Protein 5T5Q (pdb70)

CATH classification: 3.40.50.720

Solvent-accessible surface area: 30742 Å² total; per-residue (Å²): 42,49,14,126,2,98,126,48,1,0,0,0,12,16,0,29,34,39,35,2,86,11,0,0,82,46,0,14,87,10,15,0,19,0,0,0,2,19,105,72,39,80,20,1,74,69,15,10,74,87,36,48,21,96,120,55,13,5,44,39,127,8,51,27,38,31,18,108,37,8,86,44,1,13,58,35,0,89,148,104,41,47,1,0,4,0,0,0,9,19,20,42,44,144,53,71,48,48,1,75,113,2,52,44,72,26,0,70,136,0,6,29,20,2,0,15,6,6,0,19,6,0,42,48,0,26,122,5,10,71,139,108,0,1,0,0,2,10,3,13,6,14,2,32,38,0,3,107,57,3,0,0,26,0,0,0,14,4,0,2,14,3,0,0,25,0,0,0,34,44,25,19,84,95,2,19,0,0,0,0,0,13,13,63,30,45,100,177,68,78,126,53,22,38,104,90,2,12,12,107,85,41,0,119,27,69,13,0,0,15,0,0,0,0,0,2,1,91,3,0,34,2,0,5,3,11,13,0,11,0,4,0,0,13,12,8,56,48,41,17,134,1,101,124,49,1,0,0,0,12,14,0,32,32,54,41,2,88,13,0,0,96,47,0,18,86,8,14,0,20,0,0,0,2,20,105,69,99,80,20,0,56,70,18,10,74,86,33,50,20,100,116,56,15,6,26,28,119,9,50,25,36,35,21,80,27,8,81,112,1,12,58,32,0,87,143,100,41,49,0,0,4,0,0,0,8,19,21,42,45,141,56,68,48,51,1,74,115,2,51,41,74,25,0,70,135,0,4,30,15,2,0,16,5,5,0,18,7,0,40,45,0,29,121,5,10,68,123,109,1,0,0,0,2,10,3,12,6,13,2,31,38,1,4,111,57,1,0,0,28,0,0,0,13,4,0,2,12,4,1,0,25,0,1,0,37,42,26,18,88,82,1,22,0,0,0,0,0,10,13,59,43,125,127,58,122,54,26,66,106,83,2,12,12,99,69,43,0,88,31,64,11,0,1,15,0,0,0,0,0,2,2,93,4,0,34,2,0,5,3,10,14,0,11,0,4,0,0,17,10,6,56,67,63,11,92,3,68,126,50,0,0,0,0,12,14,0,31,34,22,31,2,90,13,0,1,93,28,0,14,88,10,20,0,20,2,0,0,2,19,106,77,29,83,16,1,73,72,17,10,74,94,36,40,32,100,115,56,13,5,40,35,130,8,46,26,38,34,25,77,26,8,86,111,1,13,58,41,0,87,141,102,37,49,0,0,4,0,0,0,9,20,23,38,52,77,37,65,51,50,1,71,118,2,48,43,67,10,0,70,105,0,4,31,31,2,0,15,6,6,0,16,6,0,44,44,0,31,120,4,10,68,120,108,1,0,0,0,3,10,3,12,5,14,2,32,40,0,3,108,55,3,0,0,16,0,0,0,14,3,0,2,12,3,1,0,25,0,1,0,35,42,27,18,87,80,1,21,0,0,0,0,0,11,12,34,7,116,22,109,91,18,74,92,48,14,86,134,42,74,121,53,16,76,98,82,2,10,13,101,86,26,0,34,31,67,15,0,1,11,0,0,0,0,0,2,0,92,9,0,35,3,0,5,2,12,14,0,11,0,3,0,0,14,11,6,58,49,69,17,129,0,104,136,50,3,0,0,0,17,13,1,32,35,24,32,1,90,13,0,1,91,50,0,21,86,8,14,0,18,0,0,2,2,16,126,70,42,79,17,6,75,70,25,9,77,97,26,42,15,98,124,62,16,8,45,35,66,15,52,27,42,33,20,105,38,8,84,58,3,13,59,45,0,90,88,99,44,50,9,0,15,0,0,0,8,20,25,25,40,83,56,65,49,50,1,73,116,2,50,43,74,25,0,67,141,0,4,27,18,2,0,13,8,6,0,15,7,0,41,46,0,26,124,6,12,38,124,107,0,0,0,0,2,13,3,12,6,15,2,35,35,1,4,110,55,4,0,0,18,0,0,0,14,3,0,2,13,3,1,0,25,0,2,0,36,42,28,19,85,78,1,22,0,1,0,0,0,15,13,36,8,102,13,120,98,29,50,164,52,18,157,120,119,76,110,98,10,53,99,88,3,11,12,101,68,16,0,109,32,64,12,0,0,14,0,0,0,0,0,3,0,76,0,0,34,2,0,5,3,10,12,0,11,0,4,0,0,16,12,7,58

B-factor: mean 37.58, std 14.9, range [12.16, 102.48]

Sequence (962 aa):
MKFEFENRTLVLTGANGGIGRAIAELFHASGANLVLTDLDREGLDAFAASLGSPERIATIKADASSADDAEKTVALAMERFGGIDFLVPSAGIYQAKPFAEMSDADWHRTISSINLDGVFYLCKRALPALKEEDSSIVTLASLAAYRGAYVNAHYGATKGAMVSMTRALSRELAPKTRVNGVSPGIIETTRMDETMTQTPLKRLGKPSEIASVIAFLCSPAASFVTGETIQVNGGIYMAMKFEFENRTLVLTGANGGIGRAIAELFHASGANLVLTDLDREGLDAFAASLGSPERIATIKADASSADDAEKTVALAMERFGGIDFLVPSAGIYQAKPFAEMSDADWHRTISSINLDGVFYLCKRALPALKEDSSIVTLASLAAYRGAYVNAHYGATKGAMVSMTRALSSRELAPKTRVNGVSPGIIERMDETMTQTPLKRLGKPSEIASVIAFLCSPAASFVTGETIQVNGGIYMAMKFEFENRTLVLTGANGGIGRAIAELFHASGANLVLTDLDREGLDAFAASLGSPERIATIKADASSADDDAEKTVALAMERFGGIDFLVPSAGIYQAKPFAEMSDADWHRRTISINLDGVFYLCKRALPALKEDSSIVTLASLAAYRGAYVNAHYGATKGAMVSMTRALSSRELAPKTRVNGVSPGIIETPMTSELLKTRMDETMTQTPLKRLGKPSEIASVIAFLCSPAASFVTGETIQVNGGIYMAMKFEFENRTLVLTGANGGIGRAIAELFHASGANLVL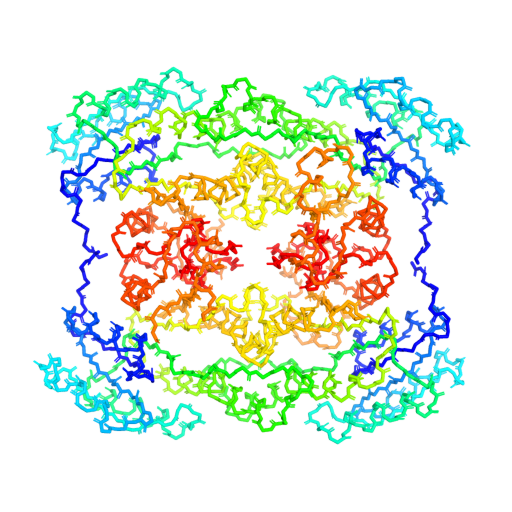TDLDREGLDAFAASLGSPERIATIKADASSADDAEKTVALAMERFGGIDFLVPSAGIYQAKPFAEMSDADWHRTISSINLDGVFYLCKRALPALKEDSSIVTLASLAAYRGAYVNAHYGATKGAMVSMTRALSRELAPKTRVNGVSPGIIETPMTSELLKTRMDETMTQTPLKRLGKPSEIASVIAFLCSPAASFVTGETIQVNGGIYMA

InterPro domains:
  IPR002347 Short-chain dehydrogenase/reductase SDR [PF13561] (14-242)
  IPR002347 Short-chain dehydrogenase/reductase SDR [PR00080] (82-93)
  IPR002347 Short-chain dehydrogenase/reductase SDR [PR00080] (133-141)
  IPR002347 Short-chain dehydrogenase/reductase SDR [PR00080] (153-172)
  IPR002347 Short-chain dehydrogenase/reductase SDR [PR00081] (9-26)
  IPR002347 Short-chain dehydrogenase/reductase SDR [PR00081] (82-93)
  IPR002347 Short-chain dehydrogenase/reductase SDR [PR00081] (127-143)
  IPR002347 Short-chain dehydrogenase/reductase SDR [PR00081] (153-172)
  IPR002347 Short-chain dehydrogenase/reductase SDR [PR00081] (173-190)
  IPR002347 Short-chain dehydrogenase/reductase SDR [PR00081] (206-226)
  IPR020904 Short-chain dehydrogenase/reductase, conserved site [PS00061] (140-168)
  IPR036291 NAD(P)-binding domain superfamily [SSF51735] (6-244)
  IPR057326 Ketoreductase domain [SM00822] (8-187)

Nearest PDB structures (foldseek):
  5t5q-assembly1_A  TM=1.004E+00  e=6.074E-49  Brucella abortus 2308
  5t5q-assembly1_D  TM=9.978E-01  e=2.364E-45  Brucella abortus 2308
  4bmn-assembly1_C  TM=9.576E-01  e=1.993E-24  Ralstonia sp. DSMZ 6428
  4fgs-assembly1_D  TM=9.620E-01  e=3.014E-22  Rhizobium etli CFN 42
  5tii-assembly1_C  TM=9.327E-01  e=8.726E-22  uncultured bacterium

Radius of gyration: 27.55 Å; Cα contacts (8 Å, |Δi|>4): 2450; chains: 4; bounding box: 73×69×78 Å

Foldseek 3Di:
DAAQAALAEEEEEQCLAQLNVLLVLRNVSNRAAYEYEYQDQVSVVVSVVVSPPVLRYHYDYAQLLDLVSLLVSLVVCCVSRNAHQEYELADADFDQAAPVRQDPVNLCVRCSRLPVSVVSNVVSRVVRHAFLGEYEYEAAPCLVVPDPRGNSNNVSRVVLLVVQLVCCVVVPDRYAGEYEYEAFEPSVCLVVLLVLAQQSDHHYSNQRSVVSSCCSGCVVNVDHSYYHYHYNNSDDD/DAAQAALAEEEEEQLLDQLNVLQCLRCVVNNAAYEYEYQPQPSVVVSVVVSPPVLRYHYDYAQLLDLVSLLVSLVVCCVSRNAHQEYELEDADFDQAAPVRQDPVNLCVRCSRLPVSVVSNVVSRVVRYAALGEYEYEAEPCLVVPDDRGNSNNVSRVVLLVVQLVCCVVVPDRYAGEYEYEAFEPVLQVVLVLAQQSHHHYSNQRSVVSSCCSGCVVNVDHSYYYYHYNPSDDD/DAAAAALAEEEEEQCLFFLNVLLVLRNVRNRAAYEYEYQCQVSVVVSQPVSDPVLSYHYDYAQLLDLVSLLVSLVVCCVSRNAHQEYELADFAFDQAAPVRQDPVNLCVRCSRLPVSVVSNVVSRVVRHFFLGEYEYEAEPCLVVPDPRGNSNNVSRVVLLVVQLVVCVVVPDRYAGEYEYEAAEPTPNCPVVCVPCVVVLLVLAQVSDHHYSNQRSVVSVCCSDCVVNVDHSYYYYHYNPSDDD/DAFQAALAEEEEEQCLFFLNVLQVLRNLNNRAAYEYEYQPQVSVVVSVVVSDDVLRYHYDYAQLLDLVRLLVSLVVCCVRRNAHQEYELPWFADDQAAPVRQDPVNLCVRCSNLPVSVVSNVVSRVVRHAFLGEYEYEAEPCLVVPDDRGNSNNVSRVVLLVVQLVVCVVVPPRYAGEYEYEYFEDTPNCCVVCVVCQQVLLVLAQQSHGHYSNQRSVVSSCCSGVVVNVDHSYYYYHYNPSDDD

Secondary structure (DSSP, 8-state):
-B---TT-EEEESSTTSHHHHHHHHHHHHTT-EEEEEES-HHHHHHHHHHH--GGGEEEEE--TT-HHHHHHHHHHHHHHHSSEEEEE----------GGG--HHHHHHHHIIIIIHHHHHHHHHGGGEEEEEEEEEE--HHHHH--SS-HHHHHHHHHHHHHHHHHHHHHTTTEEEEEEEE-SB----HHHHHHH-TT-SPBPHHHHHHHHHHHHSGGGTT--S-EEEESTTSS--/-B---TT-EEEETTTTSHHHHHHHHHHHHTT-EEEEEES-HHHHHHHHHHH--GGGEEEEE--TT-HHHHHHHHHHHHHHHSSEEEEE----------GGG--HHHHHHHHIIIIIHHHHHHHHHGGGEEEEEEEEEE--HHHHH--SS-HHHHHHHHHHHHHHHHHHHHHTTTEEEEEEEE-SB--HHHHHHH-TT-SPBPHHHHHHHHHHHHSGGGTT--S-EEEESTTSS--/-B---TT-EEEESSTTSHHHHHHHHHHHHTT-EEEEEES-HHHHHHHHHHH--GGGEEEEE--TT-HHHHHHHHHHHHHHHSSEEEEE----------GGG--HHHHHHHHIIIIIHHHHHHHHHGGGEEEEEEEEEE--HHHHH--SS-HHHHHHHHHHHHHHHHHHHHHTTTEEEEEEEE-SBSSHHHHHHHHHHHHHHHHH-TT-SPBPHHHHHHHHHHHHSGGGTT--S-EEEESTTSS--/-B---TT-EEEEESTTSHHHHHHHHHHHHTT-EEEEEES-HHHHHHHHHHH--GGGEEEEE--TT-HHHHHHHHHHHHHHHSSEEEEEE---------GGG--HHHHHHHHIIIIIHHHHHHHHHGGGEEEEEEEEEE--HHHHH--SS-HHHHHHHHHHHHHHHHHHHHHTTTEEEEEEEE-SB-SHHHHHHHTT-HHHHHHH-TT-SPBPHHHHHHHHHHHHSGGGTT--S-EEEESTTSS--

Structure (mmCIF, N/CA/C/O backbone):
data_5T5Q
#
_entry.id   5T5Q
#
_cell.length_a   64.850
_cell.length_b   108.150
_cell.length_c   65.660
_cell.angle_alpha   90.000
_cell.angle_beta   103.120
_cell.angle_gamma   90.000
#
_symmetry.space_group_name_H-M   'P 1 21 1'
#
loop_
_entity.id
_entity.type
_entity.pdbx_description
1 polymer 'Short-chain dehydrogenase/reductase SDR:Glucose/ribitol dehydrogenase'
2 non-polymer NICOTINAMIDE-ADENINE-DINUCLEOTIDE
3 non-polymer 'SULFATE ION'
4 non-polymer (4S)-2-METHYL-2,4-PENTANEDIOL
5 water water
#
loop_
_atom_site.group_PDB
_atom_site.id
_atom_site.type_symbol
_atom_site.label_atom_id
_atom_site.label_alt_id
_atom_site.label_comp_id
_atom_site.label_asym_id
_atom_site.label_entity_id
_atom_site.label_seq_id
_atom_site.pdbx_PDB_ins_code
_atom_site.Cartn_x
_atom_site.Cartn_y
_atom_site.Cartn_z
_atom_site.occupancy
_atom_site.B_iso_or_equiv
_atom_site.auth_seq_id
_atom_site.auth_comp_id
_atom_site.auth_asym_id
_atom_site.auth_atom_id
_atom_site.pdbx_PDB_model_num
ATOM 1 N N . MET A 1 3 ? -9.456 18.365 65.086 1.00 56.11 1 MET A N 1
ATOM 2 C CA . MET A 1 3 ? -9.266 17.316 64.089 1.00 51.53 1 MET A CA 1
ATOM 3 C C . MET A 1 3 ? -10.361 16.265 64.196 1.00 58.57 1 MET A C 1
ATOM 4 O O . MET A 1 3 ? -11.150 16.254 65.143 1.00 68.79 1 MET A O 1
ATOM 9 N N . LYS A 1 4 ? -10.401 15.375 63.212 1.00 55.30 2 LYS A N 1
ATOM 10 C CA . LYS A 1 4 ? -11.343 14.268 63.202 1.00 58.15 2 LYS A CA 1
ATOM 11 C C . LYS A 1 4 ? -10.496 13.029 62.981 1.00 61.75 2 LYS A C 1
ATOM 12 O O . LYS A 1 4 ? -9.788 12.927 61.972 1.00 69.59 2 LYS A O 1
ATOM 14 N N . PHE A 1 5 ? -10.588 12.081 63.900 1.00 47.43 3 PHE A N 1
ATOM 15 C CA . PHE A 1 5 ? -9.688 10.947 63.890 1.00 40.78 3 PHE A CA 1
ATOM 16 C C . PHE A 1 5 ? -10.395 9.749 63.288 1.00 39.40 3 PHE A C 1
ATOM 17 O O . PHE A 1 5 ? -11.573 9.511 63.553 1.00 41.63 3 PHE A O 1
ATOM 25 N N . GLU A 1 6 ? -9.654 8.993 62.491 1.00 41.24 4 GLU A N 1
ATOM 26 C CA . GLU A 1 6 ? -10.167 7.837 61.774 1.00 47.70 4 GLU A CA 1
ATOM 27 C C . GLU A 1 6 ? -9.507 6.647 62.443 1.00 47.43 4 GLU A C 1
ATOM 28 O O . GLU A 1 6 ? -8.456 6.175 62.003 1.00 50.94 4 GLU A O 1
ATOM 34 N N . PHE A 1 7 ? -10.138 6.153 63.504 1.00 35.54 5 PHE A N 1
ATOM 35 C CA . PHE A 1 7 ? -9.584 5.049 64.269 1.00 41.52 5 PHE A CA 1
ATOM 36 C C . PHE A 1 7 ? -10.363 3.768 64.036 1.00 36.01 5 PHE A C 1
ATOM 37 O O . PHE A 1 7 ? -10.305 2.850 64.861 1.00 37.68 5 PHE A O 1
ATOM 45 N N . GLU A 1 8 ? -11.083 3.690 62.919 1.00 38.48 6 GLU A N 1
ATOM 46 C CA . GLU A 1 8 ? -11.866 2.502 62.626 1.00 40.42 6 GLU A CA 1
ATOM 47 C C . GLU A 1 8 ? -10.959 1.284 62.629 1.00 40.27 6 GLU A C 1
ATOM 48 O O . GLU A 1 8 ? -9.845 1.320 62.097 1.00 42.24 6 GLU A O 1
ATOM 54 N N . ASN A 1 9 ? -11.438 0.215 63.269 1.00 40.51 7 ASN A N 1
ATOM 55 C CA . ASN A 1 9 ? -10.758 -1.074 63.333 1.00 43.83 7 ASN A CA 1
ATOM 56 C C . ASN A 1 9 ? -9.417 -0.997 64.058 1.00 40.98 7 ASN A C 1
ATOM 57 O O . ASN A 1 9 ? -8.570 -1.883 63.909 1.00 44.21 7 ASN A O 1
ATOM 62 N N . ARG A 1 10 ? -9.207 0.052 64.840 1.00 36.43 8 ARG A N 1
ATOM 63 C CA . ARG A 1 10 ? -8.051 0.170 65.711 1.00 38.03 8 ARG A CA 1
ATOM 64 C C . ARG A 1 10 ? -8.527 0.128 67.158 1.00 38.85 8 ARG A C 1
ATOM 65 O O . ARG A 1 10 ? -9.646 0.547 67.464 1.00 39.22 8 ARG A O 1
ATOM 73 N N . THR A 1 11 ? -7.698 -0.437 68.035 1.00 31.45 9 THR A N 1
ATOM 74 C CA . THR A 1 11 ? -8.120 -0.837 69.375 1.00 30.59 9 THR A CA 1
ATOM 75 C C . THR A 1 11 ? -7.363 -0.064 70.449 1.00 35.21 9 THR A C 1
ATOM 76 O O . THR A 1 11 ? -6.127 -0.102 70.502 1.00 32.38 9 THR A O 1
ATOM 80 N N . LEU A 1 12 ? -8.114 0.602 71.319 1.00 34.03 10 LEU A N 1
ATOM 81 C CA . LEU A 1 12 ? -7.579 1.316 72.466 1.00 27.09 10 LEU A CA 1
ATOM 82 C C . LEU A 1 12 ? -7.753 0.471 73.719 1.00 25.49 10 LEU A C 1
ATOM 83 O O . LEU A 1 12 ? -8.855 -0.008 74.000 1.00 30.92 10 LEU A O 1
ATOM 88 N N . VAL A 1 13 ? -6.668 0.280 74.459 1.00 26.29 11 VAL A N 1
ATOM 89 C CA . VAL A 1 13 ? -6.717 -0.265 75.811 1.00 25.20 11 VAL A CA 1
ATOM 90 C C . VAL A 1 13 ? -6.453 0.887 76.778 1.00 27.60 11 VAL A C 1
ATOM 91 O O . VAL A 1 13 ? -5.383 1.513 76.737 1.00 21.86 11 VAL A O 1
ATOM 95 N N . LEU A 1 14 ? -7.416 1.139 77.668 1.00 24.39 12 LEU A N 1
ATOM 96 C CA . LEU A 1 14 ? -7.424 2.303 78.553 1.00 23.55 12 LEU A CA 1
ATOM 97 C C . LEU A 1 14 ? -7.748 1.849 79.971 1.00 26.46 12 LEU A C 1
ATOM 98 O O . LEU A 1 14 ? -8.812 1.261 80.208 1.00 24.48 12 LEU A O 1
ATOM 103 N N . THR A 1 15 ? -6.829 2.087 80.902 1.00 22.20 13 THR A N 1
ATOM 104 C CA . THR A 1 15 ? -7.093 1.810 82.307 1.00 22.87 13 THR A CA 1
ATOM 105 C C . THR A 1 15 ? -7.634 3.059 82.994 1.00 26.92 13 THR A C 1
ATOM 106 O O . THR A 1 15 ? -7.473 4.183 82.512 1.00 29.04 13 THR A O 1
ATOM 110 N N . GLY A 1 16 ? -8.267 2.849 84.148 1.00 26.27 14 GLY A N 1
ATOM 111 C CA . GLY A 1 16 ? -8.950 3.935 84.821 1.00 26.79 14 GLY A CA 1
ATOM 112 C C . GLY A 1 16 ? -9.994 4.594 83.946 1.00 28.64 14 GLY A C 1
ATOM 113 O O . GLY A 1 16 ? -10.241 5.798 84.080 1.00 25.37 14 GLY A O 1
ATOM 114 N N . ALA A 1 17 ? -10.655 3.819 83.081 1.00 25.53 15 ALA A N 1
ATOM 115 C CA . ALA A 1 17 ? -11.511 4.382 82.041 1.00 23.52 15 ALA A CA 1
ATOM 116 C C . ALA A 1 17 ? -12.735 5.092 82.588 1.00 25.83 15 ALA A C 1
ATOM 117 O O . ALA A 1 17 ? -13.402 5.799 81.821 1.00 27.48 15 ALA A O 1
ATOM 119 N N . ASN A 1 18 ? -13.078 4.903 83.865 1.00 29.55 16 ASN A N 1
ATOM 120 C CA . ASN A 1 18 ? -14.246 5.561 84.425 1.00 26.55 16 ASN A CA 1
ATOM 121 C C . ASN A 1 18 ? -13.933 6.930 85.022 1.00 31.08 16 ASN A C 1
ATOM 122 O O . ASN A 1 18 ? -14.853 7.592 85.516 1.00 31.50 16 ASN A O 1
ATOM 127 N N . GLY A 1 19 ? -12.663 7.350 85.018 1.00 27.22 17 GLY A N 1
ATOM 128 C CA . GLY A 1 19 ? -12.272 8.633 85.568 1.00 28.86 17 GLY A CA 1
ATOM 129 C C . GLY A 1 19 ? -12.638 9.796 84.656 1.00 31.12 17 GLY A C 1
ATOM 130 O O . GLY A 1 19 ? -13.114 9.631 83.533 1.00 32.68 17 GLY A O 1
ATOM 131 N N . GLY A 1 20 ? -12.389 11.001 85.155 1.00 33.13 18 GLY A N 1
ATOM 132 C CA . GLY A 1 20 ? -12.707 12.194 84.399 1.00 36.21 18 GLY A CA 1
ATOM 133 C C . GLY A 1 20 ? -11.982 12.229 83.070 1.00 31.47 18 GLY A C 1
ATOM 134 O O . GLY A 1 20 ? -12.604 12.354 82.011 1.00 26.43 18 GLY A O 1
ATOM 135 N N . ILE A 1 21 ? -10.653 12.138 83.117 1.00 25.95 19 ILE A N 1
ATOM 136 C CA . ILE A 1 21 ? -9.884 12.121 81.879 1.00 24.54 19 ILE A CA 1
ATOM 137 C C . ILE A 1 21 ? -10.101 10.802 81.156 1.00 25.53 19 ILE A C 1
ATOM 138 O O . ILE A 1 21 ? -10.202 10.765 79.924 1.00 25.75 19 ILE A O 1
ATOM 143 N N . GLY A 1 22 ? -10.202 9.701 81.907 1.00 29.51 20 GLY A N 1
ATOM 144 C CA . GLY A 1 22 ? -10.424 8.408 81.273 1.00 26.69 20 GLY A CA 1
ATOM 145 C C . GLY A 1 22 ? -11.674 8.382 80.410 1.00 26.59 20 GLY A C 1
ATOM 146 O O . GLY A 1 22 ? -11.652 7.899 79.272 1.00 25.98 20 GLY A O 1
ATOM 147 N N . ARG A 1 23 ? -12.786 8.905 80.940 1.00 31.02 21 ARG A N 1
ATOM 148 C CA . ARG A 1 23 ? -14.029 8.938 80.171 1.00 28.00 21 ARG A CA 1
ATOM 149 C C . ARG A 1 23 ? -13.890 9.794 78.915 1.00 31.42 21 ARG A C 1
ATOM 150 O O . ARG A 1 23 ? -14.397 9.423 77.849 1.00 26.70 21 ARG A O 1
ATOM 158 N N . ALA A 1 24 ? -13.206 10.941 79.014 1.00 24.47 22 ALA A N 1
ATOM 159 C CA . ALA A 1 24 ? -13.028 11.794 77.835 1.00 25.71 22 ALA A CA 1
ATOM 160 C C . ALA A 1 24 ? -12.255 11.079 76.728 1.00 24.04 22 ALA A C 1
ATOM 161 O O . ALA A 1 24 ? -12.580 11.227 75.541 1.00 27.62 22 ALA A O 1
ATOM 163 N N . ILE A 1 25 ? -11.215 10.322 77.098 1.00 22.70 23 ILE A N 1
ATOM 164 C CA . ILE A 1 25 ? -10.436 9.550 76.128 1.00 22.35 23 ILE A CA 1
ATOM 165 C C . ILE A 1 25 ? -11.320 8.512 75.448 1.00 25.09 23 ILE A C 1
ATOM 166 O O . ILE A 1 25 ? -11.361 8.419 74.214 1.00 25.26 23 ILE A O 1
ATOM 171 N N . ALA A 1 26 ? -12.027 7.708 76.251 1.00 26.54 24 ALA A N 1
ATOM 172 C CA . ALA A 1 26 ? -12.919 6.679 75.712 1.00 29.85 24 ALA A CA 1
ATOM 173 C C . ALA A 1 26 ? -13.934 7.274 74.745 1.00 27.56 24 ALA A C 1
ATOM 174 O O . ALA A 1 26 ? -14.153 6.741 73.651 1.00 28.67 24 ALA A O 1
ATOM 176 N N . GLU A 1 27 ? -14.570 8.377 75.142 1.00 28.09 25 GLU A N 1
ATOM 177 C CA . GLU A 1 27 ? -15.586 9.013 74.301 1.00 31.44 25 GLU A CA 1
ATOM 178 C C . GLU A 1 27 ? -15.006 9.431 72.956 1.00 29.90 25 GLU A C 1
ATOM 179 O O . GLU A 1 27 ? -15.646 9.270 71.911 1.00 31.66 25 GLU A O 1
ATOM 185 N N . LEU A 1 28 ? -13.830 10.053 72.974 1.00 32.47 26 LEU A N 1
ATOM 186 C CA . LEU A 1 28 ? -13.240 10.550 71.737 1.00 28.43 26 LEU A CA 1
ATOM 187 C C . LEU A 1 28 ? -12.836 9.405 70.827 1.00 28.78 26 LEU A C 1
ATOM 188 O O . LEU A 1 28 ? -13.053 9.457 69.613 1.00 30.23 26 LEU A O 1
ATOM 193 N N . PHE A 1 29 ? -12.166 8.399 71.386 1.00 27.62 27 PHE A N 1
ATOM 194 C CA . PHE A 1 29 ? -11.717 7.288 70.560 1.00 28.10 27 PHE A CA 1
ATOM 195 C C . PHE A 1 29 ? -12.909 6.516 70.009 1.00 31.08 27 PHE A C 1
ATOM 196 O O . PHE A 1 29 ? -12.931 6.146 68.828 1.00 34.62 27 PHE A O 1
ATOM 204 N N . HIS A 1 30 ? -13.925 6.304 70.841 1.00 33.10 28 HIS A N 1
ATOM 205 C CA . HIS A 1 30 ? -15.129 5.625 70.377 1.00 35.82 28 HIS A CA 1
ATOM 206 C C . HIS A 1 30 ? -15.837 6.432 69.296 1.00 38.94 28 HIS A C 1
ATOM 207 O O . HIS A 1 30 ? -16.264 5.880 68.271 1.00 40.30 28 HIS A O 1
ATOM 214 N N . ALA A 1 31 ? -15.989 7.744 69.509 1.00 34.58 29 ALA A N 1
ATOM 215 C CA . ALA A 1 31 ? -16.577 8.585 68.470 1.00 41.32 29 ALA A CA 1
ATOM 216 C C . ALA A 1 31 ? -15.777 8.539 67.169 1.00 38.43 29 ALA A C 1
ATOM 217 O O . ALA A 1 31 ? -16.316 8.857 66.106 1.00 38.90 29 ALA A O 1
ATOM 219 N N . SER A 1 32 ? -14.497 8.190 67.243 1.00 37.71 30 SER A N 1
ATOM 220 C CA . SER A 1 32 ? -13.615 8.097 66.092 1.00 36.46 30 SER A CA 1
ATOM 221 C C . SER A 1 32 ? -13.620 6.712 65.459 1.00 39.64 30 SER A C 1
ATOM 222 O O . SER A 1 32 ? -12.799 6.448 64.576 1.00 36.71 30 SER A O 1
ATOM 225 N N . GLY A 1 33 ? -14.503 5.825 65.905 1.00 37.22 31 GLY A N 1
ATOM 226 C CA . GLY A 1 33 ? -14.634 4.510 65.319 1.00 39.73 31 GLY A CA 1
ATOM 227 C C . GLY A 1 33 ? -13.778 3.425 65.932 1.00 37.25 31 GLY A C 1
ATOM 228 O O . GLY A 1 33 ? -13.804 2.292 65.435 1.00 39.58 31 GLY A O 1
ATOM 229 N N . ALA A 1 34 ? -13.054 3.713 67.011 1.00 34.84 32 ALA A N 1
ATOM 230 C CA . ALA A 1 34 ? -12.125 2.741 67.564 1.00 33.63 32 ALA A CA 1
ATOM 231 C C . ALA A 1 34 ? -12.857 1.632 68.326 1.00 41.29 32 ALA A C 1
ATOM 232 O O . ALA A 1 34 ? -14.013 1.774 68.736 1.00 36.12 32 ALA A O 1
ATOM 234 N N . ASN A 1 35 ? -12.154 0.511 68.502 1.00 38.48 33 ASN A N 1
ATOM 235 C CA . ASN A 1 35 ? -12.535 -0.515 69.455 1.00 34.16 33 ASN A CA 1
ATOM 236 C C . ASN A 1 35 ? -11.971 -0.133 70.816 1.00 41.56 33 ASN A C 1
ATOM 237 O O . ASN A 1 35 ? -10.854 0.388 70.912 1.00 33.22 33 ASN A O 1
ATOM 242 N N . LEU A 1 36 ? -12.744 -0.380 71.871 1.00 32.00 34 LEU A N 1
ATOM 243 C CA . LEU A 1 36 ? -12.330 -0.019 73.219 1.00 32.19 34 LEU A CA 1
ATOM 244 C C . LEU A 1 36 ? -12.298 -1.239 74.127 1.00 30.52 34 LEU A C 1
ATOM 245 O O . LEU A 1 36 ? -13.281 -1.983 74.219 1.00 32.16 34 LEU A O 1
ATOM 250 N N . VAL A 1 37 ? -11.170 -1.407 74.812 1.00 29.10 35 VAL A N 1
ATOM 251 C CA . VAL A 1 37 ? -11.015 -2.296 75.960 1.00 34.55 35 VAL A CA 1
ATOM 252 C C . VAL A 1 37 ? -10.826 -1.392 77.170 1.00 35.48 35 VAL A C 1
ATOM 253 O O . VAL A 1 37 ? -9.768 -0.760 77.323 1.00 31.51 35 VAL A O 1
ATOM 257 N N . LEU A 1 38 ? -11.868 -1.277 77.996 1.00 32.04 36 LEU A N 1
ATOM 258 C CA . LEU A 1 38 ? -11.889 -0.351 79.127 1.00 27.13 36 LEU A CA 1
ATOM 259 C C . LEU A 1 38 ? -11.738 -1.099 80.440 1.00 35.33 36 LEU A C 1
ATOM 260 O O . LEU A 1 38 ? -12.436 -2.094 80.675 1.00 33.14 36 LEU A O 1
ATOM 265 N N . THR A 1 39 ? -10.853 -0.614 81.313 1.00 30.40 37 THR A N 1
ATOM 266 C CA . THR A 1 39 ? -10.720 -1.228 82.625 1.00 30.31 37 THR A CA 1
ATOM 267 C C . THR A 1 39 ? -10.867 -0.167 83.702 1.00 30.67 37 THR A C 1
ATOM 268 O O . THR A 1 39 ? -10.536 1.006 83.506 1.00 28.33 37 THR A O 1
ATOM 272 N N . ASP A 1 40 ? -11.326 -0.607 84.861 1.00 26.75 38 ASP A N 1
ATOM 273 C CA . ASP A 1 40 ? -11.419 0.274 86.008 1.00 31.29 38 ASP A CA 1
ATOM 274 C C . ASP A 1 40 ? -11.640 -0.595 87.228 1.00 35.92 38 ASP A C 1
ATOM 275 O O . ASP A 1 40 ? -12.042 -1.754 87.123 1.00 36.69 38 ASP A O 1
ATOM 280 N N . LEU A 1 41 ? -11.345 -0.020 88.388 1.00 37.42 39 LEU A N 1
ATOM 281 C CA . LEU A 1 41 ? -11.627 -0.691 89.640 1.00 36.74 39 LEU A CA 1
ATOM 282 C C . LEU A 1 41 ? -13.126 -0.710 89.927 1.00 40.65 39 LEU A C 1
ATOM 283 O O . LEU A 1 41 ? -13.619 -1.653 90.556 1.00 40.41 39 LEU A O 1
ATOM 288 N N . ASP A 1 42 ? -13.873 0.247 89.373 1.00 42.21 40 ASP A N 1
ATOM 289 C CA . ASP A 1 42 ? -15.313 0.406 89.596 1.00 40.86 40 ASP A CA 1
ATOM 290 C C . ASP A 1 42 ? -16.061 -0.216 88.420 1.00 47.32 40 ASP A C 1
ATOM 291 O O . ASP A 1 42 ? -16.297 0.441 87.403 1.00 45.00 40 ASP A O 1
ATOM 296 N N . ARG A 1 43 ? -16.468 -1.478 88.577 1.00 49.72 41 ARG A N 1
ATOM 297 C CA . ARG A 1 43 ? -17.017 -2.227 87.452 1.00 52.25 41 ARG A CA 1
ATOM 298 C C . ARG A 1 43 ? -18.403 -1.727 87.062 1.00 51.23 41 ARG A C 1
ATOM 299 O O . ARG A 1 43 ? -18.718 -1.632 85.870 1.00 50.31 41 ARG A O 1
ATOM 301 N N . GLU A 1 44 ? -19.247 -1.411 88.046 1.00 50.97 42 GLU A N 1
ATOM 302 C CA . GLU A 1 44 ? -20.615 -0.997 87.742 1.00 51.49 42 GLU A CA 1
ATOM 303 C C . GLU A 1 44 ? -20.641 0.387 87.097 1.00 48.08 42 GLU A C 1
ATOM 304 O O . GLU A 1 44 ? -21.324 0.597 86.086 1.00 44.74 42 GLU A O 1
ATOM 306 N N . GLY A 1 45 ? -19.896 1.342 87.663 1.00 44.95 43 GLY A N 1
ATOM 307 C CA . GLY A 1 45 ? -19.811 2.659 87.052 1.00 43.65 43 GLY A CA 1
ATOM 308 C C . GLY A 1 45 ? -19.307 2.594 85.624 1.00 44.60 43 GLY A C 1
ATOM 309 O O . GLY A 1 45 ? -19.853 3.250 84.730 1.00 42.88 43 GLY A O 1
ATOM 310 N N . LEU A 1 46 ? -18.262 1.798 85.388 1.00 40.25 44 LEU A N 1
ATOM 311 C CA . LEU A 1 46 ? -17.712 1.667 84.042 1.00 38.86 44 LEU A CA 1
ATOM 312 C C . LEU A 1 46 ? -18.743 1.096 83.072 1.00 39.98 44 LEU A C 1
ATOM 313 O O . LEU A 1 46 ? -18.919 1.609 81.960 1.00 43.45 44 LEU A O 1
ATOM 318 N N . ASP A 1 47 ? -19.419 0.015 83.465 1.00 37.89 45 ASP A N 1
ATOM 319 C CA . ASP A 1 47 ? -20.394 -0.596 82.565 1.00 50.95 45 ASP A CA 1
ATOM 320 C C . ASP A 1 47 ? -21.504 0.389 82.217 1.00 50.16 45 ASP A C 1
ATOM 321 O O . ASP A 1 47 ? -21.944 0.460 81.062 1.00 45.73 45 ASP A O 1
ATOM 326 N N . ALA A 1 48 ? -21.965 1.159 83.206 1.00 40.68 46 ALA A N 1
ATOM 327 C CA . ALA A 1 48 ? -22.968 2.188 82.944 1.00 51.29 46 ALA A CA 1
ATOM 328 C C . ALA A 1 48 ? -22.442 3.220 81.952 1.00 44.87 46 ALA A C 1
ATOM 329 O O . ALA A 1 48 ? -23.164 3.645 81.040 1.00 43.82 46 ALA A O 1
ATOM 331 N N . PHE A 1 49 ? -21.191 3.650 82.126 1.00 43.77 47 PHE A N 1
ATOM 332 C CA . PHE A 1 49 ? -20.593 4.566 81.166 1.00 37.50 47 PHE A CA 1
ATOM 333 C C . PHE A 1 49 ? -20.496 3.928 79.785 1.00 43.70 47 PHE A C 1
ATOM 334 O O . PHE A 1 49 ? -20.880 4.533 78.774 1.00 46.67 47 PHE A O 1
ATOM 342 N N . ALA A 1 50 ? -20.003 2.692 79.723 1.00 36.47 48 ALA A N 1
ATOM 343 C CA . ALA A 1 50 ? -19.833 2.040 78.430 1.00 39.58 48 ALA A CA 1
ATOM 344 C C . ALA A 1 50 ? -21.163 1.893 77.700 1.00 43.11 48 ALA A C 1
ATOM 345 O O . ALA A 1 50 ? -21.221 2.021 76.471 1.00 41.10 48 ALA A O 1
ATOM 347 N N . ALA A 1 51 ? -22.245 1.641 78.441 1.00 46.60 49 ALA A N 1
ATOM 348 C CA . ALA A 1 51 ? -23.560 1.499 77.820 1.00 48.20 49 ALA A CA 1
ATOM 349 C C . ALA A 1 51 ? -23.981 2.784 77.110 1.00 51.90 49 ALA A C 1
ATOM 350 O O . ALA A 1 51 ? -24.616 2.740 76.045 1.00 46.76 49 ALA A O 1
ATOM 352 N N . SER A 1 52 ? -23.665 3.938 77.705 1.00 49.25 50 SER A N 1
ATOM 353 C CA . SER A 1 52 ? -24.033 5.232 77.132 1.00 49.77 50 SER A CA 1
ATOM 354 C C . SER A 1 52 ? -23.387 5.468 75.768 1.00 55.14 50 SER A C 1
ATOM 355 O O . SER A 1 52 ? -23.940 6.205 74.947 1.00 60.49 50 SER A O 1
ATOM 358 N N . LEU A 1 53 ? -22.191 4.917 75.531 1.00 54.32 51 LEU A N 1
ATOM 359 C CA . LEU A 1 53 ? -21.532 5.091 74.238 1.00 52.70 51 LEU A CA 1
ATOM 360 C C . LEU A 1 53 ? -22.215 4.288 73.134 1.00 59.62 51 LEU A C 1
ATOM 361 O O . LEU A 1 53 ? -22.097 4.635 71.954 1.00 60.77 51 LEU A O 1
ATOM 366 N N . GLY A 1 54 ? -22.913 3.216 73.491 1.00 66.93 52 GLY A N 1
ATOM 367 C CA . GLY A 1 54 ? -23.709 2.438 72.562 1.00 80.16 52 GLY A CA 1
ATOM 368 C C . GLY A 1 54 ? -23.144 2.011 71.221 1.00 87.86 52 GLY A C 1
ATOM 369 O O . GLY A 1 54 ? -23.719 2.316 70.172 1.00 96.04 52 GLY A O 1
ATOM 370 N N . SER A 1 55 ? -22.021 1.314 71.237 1.00 83.87 53 SER A N 1
ATOM 371 C CA . SER A 1 55 ? -21.679 0.367 70.178 1.00 78.19 53 SER A CA 1
ATOM 372 C C . SER A 1 55 ? -21.051 -0.835 70.863 1.00 70.58 53 SER A C 1
ATOM 373 O O . SER A 1 55 ? -19.841 -1.067 70.769 1.00 70.26 53 SER A O 1
ATOM 376 N N . PRO A 1 56 ? -21.857 -1.612 71.598 1.00 61.56 54 PRO A N 1
ATOM 377 C CA . PRO A 1 56 ? -21.295 -2.686 72.430 1.00 59.41 54 PRO A CA 1
ATOM 378 C C . PRO A 1 56 ? -20.438 -3.675 71.662 1.00 57.65 54 PRO A C 1
ATOM 379 O O . PRO A 1 56 ? -19.559 -4.313 72.259 1.00 50.51 54 PRO A O 1
ATOM 383 N N . GLU A 1 57 ? -20.670 -3.831 70.352 1.00 58.99 55 GLU A N 1
ATOM 384 C CA . GLU A 1 57 ? -19.768 -4.649 69.549 1.00 59.24 55 GLU A CA 1
ATOM 385 C C . GLU A 1 57 ? -18.351 -4.070 69.543 1.00 56.41 55 GLU A C 1
ATOM 386 O O . GLU A 1 57 ? -17.380 -4.818 69.378 1.00 57.37 55 GLU A O 1
ATOM 392 N N . ARG A 1 58 ? -18.206 -2.754 69.744 1.00 51.21 56 ARG A N 1
ATOM 393 C CA . ARG A 1 58 ? -16.903 -2.097 69.755 1.00 46.24 56 ARG A CA 1
ATOM 394 C C . ARG A 1 58 ? -16.379 -1.790 71.159 1.00 43.99 56 ARG A C 1
ATOM 395 O O . ARG A 1 58 ? -15.351 -1.109 71.284 1.00 38.06 56 ARG A O 1
ATOM 403 N N . ILE A 1 59 ? -17.058 -2.246 72.216 1.00 41.95 57 ILE A N 1
ATOM 404 C CA . ILE A 1 59 ? -16.638 -1.958 73.585 1.00 41.29 57 ILE A CA 1
ATOM 405 C C . ILE A 1 59 ? -16.567 -3.260 74.374 1.00 44.47 57 ILE A C 1
ATOM 406 O O . ILE A 1 59 ? -17.519 -4.047 74.370 1.00 46.74 57 ILE A O 1
ATOM 411 N N . ALA A 1 60 ? -15.459 -3.455 75.089 1.00 41.12 58 ALA A N 1
ATOM 412 C CA . ALA A 1 60 ? -15.294 -4.545 76.041 1.00 40.36 58 ALA A CA 1
ATOM 413 C C . ALA A 1 60 ? -14.777 -3.950 77.339 1.00 39.25 58 ALA A C 1
ATOM 414 O O . ALA A 1 60 ? -13.843 -3.140 77.326 1.00 33.57 58 ALA A O 1
ATOM 416 N N . THR A 1 61 ? -15.371 -4.353 78.455 1.00 34.97 59 THR A N 1
ATOM 417 C CA . THR A 1 61 ? -14.992 -3.819 79.751 1.00 36.49 59 THR A CA 1
ATOM 418 C C . THR A 1 61 ? -14.553 -4.952 80.661 1.00 37.82 59 THR A C 1
ATOM 419 O O . THR A 1 61 ? -14.909 -6.117 80.458 1.00 37.62 59 THR A O 1
ATOM 423 N N . ILE A 1 62 ? -13.776 -4.593 81.676 1.00 35.46 60 ILE A N 1
ATOM 424 C CA . ILE A 1 62 ? -13.255 -5.561 82.630 1.00 40.67 60 ILE A CA 1
ATOM 425 C C . ILE A 1 62 ? -12.943 -4.822 83.919 1.00 37.54 60 ILE A C 1
ATOM 426 O O . ILE A 1 62 ? -12.484 -3.675 83.896 1.00 36.04 60 ILE A O 1
ATOM 431 N N . LYS A 1 63 ? -13.203 -5.481 85.049 1.00 39.33 61 LYS A N 1
ATOM 432 C CA . LYS A 1 63 ? -12.733 -4.967 86.332 1.00 44.00 61 LYS A CA 1
ATOM 433 C C . LYS A 1 63 ? -11.252 -5.297 86.467 1.00 40.69 61 LYS A C 1
ATOM 434 O O . LYS A 1 63 ? -10.862 -6.463 86.374 1.00 38.41 61 LYS A O 1
ATOM 440 N N . ALA A 1 64 ? -10.418 -4.283 86.663 1.00 40.32 62 ALA A N 1
ATOM 441 C CA . ALA A 1 64 ? -8.989 -4.551 86.749 1.00 46.46 62 ALA A CA 1
ATOM 442 C C . ALA A 1 64 ? -8.346 -3.568 87.715 1.00 38.05 62 ALA A C 1
ATOM 443 O O . ALA A 1 64 ? -8.615 -2.365 87.653 1.00 31.52 62 ALA A O 1
ATOM 445 N N . ASP A 1 65 ? -7.524 -4.090 88.617 1.00 32.55 63 ASP A N 1
ATOM 446 C CA . ASP A 1 65 ? -6.737 -3.261 89.521 1.00 32.59 63 ASP A CA 1
ATOM 447 C C . ASP A 1 65 ? -5.415 -2.952 88.827 1.00 26.28 63 ASP A C 1
ATOM 448 O O . ASP A 1 65 ? -4.652 -3.865 88.498 1.00 31.97 63 ASP A O 1
ATOM 453 N N . ALA A 1 66 ? -5.152 -1.667 88.610 1.00 31.05 64 ALA A N 1
ATOM 454 C CA . ALA A 1 66 ? -3.936 -1.256 87.916 1.00 34.45 64 ALA A CA 1
ATOM 455 C C . ALA A 1 66 ? -2.686 -1.776 88.603 1.00 33.60 64 ALA A C 1
ATOM 456 O O . ALA A 1 66 ? -1.680 -2.041 87.942 1.00 37.57 64 ALA A O 1
ATOM 458 N N . SER A 1 67 ? -2.715 -1.916 89.920 1.00 31.96 65 SER A N 1
ATOM 459 C CA . SER A 1 67 ? -1.541 -2.398 90.622 1.00 32.94 65 SER A CA 1
ATOM 460 C C . SER A 1 67 ? -1.361 -3.909 90.508 1.00 36.94 65 SER A C 1
ATOM 461 O O . SER A 1 67 ? -0.369 -4.441 91.024 1.00 39.78 65 SER A O 1
ATOM 464 N N . SER A 1 68 ? -2.285 -4.617 89.857 1.00 31.90 66 SER A N 1
ATOM 465 C CA . SER A 1 68 ? -2.233 -6.074 89.777 1.00 31.04 66 SER A CA 1
ATOM 466 C C . SER A 1 68 ? -1.674 -6.518 88.430 1.00 32.93 66 SER A C 1
ATOM 467 O O . SER A 1 68 ? -2.299 -6.288 87.389 1.00 33.23 66 SER A O 1
ATOM 470 N N . ALA A 1 69 ? -0.532 -7.211 88.461 1.00 30.23 67 ALA A N 1
ATOM 471 C CA . ALA A 1 69 ? 0.045 -7.744 87.232 1.00 31.03 67 ALA A CA 1
ATOM 472 C C . ALA A 1 69 ? -0.883 -8.768 86.585 1.00 37.95 67 ALA A C 1
ATOM 473 O O . ALA A 1 69 ? -0.976 -8.837 85.353 1.00 37.67 67 ALA A O 1
ATOM 475 N N . ASP A 1 70 ? -1.580 -9.569 87.406 1.00 39.86 68 ASP A N 1
ATOM 476 C CA . ASP A 1 70 ? -2.563 -10.521 86.885 1.00 43.86 68 ASP A CA 1
ATOM 477 C C . ASP A 1 70 ? -3.656 -9.817 86.087 1.00 40.08 68 ASP A C 1
ATOM 478 O O . ASP A 1 70 ? -4.065 -10.297 85.022 1.00 34.69 68 ASP A O 1
ATOM 483 N N . ASP A 1 71 ? -4.152 -8.685 86.596 1.00 36.63 69 ASP A N 1
ATOM 484 C CA . ASP A 1 71 ? -5.191 -7.944 85.892 1.00 34.49 69 ASP A CA 1
ATOM 485 C C . ASP A 1 71 ? -4.667 -7.349 84.600 1.00 35.45 69 ASP A C 1
ATOM 486 O O . ASP A 1 71 ? -5.422 -7.219 83.629 1.00 36.31 69 ASP A O 1
ATOM 491 N N . ALA A 1 72 ? -3.390 -6.971 84.577 1.00 30.60 70 ALA A N 1
ATOM 492 C CA . ALA A 1 72 ? -2.778 -6.516 83.336 1.00 30.62 70 ALA A CA 1
ATOM 493 C C . ALA A 1 72 ? -2.790 -7.626 82.292 1.00 31.45 70 ALA A C 1
ATOM 494 O O . ALA A 1 72 ? -3.162 -7.402 81.134 1.00 30.99 70 ALA A O 1
ATOM 496 N N . GLU A 1 73 ? -2.416 -8.839 82.705 1.00 32.77 71 GLU A N 1
ATOM 497 C CA . GLU A 1 73 ? -2.441 -9.995 81.817 1.00 36.23 71 GLU A CA 1
ATOM 498 C C . GLU A 1 73 ? -3.852 -10.261 81.315 1.00 33.35 71 GLU A C 1
ATOM 499 O O . GLU A 1 73 ? -4.065 -10.520 80.124 1.00 38.55 71 GLU A O 1
ATOM 505 N N . LYS A 1 74 ? -4.831 -10.211 82.222 1.00 34.51 72 LYS A N 1
ATOM 506 C CA . LYS A 1 74 ? -6.225 -10.405 81.837 1.00 36.61 72 LYS A CA 1
ATOM 507 C C . LYS A 1 74 ? -6.688 -9.315 80.882 1.00 38.69 72 LYS A C 1
ATOM 508 O O . LYS A 1 74 ? -7.489 -9.570 79.973 1.00 37.04 72 LYS A O 1
ATOM 510 N N . THR A 1 75 ? -6.208 -8.084 81.081 1.00 32.83 73 THR A N 1
ATOM 511 C CA . THR A 1 75 ? -6.624 -6.986 80.217 1.00 30.67 73 THR A CA 1
ATOM 512 C C . THR A 1 75 ? -6.170 -7.217 78.783 1.00 30.18 73 THR A C 1
ATOM 513 O O . THR A 1 75 ? -6.951 -7.060 77.834 1.00 31.66 73 THR A O 1
ATOM 517 N N . VAL A 1 76 ? -4.903 -7.591 78.612 1.00 30.24 74 VAL A N 1
ATOM 518 C CA . VAL A 1 76 ? -4.347 -7.836 77.289 1.00 30.87 74 VAL A CA 1
ATOM 519 C C . VAL A 1 76 ? -5.016 -9.046 76.644 1.00 36.68 74 VAL A C 1
ATOM 520 O O . VAL A 1 76 ? -5.317 -9.037 75.446 1.00 33.76 74 VAL A O 1
ATOM 524 N N . ALA A 1 77 ? -5.245 -10.108 77.419 1.00 40.53 75 ALA A N 1
ATOM 525 C CA . ALA A 1 77 ? -5.920 -11.283 76.870 1.00 43.24 75 ALA A CA 1
ATOM 526 C C . ALA A 1 77 ? -7.311 -10.923 76.369 1.00 42.29 75 ALA A C 1
ATOM 527 O O . ALA A 1 77 ? -7.755 -11.425 75.329 1.00 43.02 75 ALA A O 1
ATOM 529 N N . LEU A 1 78 ? -8.009 -10.041 77.091 1.00 35.65 76 LEU A N 1
ATOM 530 C CA . LEU A 1 78 ? -9.314 -9.578 76.632 1.00 42.43 76 LEU A CA 1
ATOM 531 C C . LEU A 1 78 ? -9.197 -8.818 75.316 1.00 42.41 76 LEU A C 1
ATOM 532 O O . LEU A 1 78 ? -10.004 -9.020 74.395 1.00 37.33 76 LEU A O 1
ATOM 537 N N . ALA A 1 79 ? -8.201 -7.936 75.212 1.00 36.63 77 ALA A N 1
ATOM 538 C CA . ALA A 1 79 ? -7.981 -7.231 73.956 1.00 37.88 77 ALA A CA 1
ATOM 539 C C . ALA A 1 79 ? -7.689 -8.209 72.831 1.00 40.04 77 ALA A C 1
ATOM 540 O O . ALA A 1 79 ? -8.238 -8.083 71.732 1.00 42.27 77 ALA A O 1
ATOM 542 N N . MET A 1 80 ? -6.845 -9.206 73.099 1.00 41.33 78 MET A N 1
ATOM 543 C CA . MET A 1 80 ? -6.533 -10.214 72.088 1.00 46.27 78 MET A CA 1
ATOM 544 C C . MET A 1 80 ? -7.781 -10.980 71.665 1.00 40.48 78 MET A C 1
ATOM 545 O O . MET A 1 80 ? -8.043 -11.159 70.469 1.00 42.01 78 MET A O 1
ATOM 550 N N . GLU A 1 81 ? -8.576 -11.424 72.637 1.00 40.81 79 GLU A N 1
ATOM 551 C CA . GLU A 1 81 ? -9.731 -12.261 72.332 1.00 51.57 79 GLU A CA 1
ATOM 552 C C . GLU A 1 81 ? -10.793 -11.489 71.552 1.00 49.88 79 GLU A C 1
ATOM 553 O O . GLU A 1 81 ? -11.361 -12.010 70.589 1.00 49.20 79 GLU A O 1
ATOM 559 N N . ARG A 1 82 ? -11.099 -10.256 71.968 1.00 46.36 80 ARG A N 1
ATOM 560 C CA . ARG A 1 82 ? -12.204 -9.543 71.329 1.00 47.91 80 ARG A CA 1
ATOM 561 C C . ARG A 1 82 ? -11.786 -8.877 70.020 1.00 48.96 80 ARG A C 1
ATOM 562 O O . ARG A 1 82 ? -12.556 -8.880 69.056 1.00 47.89 80 ARG A O 1
ATOM 570 N N . PHE A 1 83 ? -10.586 -8.292 69.959 1.00 44.90 81 PHE A N 1
ATOM 571 C CA . PHE A 1 83 ? -10.225 -7.463 68.815 1.00 40.29 81 PHE A CA 1
ATOM 572 C C . PHE A 1 83 ? -8.916 -7.856 68.152 1.00 40.68 81 PHE A C 1
ATOM 573 O O . PHE A 1 83 ? -8.568 -7.267 67.120 1.00 41.33 81 PHE A O 1
ATOM 581 N N . GLY A 1 84 ? -8.204 -8.851 68.681 1.00 37.51 82 GLY A N 1
ATOM 582 C CA . GLY A 1 84 ? -7.026 -9.372 68.023 1.00 45.39 82 GLY A CA 1
ATOM 583 C C . GLY A 1 84 ? -5.748 -8.582 68.217 1.00 44.24 82 GLY A C 1
ATOM 584 O O . GLY A 1 84 ? -4.723 -8.953 67.630 1.00 43.38 82 GLY A O 1
ATOM 585 N N . GLY A 1 85 ? -5.760 -7.509 68.997 1.00 40.31 83 GLY A N 1
ATOM 586 C CA . GLY A 1 85 ? -4.524 -6.792 69.232 1.00 32.78 83 GLY A CA 1
ATOM 587 C C . GLY A 1 85 ? -4.780 -5.430 69.842 1.00 34.58 83 GLY A C 1
ATOM 588 O O . GLY A 1 85 ? -5.920 -5.061 70.160 1.00 30.97 83 GLY A O 1
ATOM 589 N N . ILE A 1 86 ? -3.690 -4.680 69.987 1.00 29.70 84 ILE A N 1
ATOM 590 C CA . ILE A 1 86 ? -3.718 -3.359 70.618 1.00 30.60 84 ILE A CA 1
ATOM 591 C C . ILE A 1 86 ? -3.030 -2.358 69.700 1.00 31.85 84 ILE A C 1
ATOM 592 O O . ILE A 1 86 ? -1.853 -2.524 69.366 1.00 31.60 84 ILE A O 1
ATOM 597 N N . ASP A 1 87 ? -3.740 -1.296 69.341 1.00 32.57 85 ASP A N 1
ATOM 598 C CA . ASP A 1 87 ? -3.178 -0.193 68.579 1.00 32.68 85 ASP A CA 1
ATOM 599 C C . ASP A 1 87 ? -2.763 0.965 69.470 1.00 31.19 85 ASP A C 1
ATOM 600 O O . ASP A 1 87 ? -1.755 1.622 69.199 1.00 25.96 85 ASP A O 1
ATOM 605 N N . PHE A 1 88 ? -3.534 1.232 70.524 1.00 27.57 86 PHE A N 1
ATOM 606 C CA . PHE A 1 88 ? -3.288 2.341 71.428 1.00 27.27 86 PHE A CA 1
ATOM 607 C C . PHE A 1 88 ? -3.371 1.826 72.854 1.00 30.03 86 PHE A C 1
ATOM 608 O O . PHE A 1 88 ? -4.376 1.219 73.232 1.00 31.08 86 PHE A O 1
ATOM 616 N N . LEU A 1 89 ? -2.316 2.056 73.633 1.00 21.35 87 LEU A N 1
ATOM 617 C CA . LEU A 1 89 ? -2.253 1.654 75.033 1.00 20.58 87 LEU A CA 1
ATOM 618 C C . LEU A 1 89 ? -2.109 2.911 75.871 1.00 26.38 87 LEU A C 1
ATOM 619 O O . LEU A 1 89 ? -1.095 3.608 75.770 1.00 18.99 87 LEU A O 1
ATOM 624 N N . VAL A 1 90 ? -3.099 3.189 76.710 1.00 21.82 88 VAL A N 1
ATOM 625 C CA . VAL A 1 90 ? -3.096 4.422 77.496 1.00 20.30 88 VAL A CA 1
ATOM 626 C C . VAL A 1 90 ? -3.268 4.049 78.960 1.00 19.02 88 VAL A C 1
ATOM 627 O O . VAL A 1 90 ? -4.403 3.852 79.414 1.00 22.58 88 VAL A O 1
ATOM 631 N N . PRO A 1 91 ? -2.132 3.935 79.761 1.00 22.10 89 PRO A N 1
ATOM 632 C CA . PRO A 1 91 ? -2.219 3.585 81.202 1.00 20.75 89 PRO A CA 1
ATOM 633 C C . PRO A 1 91 ? -2.558 4.812 82.035 1.00 23.03 89 PRO A C 1
ATOM 634 O O . PRO A 1 91 ? -1.729 5.443 82.694 1.00 22.71 89 PRO A O 1
ATOM 638 N N . SER A 1 92 ? -3.845 5.126 82.017 1.00 27.65 90 SER A N 1
ATOM 639 C CA . SER A 1 92 ? -4.386 6.345 82.587 1.00 28.66 90 SER A CA 1
ATOM 640 C C . SER A 1 92 ? -4.703 6.228 84.071 1.00 30.59 90 SER A C 1
ATOM 641 O O . SER A 1 92 ? -4.767 7.250 84.749 1.00 28.89 90 SER A O 1
ATOM 644 N N . ALA A 1 93 ? -4.928 5.024 84.588 1.00 27.73 91 ALA A N 1
ATOM 645 C CA . ALA A 1 93 ? -5.274 4.867 86.000 1.00 21.78 91 ALA A CA 1
ATOM 646 C C . ALA A 1 93 ? -4.200 5.470 86.899 1.00 21.32 91 ALA A C 1
ATOM 647 O O . ALA A 1 93 ? -3.004 5.213 86.715 1.00 21.74 91 ALA A O 1
ATOM 649 N N . GLY A 1 94 ? -4.624 6.252 87.882 1.00 23.07 92 GLY A N 1
ATOM 650 C CA . GLY A 1 94 ? -3.691 6.802 88.844 1.00 23.24 92 GLY A CA 1
ATOM 651 C C . GLY A 1 94 ? -4.427 7.370 90.038 1.00 25.91 92 GLY A C 1
ATOM 652 O O . GLY A 1 94 ? -5.633 7.644 89.979 1.00 27.32 92 GLY A O 1
ATOM 653 N N . ILE A 1 95 ? -3.690 7.538 91.134 1.00 21.47 93 ILE A N 1
ATOM 654 C CA . ILE A 1 95 ? -4.244 8.211 92.308 1.00 22.05 93 ILE A CA 1
ATOM 655 C C . ILE A 1 95 ? -3.420 9.449 92.637 1.00 26.28 93 ILE A C 1
ATOM 656 O O . ILE A 1 95 ? -2.205 9.521 92.416 1.00 19.86 93 ILE A O 1
ATOM 661 N N . TYR A 1 96 ? -4.112 10.439 93.171 1.00 24.34 94 TYR A N 1
ATOM 662 C CA . TYR A 1 96 ? -3.523 11.727 93.505 1.00 28.96 94 TYR A CA 1
ATOM 663 C C . TYR A 1 96 ? -3.903 11.978 94.955 1.00 30.45 94 TYR A C 1
ATOM 664 O O . TYR A 1 96 ? -5.048 12.312 95.250 1.00 33.13 94 TYR A O 1
ATOM 673 N N . GLN A 1 97 ? -2.970 11.760 95.866 1.00 23.81 95 GLN A N 1
ATOM 674 C CA . GLN A 1 97 ? -3.239 11.901 97.286 1.00 24.05 95 GLN A CA 1
ATOM 675 C C . GLN A 1 97 ? -2.527 13.143 97.804 1.00 21.90 95 GLN A C 1
ATOM 676 O O . GLN A 1 97 ? -1.328 13.321 97.563 1.00 18.23 95 GLN A O 1
ATOM 682 N N . ALA A 1 98 ? -3.261 14.003 98.491 1.00 24.16 96 ALA A N 1
ATOM 683 C CA . ALA A 1 98 ? -2.641 15.118 99.204 1.00 27.61 96 ALA A CA 1
ATOM 684 C C . ALA A 1 98 ? -2.051 14.584 100.504 1.00 27.73 96 ALA A C 1
ATOM 685 O O . ALA A 1 98 ? -2.778 14.076 101.356 1.00 24.82 96 ALA A O 1
ATOM 687 N N . LYS A 1 99 ? -0.729 14.643 100.650 1.00 27.50 97 LYS A N 1
ATOM 688 C CA . LYS A 1 99 ? -0.080 14.063 101.825 1.00 29.15 97 LYS A CA 1
ATOM 689 C C . LYS A 1 99 ? 1.219 14.793 102.076 1.00 26.31 97 LYS A C 1
ATOM 690 O O . LYS A 1 99 ? 2.248 14.483 101.452 1.00 24.11 97 LYS A O 1
ATOM 696 N N . PRO A 1 100 ? 1.218 15.780 102.969 1.00 24.91 98 PRO A N 1
ATOM 697 C CA . PRO A 1 100 ? 2.475 16.434 103.341 1.00 23.76 98 PRO A CA 1
ATOM 698 C C . PRO A 1 100 ? 3.531 15.402 103.704 1.00 23.83 98 PRO A C 1
ATOM 699 O O . PRO A 1 100 ? 3.253 14.416 104.392 1.00 24.20 98 PRO A O 1
ATOM 703 N N . PHE A 1 101 ? 4.757 15.657 103.253 1.00 22.89 99 PHE A N 1
ATOM 704 C CA . PHE A 1 101 ? 5.810 14.659 103.375 1.00 21.70 99 PHE A CA 1
ATOM 705 C C . PHE A 1 101 ? 6.067 14.271 104.832 1.00 22.30 99 PHE A C 1
ATOM 706 O O . PHE A 1 101 ? 6.297 13.092 105.130 1.00 21.44 99 PHE A O 1
ATOM 714 N N . ALA A 1 102 ? 6.010 15.237 105.762 1.00 22.28 100 ALA A N 1
ATOM 715 C CA . ALA A 1 102 ? 6.228 14.890 107.163 1.00 23.84 100 ALA A CA 1
ATOM 716 C C . ALA A 1 102 ? 5.155 13.945 107.692 1.00 27.69 100 ALA A C 1
ATOM 717 O O . ALA A 1 102 ? 5.384 13.275 108.700 1.00 32.86 100 ALA A O 1
ATOM 719 N N . GLU A 1 103 ? 4.003 13.854 107.032 1.00 29.67 101 GLU A N 1
ATOM 720 C CA . GLU A 1 103 ? 2.930 12.973 107.476 1.00 34.29 101 GLU A CA 1
ATOM 721 C C . GLU A 1 103 ? 2.831 11.697 106.650 1.00 31.80 101 GLU A C 1
ATOM 722 O O . GLU A 1 103 ? 1.933 10.883 106.901 1.00 27.11 101 GLU A O 1
ATOM 728 N N . MET A 1 104 ? 3.717 11.502 105.676 1.00 26.25 102 MET A N 1
ATOM 729 C CA . MET A 1 104 ? 3.547 10.433 104.700 1.00 22.90 102 MET A CA 1
ATOM 730 C C . MET A 1 104 ? 3.936 9.078 105.293 1.00 23.20 102 MET A C 1
ATOM 731 O O . MET A 1 104 ? 5.103 8.860 105.629 1.00 26.40 102 MET A O 1
ATOM 736 N N . SER A 1 105 ? 2.979 8.151 105.356 1.00 23.41 103 SER A N 1
ATOM 737 C CA . SER A 1 105 ? 3.246 6.811 105.857 1.00 24.27 103 SER A CA 1
ATOM 738 C C . SER A 1 105 ? 3.924 5.968 104.777 1.00 28.14 103 SER A C 1
ATOM 739 O O . SER A 1 105 ? 3.876 6.287 103.587 1.00 21.77 103 SER A O 1
ATOM 742 N N . ASP A 1 106 ? 4.565 4.870 105.202 1.00 25.18 104 ASP A N 1
ATOM 743 C CA . ASP A 1 106 ? 5.108 3.937 104.215 1.00 28.12 104 ASP A CA 1
ATOM 744 C C . ASP A 1 106 ? 3.998 3.385 103.326 1.00 25.83 104 ASP A C 1
ATOM 745 O O . ASP A 1 106 ? 4.195 3.186 102.119 1.00 22.49 104 ASP A O 1
ATOM 750 N N . ALA A 1 107 ? 2.821 3.132 103.907 1.00 25.43 105 ALA A N 1
ATOM 751 C CA . ALA A 1 107 ? 1.690 2.672 103.111 1.00 24.49 105 ALA A CA 1
ATOM 752 C C . ALA A 1 107 ? 1.263 3.726 102.092 1.00 22.35 105 ALA A C 1
ATOM 753 O O . ALA A 1 107 ? 0.941 3.387 100.946 1.00 27.58 105 ALA A O 1
ATOM 755 N N . ASP A 1 108 ? 1.229 5.005 102.487 1.00 24.31 106 ASP A N 1
ATOM 756 C CA . ASP A 1 108 ? 0.901 6.050 101.516 1.00 20.93 106 ASP A CA 1
ATOM 757 C C . ASP A 1 108 ? 1.843 5.987 100.316 1.00 25.13 106 ASP A C 1
ATOM 758 O O . ASP A 1 108 ? 1.406 6.041 99.158 1.00 20.57 106 ASP A O 1
ATOM 763 N N . TRP A 1 109 ? 3.151 5.911 100.578 1.00 19.30 107 TRP A N 1
ATOM 764 C CA . TRP A 1 109 ? 4.135 5.912 99.496 1.00 18.16 107 TRP A CA 1
ATOM 765 C C . TRP A 1 109 ? 3.922 4.721 98.577 1.00 20.78 107 TRP A C 1
ATOM 766 O O . TRP A 1 109 ? 3.852 4.861 97.347 1.00 20.25 107 TRP A O 1
ATOM 777 N N . HIS A 1 110 ? 3.827 3.534 99.164 1.00 20.59 108 HIS A N 1
ATOM 778 C CA . HIS A 1 110 ? 3.731 2.319 98.365 1.00 19.21 108 HIS A CA 1
ATOM 779 C C . HIS A 1 110 ? 2.477 2.314 97.517 1.00 18.94 108 HIS A C 1
ATOM 780 O O . HIS A 1 110 ? 2.506 1.887 96.355 1.00 23.60 108 HIS A O 1
ATOM 787 N N . ARG A 1 111 ? 1.366 2.784 98.072 1.00 22.56 109 ARG A N 1
ATOM 788 C CA . ARG A 1 111 ? 0.112 2.738 97.329 1.00 23.46 109 ARG A CA 1
ATOM 789 C C . ARG A 1 111 ? 0.201 3.578 96.058 1.00 21.03 109 ARG A C 1
ATOM 790 O O . ARG A 1 111 ? -0.218 3.140 94.976 1.00 18.91 109 ARG A O 1
ATOM 798 N N . THR A 1 112 ? 0.809 4.762 96.155 1.00 20.94 110 THR A N 1
ATOM 799 C CA . THR A 1 112 ? 0.937 5.624 94.988 1.00 20.82 110 THR A CA 1
ATOM 800 C C . THR A 1 112 ? 1.948 5.068 93.993 1.00 21.21 110 THR A C 1
ATOM 801 O O . THR A 1 112 ? 1.690 5.065 92.781 1.00 17.02 110 THR A O 1
ATOM 805 N N . ILE A 1 113 ? 3.087 4.561 94.472 1.00 20.07 111 ILE A N 1
ATOM 806 C CA . ILE A 1 113 ? 4.044 3.966 93.539 1.00 18.87 111 ILE A CA 1
ATOM 807 C C . ILE A 1 113 ? 3.441 2.730 92.868 1.00 20.97 111 ILE A C 1
ATOM 808 O O . ILE A 1 113 ? 3.629 2.510 91.664 1.00 20.59 111 ILE A O 1
ATOM 813 N N . SER A 1 114 ? 2.663 1.942 93.614 1.00 18.04 112 SER A N 1
ATOM 814 C CA A SER A 1 114 ? 2.109 0.706 93.058 0.48 21.44 112 SER A CA 1
ATOM 815 C CA B SER A 1 114 ? 2.099 0.707 93.069 0.52 21.48 112 SER A CA 1
ATOM 816 C C . SER A 1 114 ? 1.129 0.993 91.925 1.00 19.00 112 SER A C 1
ATOM 817 O O . SER A 1 114 ? 1.194 0.364 90.864 1.00 17.71 112 SER A O 1
ATOM 822 N N . ILE A 1 115 ? 0.221 1.941 92.122 1.00 21.92 113 ILE A N 1
ATOM 823 C CA . ILE A 1 115 ? -0.779 2.252 91.100 1.00 24.94 113 ILE A CA 1
ATOM 824 C C . ILE A 1 115 ? -0.164 3.063 89.966 1.00 26.26 113 ILE A C 1
ATOM 825 O O . ILE A 1 115 ? -0.314 2.708 88.795 1.00 25.90 113 ILE A O 1
ATOM 830 N N . ASN A 1 116 ? 0.538 4.166 90.298 1.00 16.27 114 ASN A N 1
ATOM 831 C CA . ASN A 1 116 ? 1.001 5.119 89.287 1.00 16.06 114 ASN A CA 1
ATOM 832 C C . ASN A 1 116 ? 2.258 4.678 88.553 1.00 23.84 114 ASN A C 1
ATOM 833 O O . ASN A 1 116 ? 2.572 5.248 87.504 1.00 20.75 114 ASN A O 1
ATOM 838 N N . LEU A 1 117 ? 3.019 3.745 89.104 1.00 21.34 115 LEU A N 1
ATOM 839 C CA . LEU A 1 117 ? 4.290 3.413 88.474 1.00 22.70 115 LEU A CA 1
ATOM 840 C C . LEU A 1 117 ? 4.385 1.913 88.211 1.00 16.93 115 LEU A C 1
ATOM 841 O O . LEU A 1 117 ? 4.512 1.512 87.052 1.00 17.46 115 LEU A O 1
ATOM 846 N N . ASP A 1 118 ? 4.309 1.068 89.245 1.00 19.27 116 ASP A N 1
ATOM 847 C CA . ASP A 1 118 ? 4.309 -0.377 88.986 1.00 19.66 116 ASP A CA 1
ATOM 848 C C . ASP A 1 118 ? 3.237 -0.758 87.964 1.00 19.12 116 ASP A C 1
ATOM 849 O O . ASP A 1 118 ? 3.494 -1.515 87.023 1.00 26.03 116 ASP A O 1
ATOM 854 N N . GLY A 1 119 ? 2.028 -0.214 88.115 1.00 22.67 117 GLY A N 1
ATOM 855 C CA . GLY A 1 119 ? 0.951 -0.585 87.208 1.00 17.42 117 GLY A CA 1
ATOM 856 C C . GLY A 1 119 ? 1.253 -0.250 85.756 1.00 29.37 117 GLY A C 1
ATOM 857 O O . GLY A 1 119 ? 0.868 -0.990 84.844 1.00 22.65 117 GLY A O 1
ATOM 858 N N . VAL A 1 120 ? 1.934 0.875 85.515 1.00 24.88 118 VAL A N 1
ATOM 859 C CA . VAL A 1 120 ? 2.286 1.213 84.137 1.00 20.24 118 VAL A CA 1
ATOM 860 C C . VAL A 1 120 ? 3.280 0.199 83.579 1.00 21.84 118 VAL A C 1
ATOM 861 O O . VAL A 1 120 ? 3.166 -0.234 82.427 1.00 21.23 118 VAL A O 1
ATOM 865 N N . PHE A 1 121 ? 4.262 -0.210 84.388 1.00 20.14 119 PHE A N 1
ATOM 866 C CA . PHE A 1 121 ? 5.168 -1.272 83.956 1.00 22.02 119 PHE A CA 1
ATOM 867 C C . PHE A 1 121 ? 4.409 -2.542 83.571 1.00 21.88 119 PHE A C 1
ATOM 868 O O . PHE A 1 121 ? 4.617 -3.092 82.487 1.00 23.22 119 PHE A O 1
ATOM 876 N N . TYR A 1 122 ? 3.536 -3.035 84.454 1.00 23.71 120 TYR A N 1
ATOM 877 C CA . TYR A 1 122 ? 2.843 -4.301 84.165 1.00 20.23 120 TYR A CA 1
ATOM 878 C C . TYR A 1 122 ? 2.064 -4.212 82.858 1.00 20.45 120 TYR A C 1
ATOM 879 O O . TYR A 1 122 ? 2.064 -5.157 82.059 1.00 26.36 120 TYR A O 1
ATOM 888 N N . LEU A 1 123 ? 1.357 -3.097 82.639 1.00 25.53 121 LEU A N 1
ATOM 889 C CA . LEU A 1 123 ? 0.525 -2.976 81.444 1.00 21.15 121 LEU A CA 1
ATOM 890 C C . LEU A 1 123 ? 1.382 -2.892 80.187 1.00 26.99 121 LEU A C 1
ATOM 891 O O . LEU A 1 123 ? 1.090 -3.551 79.181 1.00 31.29 121 LEU A O 1
ATOM 896 N N . CYS A 1 124 ? 2.443 -2.076 80.222 1.00 25.32 122 CYS A N 1
ATOM 897 C CA . CYS A 1 124 ? 3.329 -1.977 79.068 1.00 23.84 122 CYS A CA 1
ATOM 898 C C . CYS A 1 124 ? 4.005 -3.319 78.783 1.00 28.97 122 CYS A C 1
ATOM 899 O O . CYS A 1 124 ? 4.039 -3.781 77.635 1.00 27.45 122 CYS A O 1
ATOM 902 N N . LYS A 1 125 ? 4.515 -3.979 79.828 1.00 25.50 123 LYS A N 1
ATOM 903 C CA . LYS A 1 125 ? 5.218 -5.243 79.633 1.00 24.85 123 LYS A CA 1
ATOM 904 C C . LYS A 1 125 ? 4.299 -6.319 79.065 1.00 23.61 123 LYS A C 1
ATOM 905 O O . LYS A 1 125 ? 4.656 -6.999 78.093 1.00 24.82 123 LYS A O 1
ATOM 911 N N . ARG A 1 126 ? 3.115 -6.504 79.669 1.00 23.86 124 ARG A N 1
ATOM 912 C CA . ARG A 1 126 ? 2.197 -7.540 79.203 1.00 29.72 124 ARG A CA 1
ATOM 913 C C . ARG A 1 126 ? 1.604 -7.222 77.833 1.00 31.02 124 ARG A C 1
ATOM 914 O O . ARG A 1 126 ? 1.190 -8.143 77.116 1.00 27.56 124 ARG A O 1
ATOM 922 N N . ALA A 1 127 ? 1.563 -5.953 77.448 1.00 24.99 125 ALA A N 1
ATOM 923 C CA . ALA A 1 127 ? 0.940 -5.583 76.184 1.00 26.73 125 ALA A CA 1
ATOM 924 C C . ALA A 1 127 ? 1.832 -5.867 74.984 1.00 27.40 125 ALA A C 1
ATOM 925 O O . ALA A 1 127 ? 1.306 -5.983 73.871 1.00 30.58 125 ALA A O 1
ATOM 927 N N . LEU A 1 128 ? 3.152 -6.002 75.195 1.00 27.11 126 LEU A N 1
ATOM 928 C CA . LEU A 1 128 ? 4.119 -6.091 74.095 1.00 33.81 126 LEU A CA 1
ATOM 929 C C . LEU A 1 128 ? 3.737 -7.082 73.001 1.00 34.85 126 LEU A C 1
ATOM 930 O O . LEU A 1 128 ? 3.758 -6.692 71.821 1.00 32.68 126 LEU A O 1
ATOM 935 N N . PRO A 1 129 ? 3.392 -8.344 73.292 1.00 36.36 127 PRO A N 1
ATOM 936 C CA . PRO A 1 129 ? 3.043 -9.265 72.194 1.00 39.03 127 PRO A CA 1
ATOM 937 C C . PRO A 1 129 ? 1.791 -8.863 71.444 1.00 39.91 127 PRO A C 1
ATOM 938 O O . PRO A 1 129 ? 1.580 -9.352 70.327 1.00 40.08 127 PRO A O 1
ATOM 942 N N . ALA A 1 130 ? 0.922 -8.044 72.040 1.00 30.76 128 ALA A N 1
ATOM 943 C CA . ALA A 1 130 ? -0.341 -7.691 71.401 1.00 33.45 128 ALA A CA 1
ATOM 944 C C . ALA A 1 130 ? -0.273 -6.392 70.605 1.00 38.55 128 ALA A C 1
ATOM 945 O O . ALA A 1 130 ? -1.231 -6.071 69.887 1.00 36.83 128 ALA A O 1
ATOM 947 N N . LEU A 1 131 ? 0.814 -5.631 70.718 1.00 32.35 129 LEU A N 1
ATOM 948 C CA . LEU A 1 131 ? 0.884 -4.353 70.020 1.00 37.33 129 LEU A CA 1
ATOM 949 C C . LEU A 1 131 ? 1.002 -4.562 68.513 1.00 35.96 129 LEU A C 1
ATOM 950 O O . LEU A 1 131 ? 1.790 -5.395 68.049 1.00 35.48 129 LEU A O 1
ATOM 955 N N . LYS A 1 132 ? 0.220 -3.796 67.749 1.00 34.31 130 LYS A N 1
ATOM 956 C CA . LYS A 1 132 ? 0.237 -3.884 66.294 1.00 38.11 130 LYS A CA 1
ATOM 957 C C . LYS A 1 132 ? 1.241 -2.889 65.715 1.00 37.28 130 LYS A C 1
ATOM 958 O O . LYS A 1 132 ? 1.846 -2.086 66.429 1.00 37.43 130 LYS A O 1
ATOM 964 N N . GLU A 1 133 ? 1.443 -2.964 64.405 1.00 39.29 131 GLU A N 1
ATOM 965 C CA A GLU A 1 133 ? 2.302 -1.995 63.740 0.63 38.76 131 GLU A CA 1
ATOM 966 C CA B GLU A 1 133 ? 2.301 -1.998 63.733 0.37 38.49 131 GLU A CA 1
ATOM 967 C C . GLU A 1 133 ? 1.690 -0.602 63.804 1.00 37.98 131 GLU A C 1
ATOM 968 O O . GLU A 1 133 ? 0.466 -0.435 63.793 1.00 38.37 131 GLU A O 1
ATOM 979 N N . ASP A 1 134 ? 2.564 0.408 63.861 1.00 37.55 132 ASP A N 1
ATOM 980 C CA . ASP A 1 134 ? 2.156 1.812 63.967 1.00 40.03 132 ASP A CA 1
ATOM 981 C C . ASP A 1 134 ? 1.346 2.069 65.227 1.00 31.54 132 ASP A C 1
ATOM 982 O O . ASP A 1 134 ? 0.507 2.964 65.255 1.00 30.72 132 ASP A O 1
ATOM 987 N N . SER A 1 135 ? 1.596 1.293 66.274 1.00 33.40 133 SER A N 1
ATOM 988 C CA . SER A 1 135 ? 0.883 1.471 67.528 1.00 27.03 133 SER A CA 1
ATOM 989 C C . SER A 1 135 ? 1.498 2.612 68.333 1.00 28.98 133 SER A C 1
ATOM 990 O O . SER A 1 135 ? 2.566 3.139 68.006 1.00 24.82 133 SER A O 1
ATOM 993 N N . SER A 1 136 ? 0.790 2.995 69.396 1.00 25.98 134 SER A N 1
ATOM 994 C CA . SER A 1 136 ? 1.189 4.059 70.302 1.00 25.15 134 SER A CA 1
ATOM 995 C C . SER A 1 136 ? 0.947 3.636 71.741 1.00 25.18 134 SER A C 1
ATOM 996 O O . SER A 1 136 ? -0.056 2.978 72.044 1.00 23.24 134 SER A O 1
ATOM 999 N N . ILE A 1 137 ? 1.886 3.995 72.614 1.00 25.88 135 ILE A N 1
ATOM 1000 C CA . ILE A 1 137 ? 1.651 4.087 74.049 1.00 23.31 135 ILE A CA 1
ATOM 1001 C C . ILE A 1 137 ? 1.670 5.572 74.394 1.00 24.01 135 ILE A C 1
ATOM 1002 O O . ILE A 1 137 ? 2.548 6.308 73.934 1.00 21.71 135 ILE A O 1
ATOM 1007 N N . VAL A 1 138 ? 0.691 6.025 75.163 1.00 17.59 136 VAL A N 1
ATOM 1008 C CA . VAL A 1 138 ? 0.683 7.403 75.640 1.00 18.00 136 VAL A CA 1
ATOM 1009 C C . VAL A 1 138 ? 0.520 7.349 77.148 1.00 21.79 136 VAL A C 1
ATOM 1010 O O . VAL A 1 138 ? -0.511 6.879 77.648 1.00 19.85 136 VAL A O 1
ATOM 1014 N N . THR A 1 139 ? 1.534 7.805 77.864 1.00 15.28 137 THR A N 1
ATOM 1015 C CA . THR A 1 139 ? 1.506 7.879 79.316 1.00 19.92 137 THR A CA 1
ATOM 1016 C C . THR A 1 139 ? 0.888 9.192 79.789 1.00 20.03 137 THR A C 1
ATOM 1017 O O . THR A 1 139 ? 0.809 10.171 79.046 1.00 19.23 137 THR A O 1
ATOM 1021 N N . LEU A 1 140 ? 0.460 9.206 81.056 1.00 16.16 138 LEU A N 1
ATOM 1022 C CA . LEU A 1 140 ? -0.064 10.412 81.692 1.00 18.55 138 LEU A CA 1
ATOM 1023 C C . LEU A 1 140 ? 0.942 10.876 82.739 1.00 19.75 138 LEU A C 1
ATOM 1024 O O . LEU A 1 140 ? 1.134 10.220 83.771 1.00 16.49 138 LEU A O 1
ATOM 1029 N N . ALA A 1 141 ? 1.591 12.003 82.467 1.00 16.19 139 ALA A N 1
ATOM 1030 C CA . ALA A 1 141 ? 2.484 12.630 83.435 1.00 17.00 139 ALA A CA 1
ATOM 1031 C C . ALA A 1 141 ? 1.656 13.644 84.213 1.00 16.24 139 ALA A C 1
ATOM 1032 O O . ALA A 1 141 ? 0.471 13.391 84.482 1.00 16.62 139 ALA A O 1
ATOM 1034 N N . SER A 1 142 ? 2.246 14.773 84.601 1.00 18.40 140 SER A N 1
ATOM 1035 C CA . SER A 1 142 ? 1.487 15.805 85.312 1.00 16.77 140 SER A CA 1
ATOM 1036 C C . SER A 1 142 ? 2.324 17.070 85.448 1.00 18.76 140 SER A C 1
ATOM 1037 O O . SER A 1 142 ? 3.560 17.011 85.531 1.00 16.54 140 SER A O 1
ATOM 1040 N N . LEU A 1 143 ? 1.633 18.205 85.526 1.00 18.86 141 LEU A N 1
ATOM 1041 C CA . LEU A 1 143 ? 2.257 19.449 85.944 1.00 17.94 141 LEU A CA 1
ATOM 1042 C C . LEU A 1 143 ? 3.155 19.236 87.157 1.00 22.37 141 LEU A C 1
ATOM 1043 O O . LEU A 1 143 ? 4.241 19.815 87.232 1.00 15.15 141 LEU A O 1
ATOM 1048 N N . ALA A 1 144 ? 2.723 18.399 88.113 1.00 20.43 142 ALA A N 1
ATOM 1049 C CA . ALA A 1 144 ? 3.511 18.221 89.330 1.00 18.84 142 ALA A CA 1
ATOM 1050 C C . ALA A 1 144 ? 4.899 17.680 89.035 1.00 19.44 142 ALA A C 1
ATOM 1051 O O . ALA A 1 144 ? 5.836 17.923 89.806 1.00 15.83 142 ALA A O 1
ATOM 1053 N N . ALA A 1 145 ? 5.056 16.911 87.955 1.00 12.87 143 ALA A N 1
ATOM 1054 C CA . ALA A 1 145 ? 6.385 16.375 87.658 1.00 16.82 143 ALA A CA 1
ATOM 1055 C C . ALA A 1 145 ? 7.363 17.489 87.322 1.00 17.62 143 ALA A C 1
ATOM 1056 O O . ALA A 1 145 ? 8.568 17.375 87.579 1.00 15.22 143 ALA A O 1
ATOM 1058 N N . TYR A 1 146 ? 6.864 18.568 86.742 1.00 17.26 144 TYR A N 1
ATOM 1059 C CA . TYR A 1 146 ? 7.697 19.646 86.248 1.00 14.19 144 TYR A CA 1
ATOM 1060 C C . TYR A 1 146 ? 7.804 20.802 87.226 1.00 14.62 144 TYR A C 1
ATOM 1061 O O . TYR A 1 146 ? 8.891 21.365 87.405 1.00 14.48 144 TYR A O 1
ATOM 1070 N N . ARG A 1 147 ? 6.681 21.203 87.808 1.00 15.69 145 ARG A N 1
ATOM 1071 C CA . ARG A 1 147 ? 6.644 22.321 88.737 1.00 16.86 145 ARG A CA 1
ATOM 1072 C C . ARG A 1 147 ? 7.117 21.918 90.126 1.00 17.81 145 ARG A C 1
ATOM 1073 O O . ARG A 1 147 ? 7.564 22.783 90.899 1.00 16.10 145 ARG A O 1
ATOM 1081 N N . GLY A 1 148 ? 7.053 20.626 90.448 1.00 15.46 146 GLY A N 1
ATOM 1082 C CA . GLY A 1 148 ? 7.322 20.152 91.794 1.00 18.12 146 GLY A CA 1
ATOM 1083 C C . GLY A 1 148 ? 6.037 20.122 92.598 1.00 17.51 146 GLY A C 1
ATOM 1084 O O . GLY A 1 148 ? 5.383 21.152 92.757 1.00 16.44 146 GLY A O 1
ATOM 1085 N N . ALA A 1 149 ? 5.639 18.939 93.054 1.00 17.12 147 ALA A N 1
ATOM 1086 C CA . ALA A 1 149 ? 4.417 18.819 93.840 1.00 16.33 147 ALA A CA 1
ATOM 1087 C C . ALA A 1 149 ? 4.524 19.624 95.128 1.00 19.00 147 ALA A C 1
ATOM 1088 O O . ALA A 1 149 ? 5.605 19.756 95.715 1.00 19.65 147 ALA A O 1
ATOM 1090 N N . TYR A 1 150 ? 3.384 20.186 95.564 1.00 17.03 148 TYR A N 1
ATOM 1091 C CA . TYR A 1 150 ? 3.389 20.978 96.790 1.00 20.70 148 TYR A CA 1
ATOM 1092 C C . TYR A 1 150 ? 3.241 20.110 98.027 1.00 24.06 148 TYR A C 1
ATOM 1093 O O . TYR A 1 150 ? 3.841 20.413 99.065 1.00 21.22 148 TYR A O 1
ATOM 1102 N N . VAL A 1 151 ? 2.400 19.075 97.957 1.00 18.50 149 VAL A N 1
ATOM 1103 C CA . VAL A 1 151 ? 2.165 18.179 99.087 1.00 22.52 149 VAL A CA 1
ATOM 1104 C C . VAL A 1 151 ? 1.925 16.770 98.578 1.00 23.23 149 VAL A C 1
ATOM 1105 O O . VAL A 1 151 ? 0.974 16.102 99.008 1.00 23.39 149 VAL A O 1
ATOM 1109 N N . ASN A 1 152 ? 2.740 16.327 97.627 1.00 18.05 150 ASN A N 1
ATOM 1110 C CA . ASN A 1 152 ? 2.526 15.027 96.992 1.00 18.28 150 ASN A CA 1
ATOM 1111 C C . ASN A 1 152 ? 3.844 14.518 96.425 1.00 16.58 150 ASN A C 1
ATOM 1112 O O . ASN A 1 152 ? 3.957 14.305 95.220 1.00 18.67 150 ASN A O 1
ATOM 1117 N N . ALA A 1 153 ? 4.845 14.300 97.275 1.00 15.05 151 ALA A N 1
ATOM 1118 C CA . ALA A 1 153 ? 6.156 13.915 96.766 1.00 17.26 151 ALA A CA 1
ATOM 1119 C C . ALA A 1 153 ? 6.124 12.549 96.097 1.00 23.06 151 ALA A C 1
ATOM 1120 O O . ALA A 1 153 ? 6.866 12.320 95.130 1.00 19.39 151 ALA A O 1
ATOM 1122 N N . HIS A 1 154 ? 5.276 11.647 96.589 1.00 17.01 152 HIS A N 1
ATOM 1123 C CA . HIS A 1 154 ? 5.136 10.341 95.953 1.00 14.37 152 HIS A CA 1
ATOM 1124 C C . HIS A 1 154 ? 4.507 10.478 94.573 1.00 15.15 152 HIS A C 1
ATOM 1125 O O . HIS A 1 154 ? 5.011 9.922 93.586 1.00 15.10 152 HIS A O 1
ATOM 1132 N N . TYR A 1 155 ? 3.437 11.262 94.482 1.00 15.34 153 TYR A N 1
ATOM 1133 C CA . TYR A 1 155 ? 2.796 11.528 93.200 1.00 17.14 153 TYR A CA 1
ATOM 1134 C C . TYR A 1 155 ? 3.781 12.148 92.231 1.00 16.48 153 TYR A C 1
ATOM 1135 O O . TYR A 1 155 ? 3.908 11.704 91.087 1.00 12.50 153 TYR A O 1
ATOM 1144 N N . GLY A 1 156 ? 4.485 13.193 92.672 1.00 16.84 154 GLY A N 1
ATOM 1145 C CA . GLY A 1 156 ? 5.443 13.835 91.793 1.00 13.40 154 GLY A CA 1
ATOM 1146 C C . GLY A 1 156 ? 6.514 12.882 91.302 1.00 20.14 154 GLY A C 1
ATOM 1147 O O . GLY A 1 156 ? 6.908 12.925 90.133 1.00 17.41 154 GLY A O 1
ATOM 1148 N N . ALA A 1 157 ? 7.018 12.020 92.198 1.00 13.81 155 ALA A N 1
ATOM 1149 C CA . ALA A 1 157 ? 8.002 11.023 91.796 1.00 18.41 155 ALA A CA 1
ATOM 1150 C C . ALA A 1 157 ? 7.452 10.125 90.690 1.00 17.93 155 ALA A C 1
ATOM 1151 O O . ALA A 1 157 ? 8.135 9.879 89.691 1.00 16.34 155 ALA A O 1
ATOM 1153 N N . THR A 1 158 ? 6.218 9.621 90.847 1.00 15.67 156 THR A N 1
ATOM 1154 C CA . THR A 1 158 ? 5.698 8.715 89.825 1.00 16.63 156 THR A CA 1
ATOM 1155 C C . THR A 1 158 ? 5.528 9.413 88.477 1.00 14.87 156 THR A C 1
ATOM 1156 O O . THR A 1 158 ? 5.699 8.776 87.434 1.00 14.86 156 THR A O 1
ATOM 1160 N N . LYS A 1 159 ? 5.188 10.704 88.466 1.00 15.60 157 LYS A N 1
ATOM 1161 C CA . LYS A 1 159 ? 5.000 11.389 87.189 1.00 18.37 157 LYS A CA 1
ATOM 1162 C C . LYS A 1 159 ? 6.324 11.818 86.555 1.00 14.92 157 LYS A C 1
ATOM 1163 O O . LYS A 1 159 ? 6.404 11.928 85.330 1.00 15.19 157 LYS A O 1
ATOM 1169 N N . GLY A 1 160 ? 7.367 12.081 87.342 1.00 13.69 158 GLY A N 1
ATOM 1170 C CA . GLY A 1 160 ? 8.688 12.207 86.737 1.00 13.97 158 GLY A CA 1
ATOM 1171 C C . GLY A 1 160 ? 9.152 10.883 86.161 1.00 18.78 158 GLY A C 1
ATOM 1172 O O . GLY A 1 160 ? 9.778 10.831 85.095 1.00 13.92 158 GLY A O 1
ATOM 1173 N N . ALA A 1 161 ? 8.838 9.788 86.856 1.00 13.00 159 ALA A N 1
ATOM 1174 C CA . ALA A 1 161 ? 9.152 8.467 86.328 1.00 16.63 159 ALA A CA 1
ATOM 1175 C C . ALA A 1 161 ? 8.471 8.239 84.979 1.00 17.06 159 ALA A C 1
ATOM 1176 O O . ALA A 1 161 ? 9.079 7.676 84.066 1.00 16.10 159 ALA A O 1
ATOM 1178 N N . MET A 1 162 ? 7.209 8.681 84.837 1.00 14.76 160 MET A N 1
ATOM 1179 C CA . MET A 1 162 ? 6.520 8.550 83.556 1.00 17.97 160 MET A CA 1
ATOM 1180 C C . MET A 1 162 ? 7.300 9.215 82.435 1.00 15.25 160 MET A C 1
ATOM 1181 O O . MET A 1 162 ? 7.401 8.665 81.330 1.00 13.53 160 MET A O 1
ATOM 1186 N N . VAL A 1 163 ? 7.822 10.421 82.682 1.00 14.56 161 VAL A N 1
ATOM 1187 C CA . VAL A 1 163 ? 8.499 11.155 81.614 1.00 14.94 161 VAL A CA 1
ATOM 1188 C C . VAL A 1 163 ? 9.730 10.388 81.149 1.00 14.52 161 VAL A C 1
ATOM 1189 O O . VAL A 1 163 ? 9.965 10.220 79.946 1.00 17.65 161 VAL A O 1
ATOM 1193 N N . SER A 1 164 ? 10.533 9.894 82.101 1.00 19.61 162 SER A N 1
ATOM 1194 C CA . SER A 1 164 ? 11.759 9.188 81.738 1.00 17.44 162 SER A CA 1
ATOM 1195 C C . SER A 1 164 ? 11.467 7.791 81.203 1.00 16.77 162 SER A C 1
ATOM 1196 O O . SER A 1 164 ? 12.171 7.300 80.312 1.00 18.52 162 SER A O 1
ATOM 1199 N N . MET A 1 165 ? 10.453 7.123 81.746 1.00 18.08 163 MET A N 1
ATOM 1200 C CA . MET A 1 165 ? 10.105 5.799 81.231 1.00 19.67 163 MET A CA 1
ATOM 1201 C C . MET A 1 165 ? 9.585 5.899 79.797 1.00 18.23 163 MET A C 1
ATOM 1202 O O . MET A 1 165 ? 9.850 5.024 78.960 1.00 19.01 163 MET A O 1
ATOM 1207 N N . THR A 1 166 ? 8.864 6.978 79.496 1.00 15.30 164 THR A N 1
ATOM 1208 C CA . THR A 1 166 ? 8.412 7.248 78.135 1.00 15.16 164 THR A CA 1
ATOM 1209 C C . THR A 1 166 ? 9.585 7.363 77.166 1.00 19.53 164 THR A C 1
ATOM 1210 O O . THR A 1 166 ? 9.545 6.808 76.057 1.00 18.19 164 THR A O 1
ATOM 1214 N N . ARG A 1 167 ? 10.637 8.089 77.559 1.00 17.42 165 ARG A N 1
ATOM 1215 C CA . ARG A 1 167 ? 11.827 8.184 76.718 1.00 19.24 165 ARG A CA 1
ATOM 1216 C C . ARG A 1 167 ? 12.481 6.824 76.521 1.00 18.26 165 ARG A C 1
ATOM 1217 O O . ARG A 1 167 ? 12.935 6.498 75.417 1.00 20.44 165 ARG A O 1
ATOM 1225 N N . ALA A 1 168 ? 12.582 6.035 77.593 1.00 19.56 166 ALA A N 1
ATOM 1226 C CA . ALA A 1 168 ? 13.218 4.721 77.505 1.00 25.63 166 ALA A CA 1
ATOM 1227 C C . ALA A 1 168 ? 12.455 3.788 76.567 1.00 22.07 166 ALA A C 1
ATOM 1228 O O . ALA A 1 168 ? 13.043 3.172 75.669 1.00 24.07 166 ALA A O 1
ATOM 1230 N N . LEU A 1 169 ? 11.136 3.667 76.757 1.00 22.23 167 LEU A N 1
ATOM 1231 C CA . LEU A 1 169 ? 10.355 2.746 75.932 1.00 23.58 167 LEU A CA 1
ATOM 1232 C C . LEU A 1 169 ? 10.284 3.232 74.494 1.00 24.64 167 LEU A C 1
ATOM 1233 O O . LEU A 1 169 ? 10.178 2.424 73.569 1.00 24.49 167 LEU A O 1
ATOM 1238 N N . SER A 1 170 ? 10.342 4.547 74.295 1.00 26.87 168 SER A N 1
ATOM 1239 C CA . SER A 1 170 ? 10.418 5.103 72.950 1.00 23.72 168 SER A CA 1
ATOM 1240 C C . SER A 1 170 ? 11.600 4.518 72.189 1.00 25.98 168 SER A C 1
ATOM 1241 O O . SER A 1 170 ? 11.469 4.099 71.028 1.00 23.01 168 SER A O 1
ATOM 1244 N N . ARG A 1 171 ? 12.771 4.490 72.833 1.00 21.76 169 ARG A N 1
ATOM 1245 C CA . ARG A 1 171 ? 13.951 3.881 72.222 1.00 23.33 169 ARG A CA 1
ATOM 1246 C C . ARG A 1 171 ? 13.754 2.392 71.994 1.00 28.08 169 ARG A C 1
ATOM 1247 O O . ARG A 1 171 ? 14.078 1.866 70.926 1.00 25.89 169 ARG A O 1
ATOM 1255 N N . GLU A 1 172 ? 13.228 1.686 72.990 1.00 26.26 170 GLU A N 1
ATOM 1256 C CA . GLU A 1 172 ? 13.229 0.226 72.886 1.00 30.74 170 GLU A CA 1
ATOM 1257 C C . GLU A 1 172 ? 12.122 -0.306 71.988 1.00 28.97 170 GLU A C 1
ATOM 1258 O O . GLU A 1 172 ? 12.291 -1.363 71.369 1.00 27.93 170 GLU A O 1
ATOM 1264 N N . LEU A 1 173 ? 10.976 0.364 71.926 1.00 24.20 171 LEU A N 1
ATOM 1265 C CA . LEU A 1 173 ? 9.847 -0.183 71.192 1.00 24.81 171 LEU A CA 1
ATOM 1266 C C . LEU A 1 173 ? 9.726 0.358 69.771 1.00 31.03 171 LEU A C 1
ATOM 1267 O O . LEU A 1 173 ? 8.893 -0.145 69.007 1.00 29.92 171 LEU A O 1
ATOM 1272 N N . ALA A 1 174 ? 10.529 1.355 69.406 1.00 24.65 172 ALA A N 1
ATOM 1273 C CA . ALA A 1 174 ? 10.612 1.824 68.031 1.00 30.75 172 ALA A CA 1
ATOM 1274 C C . ALA A 1 174 ? 11.237 0.752 67.138 1.00 32.97 172 ALA A C 1
ATOM 1275 O O . ALA A 1 174 ? 11.990 -0.099 67.611 1.00 32.93 172 ALA A O 1
ATOM 1277 N N . PRO A 1 175 ? 10.951 0.775 65.829 1.00 31.99 173 PRO A N 1
ATOM 1278 C CA . PRO A 1 175 ? 10.051 1.687 65.119 1.00 30.15 173 PRO A CA 1
ATOM 1279 C C . PRO A 1 175 ? 8.601 1.208 65.069 1.00 28.97 173 PRO A C 1
ATOM 1280 O O . PRO A 1 175 ? 7.728 1.956 64.610 1.00 28.05 173 PRO A O 1
ATOM 1284 N N . LYS A 1 176 ? 8.324 0.014 65.596 1.00 30.02 174 LYS A N 1
ATOM 1285 C CA . LYS A 1 176 ? 6.961 -0.509 65.526 1.00 32.26 174 LYS A CA 1
ATOM 1286 C C . LYS A 1 176 ? 5.991 0.356 66.324 1.00 32.06 174 LYS A C 1
ATOM 1287 O O . LYS A 1 176 ? 4.861 0.596 65.886 1.00 25.01 174 LYS A O 1
ATOM 1293 N N . THR A 1 177 ? 6.397 0.798 67.517 1.00 31.17 175 THR A N 1
ATOM 1294 C CA . THR A 1 177 ? 5.528 1.507 68.448 1.00 22.96 175 THR A CA 1
ATOM 1295 C C . THR A 1 177 ? 6.153 2.845 68.810 1.00 26.91 175 THR A C 1
ATOM 1296 O O . THR A 1 177 ? 7.351 2.906 69.110 1.00 27.69 175 THR A O 1
ATOM 1300 N N . ARG A 1 178 ? 5.345 3.906 68.795 1.00 23.16 176 ARG A N 1
ATOM 1301 C CA . ARG A 1 178 ? 5.757 5.197 69.340 1.00 28.44 176 ARG A CA 1
ATOM 1302 C C . ARG A 1 178 ? 5.256 5.331 70.780 1.00 21.37 176 ARG A C 1
ATOM 1303 O O . ARG A 1 178 ? 4.158 4.872 71.111 1.00 25.65 176 ARG A O 1
ATOM 1311 N N . VAL A 1 179 ? 6.082 5.923 71.643 1.00 21.54 177 VAL A N 1
ATOM 1312 C CA . VAL A 1 179 ? 5.766 6.081 73.065 1.00 16.86 177 VAL A CA 1
ATOM 1313 C C . VAL A 1 179 ? 5.912 7.552 73.403 1.00 20.10 177 VAL A C 1
ATOM 1314 O O . VAL A 1 179 ? 7.003 8.119 73.249 1.00 16.90 177 VAL A O 1
ATOM 1318 N N . ASN A 1 180 ? 4.817 8.174 73.848 1.00 16.66 178 ASN A N 1
ATOM 1319 C CA . ASN A 1 180 ? 4.779 9.594 74.156 1.00 15.96 178 ASN A CA 1
ATOM 1320 C C . ASN A 1 180 ? 3.989 9.780 75.444 1.00 17.64 178 ASN A C 1
ATOM 1321 O O . ASN A 1 180 ? 3.457 8.827 76.014 1.00 17.07 178 ASN A O 1
ATOM 1326 N N . GLY A 1 181 ? 3.877 11.026 75.899 1.00 15.52 179 GLY A N 1
ATOM 1327 C CA . GLY A 1 181 ? 3.113 11.301 77.096 1.00 14.39 179 GLY A CA 1
ATOM 1328 C C . GLY A 1 181 ? 2.369 12.611 76.961 1.00 16.86 179 GLY A C 1
ATOM 1329 O O . GLY A 1 181 ? 2.669 13.436 76.090 1.00 15.25 179 GLY A O 1
ATOM 1330 N N . VAL A 1 182 ? 1.375 12.786 77.835 1.00 16.44 180 VAL A N 1
ATOM 1331 C CA . VAL A 1 182 ? 0.679 14.061 77.980 1.00 17.63 180 VAL A CA 1
ATOM 1332 C C . VAL A 1 182 ? 0.765 14.462 79.451 1.00 16.48 180 VAL A C 1
ATOM 1333 O O . VAL A 1 182 ? 0.564 13.625 80.348 1.00 15.58 180 VAL A O 1
ATOM 1337 N N . SER A 1 183 ? 1.088 15.734 79.701 1.00 17.43 181 SER A N 1
ATOM 1338 C CA . SER A 1 183 ? 1.235 16.241 81.060 1.00 18.78 181 SER A CA 1
ATOM 1339 C C . SER A 1 183 ? 0.131 17.265 81.320 1.00 17.16 181 SER A C 1
ATOM 1340 O O . SER A 1 183 ? 0.270 18.444 80.959 1.00 17.83 181 SER A O 1
ATOM 1343 N N . PRO A 1 184 ? -0.998 16.865 81.901 1.00 16.78 182 PRO A N 1
ATOM 1344 C CA . PRO A 1 184 ? -2.099 17.819 82.101 1.00 17.37 182 PRO A CA 1
ATOM 1345 C C . PRO A 1 184 ? -1.773 18.832 83.192 1.00 21.02 182 PRO A C 1
ATOM 1346 O O . PRO A 1 184 ? -1.040 18.554 84.150 1.00 16.61 182 PRO A O 1
ATOM 1350 N N . GLY A 1 185 ? -2.323 20.037 83.023 1.00 20.16 183 GLY A N 1
ATOM 1351 C CA . GLY A 1 185 ? -2.276 21.061 84.043 1.00 19.03 183 GLY A CA 1
ATOM 1352 C C . GLY A 1 185 ? -3.456 20.922 84.984 1.00 24.97 183 GLY A C 1
ATOM 1353 O O . GLY A 1 185 ? -3.713 19.815 85.456 1.00 28.05 183 GLY A O 1
ATOM 1354 N N . ILE A 1 186 ? -4.189 22.005 85.248 1.00 18.93 184 ILE A N 1
ATOM 1355 C CA . ILE A 1 186 ? -5.322 21.975 86.180 1.00 19.20 184 ILE A CA 1
ATOM 1356 C C . ILE A 1 186 ? -6.594 21.715 85.382 1.00 25.34 184 ILE A C 1
ATOM 1357 O O . ILE A 1 186 ? -7.088 22.597 84.667 1.00 24.81 184 ILE A O 1
ATOM 1362 N N . ILE A 1 187 ? -7.165 20.530 85.562 1.00 23.57 185 ILE A N 1
ATOM 1363 C CA . ILE A 1 187 ? -8.286 20.054 84.765 1.00 26.30 185 ILE A CA 1
ATOM 1364 C C . ILE A 1 187 ? -9.524 19.988 85.638 1.00 29.32 185 ILE A C 1
ATOM 1365 O O . ILE A 1 187 ? -9.476 19.475 86.762 1.00 35.59 185 ILE A O 1
ATOM 1370 N N . GLU A 1 188 ? -10.628 20.526 85.137 1.00 30.72 186 GLU A N 1
ATOM 1371 C CA . GLU A 1 188 ? -11.900 20.429 85.854 1.00 35.44 186 GLU A CA 1
ATOM 1372 C C . GLU A 1 188 ? -12.412 19.000 85.710 1.00 43.19 186 GLU A C 1
ATOM 1373 O O . GLU A 1 188 ? -13.005 18.647 84.690 1.00 48.91 186 GLU A O 1
ATOM 1375 N N . THR A 1 189 ? -12.162 18.157 86.710 1.00 51.85 187 THR A N 1
ATOM 1376 C CA . THR A 1 189 ? -12.488 16.726 86.606 1.00 63.22 187 THR A CA 1
ATOM 1377 C C . THR A 1 189 ? -12.478 16.024 87.965 1.00 70.12 187 THR A C 1
ATOM 1378 O O . THR A 1 189 ? -12.866 16.604 88.982 1.00 76.64 187 THR A O 1
ATOM 1380 N N . THR A 1 198 ? -12.009 26.955 97.563 1.00 75.90 196 THR A N 1
ATOM 1381 C CA . THR A 1 198 ? -11.281 26.858 96.309 1.00 72.21 196 THR A CA 1
ATOM 1382 C C . THR A 1 198 ? -9.956 27.607 96.343 1.00 73.69 196 THR A C 1
ATOM 1383 O O . THR A 1 198 ? -9.561 28.210 97.341 1.00 74.61 196 THR A O 1
ATOM 1387 N N . ARG A 1 199 ? -9.288 27.536 95.201 1.00 70.28 197 ARG A N 1
ATOM 1388 C CA . ARG A 1 199 ? -8.106 28.299 94.830 1.00 69.89 197 ARG A CA 1
ATOM 1389 C C . ARG A 1 199 ? -8.285 28.792 93.399 1.00 62.61 197 ARG A C 1
ATOM 1390 O O . ARG A 1 199 ? -7.308 29.028 92.679 1.00 61.05 197 ARG A O 1
ATOM 1392 N N . MET A 1 200 ? -9.550 28.924 92.984 1.00 55.19 198 MET A N 1
ATOM 1393 C CA . MET A 1 200 ? -9.878 29.241 91.599 1.00 51.05 198 MET A CA 1
ATOM 1394 C C . MET A 1 200 ? -9.299 30.583 91.174 1.00 55.63 198 MET A C 1
ATOM 1395 O O . MET A 1 200 ? -8.716 30.702 90.087 1.00 47.94 198 MET A O 1
ATOM 1400 N N . ASP A 1 201 ? -9.449 31.605 92.023 1.00 59.02 199 ASP A N 1
ATOM 1401 C CA . ASP A 1 201 ? -8.891 32.915 91.710 1.00 59.19 199 ASP A CA 1
ATOM 1402 C C . ASP A 1 201 ? -7.386 32.820 91.500 1.00 53.57 199 ASP A C 1
ATOM 1403 O O . ASP A 1 201 ? -6.846 33.406 90.555 1.00 46.34 199 ASP A O 1
ATOM 1408 N N . GLU A 1 202 ? -6.690 32.088 92.375 1.00 51.76 200 GLU A N 1
ATOM 1409 C CA . GLU A 1 202 ? -5.256 31.898 92.197 1.00 48.49 200 GLU A CA 1
ATOM 1410 C C . GLU A 1 202 ? -4.956 31.183 90.887 1.00 45.57 200 GLU A C 1
ATOM 1411 O O . GLU A 1 202 ? -4.062 31.597 90.139 1.00 46.42 200 GLU A O 1
ATOM 1413 N N . THR A 1 203 ? -5.722 30.134 90.570 1.00 43.49 201 THR A N 1
ATOM 1414 C CA . THR A 1 203 ? -5.449 29.355 89.363 1.00 40.68 201 THR A CA 1
ATOM 1415 C C . THR A 1 203 ? -5.681 30.182 88.103 1.00 41.81 201 THR A C 1
ATOM 1416 O O . THR A 1 203 ? -4.899 30.100 87.147 1.00 37.83 201 THR A O 1
ATOM 1420 N N . MET A 1 204 ? -6.759 30.971 88.079 1.00 42.48 202 MET A N 1
ATOM 1421 C CA . MET A 1 204 ? -7.040 31.812 86.920 1.00 49.14 202 MET A CA 1
ATOM 1422 C C . MET A 1 204 ? -5.963 32.862 86.722 1.00 47.29 202 MET A C 1
ATOM 1423 O O . MET A 1 204 ? -5.569 33.159 85.586 1.00 42.32 202 MET A O 1
ATOM 1428 N N . THR A 1 205 ? -5.476 33.430 87.822 1.00 42.90 203 THR A N 1
ATOM 1429 C CA . THR A 1 205 ? -4.414 34.421 87.749 1.00 44.76 203 THR A CA 1
ATOM 1430 C C . THR A 1 205 ? -3.145 33.844 87.133 1.00 40.48 203 THR A C 1
ATOM 1431 O O . THR A 1 205 ? -2.471 34.509 86.333 1.00 37.54 203 THR A O 1
ATOM 1435 N N . GLN A 1 206 ? -2.796 32.615 87.495 1.00 32.74 204 GLN A N 1
ATOM 1436 C CA . GLN A 1 206 ? -1.590 32.022 86.948 1.00 34.81 204 GLN A CA 1
ATOM 1437 C C . GLN A 1 206 ? -1.776 31.444 85.552 1.00 29.16 204 GLN A C 1
ATOM 1438 O O . GLN A 1 206 ? -0.770 31.129 84.910 1.00 29.46 204 GLN A O 1
ATOM 1444 N N . THR A 1 207 ? -3.015 31.282 85.062 1.00 26.53 205 THR A N 1
ATOM 1445 C CA . THR A 1 207 ? -3.218 30.589 83.786 1.00 29.08 205 THR A CA 1
ATOM 1446 C C . THR A 1 207 ? -3.431 31.593 82.666 1.00 25.73 205 THR A C 1
ATOM 1447 O O . THR A 1 207 ? -4.454 32.304 82.671 1.00 26.15 205 THR A O 1
ATOM 1451 N N . PRO A 1 208 ? -2.519 31.661 81.683 1.00 24.16 206 PRO A N 1
ATOM 1452 C CA . PRO A 1 208 ? -2.715 32.584 80.552 1.00 31.77 206 PRO A CA 1
ATOM 1453 C C . PRO A 1 208 ? -4.071 32.448 79.890 1.00 22.78 206 PRO A C 1
ATOM 1454 O O . PRO A 1 208 ? -4.710 33.464 79.632 1.00 24.13 206 PRO A O 1
ATOM 1458 N N . LEU A 1 209 ? -4.544 31.218 79.632 1.00 21.90 207 LEU A N 1
ATOM 1459 C CA . LEU A 1 209 ? -5.864 31.036 79.025 1.00 24.75 207 LEU A CA 1
ATOM 1460 C C . LEU A 1 209 ? -7.013 31.334 79.988 1.00 25.85 207 LEU A C 1
ATOM 1461 O O . LEU A 1 209 ? -8.169 31.336 79.549 1.00 29.02 207 LEU A O 1
ATOM 1466 N N . LYS A 1 210 ? -6.730 31.623 81.262 1.00 24.45 208 LYS A N 1
ATOM 1467 C CA . LYS A 1 210 ? -7.736 32.154 82.186 1.00 27.91 208 LYS A CA 1
ATOM 1468 C C . LYS A 1 210 ? -8.916 31.202 82.375 1.00 27.34 208 LYS A C 1
ATOM 1469 O O . LYS A 1 210 ? -10.059 31.627 82.531 1.00 28.05 208 LYS A O 1
ATOM 1475 N N . ARG A 1 211 ? -8.645 29.900 82.365 1.00 31.13 209 ARG A N 1
ATOM 1476 C CA . ARG A 1 211 ? -9.691 28.933 82.667 1.00 29.01 209 ARG A CA 1
ATOM 1477 C C . ARG A 1 211 ? -9.044 27.616 83.061 1.00 26.32 209 ARG A C 1
ATOM 1478 O O . ARG A 1 211 ? -7.848 27.393 82.851 1.00 28.18 209 ARG A O 1
ATOM 1486 N N . LEU A 1 212 ? -9.863 26.744 83.632 1.00 24.46 210 LEU A N 1
ATOM 1487 C CA . LEU A 1 212 ? -9.465 25.372 83.905 1.00 29.47 210 LEU A CA 1
ATOM 1488 C C . LEU A 1 212 ? -9.463 24.596 82.601 1.00 29.83 210 LEU A C 1
ATOM 1489 O O . LEU A 1 212 ? -10.193 24.931 81.662 1.00 30.59 210 LEU A O 1
ATOM 1494 N N . GLY A 1 213 ? -8.658 23.538 82.547 1.00 24.19 211 GLY A N 1
ATOM 1495 C CA . GLY A 1 213 ? -8.707 22.648 81.408 1.00 21.60 211 GLY A CA 1
ATOM 1496 C C . GLY A 1 213 ? -9.902 21.711 81.470 1.00 28.85 211 GLY A C 1
ATOM 1497 O O . GLY A 1 213 ? -10.413 21.376 82.543 1.00 28.89 211 GLY A O 1
ATOM 1498 N N . LYS A 1 214 ? -10.388 21.292 80.243 1.00 21.32 212 LYS A N 1
ATOM 1499 C CA . LYS A 1 214 ? -11.447 20.294 80.133 1.00 26.81 212 LYS A CA 1
ATOM 1500 C C . LYS A 1 214 ? -10.837 18.927 79.872 1.00 24.27 212 LYS A C 1
ATOM 1501 O O . LYS A 1 214 ? -9.827 18.830 79.173 1.00 19.69 212 LYS A O 1
ATOM 1507 N N . PRO A 1 215 ? -11.406 17.852 80.433 1.00 24.00 213 PRO A N 1
ATOM 1508 C CA . PRO A 1 215 ? -10.879 16.508 80.132 1.00 25.47 213 PRO A CA 1
ATOM 1509 C C . PRO A 1 215 ? -10.805 16.223 78.638 1.00 26.24 213 PRO A C 1
ATOM 1510 O O . PRO A 1 215 ? -9.905 15.510 78.177 1.00 23.71 213 PRO A O 1
ATOM 1514 N N . SER A 1 216 ? -11.745 16.762 77.863 1.00 21.23 214 SER A N 1
ATOM 1515 C CA . SER A 1 216 ? -11.725 16.536 76.426 1.00 25.91 214 SER A CA 1
ATOM 1516 C C . SER A 1 216 ? -10.476 17.137 75.794 1.00 23.03 214 SER A C 1
ATOM 1517 O O . SER A 1 216 ? -10.011 16.658 74.749 1.00 20.27 214 SER A O 1
ATOM 1520 N N . GLU A 1 217 ? -9.896 18.163 76.429 1.00 22.57 215 GLU A N 1
ATOM 1521 C CA . GLU A 1 217 ? -8.676 18.775 75.906 1.00 20.45 215 GLU A CA 1
ATOM 1522 C C . GLU A 1 217 ? -7.433 17.964 76.226 1.00 17.68 215 GLU A C 1
ATOM 1523 O O . GLU A 1 217 ? -6.391 18.184 75.604 1.00 21.14 215 GLU A O 1
ATOM 1529 N N . ILE A 1 218 ? -7.517 17.028 77.170 1.00 19.29 216 ILE A N 1
ATOM 1530 C CA . ILE A 1 218 ? -6.441 16.055 77.330 1.00 18.98 216 ILE A CA 1
ATOM 1531 C C . ILE A 1 218 ? -6.598 14.927 76.312 1.00 20.33 216 ILE A C 1
ATOM 1532 O O . ILE A 1 218 ? -5.624 14.498 75.678 1.00 20.39 216 ILE A O 1
ATOM 1537 N N . ALA A 1 219 ? -7.834 14.452 76.131 1.00 22.64 217 ALA A N 1
ATOM 1538 C CA . ALA A 1 219 ? -8.108 13.361 75.206 1.00 24.82 217 ALA A CA 1
ATOM 1539 C C . ALA A 1 219 ? -7.711 13.725 73.780 1.00 25.22 217 ALA A C 1
ATOM 1540 O O . ALA A 1 219 ? -7.200 12.875 73.039 1.00 23.68 217 ALA A O 1
ATOM 1542 N N . SER A 1 220 ? -7.946 14.983 73.366 1.00 21.10 218 SER A N 1
ATOM 1543 C CA . SER A 1 220 ? -7.639 15.344 71.980 1.00 21.38 218 SER A CA 1
ATOM 1544 C C . SER A 1 220 ? -6.135 15.352 71.721 1.00 20.55 218 SER A C 1
ATOM 1545 O O . SER A 1 220 ? -5.696 15.027 70.608 1.00 22.07 218 SER A O 1
ATOM 1548 N N . VAL A 1 221 ? -5.324 15.662 72.732 1.00 19.43 219 VAL A N 1
ATOM 1549 C CA . VAL A 1 221 ? -3.876 15.618 72.533 1.00 15.80 219 VAL A CA 1
ATOM 1550 C C . VAL A 1 221 ? -3.389 14.168 72.505 1.00 17.56 219 VAL A C 1
ATOM 1551 O O . VAL A 1 221 ? -2.504 13.801 71.720 1.00 19.06 219 VAL A O 1
ATOM 1555 N N . ILE A 1 222 ? -3.967 13.319 73.346 1.00 17.43 220 ILE A N 1
ATOM 1556 C CA . ILE A 1 222 ? -3.651 11.892 73.296 1.00 20.88 220 ILE A CA 1
ATOM 1557 C C . ILE A 1 222 ? -4.009 11.320 71.925 1.00 20.63 220 ILE A C 1
ATOM 1558 O O . ILE A 1 222 ? -3.215 10.601 71.305 1.00 21.89 220 ILE A O 1
ATOM 1563 N N . ALA A 1 223 ? -5.198 11.670 71.417 1.00 20.81 221 ALA A N 1
ATOM 1564 C CA . ALA A 1 223 ? -5.612 11.205 70.100 1.00 24.18 221 ALA A CA 1
ATOM 1565 C C . ALA A 1 223 ? -4.641 11.680 69.030 1.00 24.98 221 ALA A C 1
ATOM 1566 O O . ALA A 1 223 ? -4.232 10.897 68.165 1.00 22.18 221 ALA A O 1
ATOM 1568 N N . PHE A 1 224 ? -4.229 12.951 69.097 1.00 23.63 222 PHE A N 1
ATOM 1569 C CA . PHE A 1 224 ? -3.217 13.466 68.180 1.00 22.16 222 PHE A CA 1
ATOM 1570 C C . PHE A 1 224 ? -1.974 12.594 68.194 1.00 22.57 222 PHE A C 1
ATOM 1571 O O . PHE A 1 224 ? -1.484 12.172 67.141 1.00 23.72 222 PHE A O 1
ATOM 1579 N N . LEU A 1 225 ? -1.466 12.295 69.389 1.00 21.20 223 LEU A N 1
ATOM 1580 C CA . LEU A 1 225 ? -0.255 11.484 69.508 1.00 21.50 223 LEU A CA 1
ATOM 1581 C C . LEU A 1 225 ? -0.445 10.064 68.946 1.00 24.89 223 LEU A C 1
ATOM 1582 O O . LEU A 1 225 ? 0.514 9.454 68.453 1.00 24.27 223 LEU A O 1
ATOM 1587 N N . CYS A 1 226 ? -1.658 9.516 69.028 1.00 20.88 224 CYS A N 1
ATOM 1588 C CA . CYS A 1 226 ? -1.947 8.199 68.458 1.00 21.66 224 CYS A CA 1
ATOM 1589 C C . CYS A 1 226 ? -2.117 8.236 66.935 1.00 22.89 224 CYS A C 1
ATOM 1590 O O . CYS A 1 226 ? -1.995 7.193 66.276 1.00 23.33 224 CYS A O 1
ATOM 1593 N N . SER A 1 227 ? -2.352 9.412 66.367 1.00 20.57 225 SER A N 1
ATOM 1594 C CA . SER A 1 227 ? -2.715 9.585 64.966 1.00 22.90 225 SER A CA 1
ATOM 1595 C C . SER A 1 227 ? -1.484 9.697 64.070 1.00 26.48 225 SER A C 1
ATOM 1596 O O . SER A 1 227 ? -0.361 9.974 64.524 1.00 23.42 225 SER A O 1
ATOM 1599 N N . PRO A 1 228 ? -1.676 9.541 62.753 1.00 28.97 226 PRO A N 1
ATOM 1600 C CA . PRO A 1 228 ? -0.574 9.795 61.807 1.00 28.37 226 PRO A CA 1
ATOM 1601 C C . PRO A 1 228 ? -0.045 11.211 61.845 1.00 23.62 226 PRO A C 1
ATOM 1602 O O . PRO A 1 228 ? 1.078 11.438 61.388 1.00 31.47 226 PRO A O 1
ATOM 1606 N N . ALA A 1 229 ? -0.809 12.177 62.364 1.00 26.17 227 ALA A N 1
ATOM 1607 C CA . ALA A 1 229 ? -0.285 13.532 62.477 1.00 24.07 227 ALA A CA 1
ATOM 1608 C C . ALA A 1 229 ? 0.956 13.574 63.360 1.00 27.40 227 ALA A C 1
ATOM 1609 O O . ALA A 1 229 ? 1.812 14.455 63.178 1.00 24.12 227 ALA A O 1
ATOM 1611 N N . ALA A 1 230 ? 1.111 12.598 64.261 1.00 23.09 228 ALA A N 1
ATOM 1612 C CA . ALA A 1 230 ? 2.271 12.520 65.142 1.00 22.85 228 ALA A CA 1
ATOM 1613 C C . ALA A 1 230 ? 3.267 11.441 64.705 1.00 26.35 228 ALA A C 1
ATOM 1614 O O . ALA A 1 230 ? 4.063 10.962 65.524 1.00 23.09 228 ALA A O 1
ATOM 1616 N N . SER A 1 231 ? 3.259 11.064 63.422 1.00 24.53 229 SER A N 1
ATOM 1617 C CA . SER A 1 231 ? 4.040 9.903 62.998 1.00 19.88 229 SER A CA 1
ATOM 1618 C C . SER A 1 231 ? 5.542 10.098 63.176 1.00 23.57 229 SER A C 1
ATOM 1619 O O . SER A 1 231 ? 6.281 9.109 63.213 1.00 22.30 229 SER A O 1
ATOM 1622 N N . PHE A 1 232 ? 6.038 11.335 63.294 1.00 19.34 230 PHE A N 1
ATOM 1623 C CA . PHE A 1 232 ? 7.469 11.499 63.559 1.00 21.32 230 PHE A CA 1
ATOM 1624 C C . PHE A 1 232 ? 7.760 11.984 64.989 1.00 21.42 230 PHE A C 1
ATOM 1625 O O . PHE A 1 232 ? 8.881 12.433 65.275 1.00 19.02 230 PHE A O 1
ATOM 1633 N N . VAL A 1 233 ? 6.801 11.828 65.902 1.00 18.76 231 VAL A N 1
ATOM 1634 C CA . VAL A 1 233 ? 6.939 12.208 67.314 1.00 17.99 231 VAL A CA 1
ATOM 1635 C C . VAL A 1 233 ? 7.061 10.935 68.154 1.00 17.38 231 VAL A C 1
ATOM 1636 O O . VAL A 1 233 ? 6.124 10.127 68.203 1.00 23.39 231 VAL A O 1
ATOM 1640 N N . THR A 1 234 ? 8.193 10.758 68.837 1.00 18.45 232 THR A N 1
ATOM 1641 C CA . THR A 1 234 ? 8.273 9.687 69.823 1.00 18.94 232 THR A CA 1
ATOM 1642 C C . THR A 1 234 ? 9.218 10.095 70.939 1.00 21.33 232 THR A C 1
ATOM 1643 O O . THR A 1 234 ? 10.151 10.871 70.725 1.00 22.81 232 THR A O 1
ATOM 1647 N N . GLY A 1 235 ? 8.949 9.578 72.141 1.00 21.46 233 GLY A N 1
ATOM 1648 C CA . GLY A 1 235 ? 9.705 9.918 73.334 1.00 18.24 233 GLY A CA 1
ATOM 1649 C C . GLY A 1 235 ? 9.253 11.180 74.028 1.00 22.93 233 GLY A C 1
ATOM 1650 O O . GLY A 1 235 ? 9.781 11.502 75.106 1.00 24.15 233 GLY A O 1
ATOM 1651 N N . GLU A 1 236 ? 8.240 11.856 73.493 1.00 17.57 234 GLU A N 1
ATOM 1652 C CA . GLU A 1 236 ? 7.918 13.240 73.828 1.00 16.03 234 GLU A CA 1
ATOM 1653 C C . GLU A 1 236 ? 6.726 13.313 74.780 1.00 21.72 234 GLU A C 1
ATOM 1654 O O . GLU A 1 236 ? 5.720 12.631 74.570 1.00 20.22 234 GLU A O 1
ATOM 1660 N N . THR A 1 237 ? 6.823 14.163 75.808 1.00 18.22 235 THR A N 1
ATOM 1661 C CA . THR A 1 237 ? 5.696 14.457 76.698 1.00 19.48 235 THR A CA 1
ATOM 1662 C C . THR A 1 237 ? 5.241 15.895 76.456 1.00 21.31 235 THR A C 1
ATOM 1663 O O . THR A 1 237 ? 6.040 16.825 76.582 1.00 19.67 235 THR A O 1
ATOM 1667 N N . ILE A 1 238 ? 3.961 16.084 76.136 1.00 17.16 236 ILE A N 1
ATOM 1668 C CA . ILE A 1 238 ? 3.439 17.393 75.737 1.00 20.27 236 ILE A CA 1
ATOM 1669 C C . ILE A 1 238 ? 2.727 18.035 76.923 1.00 17.81 236 ILE A C 1
ATOM 1670 O O . ILE A 1 238 ? 1.884 17.396 77.563 1.00 17.96 236 ILE A O 1
ATOM 1675 N N . GLN A 1 239 ? 3.054 19.296 77.215 1.00 14.73 237 GLN A N 1
ATOM 1676 C CA . GLN A 1 239 ? 2.368 20.008 78.287 1.00 17.07 237 GLN A CA 1
ATOM 1677 C C . GLN A 1 239 ? 1.011 20.485 77.777 1.00 19.95 237 GLN A C 1
ATOM 1678 O O . GLN A 1 239 ? 0.928 21.105 76.710 1.00 16.23 237 GLN A O 1
ATOM 1684 N N . VAL A 1 240 ? -0.050 20.188 78.533 1.00 15.18 238 VAL A N 1
ATOM 1685 C CA . VAL A 1 240 ? -1.408 20.614 78.183 1.00 14.80 238 VAL A CA 1
ATOM 1686 C C . VAL A 1 240 ? -1.968 21.314 79.416 1.00 22.29 238 VAL A C 1
ATOM 1687 O O . VAL A 1 240 ? -2.737 20.730 80.192 1.00 20.90 238 VAL A O 1
ATOM 1691 N N . ASN A 1 241 ? -1.579 22.582 79.613 1.00 19.31 239 ASN A N 1
ATOM 1692 C CA . ASN A 1 241 ? -1.865 23.215 80.895 1.00 17.54 239 ASN A CA 1
ATOM 1693 C C . ASN A 1 241 ? -2.305 24.663 80.755 1.00 17.98 239 ASN A C 1
ATOM 1694 O O . ASN A 1 241 ? -2.326 25.380 81.758 1.00 17.00 239 ASN A O 1
ATOM 1699 N N . GLY A 1 242 ? -2.715 25.101 79.557 1.00 16.50 240 GLY A N 1
ATOM 1700 C CA . GLY A 1 242 ? -3.190 26.470 79.414 1.00 19.29 240 GLY A CA 1
ATOM 1701 C C . GLY A 1 242 ? -2.114 27.509 79.638 1.00 21.93 240 GLY A C 1
ATOM 1702 O O . GLY A 1 242 ? -2.419 28.702 79.799 1.00 18.62 240 GLY A O 1
ATOM 1703 N N . GLY A 1 243 ? -0.856 27.093 79.644 1.00 20.57 241 GLY A N 1
ATOM 1704 C CA . GLY A 1 243 ? 0.225 28.017 79.882 1.00 22.98 241 GLY A CA 1
ATOM 1705 C C . GLY A 1 243 ? 0.527 28.256 81.339 1.00 25.40 241 GLY A C 1
ATOM 1706 O O . GLY A 1 243 ? 1.334 29.141 81.639 1.00 21.14 241 GLY A O 1
ATOM 1707 N N . ILE A 1 244 ? -0.107 27.516 82.257 1.00 17.38 242 ILE A N 1
ATOM 1708 C CA . ILE A 1 244 ? 0.133 27.762 83.679 1.00 17.99 242 ILE A CA 1
ATOM 1709 C C . ILE A 1 244 ? 1.581 27.482 84.042 1.00 22.35 242 ILE A C 1
ATOM 1710 O O . ILE A 1 244 ? 2.091 28.033 85.025 1.00 23.64 242 ILE A O 1
ATOM 1715 N N . TYR A 1 245 ? 2.266 26.648 83.262 1.00 23.92 243 TYR A N 1
ATOM 1716 C CA . TYR A 1 245 ? 3.659 26.321 83.514 1.00 19.23 243 TYR A CA 1
ATOM 1717 C C . TYR A 1 245 ? 4.314 25.989 82.186 1.00 19.45 243 TYR A C 1
ATOM 1718 O O . TYR A 1 245 ? 3.762 25.219 81.401 1.00 19.48 243 TYR A O 1
ATOM 1727 N N . MET A 1 246 ? 5.514 26.522 81.971 1.00 19.99 244 MET A N 1
ATOM 1728 C CA . MET A 1 246 ? 6.257 26.341 80.726 1.00 16.84 244 MET A CA 1
ATOM 1729 C C . MET A 1 246 ? 7.411 25.395 80.995 1.00 22.67 244 MET A C 1
ATOM 1730 O O . MET A 1 246 ? 8.265 25.684 81.842 1.00 22.21 244 MET A O 1
ATOM 1735 N N . ALA A 1 247 ? 7.452 24.287 80.277 1.00 23.56 245 ALA A N 1
ATOM 1736 C CA . ALA A 1 247 ? 8.516 23.322 80.502 1.00 31.67 245 ALA A CA 1
ATOM 1737 C C . ALA A 1 247 ? 9.231 23.030 79.198 1.00 34.62 245 ALA A C 1
ATOM 1738 O O . ALA A 1 247 ? 8.756 23.428 78.131 1.00 36.04 245 ALA A O 1
ATOM 1741 N N . MET B 1 3 ? -4.310 13.711 60.927 1.00 60.39 1 MET B N 1
ATOM 1742 C CA . MET B 1 3 ? -5.707 13.332 60.763 1.00 59.89 1 MET B CA 1
ATOM 1743 C C . MET B 1 3 ? -6.370 14.198 59.692 1.00 73.97 1 MET B C 1
ATOM 1744 O O . MET B 1 3 ? -5.863 14.310 58.568 1.00 71.76 1 MET B O 1
ATOM 1746 N N . LYS B 1 4 ? -7.500 14.818 60.038 1.00 83.72 2 LYS B N 1
ATOM 1747 C CA . LYS B 1 4 ? -8.246 15.641 59.095 1.00 85.89 2 LYS B CA 1
ATOM 1748 C C . LYS B 1 4 ? -8.553 16.983 59.737 1.00 77.57 2 LYS B C 1
ATOM 1749 O O . LYS B 1 4 ? -9.197 17.037 60.791 1.00 85.27 2 LYS B O 1
ATOM 1751 N N . PHE B 1 5 ? -8.110 18.060 59.095 1.00 60.11 3 PHE B N 1
ATOM 1752 C CA . PHE B 1 5 ? -8.292 19.399 59.626 1.00 48.25 3 PHE B CA 1
ATOM 1753 C C . PHE B 1 5 ? -9.353 20.140 58.826 1.00 44.89 3 PHE B C 1
ATOM 1754 O O . PHE B 1 5 ? -9.432 20.014 57.600 1.00 44.63 3 PHE B O 1
ATOM 1762 N N . GLU B 1 6 ? -10.162 20.907 59.539 1.00 46.55 4 GLU B N 1
ATOM 1763 C CA . GLU B 1 6 ? -11.255 21.677 58.971 1.00 51.74 4 GLU B CA 1
ATOM 1764 C C . GLU B 1 6 ? -10.881 23.140 59.175 1.00 47.46 4 GLU B C 1
ATOM 1765 O O . GLU B 1 6 ? -11.191 23.734 60.206 1.00 51.66 4 GLU B O 1
ATOM 1771 N N . PHE B 1 7 ? -10.162 23.706 58.205 1.00 46.25 5 PHE B N 1
ATOM 1772 C CA . PHE B 1 7 ? -9.702 25.088 58.284 1.00 44.75 5 PHE B CA 1
ATOM 1773 C C . PHE B 1 7 ? -10.437 25.997 57.286 1.00 45.91 5 PHE B C 1
ATOM 1774 O O . PHE B 1 7 ? -9.900 27.034 56.878 1.00 44.35 5 PHE B O 1
ATOM 1782 N N . GLU B 1 8 ? -11.645 25.618 56.869 1.00 40.65 6 GLU B N 1
ATOM 1783 C CA . GLU B 1 8 ? -12.406 26.431 55.919 1.00 42.86 6 GLU B CA 1
ATOM 1784 C C . GLU B 1 8 ? -12.623 27.841 56.463 1.00 44.49 6 GLU B C 1
ATOM 1785 O O . GLU B 1 8 ? -12.916 28.023 57.649 1.00 41.87 6 GLU B O 1
ATOM 1791 N N . ASN B 1 9 ? -12.447 28.845 55.592 1.00 43.10 7 ASN B N 1
ATOM 1792 C CA . ASN B 1 9 ? -12.641 30.261 55.931 1.00 49.96 7 ASN B CA 1
ATOM 1793 C C . ASN B 1 9 ? -11.697 30.755 57.028 1.00 48.64 7 ASN B C 1
ATOM 1794 O O . ASN B 1 9 ? -11.934 31.813 57.625 1.00 40.83 7 ASN B O 1
ATOM 1799 N N . ARG B 1 10 ? -10.616 30.027 57.300 1.00 38.11 8 ARG B N 1
ATOM 1800 C CA . ARG B 1 10 ? -9.588 30.482 58.223 1.00 35.62 8 ARG B CA 1
ATOM 1801 C C . ARG B 1 10 ? -8.298 30.709 57.447 1.00 35.07 8 ARG B C 1
ATOM 1802 O O . ARG B 1 10 ? -8.021 30.013 56.466 1.00 34.81 8 ARG B O 1
ATOM 1810 N N . THR B 1 11 ? -7.516 31.701 57.875 1.00 33.21 9 THR B N 1
ATOM 1811 C CA . THR B 1 11 ? -6.453 32.250 57.040 1.00 32.87 9 THR B CA 1
ATOM 1812 C C . THR B 1 11 ? -5.080 32.016 57.658 1.00 36.99 9 THR B C 1
ATOM 1813 O O . THR B 1 11 ? -4.839 32.394 58.809 1.00 34.24 9 THR B O 1
ATOM 1817 N N . LEU B 1 12 ? -4.190 31.402 56.875 1.00 29.96 10 LEU B N 1
ATOM 1818 C CA . LEU B 1 12 ? -2.804 31.150 57.239 1.00 28.11 10 LEU B CA 1
ATOM 1819 C C . LEU B 1 12 ? -1.903 32.176 56.563 1.00 30.63 10 LEU B C 1
ATOM 1820 O O . LEU B 1 12 ? -2.006 32.403 55.351 1.00 32.22 10 LEU B O 1
ATOM 1825 N N . VAL B 1 13 ? -1.048 32.810 57.352 1.00 27.33 11 VAL B N 1
ATOM 1826 C CA . VAL B 1 13 ? 0.048 33.638 56.864 1.00 27.64 11 VAL B CA 1
ATOM 1827 C C . VAL B 1 13 ? 1.331 32.872 57.126 1.00 28.48 11 VAL B C 1
ATOM 1828 O O . VAL B 1 13 ? 1.624 32.517 58.275 1.00 28.48 11 VAL B O 1
ATOM 1832 N N . LEU B 1 14 ? 2.090 32.607 56.065 1.00 28.42 12 LEU B N 1
ATOM 1833 C CA . LEU B 1 14 ? 3.263 31.739 56.128 1.00 28.17 12 LEU B CA 1
ATOM 1834 C C . LEU B 1 14 ? 4.425 32.409 55.407 1.00 31.95 12 LEU B C 1
ATOM 1835 O O . LEU B 1 14 ? 4.336 32.674 54.202 1.00 37.00 12 LEU B O 1
ATOM 1840 N N . THR B 1 15 ? 5.507 32.687 56.130 1.00 26.16 13 THR B N 1
ATOM 1841 C CA . THR B 1 15 ? 6.709 33.198 55.484 1.00 30.48 13 THR B CA 1
ATOM 1842 C C . THR B 1 15 ? 7.623 32.043 55.079 1.00 28.85 13 THR B C 1
ATOM 1843 O O . THR B 1 15 ? 7.493 30.919 55.563 1.00 29.53 13 THR B O 1
ATOM 1847 N N . GLY B 1 16 ? 8.541 32.330 54.155 1.00 31.50 14 GLY B N 1
ATOM 1848 C CA . GLY B 1 16 ? 9.391 31.280 53.606 1.00 33.83 14 GLY B CA 1
ATOM 1849 C C . GLY B 1 16 ? 8.610 30.142 52.990 1.00 35.66 14 GLY B C 1
ATOM 1850 O O . GLY B 1 16 ? 9.054 28.991 53.033 1.00 29.94 14 GLY B O 1
ATOM 1851 N N . ALA B 1 17 ? 7.461 30.443 52.383 1.00 40.83 15 ALA B N 1
ATOM 1852 C CA . ALA B 1 17 ? 6.510 29.423 51.959 1.00 31.00 15 ALA B CA 1
ATOM 1853 C C . ALA B 1 17 ? 7.033 28.524 50.845 1.00 36.21 15 ALA B C 1
ATOM 1854 O O . ALA B 1 17 ? 6.445 27.463 50.615 1.00 33.28 15 ALA B O 1
ATOM 1856 N N . ASN B 1 18 ? 8.107 28.901 50.156 1.00 37.73 16 ASN B N 1
ATOM 1857 C CA . ASN B 1 18 ? 8.626 28.068 49.072 1.00 36.53 16 ASN B CA 1
ATOM 1858 C C . ASN B 1 18 ? 9.654 27.043 49.537 1.00 36.27 16 ASN B C 1
ATOM 1859 O O . ASN B 1 18 ? 10.177 26.298 48.703 1.00 38.32 16 ASN B O 1
ATOM 1864 N N . GLY B 1 19 ? 9.986 27.015 50.830 1.00 42.83 17 GLY B N 1
ATOM 1865 C CA . GLY B 1 19 ? 10.939 26.059 51.353 1.00 41.26 17 GLY B CA 1
ATOM 1866 C C . GLY B 1 19 ? 10.355 24.665 51.493 1.00 39.76 17 GLY B C 1
ATOM 1867 O O . GLY B 1 19 ? 9.179 24.414 51.229 1.00 39.48 17 GLY B O 1
ATOM 1868 N N . GLY B 1 20 ? 11.213 23.733 51.902 1.00 40.04 18 GLY B N 1
ATOM 1869 C CA . GLY B 1 20 ? 10.797 22.354 52.080 1.00 37.23 18 GLY B CA 1
ATOM 1870 C C . GLY B 1 20 ? 9.684 22.217 53.103 1.00 36.22 18 GLY B C 1
ATOM 1871 O O . GLY B 1 20 ? 8.610 21.696 52.799 1.00 37.53 18 GLY B O 1
ATOM 1872 N N . ILE B 1 21 ? 9.922 22.684 54.328 1.00 33.48 19 ILE B N 1
ATOM 1873 C CA . ILE B 1 21 ? 8.867 22.629 55.332 1.00 29.03 19 ILE B CA 1
ATOM 1874 C C . ILE B 1 21 ? 7.764 23.616 54.978 1.00 33.20 19 ILE B C 1
ATOM 1875 O O . ILE B 1 21 ? 6.574 23.318 55.128 1.00 28.23 19 ILE B O 1
ATOM 1880 N N . GLY B 1 22 ? 8.136 24.789 54.463 1.00 31.95 20 GLY B N 1
ATOM 1881 C CA . GLY B 1 22 ? 7.134 25.777 54.104 1.00 31.41 20 GLY B CA 1
ATOM 1882 C C . GLY B 1 22 ? 6.106 25.245 53.122 1.00 33.11 20 GLY B C 1
ATOM 1883 O O . GLY B 1 22 ? 4.901 25.436 53.306 1.00 36.87 20 GLY B O 1
ATOM 1884 N N . ARG B 1 23 ? 6.564 24.559 52.063 1.00 36.30 21 ARG B N 1
ATOM 1885 C CA . ARG B 1 23 ? 5.625 24.023 51.076 1.00 35.54 21 ARG B CA 1
ATOM 1886 C C . ARG B 1 23 ? 4.712 22.980 51.699 1.00 37.45 21 ARG B C 1
ATOM 1887 O O . ARG B 1 23 ? 3.514 22.927 51.394 1.00 36.42 21 ARG B O 1
ATOM 1895 N N . ALA B 1 24 ? 5.266 22.133 52.568 1.00 35.89 22 ALA B N 1
ATOM 1896 C CA . ALA B 1 24 ? 4.451 21.126 53.238 1.00 37.89 22 ALA B CA 1
ATOM 1897 C C . ALA B 1 24 ? 3.341 21.774 54.054 1.00 31.08 22 ALA B C 1
ATOM 1898 O O . ALA B 1 24 ? 2.206 21.281 54.064 1.00 31.84 22 ALA B O 1
ATOM 1900 N N . ILE B 1 25 ? 3.650 22.882 54.738 1.00 30.79 23 ILE B N 1
ATOM 1901 C CA . ILE B 1 25 ? 2.640 23.586 55.531 1.00 30.86 23 ILE B CA 1
ATOM 1902 C C . ILE B 1 25 ? 1.551 24.151 54.633 1.00 32.31 23 ILE B C 1
ATOM 1903 O O . ILE B 1 25 ? 0.357 23.918 54.857 1.00 31.38 23 ILE B O 1
ATOM 1908 N N . ALA B 1 26 ? 1.948 24.927 53.616 1.00 29.92 24 ALA B N 1
ATOM 1909 C CA . ALA B 1 26 ? 0.977 25.493 52.681 1.00 33.92 24 ALA B CA 1
ATOM 1910 C C . ALA B 1 26 ? 0.108 24.398 52.078 1.00 34.03 24 ALA B C 1
ATOM 1911 O O . ALA B 1 26 ? -1.117 24.542 51.975 1.00 37.23 24 ALA B O 1
ATOM 1913 N N . GLU B 1 27 ? 0.730 23.291 51.682 1.00 34.96 25 GLU B N 1
ATOM 1914 C CA . GLU B 1 27 ? -0.002 22.185 51.073 1.00 36.55 25 GLU B CA 1
ATOM 1915 C C . GLU B 1 27 ? -1.083 21.652 52.008 1.00 36.18 25 GLU B C 1
ATOM 1916 O O . GLU B 1 27 ? -2.226 21.439 51.594 1.00 37.86 25 GLU B O 1
ATOM 1922 N N . LEU B 1 28 ? -0.733 21.409 53.277 1.00 34.27 26 LEU B N 1
ATOM 1923 C CA . LEU B 1 28 ? -1.691 20.813 54.205 1.00 34.22 26 LEU B CA 1
ATOM 1924 C C . LEU B 1 28 ? -2.828 21.774 54.521 1.00 33.80 26 LEU B C 1
ATOM 1925 O O . LEU B 1 28 ? -4.005 21.396 54.511 1.00 35.27 26 LEU B O 1
ATOM 1930 N N . PHE B 1 29 ? -2.486 23.021 54.840 1.00 32.09 27 PHE B N 1
ATOM 1931 C CA . PHE B 1 29 ? -3.508 23.995 55.184 1.00 31.94 27 PHE B CA 1
ATOM 1932 C C . PHE B 1 29 ? -4.420 24.260 53.992 1.00 34.24 27 PHE B C 1
ATOM 1933 O O . PHE B 1 29 ? -5.644 24.346 54.146 1.00 41.99 27 PHE B O 1
ATOM 1941 N N . HIS B 1 30 ? -3.844 24.358 52.791 1.00 36.86 28 HIS B N 1
ATOM 1942 C CA . HIS B 1 30 ? -4.651 24.523 51.582 1.00 37.85 28 HIS B CA 1
ATOM 1943 C C . HIS B 1 30 ? -5.578 23.329 51.356 1.00 39.95 28 HIS B C 1
ATOM 1944 O O . HIS B 1 30 ? -6.753 23.498 51.017 1.00 41.80 28 HIS B O 1
ATOM 1951 N N . ALA B 1 31 ? -5.053 22.107 51.490 1.00 44.61 29 ALA B N 1
ATOM 1952 C CA . ALA B 1 31 ? -5.919 20.931 51.395 1.00 48.18 29 ALA B CA 1
ATOM 1953 C C . ALA B 1 31 ? -6.999 20.936 52.469 1.00 46.93 29 ALA B C 1
ATOM 1954 O O . ALA B 1 31 ? -8.034 20.285 52.306 1.00 49.93 29 ALA B O 1
ATOM 1956 N N . SER B 1 32 ? -6.775 21.649 53.564 1.00 44.37 30 SER B N 1
ATOM 1957 C CA . SER B 1 32 ? -7.710 21.714 54.673 1.00 41.82 30 SER B CA 1
ATOM 1958 C C . SER B 1 32 ? -8.738 22.828 54.504 1.00 43.42 30 SER B C 1
ATOM 1959 O O . SER B 1 32 ? -9.496 23.106 55.440 1.00 42.65 30 SER B O 1
ATOM 1962 N N . GLY B 1 33 ? -8.764 23.485 53.347 1.00 45.24 31 GLY B N 1
ATOM 1963 C CA . GLY B 1 33 ? -9.750 24.515 53.084 1.00 47.83 31 GLY B CA 1
ATOM 1964 C C . GLY B 1 33 ? -9.352 25.915 53.508 1.00 46.31 31 GLY B C 1
ATOM 1965 O O . GLY B 1 33 ? -10.169 26.839 53.384 1.00 44.57 31 GLY B O 1
ATOM 1966 N N . ALA B 1 34 ? -8.128 26.109 53.986 1.00 38.08 32 ALA B N 1
ATOM 1967 C CA . ALA B 1 34 ? -7.724 27.406 54.504 1.00 44.79 32 ALA B CA 1
ATOM 1968 C C . ALA B 1 34 ? -7.459 28.393 53.367 1.00 43.57 32 ALA B C 1
ATOM 1969 O O . ALA B 1 34 ? -7.257 28.011 52.213 1.00 39.00 32 ALA B O 1
ATOM 1971 N N . ASN B 1 35 ? -7.492 29.681 53.712 1.00 44.66 33 ASN B N 1
ATOM 1972 C CA . ASN B 1 35 ? -6.948 30.745 52.872 1.00 37.98 33 ASN B CA 1
ATOM 1973 C C . ASN B 1 35 ? -5.465 30.880 53.189 1.00 38.46 33 ASN B C 1
ATOM 1974 O O . ASN B 1 35 ? -5.062 30.746 54.347 1.00 33.67 33 ASN B O 1
ATOM 1979 N N . LEU B 1 36 ? -4.658 31.149 52.166 1.00 39.68 34 LEU B N 1
ATOM 1980 C CA . LEU B 1 36 ? -3.213 31.239 52.322 1.00 40.64 34 LEU B CA 1
ATOM 1981 C C . LEU B 1 36 ? -2.714 32.601 51.868 1.00 42.53 34 LEU B C 1
ATOM 1982 O O . LEU B 1 36 ? -3.067 33.068 50.777 1.00 45.84 34 LEU B O 1
ATOM 1987 N N . VAL B 1 37 ? -1.910 33.231 52.713 1.00 36.63 35 VAL B N 1
ATOM 1988 C CA . VAL B 1 37 ? -1.078 34.370 52.358 1.00 34.73 35 VAL B CA 1
ATOM 1989 C C . VAL B 1 37 ? 0.356 33.867 52.459 1.00 39.64 35 VAL B C 1
ATOM 1990 O O . VAL B 1 37 ? 0.876 33.633 53.563 1.00 36.44 35 VAL B O 1
ATOM 1994 N N . LEU B 1 38 ? 0.987 33.639 51.311 1.00 35.72 36 LEU B N 1
ATOM 1995 C CA . LEU B 1 38 ? 2.318 33.050 51.245 1.00 35.08 36 LEU B CA 1
ATOM 1996 C C . LEU B 1 38 ? 3.338 34.117 50.877 1.00 38.83 36 LEU B C 1
ATOM 1997 O O . LEU B 1 38 ? 3.115 34.893 49.935 1.00 40.47 36 LEU B O 1
ATOM 2002 N N . THR B 1 39 ? 4.458 34.147 51.602 1.00 33.49 37 THR B N 1
ATOM 2003 C CA . THR B 1 39 ? 5.564 35.021 51.243 1.00 35.66 37 THR B CA 1
ATOM 2004 C C . THR B 1 39 ? 6.832 34.198 51.104 1.00 34.40 37 THR B C 1
ATOM 2005 O O . THR B 1 39 ? 6.986 33.149 51.732 1.00 35.42 37 THR B O 1
ATOM 2009 N N . ASP B 1 40 ? 7.750 34.710 50.296 1.00 36.35 38 ASP B N 1
ATOM 2010 C CA . ASP B 1 40 ? 9.067 34.124 50.135 1.00 38.13 38 ASP B CA 1
ATOM 2011 C C . ASP B 1 40 ? 9.934 35.150 49.433 1.00 42.66 38 ASP B C 1
ATOM 2012 O O . ASP B 1 40 ? 9.436 36.057 48.753 1.00 47.48 38 ASP B O 1
ATOM 2017 N N . LEU B 1 41 ? 11.241 34.987 49.596 1.00 42.90 39 LEU B N 1
ATOM 2018 C CA . LEU B 1 41 ? 12.181 35.847 48.898 1.00 46.97 39 LEU B CA 1
ATOM 2019 C C . LEU B 1 41 ? 12.193 35.531 47.408 1.00 46.42 39 LEU B C 1
ATOM 2020 O O . LEU B 1 41 ? 12.486 36.412 46.594 1.00 51.00 39 LEU B O 1
ATOM 2025 N N . ASP B 1 42 ? 11.819 34.308 47.041 1.00 45.09 40 ASP B N 1
ATOM 2026 C CA . ASP B 1 42 ? 11.761 33.861 45.651 1.00 51.70 40 ASP B CA 1
ATOM 2027 C C . ASP B 1 42 ? 10.300 33.932 45.209 1.00 51.89 40 ASP B C 1
ATOM 2028 O O . ASP B 1 42 ? 9.544 32.972 45.351 1.00 52.66 40 ASP B O 1
ATOM 2033 N N . ARG B 1 43 ? 9.904 35.082 44.658 1.00 54.88 41 ARG B N 1
ATOM 2034 C CA . ARG B 1 43 ? 8.536 35.238 44.169 1.00 58.75 41 ARG B CA 1
ATOM 2035 C C . ARG B 1 43 ? 8.237 34.258 43.039 1.00 58.44 41 ARG B C 1
ATOM 2036 O O . ARG B 1 43 ? 7.184 33.609 43.032 1.00 50.48 41 ARG B O 1
ATOM 2044 N N . GLU B 1 44 ? 9.157 34.132 42.079 1.00 59.15 42 GLU B N 1
ATOM 2045 C CA . GLU B 1 44 ? 8.907 33.288 40.914 1.00 61.77 42 GLU B CA 1
ATOM 2046 C C . GLU B 1 44 ? 8.735 31.827 41.316 1.00 57.54 42 GLU B C 1
ATOM 2047 O O . GLU B 1 44 ? 7.780 31.164 40.895 1.00 54.88 42 GLU B O 1
ATOM 2049 N N . GLY B 1 45 ? 9.649 31.309 42.137 1.00 53.16 43 GLY B N 1
ATOM 2050 C CA . GLY B 1 45 ? 9.497 29.944 42.612 1.00 51.78 43 GLY B CA 1
ATOM 2051 C C . GLY B 1 45 ? 8.197 29.758 43.367 1.00 52.50 43 GLY B C 1
ATOM 2052 O O . GLY B 1 45 ? 7.446 28.812 43.117 1.00 52.51 43 GLY B O 1
ATOM 2053 N N . LEU B 1 46 ? 7.892 30.701 44.265 1.00 49.41 44 LEU B N 1
ATOM 2054 C CA . LEU B 1 46 ? 6.673 30.630 45.062 1.00 48.10 44 LEU B CA 1
ATOM 2055 C C . LEU B 1 46 ? 5.424 30.635 44.181 1.00 49.82 44 LEU B C 1
ATOM 2056 O O . LEU B 1 46 ? 4.516 29.816 44.371 1.00 51.39 44 LEU B O 1
ATOM 2061 N N . ASP B 1 47 ? 5.354 31.559 43.212 1.00 51.72 45 ASP B N 1
ATOM 2062 C CA . ASP B 1 47 ? 4.163 31.654 42.369 1.00 58.42 45 ASP B CA 1
ATOM 2063 C C . ASP B 1 47 ? 3.923 30.369 41.584 1.00 61.03 45 ASP B C 1
ATOM 2064 O O . ASP B 1 47 ? 2.775 29.938 41.419 1.00 59.74 45 ASP B O 1
ATOM 2069 N N . ALA B 1 48 ? 4.987 29.752 41.071 1.00 53.62 46 ALA B N 1
ATOM 2070 C CA . ALA B 1 48 ? 4.822 28.467 40.401 1.00 55.32 46 ALA B CA 1
ATOM 2071 C C . ALA B 1 48 ? 4.240 27.432 41.357 1.00 52.97 46 ALA B C 1
ATOM 2072 O O . ALA B 1 48 ? 3.287 26.719 41.018 1.00 54.09 46 ALA B O 1
ATOM 2074 N N . PHE B 1 49 ? 4.777 27.365 42.577 1.00 49.93 47 PHE B N 1
ATOM 2075 C CA . PHE B 1 49 ? 4.250 26.427 43.565 1.00 47.82 47 PHE B CA 1
ATOM 2076 C C . PHE B 1 49 ? 2.799 26.735 43.903 1.00 47.12 47 PHE B C 1
ATOM 2077 O O . PHE B 1 49 ? 1.955 25.834 43.936 1.00 51.51 47 PHE B O 1
ATOM 2085 N N . ALA B 1 50 ? 2.487 28.007 44.148 1.00 46.40 48 ALA B N 1
ATOM 2086 C CA . ALA B 1 50 ? 1.118 28.365 44.501 1.00 53.23 48 ALA B CA 1
ATOM 2087 C C . ALA B 1 50 ? 0.153 27.997 43.383 1.00 53.74 48 ALA B C 1
ATOM 2088 O O . ALA B 1 50 ? -0.984 27.586 43.644 1.00 54.17 48 ALA B O 1
ATOM 2090 N N . ALA B 1 51 ? 0.595 28.132 42.127 1.00 51.81 49 ALA B N 1
ATOM 2091 C CA . ALA B 1 51 ? -0.242 27.748 40.996 1.00 55.08 49 ALA B CA 1
ATOM 2092 C C . ALA B 1 51 ? -0.573 26.262 41.038 1.00 61.05 49 ALA B C 1
ATOM 2093 O O . ALA B 1 51 ? -1.702 25.857 40.736 1.00 65.08 49 ALA B O 1
ATOM 2095 N N . SER B 1 52 ? 0.405 25.437 41.414 1.00 60.05 50 SER B N 1
ATOM 2096 C CA . SER B 1 52 ? 0.215 23.990 41.456 1.00 61.55 50 SER B CA 1
ATOM 2097 C C . SER B 1 52 ? -0.883 23.578 42.439 1.00 62.26 50 SER B C 1
ATOM 2098 O O . SER B 1 52 ? -1.520 22.534 42.251 1.00 64.24 50 SER B O 1
ATOM 2101 N N . LEU B 1 53 ? -1.095 24.353 43.510 1.00 52.68 51 LEU B N 1
ATOM 2102 C CA . LEU B 1 53 ? -2.156 24.021 44.465 1.00 51.55 51 LEU B CA 1
ATOM 2103 C C . LEU B 1 53 ? -3.543 24.273 43.888 1.00 61.30 51 LEU B C 1
ATOM 2104 O O . LEU B 1 53 ? -4.519 23.656 44.328 1.00 67.65 51 LEU B O 1
ATOM 2109 N N . GLY B 1 54 ? -3.644 25.174 42.918 1.00 58.40 52 GLY B N 1
ATOM 2110 C CA . GLY B 1 54 ? -4.868 25.484 42.205 1.00 69.19 52 GLY B CA 1
ATOM 2111 C C . GLY B 1 54 ? -6.166 25.734 42.946 1.00 77.52 52 GLY B C 1
ATOM 2112 O O . GLY B 1 54 ? -7.162 25.051 42.704 1.00 86.56 52 GLY B O 1
ATOM 2113 N N . SER B 1 55 ? -6.186 26.716 43.839 1.00 74.98 53 SER B N 1
ATOM 2114 C CA . SER B 1 55 ? -7.431 27.358 44.268 1.00 72.06 53 SER B CA 1
ATOM 2115 C C . SER B 1 55 ? -7.127 28.836 44.456 1.00 65.46 53 SER B C 1
ATOM 2116 O O . SER B 1 55 ? -7.122 29.357 45.578 1.00 55.99 53 SER B O 1
ATOM 2119 N N . PRO B 1 56 ? -6.884 29.552 43.352 1.00 63.09 54 PRO B N 1
ATOM 2120 C CA . PRO B 1 56 ? -6.255 30.880 43.448 1.00 62.26 54 PRO B CA 1
ATOM 2121 C C . PRO B 1 56 ? -7.052 31.870 44.269 1.00 65.41 54 PRO B C 1
ATOM 2122 O O . PRO B 1 56 ? -6.467 32.779 44.868 1.00 65.35 54 PRO B O 1
ATOM 2126 N N . GLU B 1 57 ? -8.377 31.716 44.313 1.00 65.65 55 GLU B N 1
ATOM 2127 C CA . GLU B 1 57 ? -9.205 32.554 45.168 1.00 61.85 55 GLU B CA 1
ATOM 2128 C C . GLU B 1 57 ? -8.852 32.391 46.643 1.00 56.27 55 GLU B C 1
ATOM 2129 O O . GLU B 1 57 ? -9.084 33.311 47.434 1.00 56.66 55 GLU B O 1
ATOM 2135 N N . ARG B 1 58 ? -8.293 31.241 47.035 1.00 47.43 56 ARG B N 1
ATOM 2136 C CA . ARG B 1 58 ? -7.912 31.008 48.425 1.00 47.35 56 ARG B CA 1
ATOM 2137 C C . ARG B 1 58 ? -6.425 31.220 48.665 1.00 43.75 56 ARG B C 1
ATOM 2138 O O . ARG B 1 58 ? -5.946 30.964 49.774 1.00 41.80 56 ARG B O 1
ATOM 2146 N N . ILE B 1 59 ? -5.683 31.680 47.662 1.00 44.88 57 ILE B N 1
ATOM 2147 C CA . ILE B 1 59 ? -4.239 31.829 47.777 1.00 46.39 57 ILE B CA 1
ATOM 2148 C C . ILE B 1 59 ? -3.847 33.239 47.364 1.00 47.66 57 ILE B C 1
ATOM 2149 O O . ILE B 1 59 ? -4.281 33.731 46.315 1.00 56.01 57 ILE B O 1
ATOM 2154 N N . ALA B 1 60 ? -3.011 33.875 48.170 1.00 45.40 58 ALA B N 1
ATOM 2155 C CA . ALA B 1 60 ? -2.399 35.146 47.828 1.00 44.10 58 ALA B CA 1
ATOM 2156 C C . ALA B 1 60 ? -0.913 35.042 48.108 1.00 46.92 58 ALA B C 1
ATOM 2157 O O . ALA B 1 60 ? -0.511 34.459 49.121 1.00 43.33 58 ALA B O 1
ATOM 2159 N N . THR B 1 61 ? -0.100 35.545 47.183 1.00 44.22 59 THR B N 1
ATOM 2160 C CA . THR B 1 61 ? 1.348 35.508 47.332 1.00 48.80 59 THR B CA 1
ATOM 2161 C C . THR B 1 61 ? 1.919 36.915 47.243 1.00 47.13 59 THR B C 1
ATOM 2162 O O . THR B 1 61 ? 1.323 37.818 46.649 1.00 45.51 59 THR B O 1
ATOM 2166 N N . ILE B 1 62 ? 3.100 37.085 47.828 1.00 44.69 60 ILE B N 1
ATOM 2167 C CA . ILE B 1 62 ? 3.779 38.373 47.823 1.00 43.96 60 ILE B CA 1
ATOM 2168 C C . ILE B 1 62 ? 5.263 38.118 48.050 1.00 42.77 60 ILE B C 1
ATOM 2169 O O . ILE B 1 62 ? 5.645 37.211 48.795 1.00 41.28 60 ILE B O 1
ATOM 2174 N N . LYS B 1 63 ? 6.101 38.905 47.380 1.00 43.99 61 LYS B N 1
ATOM 2175 C CA . LYS B 1 63 ? 7.531 38.877 47.655 1.00 48.39 61 LYS B CA 1
ATOM 2176 C C . LYS B 1 63 ? 7.813 39.651 48.938 1.00 50.75 61 LYS B C 1
ATOM 2177 O O . LYS B 1 63 ? 7.461 40.830 49.047 1.00 56.68 61 LYS B O 1
ATOM 2183 N N . ALA B 1 64 ? 8.441 38.991 49.910 1.00 44.47 62 ALA B N 1
ATOM 2184 C CA . ALA B 1 64 ? 8.700 39.616 51.201 1.00 47.30 62 ALA B CA 1
ATOM 2185 C C . ALA B 1 64 ? 10.028 39.121 51.749 1.00 45.55 62 ALA B C 1
ATOM 2186 O O . ALA B 1 64 ? 10.302 37.919 51.731 1.00 46.71 62 ALA B O 1
ATOM 2188 N N . ASP B 1 65 ? 10.855 40.049 52.214 1.00 48.24 63 ASP B N 1
ATOM 2189 C CA . ASP B 1 65 ? 12.084 39.697 52.911 1.00 48.84 63 ASP B CA 1
ATOM 2190 C C . ASP B 1 65 ? 11.731 39.588 54.387 1.00 35.74 63 ASP B C 1
ATOM 2191 O O . ASP B 1 65 ? 11.281 40.562 54.993 1.00 36.10 63 ASP B O 1
ATOM 2196 N N . ALA B 1 66 ? 11.935 38.404 54.964 1.00 37.44 64 ALA B N 1
ATOM 2197 C CA . ALA B 1 66 ? 11.568 38.192 56.360 1.00 39.39 64 ALA B CA 1
ATOM 2198 C C . ALA B 1 66 ? 12.246 39.194 57.288 1.00 39.65 64 ALA B C 1
ATOM 2199 O O . ALA B 1 66 ? 11.721 39.490 58.365 1.00 38.15 64 ALA B O 1
ATOM 2201 N N . SER B 1 67 ? 13.431 39.677 56.924 1.00 40.94 65 SER B N 1
ATOM 2202 C CA . SER B 1 67 ? 14.160 40.638 57.741 1.00 44.54 65 SER B CA 1
ATOM 2203 C C . SER B 1 67 ? 13.682 42.084 57.585 1.00 48.02 65 SER B C 1
ATOM 2204 O O . SER B 1 67 ? 14.241 42.967 58.248 1.00 48.62 65 SER B O 1
ATOM 2207 N N . SER B 1 68 ? 12.705 42.359 56.716 1.00 35.05 66 SER B N 1
ATOM 2208 C CA . SER B 1 68 ? 12.222 43.718 56.463 1.00 39.53 66 SER B CA 1
ATOM 2209 C C . SER B 1 68 ? 10.908 43.977 57.201 1.00 39.51 66 SER B C 1
ATOM 2210 O O . SER B 1 68 ? 9.893 43.328 56.918 1.00 35.02 66 SER B O 1
ATOM 2213 N N . ALA B 1 69 ? 10.917 44.955 58.114 1.00 39.57 67 ALA B N 1
ATOM 2214 C CA . ALA B 1 69 ? 9.685 45.324 58.809 1.00 36.93 67 ALA B CA 1
ATOM 2215 C C . ALA B 1 69 ? 8.635 45.869 57.846 1.00 37.27 67 ALA B C 1
ATOM 2216 O O . ALA B 1 69 ? 7.433 45.714 58.083 1.00 35.47 67 ALA B O 1
ATOM 2218 N N . ASP B 1 70 ? 9.058 46.524 56.765 1.00 37.40 68 ASP B N 1
ATOM 2219 C CA . ASP B 1 70 ? 8.083 47.029 55.810 1.00 41.78 68 ASP B CA 1
ATOM 2220 C C . ASP B 1 70 ? 7.350 45.881 55.123 1.00 41.94 68 ASP B C 1
ATOM 2221 O O . ASP B 1 70 ? 6.126 45.926 54.956 1.00 42.21 68 ASP B O 1
ATOM 2226 N N . ASP B 1 71 ? 8.080 44.833 54.737 1.00 41.05 69 ASP B N 1
ATOM 2227 C CA . ASP B 1 71 ? 7.431 43.684 54.117 1.00 41.69 69 ASP B CA 1
ATOM 2228 C C . ASP B 1 71 ? 6.491 42.974 55.083 1.00 40.07 69 ASP B C 1
ATOM 2229 O O . ASP B 1 71 ? 5.440 42.477 54.660 1.00 38.91 69 ASP B O 1
ATOM 2234 N N . ALA B 1 72 ? 6.822 42.947 56.380 1.00 35.26 70 ALA B N 1
ATOM 2235 C CA . ALA B 1 72 ? 5.885 42.405 57.361 1.00 33.96 70 ALA B CA 1
ATOM 2236 C C . ALA B 1 72 ? 4.580 43.187 57.359 1.00 40.03 70 ALA B C 1
ATOM 2237 O O . ALA B 1 72 ? 3.493 42.597 57.402 1.00 37.82 70 ALA B O 1
ATOM 2239 N N . GLU B 1 73 ? 4.663 44.519 57.314 1.00 35.59 71 GLU B N 1
ATOM 2240 C CA . GLU B 1 73 ? 3.448 45.325 57.242 1.00 42.20 71 GLU B CA 1
ATOM 2241 C C . GLU B 1 73 ? 2.657 45.017 55.972 1.00 43.51 71 GLU B C 1
ATOM 2242 O O . GLU B 1 73 ? 1.427 44.866 56.016 1.00 37.92 71 GLU B O 1
ATOM 2248 N N . LYS B 1 74 ? 3.349 44.920 54.830 1.00 38.75 72 LYS B N 1
ATOM 2249 C CA . LYS B 1 74 ? 2.674 44.590 53.574 1.00 40.10 72 LYS B CA 1
ATOM 2250 C C . LYS B 1 74 ? 2.040 43.205 53.638 1.00 43.61 72 LYS B C 1
ATOM 2251 O O . LYS B 1 74 ? 0.969 42.973 53.062 1.00 41.98 72 LYS B O 1
ATOM 2257 N N . THR B 1 75 ? 2.706 42.262 54.306 1.00 37.67 73 THR B N 1
ATOM 2258 C CA . THR B 1 75 ? 2.167 40.911 54.413 1.00 43.50 73 THR B CA 1
ATOM 2259 C C . THR B 1 75 ? 0.859 40.911 55.193 1.00 44.40 73 THR B C 1
ATOM 2260 O O . THR B 1 75 ? -0.124 40.289 54.780 1.00 40.91 73 THR B O 1
ATOM 2264 N N . VAL B 1 76 ? 0.830 41.615 56.326 1.00 35.55 74 VAL B N 1
ATOM 2265 C CA . VAL B 1 76 ? -0.387 41.702 57.130 1.00 35.17 74 VAL B CA 1
ATOM 2266 C C . VAL B 1 76 ? -1.489 42.453 56.381 1.00 36.89 74 VAL B C 1
ATOM 2267 O O . VAL B 1 76 ? -2.661 42.052 56.407 1.00 37.13 74 VAL B O 1
ATOM 2271 N N . ALA B 1 77 ? -1.146 43.564 55.722 1.00 41.54 75 ALA B N 1
ATOM 2272 C CA . ALA B 1 77 ? -2.162 44.296 54.967 1.00 43.69 75 ALA B CA 1
ATOM 2273 C C . ALA B 1 77 ? -2.762 43.420 53.877 1.00 48.07 75 ALA B C 1
ATOM 2274 O O . ALA B 1 77 ? -3.967 43.490 53.610 1.00 41.95 75 ALA B O 1
ATOM 2276 N N . LEU B 1 78 ? -1.934 42.584 53.238 1.00 40.75 76 LEU B N 1
ATOM 2277 C CA . LEU B 1 78 ? -2.449 41.690 52.206 1.00 43.07 76 LEU B CA 1
ATOM 2278 C C . LEU B 1 78 ? -3.449 40.700 52.786 1.00 43.53 76 LEU B C 1
ATOM 2279 O O . LEU B 1 78 ? -4.516 40.469 52.196 1.00 42.03 76 LEU B O 1
ATOM 2284 N N . ALA B 1 79 ? -3.124 40.110 53.948 1.00 38.93 77 ALA B N 1
ATOM 2285 C CA . ALA B 1 79 ? -4.061 39.221 54.630 1.00 38.10 77 ALA B CA 1
ATOM 2286 C C . ALA B 1 79 ? -5.349 39.956 54.990 1.00 45.41 77 ALA B C 1
ATOM 2287 O O . ALA B 1 79 ? -6.449 39.411 54.837 1.00 39.38 77 ALA B O 1
ATOM 2289 N N . MET B 1 80 ? -5.232 41.190 55.485 1.00 38.97 78 MET B N 1
ATOM 2290 C CA . MET B 1 80 ? -6.423 41.983 55.774 1.00 39.90 78 MET B CA 1
ATOM 2291 C C . MET B 1 80 ? -7.215 42.238 54.496 1.00 46.76 78 MET B C 1
ATOM 2292 O O . MET B 1 80 ? -8.428 42.005 54.445 1.00 42.84 78 MET B O 1
ATOM 2297 N N . GLU B 1 81 ? -6.529 42.661 53.431 1.00 47.63 79 GLU B N 1
ATOM 2298 C CA . GLU B 1 81 ? -7.229 43.062 52.210 1.00 52.09 79 GLU B CA 1
ATOM 2299 C C . GLU B 1 81 ? -7.946 41.880 51.562 1.00 53.69 79 GLU B C 1
ATOM 2300 O O . GLU B 1 81 ? -9.127 41.979 51.216 1.00 47.37 79 GLU B O 1
ATOM 2306 N N . ARG B 1 82 ? -7.269 40.738 51.430 1.00 52.95 80 ARG B N 1
ATOM 2307 C CA . ARG B 1 82 ? -7.859 39.604 50.718 1.00 52.24 80 ARG B CA 1
ATOM 2308 C C . ARG B 1 82 ? -8.826 38.815 51.599 1.00 52.59 80 ARG B C 1
ATOM 2309 O O . ARG B 1 82 ? -9.858 38.340 51.115 1.00 49.99 80 ARG B O 1
ATOM 2317 N N . PHE B 1 83 ? -8.504 38.634 52.883 1.00 42.73 81 PHE B N 1
ATOM 2318 C CA . PHE B 1 83 ? -9.278 37.733 53.724 1.00 41.78 81 PHE B CA 1
ATOM 2319 C C . PHE B 1 83 ? -9.747 38.338 55.044 1.00 46.09 81 PHE B C 1
ATOM 2320 O O . PHE B 1 83 ? -10.432 37.649 55.802 1.00 41.97 81 PHE B O 1
ATOM 2328 N N . GLY B 1 84 ? -9.397 39.585 55.349 1.00 45.68 82 GLY B N 1
ATOM 2329 C CA . GLY B 1 84 ? -9.942 40.264 56.507 1.00 44.76 82 GLY B CA 1
ATOM 2330 C C . GLY B 1 84 ? -9.307 39.933 57.844 1.00 43.25 82 GLY B C 1
ATOM 2331 O O . GLY B 1 84 ? -9.758 40.460 58.870 1.00 37.98 82 GLY B O 1
ATOM 2332 N N . GLY B 1 85 ? -8.290 39.088 57.888 1.00 37.05 83 GLY B N 1
ATOM 2333 C CA . GLY B 1 85 ? -7.662 38.815 59.164 1.00 35.13 83 GLY B CA 1
ATOM 2334 C C . GLY B 1 85 ? -6.784 37.587 59.087 1.00 39.05 83 GLY B C 1
ATOM 2335 O O . GLY B 1 85 ? -6.645 36.954 58.033 1.00 37.86 83 GLY B O 1
ATOM 2336 N N . ILE B 1 86 ? -6.235 37.228 60.249 1.00 36.13 84 ILE B N 1
ATOM 2337 C CA . ILE B 1 86 ? -5.260 36.149 60.350 1.00 32.62 84 ILE B CA 1
ATOM 2338 C C . ILE B 1 86 ? -5.698 35.164 61.429 1.00 35.40 84 ILE B C 1
ATOM 2339 O O . ILE B 1 86 ? -5.868 35.549 62.590 1.00 31.29 84 ILE B O 1
ATOM 2344 N N . ASP B 1 87 ? -5.831 33.887 61.057 1.00 29.61 85 ASP B N 1
ATOM 2345 C CA . ASP B 1 87 ? -6.117 32.811 62.001 1.00 30.18 85 ASP B CA 1
ATOM 2346 C C . ASP B 1 87 ? -4.869 32.073 62.442 1.00 27.88 85 ASP B C 1
ATOM 2347 O O . ASP B 1 87 ? -4.768 31.661 63.607 1.00 27.73 85 ASP B O 1
ATOM 2352 N N . PHE B 1 88 ? -3.934 31.863 61.523 1.00 28.70 86 PHE B N 1
ATOM 2353 C CA . PHE B 1 88 ? -2.705 31.132 61.805 1.00 26.28 86 PHE B CA 1
ATOM 2354 C C . PHE B 1 88 ? -1.536 31.941 61.264 1.00 26.59 86 PHE B C 1
ATOM 2355 O O . PHE B 1 88 ? -1.528 32.313 60.084 1.00 27.85 86 PHE B O 1
ATOM 2363 N N . LEU B 1 89 ? -0.564 32.217 62.129 1.00 30.02 87 LEU B N 1
ATOM 2364 C CA . LEU B 1 89 ? 0.643 32.953 61.777 1.00 26.67 87 LEU B CA 1
ATOM 2365 C C . LEU B 1 89 ? 1.830 32.020 61.972 1.00 28.86 87 LEU B C 1
ATOM 2366 O O . LEU B 1 89 ? 2.111 31.612 63.102 1.00 24.96 87 LEU B O 1
ATOM 2371 N N . VAL B 1 90 ? 2.535 31.696 60.896 1.00 27.69 88 VAL B N 1
ATOM 2372 C CA . VAL B 1 90 ? 3.657 30.763 60.947 1.00 28.09 88 VAL B CA 1
ATOM 2373 C C . VAL B 1 90 ? 4.891 31.443 60.361 1.00 25.80 88 VAL B C 1
ATOM 2374 O O . VAL B 1 90 ? 5.072 31.489 59.141 1.00 26.98 88 VAL B O 1
ATOM 2378 N N . PRO B 1 91 ? 5.793 32.029 61.242 1.00 25.12 89 PRO B N 1
ATOM 2379 C CA . PRO B 1 91 ? 7.036 32.661 60.765 1.00 28.36 89 PRO B CA 1
ATOM 2380 C C . PRO B 1 91 ? 8.097 31.591 60.534 1.00 30.87 89 PRO B C 1
ATOM 2381 O O . PRO B 1 91 ? 9.013 31.354 61.309 1.00 27.91 89 PRO B O 1
ATOM 2385 N N . SER B 1 92 ? 7.961 30.924 59.399 1.00 26.52 90 SER B N 1
ATOM 2386 C CA . SER B 1 92 ? 8.793 29.787 59.047 1.00 30.18 90 SER B CA 1
ATOM 2387 C C . SER B 1 92 ? 10.103 30.177 58.366 1.00 35.25 90 SER B C 1
ATOM 2388 O O . SER B 1 92 ? 11.073 29.417 58.461 1.00 38.65 90 SER B O 1
ATOM 2391 N N . ALA B 1 93 ? 10.172 31.337 57.706 1.00 32.62 91 ALA B N 1
ATOM 2392 C CA . ALA B 1 93 ? 11.378 31.701 56.968 1.00 32.71 91 ALA B CA 1
ATOM 2393 C C . ALA B 1 93 ? 12.599 31.687 57.879 1.00 35.93 91 ALA B C 1
ATOM 2394 O O . ALA B 1 93 ? 12.583 32.272 58.965 1.00 29.14 91 ALA B O 1
ATOM 2396 N N . GLY B 1 94 ? 13.663 31.034 57.419 1.00 34.64 92 GLY B N 1
ATOM 2397 C CA . GLY B 1 94 ? 14.902 30.987 58.170 1.00 33.39 92 GLY B CA 1
ATOM 2398 C C . GLY B 1 94 ? 16.028 30.494 57.290 1.00 37.82 92 GLY B C 1
ATOM 2399 O O . GLY B 1 94 ? 15.796 29.852 56.262 1.00 38.25 92 GLY B O 1
ATOM 2400 N N . ILE B 1 95 ? 17.260 30.797 57.714 1.00 30.59 93 ILE B N 1
ATOM 2401 C CA . ILE B 1 95 ? 18.458 30.308 57.037 1.00 31.75 93 ILE B CA 1
ATOM 2402 C C . ILE B 1 95 ? 19.282 29.471 58.004 1.00 44.58 93 ILE B C 1
ATOM 2403 O O . ILE B 1 95 ? 19.366 29.764 59.203 1.00 33.06 93 ILE B O 1
ATOM 2408 N N . TYR B 1 96 ? 19.938 28.448 57.455 1.00 31.79 94 TYR B N 1
ATOM 2409 C CA . TYR B 1 96 ? 20.749 27.516 58.232 1.00 33.33 94 TYR B CA 1
ATOM 2410 C C . TYR B 1 96 ? 22.111 27.498 57.551 1.00 39.48 94 TYR B C 1
ATOM 2411 O O . TYR B 1 96 ? 22.281 26.869 56.504 1.00 47.03 94 TYR B O 1
ATOM 2420 N N . GLN B 1 97 ? 23.073 28.203 58.132 1.00 35.89 95 GLN B N 1
ATOM 2421 C CA . GLN B 1 97 ? 24.401 28.343 57.556 1.00 39.79 95 GLN B CA 1
ATOM 2422 C C . GLN B 1 97 ? 25.369 27.525 58.389 1.00 40.94 95 GLN B C 1
ATOM 2423 O O . GLN B 1 97 ? 25.404 27.663 59.618 1.00 39.02 95 GLN B O 1
ATOM 2429 N N . ALA B 1 98 ? 26.135 26.661 57.729 1.00 39.38 96 ALA B N 1
ATOM 2430 C CA . ALA B 1 98 ? 27.222 25.971 58.405 1.00 40.19 96 ALA B CA 1
ATOM 2431 C C . ALA B 1 98 ? 28.411 26.918 58.499 1.00 41.77 96 ALA B C 1
ATOM 2432 O O . ALA B 1 98 ? 28.972 27.319 57.475 1.00 38.92 96 ALA B O 1
ATOM 2434 N N . LYS B 1 99 ? 28.807 27.271 59.720 1.00 40.71 97 LYS B N 1
ATOM 2435 C CA . LYS B 1 99 ? 29.861 28.262 59.923 1.00 37.68 97 LYS B CA 1
ATOM 2436 C C . LYS B 1 99 ? 30.564 28.002 61.246 1.00 43.45 97 LYS B C 1
ATOM 2437 O O . LYS B 1 99 ? 30.099 28.457 62.307 1.00 36.72 97 LYS B O 1
ATOM 2443 N N . PRO B 1 100 ? 31.705 27.306 61.226 1.00 39.97 98 PRO B N 1
ATOM 2444 C CA . PRO B 1 100 ? 32.502 27.150 62.452 1.00 46.49 98 PRO B CA 1
ATOM 2445 C C . PRO B 1 100 ? 32.721 28.495 63.136 1.00 51.03 98 PRO B C 1
ATOM 2446 O O . PRO B 1 100 ? 32.975 29.512 62.480 1.00 42.04 98 PRO B O 1
ATOM 2450 N N . PHE B 1 101 ? 32.603 28.486 64.473 1.00 37.24 99 PHE B N 1
ATOM 2451 C CA . PHE B 1 101 ? 32.567 29.730 65.241 1.00 36.90 99 PHE B CA 1
ATOM 2452 C C . PHE B 1 101 ? 33.834 30.556 65.070 1.00 46.50 99 PHE B C 1
ATOM 2453 O O . PHE B 1 101 ? 33.782 31.792 65.090 1.00 38.96 99 PHE B O 1
ATOM 2461 N N . ALA B 1 102 ? 34.992 29.900 64.966 1.00 40.16 100 ALA B N 1
ATOM 2462 C CA . ALA B 1 102 ? 36.224 30.653 64.778 1.00 48.99 100 ALA B CA 1
ATOM 2463 C C . ALA B 1 102 ? 36.263 31.389 63.437 1.00 50.73 100 ALA B C 1
ATOM 2464 O O . ALA B 1 102 ? 37.021 32.355 63.302 1.00 53.30 100 ALA B O 1
ATOM 2466 N N . GLU B 1 103 ? 35.452 30.976 62.456 1.00 45.54 101 GLU B N 1
ATOM 2467 C CA . GLU B 1 103 ? 35.415 31.600 61.136 1.00 43.87 101 GLU B CA 1
ATOM 2468 C C . GLU B 1 103 ? 34.222 32.529 60.946 1.00 46.27 101 GLU B C 1
ATOM 2469 O O . GLU B 1 103 ? 34.054 33.082 59.853 1.00 43.57 101 GLU B O 1
ATOM 2475 N N . MET B 1 104 ? 33.382 32.696 61.968 1.00 40.93 102 MET B N 1
ATOM 2476 C CA . MET B 1 104 ? 32.113 33.396 61.812 1.00 42.06 102 MET B CA 1
ATOM 2477 C C . MET B 1 104 ? 32.344 34.902 61.767 1.00 40.53 102 MET B C 1
ATOM 2478 O O . MET B 1 104 ? 32.849 35.483 62.731 1.00 40.81 102 MET B O 1
ATOM 2483 N N . SER B 1 105 ? 31.960 35.534 60.659 1.00 41.20 103 SER B N 1
ATOM 2484 C CA . SER B 1 105 ? 32.103 36.977 60.530 1.00 43.47 103 SER B CA 1
ATOM 2485 C C . SER B 1 105 ? 30.962 37.697 61.243 1.00 43.03 103 SER B C 1
ATOM 2486 O O . SER B 1 105 ? 29.897 37.126 61.499 1.00 38.90 103 SER B O 1
ATOM 2489 N N . ASP B 1 106 ? 31.181 38.981 61.539 1.00 41.08 104 ASP B N 1
ATOM 2490 C CA . ASP B 1 106 ? 30.087 39.786 62.075 1.00 39.89 104 ASP B CA 1
ATOM 2491 C C . ASP B 1 106 ? 28.900 39.786 61.117 1.00 42.25 104 ASP B C 1
ATOM 2492 O O . ASP B 1 106 ? 27.741 39.762 61.549 1.00 37.96 104 ASP B O 1
ATOM 2497 N N . ALA B 1 107 ? 29.173 39.811 59.810 1.00 40.95 105 ALA B N 1
ATOM 2498 C CA . ALA B 1 107 ? 28.101 39.740 58.825 1.00 40.55 105 ALA B CA 1
ATOM 2499 C C . ALA B 1 107 ? 27.373 38.404 58.896 1.00 40.24 105 ALA B C 1
ATOM 2500 O O . ALA B 1 107 ? 26.138 38.360 58.819 1.00 38.13 105 ALA B O 1
ATOM 2502 N N . ASP B 1 108 ? 28.118 37.301 59.043 1.00 40.10 106 ASP B N 1
ATOM 2503 C CA . ASP B 1 108 ? 27.476 36.004 59.225 1.00 40.20 106 ASP B CA 1
ATOM 2504 C C . ASP B 1 108 ? 26.487 36.061 60.378 1.00 37.11 106 ASP B C 1
ATOM 2505 O O . ASP B 1 108 ? 25.337 35.622 60.253 1.00 36.64 106 ASP B O 1
ATOM 2510 N N . TRP B 1 109 ? 26.925 36.611 61.513 1.00 35.78 107 TRP B N 1
ATOM 2511 C CA . TRP B 1 109 ? 26.082 36.613 62.701 1.00 37.44 107 TRP B CA 1
ATOM 2512 C C . TRP B 1 109 ? 24.812 37.416 62.464 1.00 39.17 107 TRP B C 1
ATOM 2513 O O . TRP B 1 109 ? 23.698 36.912 62.667 1.00 32.31 107 TRP B O 1
ATOM 2524 N N . HIS B 1 110 ? 24.964 38.664 62.007 1.00 36.16 108 HIS B N 1
ATOM 2525 C CA . HIS B 1 110 ? 23.816 39.554 61.859 1.00 35.31 108 HIS B CA 1
ATOM 2526 C C . HIS B 1 110 ? 22.807 39.018 60.855 1.00 34.67 108 HIS B C 1
ATOM 2527 O O . HIS B 1 110 ? 21.594 39.146 61.060 1.00 37.22 108 HIS B O 1
ATOM 2534 N N . ARG B 1 111 ? 23.278 38.429 59.755 1.00 35.07 109 ARG B N 1
ATOM 2535 C CA . ARG B 1 111 ? 22.334 37.934 58.758 1.00 38.52 109 ARG B CA 1
ATOM 2536 C C . ARG B 1 111 ? 21.432 36.848 59.337 1.00 37.10 109 ARG B C 1
ATOM 2537 O O . ARG B 1 111 ? 20.224 36.824 59.065 1.00 35.71 109 ARG B O 1
ATOM 2545 N N . THR B 1 112 ? 21.989 35.951 60.159 1.00 32.72 110 THR B N 1
ATOM 2546 C CA . THR B 1 112 ? 21.156 34.895 60.732 1.00 31.26 110 THR B CA 1
ATOM 2547 C C . THR B 1 112 ? 20.218 35.452 61.800 1.00 35.50 110 THR B C 1
ATOM 2548 O O . THR B 1 112 ? 19.048 35.049 61.882 1.00 29.08 110 THR B O 1
ATOM 2552 N N . ILE B 1 113 ? 20.704 36.369 62.634 1.00 30.01 111 ILE B N 1
ATOM 2553 C CA . ILE B 1 113 ? 19.821 36.955 63.636 1.00 31.52 111 ILE B CA 1
ATOM 2554 C C . ILE B 1 113 ? 18.716 37.758 62.952 1.00 29.24 111 ILE B C 1
ATOM 2555 O O . ILE B 1 113 ? 17.545 37.695 63.347 1.00 28.31 111 ILE B O 1
ATOM 2560 N N . SER B 1 114 ? 19.061 38.496 61.895 1.00 30.62 112 SER B N 1
ATOM 2561 C CA A SER B 1 114 ? 18.085 39.376 61.261 0.48 31.45 112 SER B CA 1
ATOM 2562 C CA B SER B 1 114 ? 18.085 39.375 61.260 0.52 31.39 112 SER B CA 1
ATOM 2563 C C . SER B 1 114 ? 16.922 38.583 60.673 1.00 32.32 112 SER B C 1
ATOM 2564 O O . SER B 1 114 ? 15.752 38.942 60.865 1.00 30.56 112 SER B O 1
ATOM 2569 N N . ILE B 1 115 ? 17.222 37.498 59.952 1.00 32.31 113 ILE B N 1
ATOM 2570 C CA . ILE B 1 115 ? 16.167 36.705 59.326 1.00 32.49 113 ILE B CA 1
ATOM 2571 C C . ILE B 1 115 ? 15.447 35.833 60.351 1.00 36.60 113 ILE B C 1
ATOM 2572 O O . ILE B 1 115 ? 14.215 35.836 60.427 1.00 34.04 113 ILE B O 1
ATOM 2577 N N . ASN B 1 116 ? 16.200 35.068 61.151 1.00 30.35 114 ASN B N 1
ATOM 2578 C CA . ASN B 1 116 ? 15.592 34.060 62.019 1.00 27.37 114 ASN B CA 1
ATOM 2579 C C . ASN B 1 116 ? 14.978 34.637 63.292 1.00 29.17 114 ASN B C 1
ATOM 2580 O O . ASN B 1 116 ? 14.182 33.944 63.942 1.00 24.83 114 ASN B O 1
ATOM 2585 N N . LEU B 1 117 ? 15.358 35.854 63.692 1.00 26.24 115 LEU B N 1
ATOM 2586 C CA . LEU B 1 117 ? 14.873 36.374 64.968 1.00 27.39 115 LEU B CA 1
ATOM 2587 C C . LEU B 1 117 ? 14.188 37.727 64.813 1.00 26.06 115 LEU B C 1
ATOM 2588 O O . LEU B 1 117 ? 13.004 37.848 65.140 1.00 25.33 115 LEU B O 1
ATOM 2593 N N . ASP B 1 118 ? 14.903 38.750 64.331 1.00 29.29 116 ASP B N 1
ATOM 2594 C CA . ASP B 1 118 ? 14.252 40.040 64.112 1.00 28.86 116 ASP B CA 1
ATOM 2595 C C . ASP B 1 118 ? 13.008 39.875 63.240 1.00 30.82 116 ASP B C 1
ATOM 2596 O O . ASP B 1 118 ? 11.946 40.451 63.524 1.00 27.69 116 ASP B O 1
ATOM 2601 N N . GLY B 1 119 ? 13.121 39.079 62.175 1.00 28.27 117 GLY B N 1
ATOM 2602 C CA . GLY B 1 119 ? 11.991 38.906 61.278 1.00 28.65 117 GLY B CA 1
ATOM 2603 C C . GLY B 1 119 ? 10.775 38.327 61.975 1.00 29.95 117 GLY B C 1
ATOM 2604 O O . GLY B 1 119 ? 9.633 38.700 61.675 1.00 27.80 117 GLY B O 1
ATOM 2605 N N . VAL B 1 120 ? 11.000 37.407 62.914 1.00 26.32 118 VAL B N 1
ATOM 2606 C CA . VAL B 1 120 ? 9.880 36.856 63.661 1.00 25.28 118 VAL B CA 1
ATOM 2607 C C . VAL B 1 120 ? 9.232 37.942 64.509 1.00 28.65 118 VAL B C 1
ATOM 2608 O O . VAL B 1 120 ? 7.999 38.037 64.586 1.00 29.59 118 VAL B O 1
ATOM 2612 N N . PHE B 1 121 ? 10.045 38.790 65.148 1.00 25.53 119 PHE B N 1
ATOM 2613 C CA . PHE B 1 121 ? 9.486 39.943 65.851 1.00 27.69 119 PHE B CA 1
ATOM 2614 C C . PHE B 1 121 ? 8.643 40.810 64.914 1.00 29.48 119 PHE B C 1
ATOM 2615 O O . PHE B 1 121 ? 7.523 41.201 65.258 1.00 29.08 119 PHE B O 1
ATOM 2623 N N . TYR B 1 122 ? 9.175 41.152 63.732 1.00 28.02 120 TYR B N 1
ATOM 2624 C CA . TYR B 1 122 ? 8.436 42.040 62.835 1.00 28.73 120 TYR B CA 1
ATOM 2625 C C . TYR B 1 122 ? 7.077 41.464 62.474 1.00 31.05 120 TYR B C 1
ATOM 2626 O O . TYR B 1 122 ? 6.056 42.160 62.542 1.00 29.05 120 TYR B O 1
ATOM 2635 N N . LEU B 1 123 ? 7.037 40.189 62.087 1.00 29.39 121 LEU B N 1
ATOM 2636 C CA . LEU B 1 123 ? 5.766 39.635 61.638 1.00 35.19 121 LEU B CA 1
ATOM 2637 C C . LEU B 1 123 ? 4.775 39.532 62.794 1.00 29.66 121 LEU B C 1
ATOM 2638 O O . LEU B 1 123 ? 3.606 39.914 62.656 1.00 31.47 121 LEU B O 1
ATOM 2643 N N . CYS B 1 124 ? 5.227 39.050 63.946 1.00 26.50 122 CYS B N 1
ATOM 2644 C CA . CYS B 1 124 ? 4.320 38.896 65.079 1.00 25.21 122 CYS B CA 1
ATOM 2645 C C . CYS B 1 124 ? 3.751 40.238 65.509 1.00 26.49 122 CYS B C 1
ATOM 2646 O O . CYS B 1 124 ? 2.543 40.361 65.739 1.00 27.76 122 CYS B O 1
ATOM 2649 N N . LYS B 1 125 ? 4.609 41.262 65.595 1.00 26.25 123 LYS B N 1
ATOM 2650 C CA . LYS B 1 125 ? 4.176 42.579 66.054 1.00 26.86 123 LYS B CA 1
ATOM 2651 C C . LYS B 1 125 ? 3.190 43.207 65.085 1.00 34.54 123 LYS B C 1
ATOM 2652 O O . LYS B 1 125 ? 2.151 43.735 65.504 1.00 33.10 123 LYS B O 1
ATOM 2658 N N . ARG B 1 126 ? 3.513 43.198 63.786 1.00 30.18 124 ARG B N 1
ATOM 2659 C CA . ARG B 1 126 ? 2.608 43.790 62.805 1.00 30.43 124 ARG B CA 1
ATOM 2660 C C . ARG B 1 126 ? 1.317 42.994 62.676 1.00 30.29 124 ARG B C 1
ATOM 2661 O O . ARG B 1 126 ? 0.295 43.552 62.258 1.00 31.34 124 ARG B O 1
ATOM 2669 N N . ALA B 1 127 ? 1.338 41.713 63.034 1.00 29.12 125 ALA B N 1
ATOM 2670 C CA . ALA B 1 127 ? 0.160 40.875 62.873 1.00 35.70 125 ALA B CA 1
ATOM 2671 C C . ALA B 1 127 ? -0.878 41.099 63.964 1.00 34.70 125 ALA B C 1
ATOM 2672 O O . ALA B 1 127 ? -2.053 40.782 63.741 1.00 35.81 125 ALA B O 1
ATOM 2674 N N . LEU B 1 128 ? -0.475 41.646 65.120 1.00 35.15 126 LEU B N 1
ATOM 2675 C CA . LEU B 1 128 ? -1.369 41.767 66.275 1.00 34.23 126 LEU B CA 1
ATOM 2676 C C . LEU B 1 128 ? -2.744 42.324 65.931 1.00 34.57 126 LEU B C 1
ATOM 2677 O O . LEU B 1 128 ? -3.749 41.697 66.305 1.00 32.59 126 LEU B O 1
ATOM 2682 N N . PRO B 1 129 ? -2.872 43.449 65.222 1.00 33.22 127 PRO B N 1
ATOM 2683 C CA . PRO B 1 129 ? -4.217 43.975 64.950 1.00 35.12 127 PRO B CA 1
ATOM 2684 C C . PRO B 1 129 ? -5.046 43.051 64.084 1.00 38.22 127 PRO B C 1
ATOM 2685 O O . PRO B 1 129 ? -6.276 43.164 64.086 1.00 38.88 127 PRO B O 1
ATOM 2689 N N . ALA B 1 130 ? -4.415 42.161 63.321 1.00 36.03 128 ALA B N 1
ATOM 2690 C CA . ALA B 1 130 ? -5.128 41.308 62.379 1.00 38.49 128 ALA B CA 1
ATOM 2691 C C . ALA B 1 130 ? -5.496 39.941 62.957 1.00 37.11 128 ALA B C 1
ATOM 2692 O O . ALA B 1 130 ? -6.257 39.201 62.316 1.00 31.47 128 ALA B O 1
ATOM 2694 N N . LEU B 1 131 ? -4.993 39.586 64.142 1.00 31.17 129 LEU B N 1
ATOM 2695 C CA . LEU B 1 131 ? -5.260 38.258 64.691 1.00 32.54 129 LEU B CA 1
ATOM 2696 C C . LEU B 1 131 ? -6.727 38.136 65.091 1.00 28.81 129 LEU B C 1
ATOM 2697 O O . LEU B 1 131 ? -7.305 39.056 65.680 1.00 29.27 129 LEU B O 1
ATOM 2702 N N . LYS B 1 132 ? -7.338 37.014 64.730 1.00 28.84 130 LYS B N 1
ATOM 2703 C CA . LYS B 1 132 ? -8.739 36.766 65.015 1.00 34.00 130 LYS B CA 1
ATOM 2704 C C . LYS B 1 132 ? -8.888 36.023 66.338 1.00 35.43 130 LYS B C 1
ATOM 2705 O O . LYS B 1 132 ? -7.908 35.621 66.971 1.00 31.80 130 LYS B O 1
ATOM 2711 N N . GLU B 1 133 ? -10.140 35.854 66.762 1.00 36.87 131 GLU B N 1
ATOM 2712 C CA . GLU B 1 133 ? -10.432 34.963 67.881 1.00 35.25 131 GLU B CA 1
ATOM 2713 C C . GLU B 1 133 ? -9.989 33.533 67.564 1.00 29.94 131 GLU B C 1
ATOM 2714 O O . GLU B 1 133 ? -10.097 33.070 66.425 1.00 33.91 131 GLU B O 1
ATOM 2720 N N . ASP B 1 134 ? -9.475 32.836 68.582 1.00 34.03 132 ASP B N 1
ATOM 2721 C CA . ASP B 1 134 ? -9.020 31.440 68.478 1.00 29.12 132 ASP B CA 1
ATOM 2722 C C . ASP B 1 134 ? -7.831 31.287 67.536 1.00 27.08 132 ASP B C 1
ATOM 2723 O O . ASP B 1 134 ? -7.613 30.209 66.965 1.00 25.64 132 ASP B O 1
ATOM 2728 N N . SER B 1 135 ? -7.028 32.336 67.381 1.00 26.27 133 SER B N 1
ATOM 2729 C CA . SER B 1 135 ? -5.923 32.239 66.440 1.00 26.02 133 SER B CA 1
ATOM 2730 C C . SER B 1 135 ? -4.714 31.563 67.085 1.00 25.35 133 SER B C 1
ATOM 2731 O O . SER B 1 135 ? -4.652 31.343 68.302 1.00 23.23 133 SER B O 1
ATOM 2734 N N . SER B 1 136 ? -3.728 31.250 66.246 1.00 26.24 134 SER B N 1
ATOM 2735 C CA . SER B 1 136 ? -2.502 30.592 66.684 1.00 27.96 134 SER B CA 1
ATOM 2736 C C . SER B 1 136 ? -1.300 31.251 66.037 1.00 24.81 134 SER B C 1
ATOM 2737 O O . SER B 1 136 ? -1.356 31.639 64.867 1.00 29.19 134 SER B O 1
ATOM 2740 N N . ILE B 1 137 ? -0.224 31.390 66.801 1.00 21.38 135 ILE B N 1
ATOM 2741 C CA . ILE B 1 137 ? 1.111 31.592 66.250 1.00 21.50 135 ILE B CA 1
ATOM 2742 C C . ILE B 1 137 ? 1.883 30.302 66.483 1.00 22.37 135 ILE B C 1
ATOM 2743 O O . ILE B 1 137 ? 1.829 29.731 67.580 1.00 22.26 135 ILE B O 1
ATOM 2748 N N . VAL B 1 138 ? 2.560 29.809 65.452 1.00 21.23 136 VAL B N 1
ATOM 2749 C CA . VAL B 1 138 ? 3.399 28.632 65.617 1.00 20.76 136 VAL B CA 1
ATOM 2750 C C . VAL B 1 138 ? 4.791 28.976 65.089 1.00 21.49 136 VAL B C 1
ATOM 2751 O O . VAL B 1 138 ? 4.961 29.257 63.891 1.00 22.04 136 VAL B O 1
ATOM 2755 N N . THR B 1 139 ? 5.772 28.981 65.983 1.00 20.31 137 THR B N 1
ATOM 2756 C CA . THR B 1 139 ? 7.160 29.236 65.647 1.00 20.65 137 THR B CA 1
ATOM 2757 C C . THR B 1 139 ? 7.855 27.940 65.252 1.00 25.03 137 THR B C 1
ATOM 2758 O O . THR B 1 139 ? 7.409 26.835 65.575 1.00 20.17 137 THR B O 1
ATOM 2762 N N . LEU B 1 140 ? 8.965 28.091 64.562 1.00 21.36 138 LEU B N 1
ATOM 2763 C CA . LEU B 1 140 ? 9.794 26.966 64.148 1.00 21.58 138 LEU B CA 1
ATOM 2764 C C . LEU B 1 140 ? 11.092 27.053 64.927 1.00 25.56 138 LEU B C 1
ATOM 2765 O O . LEU B 1 140 ? 11.904 27.944 64.674 1.00 23.67 138 LEU B O 1
ATOM 2770 N N . ALA B 1 141 ? 11.288 26.133 65.869 1.00 22.24 139 ALA B N 1
ATOM 2771 C CA . ALA B 1 141 ? 12.549 26.040 66.589 1.00 22.11 139 ALA B CA 1
ATOM 2772 C C . ALA B 1 141 ? 13.428 25.054 65.826 1.00 24.96 139 ALA B C 1
ATOM 2773 O O . ALA B 1 141 ? 13.397 25.035 64.591 1.00 26.19 139 ALA B O 1
ATOM 2775 N N . SER B 1 142 ? 14.235 24.265 66.523 1.00 20.66 140 SER B N 1
ATOM 2776 C CA . SER B 1 142 ? 15.090 23.272 65.873 1.00 21.41 140 SER B CA 1
ATOM 2777 C C . SER B 1 142 ? 15.728 22.390 66.923 1.00 25.44 140 SER B C 1
ATOM 2778 O O . SER B 1 142 ? 16.011 22.838 68.040 1.00 21.12 140 SER B O 1
ATOM 2781 N N . LEU B 1 143 ? 15.991 21.144 66.523 1.00 26.90 141 LEU B N 1
ATOM 2782 C CA . LEU B 1 143 ? 16.824 20.248 67.306 1.00 24.34 141 LEU B CA 1
ATOM 2783 C C . LEU B 1 143 ? 18.083 20.954 67.800 1.00 28.55 141 LEU B C 1
ATOM 2784 O O . LEU B 1 143 ? 18.512 20.757 68.943 1.00 26.49 141 LEU B O 1
ATOM 2789 N N . ALA B 1 144 ? 18.675 21.808 66.961 1.00 23.38 142 ALA B N 1
ATOM 2790 C CA . ALA B 1 144 ? 19.906 22.490 67.357 1.00 27.70 142 ALA B CA 1
ATOM 2791 C C . ALA B 1 144 ? 19.723 23.323 68.629 1.00 25.24 142 ALA B C 1
ATOM 2792 O O . ALA B 1 144 ? 20.695 23.559 69.360 1.00 27.26 142 ALA B O 1
ATOM 2794 N N . ALA B 1 145 ? 18.515 23.830 68.882 1.00 23.68 143 ALA B N 1
ATOM 2795 C CA . ALA B 1 145 ? 18.304 24.639 70.086 1.00 20.45 143 ALA B CA 1
ATOM 2796 C C . ALA B 1 145 ? 18.504 23.815 71.336 1.00 21.71 143 ALA B C 1
ATOM 2797 O O . ALA B 1 145 ? 18.921 24.341 72.381 1.00 19.63 143 ALA B O 1
ATOM 2799 N N . TYR B 1 146 ? 18.183 22.531 71.257 1.00 21.89 144 TYR B N 1
ATOM 2800 C CA . TYR B 1 146 ? 18.196 21.656 72.408 1.00 19.73 144 TYR B CA 1
ATOM 2801 C C . TYR B 1 146 ? 19.478 20.854 72.497 1.00 26.45 144 TYR B C 1
ATOM 2802 O O . TYR B 1 146 ? 20.078 20.767 73.571 1.00 24.53 144 TYR B O 1
ATOM 2811 N N . ARG B 1 147 ? 19.917 20.286 71.374 1.00 20.63 145 ARG B N 1
ATOM 2812 C CA . ARG B 1 147 ? 21.107 19.447 71.355 1.00 23.07 145 ARG B CA 1
ATOM 2813 C C . ARG B 1 147 ? 22.392 20.270 71.366 1.00 25.30 145 ARG B C 1
ATOM 2814 O O . ARG B 1 147 ? 23.437 19.760 71.789 1.00 23.12 145 ARG B O 1
ATOM 2822 N N . GLY B 1 148 ? 22.323 21.538 70.949 1.00 25.50 146 GLY B N 1
ATOM 2823 C CA . GLY B 1 148 ? 23.498 22.371 70.764 1.00 23.63 146 GLY B CA 1
ATOM 2824 C C . GLY B 1 148 ? 24.043 22.232 69.355 1.00 28.31 146 GLY B C 1
ATOM 2825 O O . GLY B 1 148 ? 24.453 21.137 68.963 1.00 31.16 146 GLY B O 1
ATOM 2826 N N . ALA B 1 149 ? 24.056 23.314 68.576 1.00 29.23 147 ALA B N 1
ATOM 2827 C CA . ALA B 1 149 ? 24.526 23.217 67.196 1.00 26.59 147 ALA B CA 1
ATOM 2828 C C . ALA B 1 149 ? 25.992 22.821 67.145 1.00 27.93 147 ALA B C 1
ATOM 2829 O O . ALA B 1 149 ? 26.783 23.171 68.024 1.00 28.32 147 ALA B O 1
ATOM 2831 N N . TYR B 1 150 ? 26.360 22.073 66.098 1.00 32.96 148 TYR B N 1
ATOM 2832 C CA . TYR B 1 150 ? 27.747 21.640 65.976 1.00 33.50 148 TYR B CA 1
ATOM 2833 C C . TYR B 1 150 ? 28.619 22.709 65.319 1.00 37.03 148 TYR B C 1
ATOM 2834 O O . TYR B 1 150 ? 29.770 22.902 65.729 1.00 32.92 148 TYR B O 1
ATOM 2843 N N . VAL B 1 151 ? 28.107 23.404 64.294 1.00 38.53 149 VAL B N 1
ATOM 2844 C CA . VAL B 1 151 ? 28.875 24.436 63.590 1.00 37.94 149 VAL B CA 1
ATOM 2845 C C . VAL B 1 151 ? 27.946 25.556 63.140 1.00 33.95 149 VAL B C 1
ATOM 2846 O O . VAL B 1 151 ? 27.980 25.978 61.976 1.00 33.75 149 VAL B O 1
ATOM 2850 N N . ASN B 1 152 ? 27.059 25.993 64.033 1.00 31.26 150 ASN B N 1
ATOM 2851 C CA . ASN B 1 152 ? 26.049 26.988 63.690 1.00 33.84 150 ASN B CA 1
ATOM 2852 C C . ASN B 1 152 ? 25.588 27.676 64.969 1.00 32.33 150 ASN B C 1
ATOM 2853 O O . ASN B 1 152 ? 24.413 27.559 65.346 1.00 31.81 150 ASN B O 1
ATOM 2858 N N . ALA B 1 153 ? 26.509 28.346 65.673 1.00 31.87 151 ALA B N 1
ATOM 2859 C CA . ALA B 1 153 ? 26.147 28.959 66.954 1.00 33.34 151 ALA B CA 1
ATOM 2860 C C . ALA B 1 153 ? 25.109 30.059 66.783 1.00 29.63 151 ALA B C 1
ATOM 2861 O O . ALA B 1 153 ? 24.283 30.269 67.677 1.00 28.87 151 ALA B O 1
ATOM 2863 N N . HIS B 1 154 ? 25.155 30.791 65.665 1.00 29.21 152 HIS B N 1
ATOM 2864 C CA . HIS B 1 154 ? 24.142 31.817 65.436 1.00 28.80 152 HIS B CA 1
ATOM 2865 C C . HIS B 1 154 ? 22.779 31.180 65.213 1.00 27.71 152 HIS B C 1
ATOM 2866 O O . HIS B 1 154 ? 21.784 31.612 65.805 1.00 28.81 152 HIS B O 1
ATOM 2873 N N . TYR B 1 155 ? 22.728 30.108 64.416 1.00 31.11 153 TYR B N 1
ATOM 2874 C CA . TYR B 1 155 ? 21.478 29.386 64.208 1.00 29.33 153 TYR B CA 1
ATOM 2875 C C . TYR B 1 155 ? 20.912 28.873 65.537 1.00 25.60 153 TYR B C 1
ATOM 2876 O O . TYR B 1 155 ? 19.743 29.111 65.860 1.00 24.67 153 TYR B O 1
ATOM 2885 N N . GLY B 1 156 ? 21.737 28.205 66.339 1.00 25.68 154 GLY B N 1
ATOM 2886 C CA . GLY B 1 156 ? 21.250 27.700 67.614 1.00 25.04 154 GLY B CA 1
ATOM 2887 C C . GLY B 1 156 ? 20.701 28.806 68.499 1.00 24.79 154 GLY B C 1
ATOM 2888 O O . GLY B 1 156 ? 19.607 28.681 69.057 1.00 22.97 154 GLY B O 1
ATOM 2889 N N . ALA B 1 157 ? 21.419 29.930 68.575 1.00 24.26 155 ALA B N 1
ATOM 2890 C CA . ALA B 1 157 ? 20.948 31.074 69.342 1.00 25.09 155 ALA B CA 1
ATOM 2891 C C . ALA B 1 157 ? 19.550 31.499 68.900 1.00 24.45 155 ALA B C 1
ATOM 2892 O O . ALA B 1 157 ? 18.659 31.685 69.739 1.00 22.34 155 ALA B O 1
ATOM 2894 N N . THR B 1 158 ? 19.328 31.644 67.580 1.00 23.96 156 THR B N 1
ATOM 2895 C CA . THR B 1 158 ? 18.011 32.106 67.139 1.00 23.64 156 THR B CA 1
ATOM 2896 C C . THR B 1 158 ? 16.925 31.083 67.465 1.00 22.55 156 THR B C 1
ATOM 2897 O O . THR B 1 158 ? 15.794 31.466 67.782 1.00 24.18 156 THR B O 1
ATOM 2901 N N . LYS B 1 159 ? 17.246 29.789 67.424 1.00 22.38 157 LYS B N 1
ATOM 2902 C CA . LYS B 1 159 ? 16.241 28.770 67.718 1.00 21.45 157 LYS B CA 1
ATOM 2903 C C . LYS B 1 159 ? 16.007 28.602 69.233 1.00 24.94 157 LYS B C 1
ATOM 2904 O O . LYS B 1 159 ? 14.888 28.288 69.652 1.00 21.97 157 LYS B O 1
ATOM 2910 N N . GLY B 1 160 ? 17.009 28.839 70.083 1.00 22.28 158 GLY B N 1
ATOM 2911 C CA . GLY B 1 160 ? 16.711 28.980 71.506 1.00 19.61 158 GLY B CA 1
ATOM 2912 C C . GLY B 1 160 ? 15.854 30.205 71.793 1.00 22.95 158 GLY B C 1
ATOM 2913 O O . GLY B 1 160 ? 14.958 30.178 72.647 1.00 18.70 158 GLY B O 1
ATOM 2914 N N . ALA B 1 161 ? 16.120 31.301 71.083 1.00 23.71 159 ALA B N 1
ATOM 2915 C CA . ALA B 1 161 ? 15.276 32.484 71.209 1.00 24.89 159 ALA B CA 1
ATOM 2916 C C . ALA B 1 161 ? 13.823 32.185 70.835 1.00 27.08 159 ALA B C 1
ATOM 2917 O O . ALA B 1 161 ? 12.900 32.668 71.499 1.00 20.28 159 ALA B O 1
ATOM 2919 N N . MET B 1 162 ? 13.593 31.397 69.776 1.00 23.76 160 MET B N 1
ATOM 2920 C CA . MET B 1 162 ? 12.210 31.044 69.440 1.00 20.81 160 MET B CA 1
ATOM 2921 C C . MET B 1 162 ? 11.499 30.382 70.626 1.00 18.46 160 MET B C 1
ATOM 2922 O O . MET B 1 162 ? 10.349 30.714 70.938 1.00 18.29 160 MET B O 1
ATOM 2927 N N . VAL B 1 163 ? 12.166 29.460 71.306 1.00 18.02 161 VAL B N 1
ATOM 2928 C CA . VAL B 1 163 ? 11.493 28.722 72.376 1.00 17.60 161 VAL B CA 1
ATOM 2929 C C . VAL B 1 163 ? 11.075 29.668 73.498 1.00 18.85 161 VAL B C 1
ATOM 2930 O O . VAL B 1 163 ? 9.940 29.618 73.987 1.00 16.32 161 VAL B O 1
ATOM 2934 N N . SER B 1 164 ? 11.979 30.563 73.912 1.00 17.74 162 SER B N 1
ATOM 2935 C CA . SER B 1 164 ? 11.638 31.494 74.995 1.00 16.90 162 SER B CA 1
ATOM 2936 C C . SER B 1 164 ? 10.676 32.578 74.506 1.00 17.24 162 SER B C 1
ATOM 2937 O O . SER B 1 164 ? 9.807 33.039 75.259 1.00 19.39 162 SER B O 1
ATOM 2940 N N . MET B 1 165 ? 10.828 33.025 73.255 1.00 19.78 163 MET B N 1
ATOM 2941 C CA . MET B 1 165 ? 9.901 34.035 72.741 1.00 18.42 163 MET B CA 1
ATOM 2942 C C . MET B 1 165 ? 8.495 33.474 72.619 1.00 18.02 163 MET B C 1
ATOM 2943 O O . MET B 1 165 ? 7.511 34.187 72.861 1.00 18.39 163 MET B O 1
ATOM 2948 N N . THR B 1 166 ? 8.390 32.190 72.287 1.00 20.10 164 THR B N 1
ATOM 2949 C CA . THR B 1 166 ? 7.100 31.518 72.261 1.00 18.10 164 THR B CA 1
ATOM 2950 C C . THR B 1 166 ? 6.427 31.549 73.636 1.00 19.88 164 THR B C 1
ATOM 2951 O O . THR B 1 166 ? 5.239 31.884 73.753 1.00 18.94 164 THR B O 1
ATOM 2955 N N . ARG B 1 167 ? 7.186 31.245 74.695 1.00 17.45 165 ARG B N 1
ATOM 2956 C CA . ARG B 1 167 ? 6.654 31.318 76.055 1.00 19.39 165 ARG B CA 1
ATOM 2957 C C . ARG B 1 167 ? 6.214 32.737 76.420 1.00 20.37 165 ARG B C 1
ATOM 2958 O O . ARG B 1 167 ? 5.162 32.924 77.047 1.00 18.88 165 ARG B O 1
ATOM 2966 N N . ALA B 1 168 ? 7.013 33.744 76.061 1.00 18.13 166 ALA B N 1
ATOM 2967 C CA . ALA B 1 168 ? 6.663 35.132 76.378 1.00 18.32 166 ALA B CA 1
ATOM 2968 C C . ALA B 1 168 ? 5.360 35.553 75.693 1.00 22.46 166 ALA B C 1
ATOM 2969 O O . ALA B 1 168 ? 4.438 36.071 76.340 1.00 21.43 166 ALA B O 1
ATOM 2971 N N . LEU B 1 169 ? 5.261 35.335 74.375 1.00 21.66 167 LEU B N 1
ATOM 2972 C CA . LEU B 1 169 ? 4.063 35.761 73.648 1.00 24.59 167 LEU B CA 1
ATOM 2973 C C . LEU B 1 169 ? 2.836 34.948 74.054 1.00 19.22 167 LEU B C 1
ATOM 2974 O O . LEU B 1 169 ? 1.718 35.472 74.065 1.00 23.05 167 LEU B O 1
ATOM 2979 N N . SER B 1 170 ? 3.005 33.669 74.378 1.00 19.92 168 SER B N 1
ATOM 2980 C CA A SER B 1 170 ? 1.874 32.897 74.876 0.57 16.97 168 SER B CA 1
ATOM 2981 C CA B SER B 1 170 ? 1.864 32.903 74.871 0.43 18.66 168 SER B CA 1
ATOM 2982 C C . SER B 1 170 ? 1.224 33.589 76.075 1.00 23.23 168 SER B C 1
ATOM 2983 O O . SER B 1 170 ? -0.010 33.679 76.166 1.00 20.17 168 SER B O 1
ATOM 2988 N N . ARG B 1 171 ? 2.043 34.098 77.002 1.00 21.50 169 ARG B N 1
ATOM 2989 C CA . ARG B 1 171 ? 1.515 34.838 78.154 1.00 21.73 169 ARG B CA 1
ATOM 2990 C C . ARG B 1 171 ? 0.827 36.123 77.728 1.00 23.83 169 ARG B C 1
ATOM 2991 O O . ARG B 1 171 ? -0.245 36.463 78.245 1.00 24.63 169 ARG B O 1
ATOM 2999 N N . GLU B 1 172 ? 1.452 36.887 76.827 1.00 19.93 170 GLU B N 1
ATOM 3000 C CA . GLU B 1 172 ? 0.931 38.226 76.543 1.00 19.32 170 GLU B CA 1
ATOM 3001 C C . GLU B 1 172 ? -0.275 38.205 75.621 1.00 23.68 170 GLU B C 1
ATOM 3002 O O . GLU B 1 172 ? -1.139 39.082 75.724 1.00 26.49 170 GLU B O 1
ATOM 3008 N N . LEU B 1 173 ? -0.342 37.248 74.703 1.00 23.75 171 LEU B N 1
ATOM 3009 C CA . LEU B 1 173 ? -1.399 37.234 73.707 1.00 26.07 171 LEU B CA 1
ATOM 3010 C C . LEU B 1 173 ? -2.565 36.351 74.105 1.00 28.45 171 LEU B C 1
ATOM 3011 O O . LEU B 1 173 ? -3.579 36.335 73.398 1.00 24.66 171 LEU B O 1
ATOM 3016 N N . ALA B 1 174 ? -2.438 35.610 75.197 1.00 27.73 172 ALA B N 1
ATOM 3017 C CA . ALA B 1 174 ? -3.563 34.870 75.733 1.00 24.81 172 ALA B CA 1
ATOM 3018 C C . ALA B 1 174 ? -4.618 35.844 76.256 1.00 27.25 172 ALA B C 1
ATOM 3019 O O . ALA B 1 174 ? -4.296 36.966 76.635 1.00 26.27 172 ALA B O 1
ATOM 3021 N N . PRO B 1 175 ? -5.885 35.433 76.309 1.00 24.12 173 PRO B N 1
ATOM 3022 C CA . PRO B 1 175 ? -6.435 34.149 75.875 1.00 22.41 173 PRO B CA 1
ATOM 3023 C C . PRO B 1 175 ? -6.879 34.125 74.405 1.00 25.43 173 PRO B C 1
ATOM 3024 O O . PRO B 1 175 ? -7.305 33.075 73.923 1.00 27.67 173 PRO B O 1
ATOM 3028 N N . LYS B 1 176 ? -6.779 35.259 73.707 1.00 25.15 174 LYS B N 1
ATOM 3029 C CA . LYS B 1 176 ? -7.271 35.310 72.334 1.00 27.78 174 LYS B CA 1
ATOM 3030 C C . LYS B 1 176 ? -6.451 34.413 71.421 1.00 28.03 174 LYS B C 1
ATOM 3031 O O . LYS B 1 176 ? -7.004 33.706 70.569 1.00 28.91 174 LYS B O 1
ATOM 3037 N N . THR B 1 177 ? -5.135 34.444 71.569 1.00 21.64 175 THR B N 1
ATOM 3038 C CA . THR B 1 177 ? -4.238 33.747 70.661 1.00 23.83 175 THR B CA 1
ATOM 3039 C C . THR B 1 177 ? -3.377 32.785 71.460 1.00 24.65 175 THR B C 1
ATOM 3040 O O . THR B 1 177 ? -2.846 33.162 72.510 1.00 21.00 175 THR B O 1
ATOM 3044 N N . ARG B 1 178 ? -3.241 31.550 70.967 1.00 22.51 176 ARG B N 1
ATOM 3045 C CA . ARG B 1 178 ? -2.261 30.621 71.521 1.00 21.40 176 ARG B CA 1
ATOM 3046 C C . ARG B 1 178 ? -0.977 30.700 70.702 1.00 19.98 176 ARG B C 1
ATOM 3047 O O . ARG B 1 178 ? -1.014 30.868 69.479 1.00 22.33 176 ARG B O 1
ATOM 3055 N N . VAL B 1 179 ? 0.157 30.609 71.386 1.00 20.02 177 VAL B N 1
ATOM 3056 C CA . VAL B 1 179 ? 1.471 30.711 70.766 1.00 19.49 177 VAL B CA 1
ATOM 3057 C C . VAL B 1 179 ? 2.257 29.467 71.152 1.00 16.07 177 VAL B C 1
ATOM 3058 O O . VAL B 1 179 ? 2.519 29.239 72.341 1.00 18.24 177 VAL B O 1
ATOM 3062 N N . ASN B 1 180 ? 2.647 28.677 70.154 1.00 16.28 178 ASN B N 1
ATOM 3063 C CA . ASN B 1 180 ? 3.338 27.413 70.373 1.00 18.68 178 ASN B CA 1
ATOM 3064 C C . ASN B 1 180 ? 4.460 27.303 69.354 1.00 19.53 178 ASN B C 1
ATOM 3065 O O . ASN B 1 180 ? 4.636 28.179 68.503 1.00 21.98 178 ASN B O 1
ATOM 3070 N N . GLY B 1 181 ? 5.207 26.202 69.418 1.00 16.44 179 GLY B N 1
ATOM 3071 C CA . GLY B 1 181 ? 6.295 26.004 68.478 1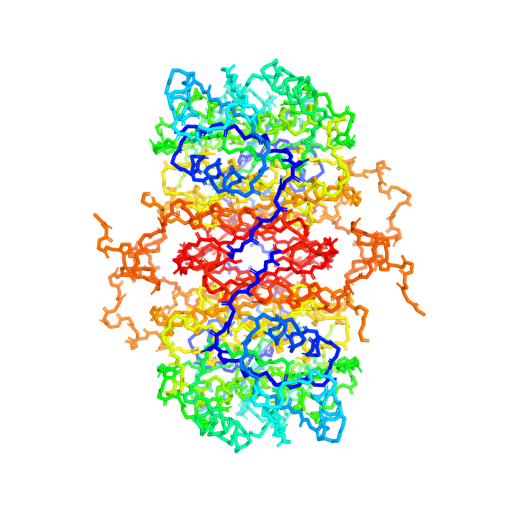.00 17.01 179 GLY B CA 1
ATOM 3072 C C . GLY B 1 181 ? 6.450 24.540 68.128 1.00 19.27 179 GLY B C 1
ATOM 3073 O O . GLY B 1 181 ? 5.933 23.652 68.819 1.00 16.97 179 GLY B O 1
ATOM 3074 N N . VAL B 1 182 ? 7.178 24.295 67.044 1.00 21.48 180 VAL B N 1
ATOM 3075 C CA . VAL B 1 182 ? 7.583 22.948 66.649 1.00 18.62 180 VAL B CA 1
ATOM 3076 C C . VAL B 1 182 ? 9.098 22.941 66.479 1.00 22.75 180 VAL B C 1
ATOM 3077 O O . VAL B 1 182 ? 9.675 23.889 65.928 1.00 22.52 180 VAL B O 1
ATOM 3081 N N . SER B 1 183 ? 9.752 21.889 66.983 1.00 19.53 181 SER B N 1
ATOM 3082 C CA . SER B 1 183 ? 11.204 21.748 66.892 1.00 21.40 181 SER B CA 1
ATOM 3083 C C . SER B 1 183 ? 11.538 20.544 66.013 1.00 27.96 181 SER B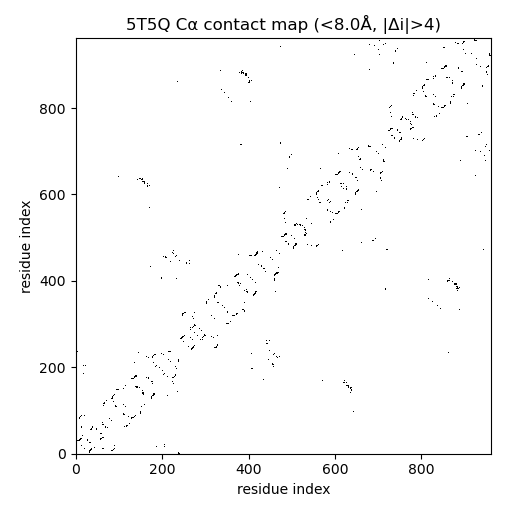 C 1
ATOM 3084 O O . SER B 1 183 ? 11.557 19.409 66.497 1.00 21.20 181 SER B O 1
ATOM 3087 N N . PRO B 1 184 ? 11.768 20.723 64.710 1.00 28.80 182 PRO B N 1
ATOM 3088 C CA . PRO B 1 184 ? 12.031 19.564 63.850 1.00 23.86 182 PRO B CA 1
ATOM 3089 C C . PRO B 1 184 ? 13.411 18.986 64.110 1.00 29.28 182 PRO B C 1
ATOM 3090 O O . PRO B 1 184 ? 14.349 19.702 64.469 1.00 25.02 182 PRO B O 1
ATOM 3094 N N . GLY B 1 185 ? 13.522 17.667 63.909 1.00 25.49 183 GLY B N 1
ATOM 3095 C CA . GLY B 1 185 ? 14.801 16.965 63.927 1.00 26.85 183 GLY B CA 1
ATOM 3096 C C . GLY B 1 185 ? 15.482 16.954 62.572 1.00 37.13 183 GLY B C 1
ATOM 3097 O O . GLY B 1 185 ? 15.652 18.012 61.964 1.00 39.64 183 GLY B O 1
ATOM 3098 N N . ILE B 1 186 ? 15.895 15.780 62.096 1.00 30.79 184 ILE B N 1
ATOM 3099 C CA . ILE B 1 186 ? 16.561 15.649 60.800 1.00 32.67 184 ILE B CA 1
ATOM 3100 C C . ILE B 1 186 ? 15.495 15.362 59.744 1.00 37.45 184 ILE B C 1
ATOM 3101 O O . ILE B 1 186 ? 14.875 14.292 59.746 1.00 34.47 184 ILE B O 1
ATOM 3106 N N . ILE B 1 187 ? 15.275 16.325 58.843 1.00 37.46 185 ILE B N 1
ATOM 3107 C CA . ILE B 1 187 ? 14.206 16.276 57.850 1.00 41.76 185 ILE B CA 1
ATOM 3108 C C . ILE B 1 187 ? 14.830 16.132 56.469 1.00 49.08 185 ILE B C 1
ATOM 3109 O O . ILE B 1 187 ? 15.724 16.905 56.105 1.00 52.84 185 ILE B O 1
ATOM 3114 N N . GLU B 1 188 ? 14.349 15.166 55.692 1.00 49.95 186 GLU B N 1
ATOM 3115 C CA . GLU B 1 188 ? 14.852 14.978 54.330 1.00 49.96 186 GLU B CA 1
ATOM 3116 C C . GLU B 1 188 ? 14.309 16.042 53.383 1.00 50.54 186 GLU B C 1
ATOM 3117 O O . GLU B 1 188 ? 13.142 16.422 53.474 1.00 44.58 186 GLU B O 1
ATOM 3123 N N . ARG B 1 199 ? 26.728 10.197 55.635 1.00 79.95 197 ARG B N 1
ATOM 3124 C CA . ARG B 1 199 ? 26.541 10.043 57.077 1.00 73.25 197 ARG B CA 1
ATOM 3125 C C . ARG B 1 199 ? 25.073 9.758 57.443 1.00 71.36 197 ARG B C 1
ATOM 3126 O O . ARG B 1 199 ? 24.656 9.906 58.600 1.00 64.98 197 ARG B O 1
ATOM 3128 N N . MET B 1 200 ? 24.299 9.335 56.440 1.00 70.58 198 MET B N 1
ATOM 3129 C CA . MET B 1 200 ? 22.899 8.989 56.663 1.00 63.44 198 MET B CA 1
ATOM 3130 C C . MET B 1 200 ? 22.787 7.772 57.569 1.00 60.21 198 MET B C 1
ATOM 3131 O O . MET B 1 200 ? 21.884 7.695 58.412 1.00 53.34 198 MET B O 1
ATOM 3133 N N . ASP B 1 201 ? 23.680 6.797 57.375 1.00 60.08 199 ASP B N 1
ATOM 3134 C CA . ASP B 1 201 ? 23.663 5.569 58.166 1.00 67.19 199 ASP B CA 1
ATOM 3135 C C . ASP B 1 201 ? 23.786 5.864 59.661 1.00 65.17 199 ASP B C 1
ATOM 3136 O O . ASP B 1 201 ? 23.082 5.256 60.479 1.00 61.65 199 ASP B O 1
ATOM 3141 N N . GLU B 1 202 ? 24.690 6.776 60.040 1.00 61.54 200 GLU B N 1
ATOM 3142 C CA . GLU B 1 202 ? 24.812 7.155 61.445 1.00 60.18 200 GLU B CA 1
ATOM 3143 C C . GLU B 1 202 ? 23.505 7.743 61.967 1.00 61.37 200 GLU B C 1
ATOM 3144 O O . GLU B 1 202 ? 23.093 7.460 63.100 1.00 60.62 200 GLU B O 1
ATOM 3146 N N . THR B 1 203 ? 22.835 8.562 61.150 1.00 58.34 201 THR B N 1
ATOM 3147 C CA . THR B 1 203 ? 21.576 9.175 61.570 1.00 50.65 201 THR B CA 1
ATOM 3148 C C . THR B 1 203 ? 20.501 8.119 61.798 1.00 49.11 201 THR B C 1
ATOM 3149 O O . THR B 1 203 ? 19.731 8.208 62.762 1.00 51.06 201 THR B O 1
ATOM 3153 N N . MET B 1 204 ? 20.431 7.116 60.917 1.00 50.73 202 MET B N 1
ATOM 3154 C CA . MET B 1 204 ? 19.435 6.058 61.062 1.00 57.02 202 MET B CA 1
ATOM 3155 C C . MET B 1 204 ? 19.663 5.276 62.345 1.00 55.79 202 MET B C 1
ATOM 3156 O O . MET B 1 204 ? 18.715 4.971 63.077 1.00 54.96 202 MET B O 1
ATOM 3161 N N . THR B 1 205 ? 20.927 4.964 62.637 1.00 52.00 203 THR B N 1
ATOM 3162 C CA . THR B 1 205 ? 21.276 4.255 63.861 1.00 51.03 203 THR B CA 1
ATOM 3163 C C . THR B 1 205 ? 20.904 5.067 65.093 1.00 47.94 203 THR B C 1
ATOM 3164 O O . THR B 1 205 ? 20.460 4.511 66.103 1.00 52.87 203 THR B O 1
ATOM 3168 N N . GLN B 1 206 ? 21.091 6.384 65.033 1.00 46.56 204 GLN B N 1
ATOM 3169 C CA . GLN B 1 206 ? 20.795 7.255 66.163 1.00 48.46 204 GLN B CA 1
ATOM 3170 C C . GLN B 1 206 ? 19.307 7.562 66.310 1.00 41.54 204 GLN B C 1
ATOM 3171 O O . GLN B 1 206 ? 18.892 8.053 67.366 1.00 37.15 204 GLN B O 1
ATOM 3177 N N . THR B 1 207 ? 18.497 7.287 65.285 1.00 33.39 205 THR B N 1
ATOM 3178 C CA . THR B 1 207 ? 17.091 7.665 65.289 1.00 30.30 205 THR B CA 1
ATOM 3179 C C . THR B 1 207 ? 16.249 6.449 65.627 1.00 31.11 205 THR B C 1
ATOM 3180 O O . THR B 1 207 ? 16.226 5.493 64.836 1.00 28.00 205 THR B O 1
ATOM 3184 N N . PRO B 1 208 ? 15.543 6.435 66.759 1.00 28.12 206 PRO B N 1
ATOM 3185 C CA . PRO B 1 208 ? 14.694 5.277 67.080 1.00 29.30 206 PRO B CA 1
ATOM 3186 C C . PRO B 1 208 ? 13.756 4.877 65.953 1.00 26.60 206 PRO B C 1
ATOM 3187 O O . PRO B 1 208 ? 13.657 3.685 65.659 1.00 28.22 206 PRO B O 1
ATOM 3191 N N . LEU B 1 209 ? 13.077 5.828 65.301 1.00 25.81 207 LEU B N 1
ATOM 3192 C CA . LEU B 1 209 ? 12.205 5.475 64.180 1.00 30.70 207 LEU B CA 1
ATOM 3193 C C . LEU B 1 209 ? 12.976 5.105 62.916 1.00 32.35 207 LEU B C 1
ATOM 3194 O O . LEU B 1 209 ? 12.335 4.771 61.920 1.00 31.47 207 LEU B O 1
ATOM 3199 N N . LYS B 1 210 ? 14.308 5.189 62.921 1.00 29.80 208 LYS B N 1
ATOM 3200 C CA . LYS B 1 210 ? 15.156 4.627 61.863 1.00 33.76 208 LYS B CA 1
ATOM 3201 C C . LYS B 1 210 ? 14.878 5.242 60.498 1.00 38.60 208 LYS B C 1
ATOM 3202 O O . LYS B 1 210 ? 14.946 4.561 59.471 1.00 44.17 208 LYS B O 1
ATOM 3208 N N . ARG B 1 211 ? 14.555 6.525 60.458 1.00 37.46 209 ARG B N 1
ATOM 3209 C CA . ARG B 1 211 ? 14.390 7.186 59.174 1.00 35.52 209 ARG B CA 1
ATOM 3210 C C . ARG B 1 211 ? 14.449 8.686 59.393 1.00 37.25 209 ARG B C 1
ATOM 3211 O O . ARG B 1 211 ? 14.353 9.181 60.522 1.00 27.64 209 ARG B O 1
ATOM 3219 N N . LEU B 1 212 ? 14.608 9.399 58.288 1.00 34.36 210 LEU B N 1
ATOM 3220 C CA . LEU B 1 212 ? 14.538 10.849 58.290 1.00 30.99 210 LEU B CA 1
ATOM 3221 C C . LEU B 1 212 ? 13.079 11.280 58.386 1.00 30.09 210 LEU B C 1
ATOM 3222 O O . LEU B 1 212 ? 12.168 10.561 57.963 1.00 32.11 210 LEU B O 1
ATOM 3227 N N . GLY B 1 213 ? 12.849 12.467 58.943 1.00 27.39 211 GLY B N 1
ATOM 3228 C CA . GLY B 1 213 ? 11.502 13.015 58.941 1.00 26.16 211 GLY B CA 1
ATOM 3229 C C . GLY B 1 213 ? 11.109 13.583 57.583 1.00 32.03 211 GLY B C 1
ATOM 3230 O O . GLY B 1 213 ? 11.942 14.054 56.810 1.00 35.25 211 GLY B O 1
ATOM 3231 N N . LYS B 1 214 ? 9.789 13.540 57.291 1.00 28.09 212 LYS B N 1
ATOM 3232 C CA . LYS B 1 214 ? 9.308 14.175 56.073 1.00 33.91 212 LYS B CA 1
ATOM 3233 C C . LYS B 1 214 ? 8.742 15.556 56.391 1.00 30.87 212 LYS B C 1
ATOM 3234 O O . LYS B 1 214 ? 8.134 15.750 57.443 1.00 27.02 212 LYS B O 1
ATOM 3240 N N . PRO B 1 215 ? 8.902 16.529 55.490 1.00 31.58 213 PRO B N 1
ATOM 3241 C CA . PRO B 1 215 ? 8.299 17.849 55.730 1.00 33.48 213 PRO B CA 1
ATOM 3242 C C . PRO B 1 215 ? 6.827 17.760 56.087 1.00 31.56 213 PRO B C 1
ATOM 3243 O O . PRO B 1 215 ? 6.338 18.555 56.898 1.00 27.27 213 PRO B O 1
ATOM 3247 N N . SER B 1 216 ? 6.110 16.789 55.526 1.00 29.92 214 SER B N 1
ATOM 3248 C CA . SER B 1 216 ? 4.701 16.649 55.859 1.00 32.34 214 SER B CA 1
ATOM 3249 C C . SER B 1 216 ? 4.508 16.317 57.334 1.00 27.19 214 SER B C 1
ATOM 3250 O O . SER B 1 216 ? 3.471 16.664 57.914 1.00 27.65 214 SER B O 1
ATOM 3253 N N . GLU B 1 217 ? 5.510 15.692 57.971 1.00 26.80 215 GLU B N 1
ATOM 3254 C CA . GLU B 1 217 ? 5.400 15.337 59.385 1.00 24.26 215 GLU B CA 1
ATOM 3255 C C . GLU B 1 217 ? 5.669 16.511 60.310 1.00 29.27 215 GLU B C 1
ATOM 3256 O O . GLU B 1 217 ? 5.311 16.445 61.491 1.00 23.86 215 GLU B O 1
ATOM 3262 N N . ILE B 1 218 ? 6.285 17.577 59.802 1.00 25.33 216 ILE B N 1
ATOM 3263 C CA . ILE B 1 218 ? 6.327 18.824 60.550 1.00 23.44 216 ILE B CA 1
ATOM 3264 C C . ILE B 1 218 ? 5.021 19.588 60.375 1.00 26.20 216 ILE B C 1
ATOM 3265 O O . ILE B 1 218 ? 4.479 20.133 61.340 1.00 23.27 216 ILE B O 1
ATOM 3270 N N . ALA B 1 219 ? 4.499 19.639 59.140 1.00 28.00 217 ALA B N 1
ATOM 3271 C CA . ALA B 1 219 ? 3.276 20.396 58.869 1.00 25.83 217 ALA B CA 1
ATOM 3272 C C . ALA B 1 219 ? 2.089 19.868 59.669 1.00 24.56 217 ALA B C 1
ATOM 3273 O O . ALA B 1 219 ? 1.234 20.645 60.116 1.00 28.15 217 ALA B O 1
ATOM 3275 N N . SER B 1 220 ? 1.992 18.552 59.827 1.00 26.36 218 SER B N 1
ATOM 3276 C CA . SER B 1 220 ? 0.845 17.985 60.529 1.00 25.44 218 SER B CA 1
ATOM 3277 C C . SER B 1 220 ? 0.866 18.324 62.013 1.00 23.07 218 SER B C 1
ATOM 3278 O O . SER B 1 220 ? -0.195 18.398 62.643 1.00 24.48 218 SER B O 1
ATOM 3281 N N . VAL B 1 221 ? 2.051 18.525 62.596 1.00 19.98 219 VAL B N 1
ATOM 3282 C CA . VAL B 1 221 ? 2.104 18.941 63.995 1.00 18.30 219 VAL B CA 1
ATOM 3283 C C . VAL B 1 221 ? 1.732 20.413 64.115 1.00 21.25 219 VAL B C 1
ATOM 3284 O O . VAL B 1 221 ? 1.014 20.814 65.041 1.00 21.00 219 VAL B O 1
ATOM 3288 N N . ILE B 1 222 ? 2.186 21.239 63.165 1.00 23.66 220 ILE B N 1
ATOM 3289 C CA . ILE B 1 222 ? 1.759 22.637 63.121 1.00 21.18 220 ILE B CA 1
ATOM 3290 C C . ILE B 1 222 ? 0.241 22.727 62.990 1.00 24.27 220 ILE B C 1
ATOM 3291 O O . ILE B 1 222 ? -0.416 23.532 63.668 1.00 22.74 220 ILE B O 1
ATOM 3296 N N . ALA B 1 223 ? -0.348 21.912 62.116 1.00 26.21 221 ALA B N 1
ATOM 3297 C CA . ALA B 1 223 ? -1.800 21.957 61.977 1.00 22.52 221 ALA B CA 1
ATOM 3298 C C . ALA B 1 223 ? -2.483 21.534 63.279 1.00 21.30 221 ALA B C 1
ATOM 3299 O O . ALA B 1 223 ? -3.465 22.151 63.705 1.00 27.08 221 ALA B O 1
ATOM 3301 N N . PHE B 1 224 ? -1.982 20.480 63.921 1.00 22.27 222 PHE B N 1
ATOM 3302 C CA . PHE B 1 224 ? -2.517 20.095 65.226 1.00 23.70 222 PHE B CA 1
ATOM 3303 C C . PHE B 1 224 ? -2.523 21.273 66.201 1.00 24.77 222 PHE B C 1
ATOM 3304 O O . PHE B 1 224 ? -3.544 21.558 66.843 1.00 24.60 222 PHE B O 1
ATOM 3312 N N . LEU B 1 225 ? -1.392 21.981 66.314 1.00 17.40 223 LEU B N 1
ATOM 3313 C CA . LEU B 1 225 ? -1.319 23.103 67.254 1.00 22.52 223 LEU B CA 1
ATOM 3314 C C . LEU B 1 225 ? -2.292 24.217 66.884 1.00 27.07 223 LEU B C 1
ATOM 3315 O O . LEU B 1 225 ? -2.761 24.958 67.762 1.00 20.72 223 LEU B O 1
ATOM 3320 N N . CYS B 1 226 ? -2.583 24.373 65.593 1.00 23.83 224 CYS B N 1
ATOM 3321 C CA . CYS B 1 226 ? -3.538 25.382 65.161 1.00 26.39 224 CYS B CA 1
ATOM 3322 C C . CYS B 1 226 ? -4.984 24.957 65.382 1.00 26.02 224 CYS B C 1
ATOM 3323 O O . CYS B 1 226 ? -5.872 25.820 65.400 1.00 24.82 224 CYS B O 1
ATOM 3326 N N . SER B 1 227 ? -5.228 23.664 65.551 1.00 26.63 225 SER B N 1
ATOM 3327 C CA . SER B 1 227 ? -6.565 23.085 65.566 1.00 29.83 225 SER B CA 1
ATOM 3328 C C . SER B 1 227 ? -7.171 23.155 66.963 1.00 27.14 225 SER B C 1
ATOM 3329 O O . SER B 1 227 ? -6.481 23.386 67.958 1.00 24.62 225 SER B O 1
ATOM 3332 N N . PRO B 1 228 ? -8.486 22.946 67.077 1.00 30.50 226 PRO B N 1
ATOM 3333 C CA . PRO B 1 228 ? -9.103 22.858 68.417 1.00 26.80 226 PRO B CA 1
ATOM 3334 C C . PRO B 1 228 ? -8.568 21.716 69.258 1.00 26.03 226 PRO B C 1
ATOM 3335 O O . PRO B 1 228 ? -8.802 21.701 70.473 1.00 25.27 226 PRO B O 1
ATOM 3339 N N . ALA B 1 229 ? -7.930 20.710 68.647 1.00 24.76 227 ALA B N 1
ATOM 3340 C CA . ALA B 1 229 ? -7.353 19.629 69.432 1.00 20.96 227 ALA B CA 1
ATOM 3341 C C . ALA B 1 229 ? -6.288 20.139 70.398 1.00 25.26 227 ALA B C 1
ATOM 3342 O O . ALA B 1 229 ? -6.015 19.486 71.408 1.00 23.46 227 ALA B O 1
ATOM 3344 N N . ALA B 1 230 ? -5.705 21.310 70.130 1.00 20.09 228 ALA B N 1
ATOM 3345 C CA . ALA B 1 230 ? -4.689 21.876 70.992 1.00 21.29 228 ALA B CA 1
ATOM 3346 C C . ALA B 1 230 ? -5.227 23.040 71.808 1.00 21.08 228 ALA B C 1
ATOM 3347 O O . ALA B 1 230 ? -4.449 23.888 72.253 1.00 15.56 228 ALA B O 1
ATOM 3349 N N . SER B 1 231 ? -6.543 23.079 72.039 1.00 22.67 229 SER B N 1
ATOM 3350 C CA . SER B 1 231 ? -7.167 24.273 72.600 1.00 22.06 229 SER B CA 1
ATOM 3351 C C . SER B 1 231 ? -6.680 24.596 74.005 1.00 19.89 229 SER B C 1
ATOM 3352 O O . SER B 1 231 ? -6.805 25.747 74.425 1.00 21.02 229 SER B O 1
ATOM 3355 N N . PHE B 1 232 ? -6.090 23.643 74.740 1.00 18.62 230 PHE B N 1
ATOM 3356 C CA . PHE B 1 232 ? -5.526 23.974 76.048 1.00 15.78 230 PHE B CA 1
ATOM 3357 C C . PHE B 1 232 ? -3.998 23.953 76.043 1.00 21.11 230 PHE B C 1
ATOM 3358 O O . PHE B 1 232 ? -3.379 23.892 77.112 1.00 20.88 230 PHE B O 1
ATOM 3366 N N . VAL B 1 233 ? -3.377 24.045 74.867 1.00 20.17 231 VAL B N 1
ATOM 3367 C CA . VAL B 1 233 ? -1.918 24.035 74.713 1.00 19.14 231 VAL B CA 1
ATOM 3368 C C . VAL B 1 233 ? -1.452 25.438 74.337 1.00 16.96 231 VAL B C 1
ATOM 3369 O O . VAL B 1 233 ? -1.798 25.947 73.263 1.00 21.70 231 VAL B O 1
ATOM 3373 N N . THR B 1 234 ? -0.644 26.057 75.195 1.00 15.81 232 THR B N 1
ATOM 3374 C CA . THR B 1 234 ? -0.001 27.295 74.799 1.00 14.65 232 THR B CA 1
ATOM 3375 C C . THR B 1 234 ? 1.354 27.427 75.472 1.00 18.23 232 THR B C 1
ATOM 3376 O O . THR B 1 234 ? 1.560 26.960 76.598 1.00 18.82 232 THR B O 1
ATOM 3380 N N . GLY B 1 235 ? 2.275 28.084 74.771 1.00 17.19 233 GLY B N 1
ATOM 3381 C CA . GLY B 1 235 ? 3.638 28.266 75.268 1.00 12.91 233 GLY B CA 1
ATOM 3382 C C . GLY B 1 235 ? 4.560 27.107 74.971 1.00 20.23 233 GLY B C 1
ATOM 3383 O O . GLY B 1 235 ? 5.761 27.184 75.279 1.00 21.91 233 GLY B O 1
ATOM 3384 N N . GLU B 1 236 ? 4.054 26.077 74.313 1.00 17.59 234 GLU B N 1
ATOM 3385 C CA . GLU B 1 236 ? 4.689 24.773 74.257 1.00 16.39 234 GLU B CA 1
ATOM 3386 C C . GLU B 1 236 ? 5.360 24.596 72.905 1.00 20.83 234 GLU B C 1
ATOM 3387 O O . GLU B 1 236 ? 4.767 24.924 71.875 1.00 20.07 234 GLU B O 1
ATOM 3393 N N . THR B 1 237 ? 6.595 24.095 72.908 1.00 19.77 235 THR B N 1
ATOM 3394 C CA . THR B 1 237 ? 7.313 23.730 71.685 1.00 17.73 235 THR B CA 1
ATOM 3395 C C . THR B 1 237 ? 7.489 22.212 71.661 1.00 22.68 235 THR B C 1
ATOM 3396 O O . THR B 1 237 ? 8.039 21.638 72.602 1.00 20.21 235 THR B O 1
ATOM 3400 N N . ILE B 1 238 ? 7.030 21.567 70.588 1.00 19.54 236 ILE B N 1
ATOM 3401 C CA . ILE B 1 238 ? 6.965 20.107 70.511 1.00 22.54 236 ILE B CA 1
ATOM 3402 C C . ILE B 1 238 ? 8.137 19.576 69.691 1.00 19.54 236 ILE B C 1
ATOM 3403 O O . ILE B 1 238 ? 8.408 20.072 68.592 1.00 23.14 236 ILE B O 1
ATOM 3408 N N . GLN B 1 239 ? 8.817 18.559 70.212 1.00 19.78 237 GLN B N 1
ATOM 3409 C CA . GLN B 1 239 ? 9.905 17.925 69.474 1.00 20.62 237 GLN B CA 1
ATOM 3410 C C . GLN B 1 239 ? 9.334 16.987 68.427 1.00 21.85 237 GLN B C 1
ATOM 3411 O O . GLN B 1 239 ? 8.525 16.108 68.747 1.00 19.47 237 GLN B O 1
ATOM 3417 N N . VAL B 1 240 ? 9.779 17.153 67.184 1.00 20.60 238 VAL B N 1
ATOM 3418 C CA . 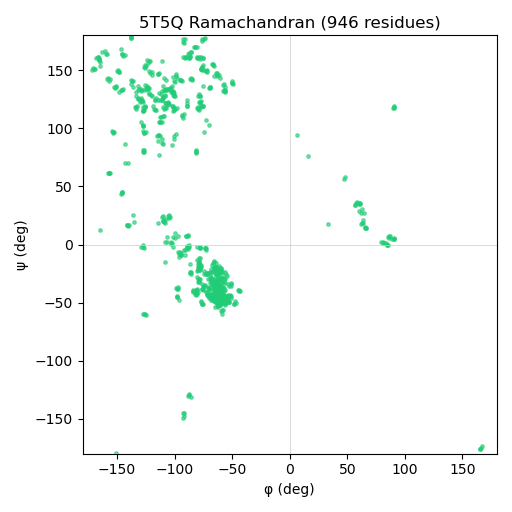VAL B 1 240 ? 9.335 16.285 66.104 1.00 17.66 238 VAL B CA 1
ATOM 3419 C C . VAL B 1 240 ? 10.574 15.728 65.434 1.00 24.13 238 VAL B C 1
ATOM 3420 O O . VAL B 1 240 ? 11.036 16.236 64.400 1.00 23.95 238 VAL B O 1
ATOM 3424 N N . ASN B 1 241 ? 11.149 14.688 66.040 1.00 22.30 239 ASN B N 1
ATOM 3425 C CA . ASN B 1 241 ? 12.472 14.294 65.582 1.00 24.11 239 ASN B CA 1
ATOM 3426 C C . ASN B 1 241 ? 12.679 12.781 65.542 1.00 21.74 239 ASN B C 1
ATOM 3427 O O . ASN B 1 241 ? 13.823 12.336 65.452 1.00 23.13 239 ASN B O 1
ATOM 3432 N N . GLY B 1 242 ? 11.615 11.982 65.584 1.00 22.25 240 GLY B N 1
ATOM 3433 C CA . GLY B 1 242 ? 11.763 10.534 65.503 1.00 20.66 240 GLY B CA 1
ATOM 3434 C C . GLY B 1 242 ? 12.474 9.914 66.687 1.00 24.95 240 GLY B C 1
ATOM 3435 O O . GLY B 1 242 ? 12.906 8.753 66.613 1.00 21.78 240 GLY B O 1
ATOM 3436 N N . GLY B 1 243 ? 12.616 10.660 67.777 1.00 25.49 241 GLY B N 1
ATOM 3437 C CA . GLY B 1 243 ? 13.317 10.170 68.939 1.00 25.37 241 GLY B CA 1
ATOM 3438 C C . GLY B 1 243 ? 14.817 10.367 68.926 1.00 28.05 241 GLY B C 1
ATOM 3439 O O . GLY B 1 243 ? 15.494 9.832 69.815 1.00 24.31 241 GLY B O 1
ATOM 3440 N N . ILE B 1 244 ? 15.366 11.100 67.946 1.00 23.24 242 ILE B N 1
ATOM 3441 C CA . ILE B 1 244 ? 16.819 11.282 67.874 1.00 26.08 242 ILE B CA 1
ATOM 3442 C C . ILE B 1 244 ? 17.350 12.029 69.088 1.00 25.96 242 ILE B C 1
ATOM 3443 O O . ILE B 1 244 ? 18.532 11.903 69.433 1.00 24.09 242 ILE B O 1
ATOM 3448 N N . TYR B 1 245 ? 16.501 12.806 69.749 1.00 27.49 243 TYR B N 1
ATOM 3449 C CA . TYR B 1 245 ? 16.893 13.585 70.915 1.00 24.33 243 TYR B CA 1
ATOM 3450 C C . TYR B 1 245 ? 15.670 13.750 71.803 1.00 26.14 243 TYR B C 1
ATOM 3451 O O . TYR B 1 245 ? 14.575 14.041 71.310 1.00 23.66 243 TYR B O 1
ATOM 3460 N N . MET B 1 246 ? 15.859 13.569 73.106 1.00 24.12 244 MET B N 1
ATOM 3461 C CA . MET B 1 246 ? 14.778 13.682 74.069 1.00 21.50 244 MET B CA 1
ATOM 3462 C C . MET B 1 246 ? 14.962 14.986 74.830 1.00 22.83 244 MET B C 1
ATOM 3463 O O . MET B 1 246 ? 15.997 15.190 75.466 1.00 24.64 244 MET B O 1
ATOM 3468 N N . ALA B 1 247 ? 13.975 15.864 74.755 1.00 23.40 245 ALA B N 1
ATOM 3469 C CA . ALA B 1 247 ? 14.078 17.153 75.438 1.00 31.84 245 ALA B CA 1
ATOM 3470 C C . ALA B 1 247 ? 12.879 17.336 76.353 1.00 38.50 245 ALA B C 1
ATOM 3471 O O . ALA B 1 247 ? 12.805 18.259 77.162 1.00 41.12 245 ALA B O 1
ATOM 3474 N N . MET C 1 3 ? 39.883 21.260 94.196 1.00 76.28 1 MET C N 1
ATOM 3475 C CA . MET C 1 3 ? 38.903 22.099 94.887 1.00 73.79 1 MET C CA 1
ATOM 3476 C C . MET C 1 3 ? 38.691 21.605 96.323 1.00 70.79 1 MET C C 1
ATOM 3477 O O . MET C 1 3 ? 38.597 20.399 96.566 1.00 70.65 1 MET C O 1
ATOM 3482 N N . LYS C 1 4 ? 38.636 22.549 97.268 1.00 69.69 2 LYS C N 1
ATOM 3483 C CA . LYS C 1 4 ? 38.547 22.252 98.696 1.00 72.24 2 LYS C CA 1
ATOM 3484 C C . LYS C 1 4 ? 37.481 23.092 99.399 1.00 70.28 2 LYS C C 1
ATOM 3485 O O . LYS C 1 4 ? 37.387 24.304 99.178 1.00 76.22 2 LYS C O 1
ATOM 3487 N N . PHE C 1 5 ? 36.638 22.417 100.181 1.00 61.02 3 PHE C N 1
ATOM 3488 C CA . PHE C 1 5 ? 35.508 22.965 100.925 1.00 51.74 3 PHE C CA 1
ATOM 3489 C C . PHE C 1 5 ? 35.774 22.919 102.432 1.00 52.25 3 PHE C C 1
ATOM 3490 O O . PHE C 1 5 ? 36.603 22.143 102.915 1.00 46.99 3 PHE C O 1
ATOM 3498 N N . GLU C 1 6 ? 35.074 23.774 103.179 1.00 52.16 4 GLU C N 1
ATOM 3499 C CA . GLU C 1 6 ? 35.231 23.884 104.635 1.00 58.13 4 GLU C CA 1
ATOM 3500 C C . GLU C 1 6 ? 33.963 23.353 105.319 1.00 53.72 4 GLU C C 1
ATOM 3501 O O . GLU C 1 6 ? 33.004 24.095 105.544 1.00 51.32 4 GLU C O 1
ATOM 3503 N N . PHE C 1 7 ? 33.959 22.051 105.627 1.00 41.95 5 PHE C N 1
ATOM 3504 C CA . PHE C 1 7 ? 32.798 21.369 106.202 1.00 47.14 5 PHE C CA 1
ATOM 3505 C C . PHE C 1 7 ? 32.993 20.922 107.657 1.00 49.95 5 PHE C C 1
ATOM 3506 O O . PHE C 1 7 ? 32.323 19.977 108.096 1.00 47.21 5 PHE C O 1
ATOM 3514 N N . GLU C 1 8 ? 33.892 21.559 108.411 1.00 48.91 6 GLU C N 1
ATOM 3515 C CA . GLU C 1 8 ? 34.140 21.140 109.790 1.00 46.29 6 GLU C CA 1
ATOM 3516 C C . GLU C 1 8 ? 32.858 21.160 110.620 1.00 47.03 6 GLU C C 1
ATOM 3517 O O . GLU C 1 8 ? 32.031 22.066 110.492 1.00 48.53 6 GLU C O 1
ATOM 3519 N N . ASN C 1 9 ? 32.685 20.118 111.448 1.00 46.87 7 ASN C N 1
ATOM 3520 C CA . ASN C 1 9 ? 31.555 19.953 112.369 1.00 50.76 7 ASN C CA 1
ATOM 3521 C C . ASN C 1 9 ? 30.207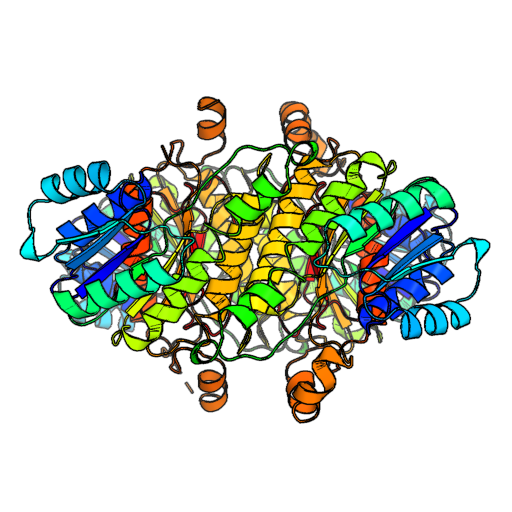 19.816 111.662 1.00 51.94 7 ASN C C 1
ATOM 3522 O O . ASN C 1 9 ? 29.157 20.027 112.279 1.00 53.97 7 ASN C O 1
ATOM 3527 N N . ARG C 1 10 ? 30.194 19.480 110.377 1.00 50.52 8 ARG C N 1
ATOM 3528 C CA . ARG C 1 10 ? 28.957 19.197 109.661 1.00 42.41 8 ARG C CA 1
ATOM 3529 C C . ARG C 1 10 ? 28.945 17.735 109.243 1.00 38.28 8 ARG C C 1
ATOM 3530 O O . ARG C 1 10 ? 29.996 17.139 108.993 1.00 46.22 8 ARG C O 1
ATOM 3538 N N . THR C 1 11 ? 27.757 17.140 109.216 1.00 36.80 9 THR C N 1
ATOM 3539 C CA . THR C 1 11 ? 27.644 15.690 109.147 1.00 43.16 9 THR C CA 1
ATOM 3540 C C . THR C 1 11 ? 27.005 15.263 107.831 1.00 35.30 9 THR C C 1
ATOM 3541 O O . THR C 1 11 ? 25.884 15.674 107.515 1.00 34.28 9 THR C O 1
ATOM 3545 N N . LEU C 1 12 ? 27.718 14.406 107.101 1.00 38.98 10 LEU C N 1
ATOM 3546 C CA . LEU C 1 12 ? 27.252 13.796 105.866 1.00 35.04 10 LEU C CA 1
ATOM 3547 C C . LEU C 1 12 ? 26.764 12.388 106.170 1.00 34.20 10 LEU C C 1
ATOM 3548 O O . LEU C 1 12 ? 27.469 11.603 106.809 1.00 35.01 10 LEU C O 1
ATOM 3553 N N . VAL C 1 13 ? 25.548 12.090 105.743 1.00 37.50 11 VAL C N 1
ATOM 3554 C CA . VAL C 1 13 ? 25.019 10.738 105.694 1.00 37.38 11 VAL C CA 1
ATOM 3555 C C . VAL C 1 13 ? 25.000 10.335 104.228 1.00 33.17 11 VAL C C 1
ATOM 3556 O O . VAL C 1 13 ? 24.355 10.997 103.409 1.00 31.17 11 VAL C O 1
ATOM 3560 N N . LEU C 1 14 ? 25.692 9.247 103.908 1.00 33.67 12 LEU C N 1
ATOM 3561 C CA . LEU C 1 14 ? 25.909 8.797 102.537 1.00 37.53 12 LEU C CA 1
ATOM 3562 C C . LEU C 1 14 ? 25.652 7.300 102.460 1.00 38.01 12 LEU C C 1
ATOM 3563 O O . LEU C 1 14 ? 26.351 6.522 103.119 1.00 38.92 12 LEU C O 1
ATOM 3568 N N . THR C 1 15 ? 24.664 6.900 101.662 1.00 31.02 13 THR C N 1
ATOM 3569 C CA . THR C 1 15 ? 24.401 5.492 101.398 1.00 32.67 13 THR C CA 1
ATOM 3570 C C . THR C 1 15 ? 25.196 5.045 100.174 1.00 33.16 13 THR C C 1
ATOM 3571 O O . THR C 1 15 ? 25.656 5.862 99.379 1.00 31.41 13 THR C O 1
ATOM 3575 N N . GLY C 1 16 ? 25.370 3.732 100.044 1.00 31.57 14 GLY C N 1
ATOM 3576 C CA . GLY C 1 16 ? 26.186 3.213 98.960 1.00 35.49 14 GLY C CA 1
ATOM 3577 C C . GLY C 1 16 ? 27.593 3.764 98.986 1.00 39.82 14 GLY C C 1
ATOM 3578 O O . GLY C 1 16 ? 28.191 4.005 97.926 1.00 39.12 14 GLY C O 1
ATOM 3579 N N . ALA C 1 17 ? 28.136 3.969 100.190 1.00 37.57 15 ALA C N 1
ATOM 3580 C CA . ALA C 1 17 ? 29.384 4.700 100.359 1.00 40.35 15 ALA C CA 1
ATOM 3581 C C . ALA C 1 17 ? 30.596 3.974 99.783 1.00 42.52 15 ALA C C 1
ATOM 3582 O O . ALA C 1 17 ? 31.627 4.617 99.559 1.00 45.37 15 ALA C O 1
ATOM 3584 N N . ASN C 1 18 ? 30.502 2.671 99.523 1.00 36.37 16 ASN C N 1
ATOM 3585 C CA . ASN C 1 18 ? 31.630 1.916 98.981 1.00 41.24 16 ASN C CA 1
ATOM 3586 C C . ASN C 1 18 ? 31.646 1.868 97.456 1.00 42.55 16 ASN C C 1
ATOM 3587 O O . ASN C 1 18 ? 32.603 1.346 96.875 1.00 41.03 16 ASN C O 1
ATOM 3592 N N . GLY C 1 19 ? 30.633 2.413 96.791 1.00 41.32 17 GLY C N 1
ATOM 3593 C CA . GLY C 1 19 ? 30.590 2.411 95.346 1.00 39.78 17 GLY C CA 1
ATOM 3594 C C . GLY C 1 19 ? 31.569 3.406 94.752 1.00 43.99 17 GLY C C 1
ATOM 3595 O O . GLY C 1 19 ? 32.279 4.134 95.447 1.00 37.13 17 GLY C O 1
ATOM 3596 N N . GLY C 1 20 ? 31.611 3.429 93.419 1.00 46.35 18 GLY C N 1
ATOM 3597 C CA . GLY C 1 20 ? 32.555 4.300 92.744 1.00 48.89 18 GLY C CA 1
ATOM 3598 C C . GLY C 1 20 ? 32.380 5.763 93.092 1.00 46.29 18 GLY C C 1
ATOM 3599 O O . GLY C 1 20 ? 33.283 6.391 93.658 1.00 41.51 18 GLY C O 1
ATOM 3600 N N . ILE C 1 21 ? 31.192 6.302 92.812 1.00 47.08 19 ILE C N 1
ATOM 3601 C CA . ILE C 1 21 ? 30.915 7.695 93.143 1.00 34.94 19 ILE C CA 1
ATOM 3602 C C . ILE C 1 21 ? 30.809 7.868 94.659 1.00 35.03 19 ILE C C 1
ATOM 3603 O O . ILE C 1 21 ? 31.277 8.867 95.217 1.00 35.48 19 ILE C O 1
ATOM 3608 N N . GLY C 1 22 ? 30.243 6.876 95.353 1.00 41.53 20 GLY C N 1
ATOM 3609 C CA . GLY C 1 22 ? 30.119 6.970 96.803 1.00 38.55 20 GLY C CA 1
ATOM 3610 C C . GLY C 1 22 ? 31.446 7.214 97.500 1.00 39.79 20 GLY C C 1
ATOM 3611 O O . GLY C 1 22 ? 31.550 8.069 98.384 1.00 42.28 20 GLY C O 1
ATOM 3612 N N . ARG C 1 23 ? 32.489 6.478 97.099 1.00 43.34 21 ARG C N 1
ATOM 3613 C CA . ARG C 1 23 ? 33.799 6.656 97.723 1.00 42.76 21 ARG C CA 1
ATOM 3614 C C . ARG C 1 23 ? 34.333 8.062 97.495 1.00 44.24 21 ARG C C 1
ATOM 3615 O O . ARG C 1 23 ? 34.921 8.666 98.400 1.00 46.22 21 ARG C O 1
ATOM 3623 N N . ALA C 1 24 ? 34.155 8.585 96.278 1.00 41.15 22 ALA C N 1
ATOM 3624 C CA . ALA C 1 24 ? 34.621 9.926 95.944 1.00 40.55 22 ALA C CA 1
ATOM 3625 C C . ALA C 1 24 ? 33.929 10.983 96.795 1.00 42.72 22 ALA C C 1
ATOM 3626 O O . ALA C 1 24 ? 34.557 11.967 97.205 1.00 38.94 22 ALA C O 1
ATOM 3628 N N . ILE C 1 25 ? 32.623 10.818 97.035 1.00 41.19 23 ILE C N 1
ATOM 3629 C CA . ILE C 1 25 ? 31.900 11.746 97.903 1.00 36.46 23 ILE C CA 1
ATOM 3630 C C . ILE C 1 25 ? 32.492 11.719 99.313 1.00 37.80 23 ILE C C 1
ATOM 3631 O O . ILE C 1 25 ? 32.847 12.759 99.885 1.00 40.40 23 ILE C O 1
ATOM 3636 N N . ALA C 1 26 ? 32.624 10.523 99.883 1.00 37.67 24 ALA C N 1
ATOM 3637 C CA . ALA C 1 26 ? 33.165 10.392 101.236 1.00 42.67 24 ALA C CA 1
ATOM 3638 C C . ALA C 1 26 ? 34.551 11.029 101.359 1.00 46.12 24 ALA C C 1
ATOM 3639 O O . ALA C 1 26 ? 34.832 11.746 102.330 1.00 40.54 24 ALA C O 1
ATOM 3641 N N . GLU C 1 27 ? 35.437 10.770 100.389 1.00 40.64 25 GLU C N 1
ATOM 3642 C CA . GLU C 1 27 ? 36.788 11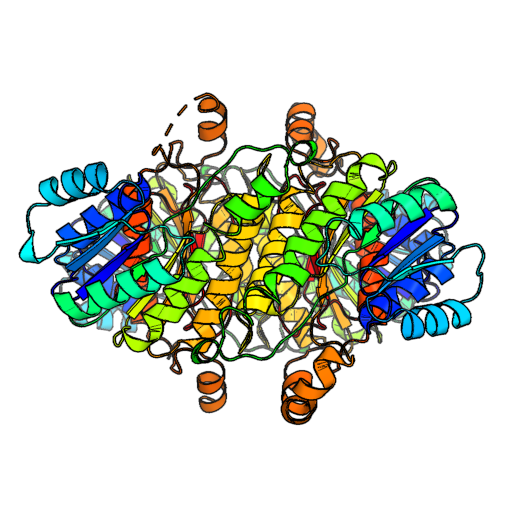.331 100.453 1.00 45.45 25 GLU C CA 1
ATOM 3643 C C . GLU C 1 27 ? 36.757 12.852 100.494 1.00 46.27 25 GLU C C 1
ATOM 3644 O O . GLU C 1 27 ? 37.449 13.477 101.301 1.00 48.59 25 GLU C O 1
ATOM 3650 N N . LEU C 1 28 ? 35.962 13.471 99.620 1.00 43.95 26 LEU C N 1
ATOM 3651 C CA . LEU C 1 28 ? 35.968 14.926 99.534 1.00 42.41 26 LEU C CA 1
ATOM 3652 C C . LEU C 1 28 ? 35.446 15.557 100.817 1.00 41.42 26 LEU C C 1
ATOM 3653 O O . LEU C 1 28 ? 36.084 16.455 101.384 1.00 41.78 26 LEU C O 1
ATOM 3658 N N . PHE C 1 29 ? 34.298 15.083 101.300 1.00 39.78 27 PHE C N 1
ATOM 3659 C CA . PHE C 1 29 ? 33.707 15.679 102.489 1.00 39.61 27 PHE C CA 1
ATOM 3660 C C . PHE C 1 29 ? 34.597 15.470 103.703 1.00 43.87 27 PHE C C 1
ATOM 3661 O O . PHE C 1 29 ? 34.789 16.389 104.509 1.00 46.06 27 PHE C O 1
ATOM 3669 N N . HIS C 1 30 ? 35.167 14.274 103.841 1.00 41.42 28 HIS C N 1
ATOM 3670 C CA . HIS C 1 30 ? 36.082 14.033 104.952 1.00 50.54 28 HIS C CA 1
ATOM 3671 C C . HIS C 1 30 ? 37.289 14.958 104.875 1.00 52.17 28 HIS C C 1
ATOM 3672 O O . HIS C 1 30 ? 37.650 15.614 105.863 1.00 48.05 28 HIS C O 1
ATOM 3679 N N . ALA C 1 31 ? 37.908 15.052 103.692 1.00 44.27 29 ALA C N 1
ATOM 3680 C CA . ALA C 1 31 ? 39.034 15.958 103.521 1.00 51.03 29 ALA C CA 1
ATOM 3681 C C . ALA C 1 31 ? 38.640 17.390 103.836 1.00 53.31 29 ALA C C 1
ATOM 3682 O O . ALA C 1 31 ? 39.492 18.191 104.239 1.00 52.44 29 ALA C O 1
ATOM 3684 N N . SER C 1 32 ? 37.358 17.704 103.710 1.00 47.75 30 SER C N 1
ATOM 3685 C CA . SER C 1 32 ? 36.823 19.026 103.967 1.00 46.39 30 SER C CA 1
ATOM 3686 C C . SER C 1 32 ? 36.429 19.211 105.429 1.00 41.54 30 SER C C 1
ATOM 3687 O O . SER C 1 32 ? 35.811 20.222 105.773 1.00 50.08 30 SER C O 1
ATOM 3690 N N . GLY C 1 33 ? 36.756 18.253 106.289 1.00 50.56 31 GLY C N 1
ATOM 3691 C CA . GLY C 1 33 ? 36.520 18.386 107.711 1.00 50.32 31 GLY C CA 1
ATOM 3692 C C . GLY C 1 33 ? 35.188 17.882 108.221 1.00 52.35 31 GLY C C 1
ATOM 3693 O O . GLY C 1 33 ? 34.891 18.073 109.409 1.00 41.64 31 GLY C O 1
ATOM 3694 N N . ALA C 1 34 ? 34.376 17.249 107.374 1.00 39.47 32 ALA C N 1
ATOM 3695 C CA . ALA C 1 34 ? 33.048 16.824 107.786 1.00 39.96 32 ALA C CA 1
ATOM 3696 C C . ALA C 1 34 ? 33.097 15.562 108.651 1.00 42.41 32 ALA C C 1
ATOM 3697 O O . ALA C 1 34 ? 34.069 14.805 108.662 1.00 39.27 32 ALA C O 1
ATOM 3699 N N . ASN C 1 35 ? 32.008 15.342 109.374 1.00 41.87 33 ASN C N 1
ATOM 3700 C CA . ASN C 1 35 ? 31.720 14.048 109.960 1.00 42.01 33 ASN C CA 1
ATOM 3701 C C . ASN C 1 35 ? 31.014 13.190 108.919 1.00 42.77 33 ASN C C 1
ATOM 3702 O O . ASN C 1 35 ? 30.206 13.696 108.138 1.00 37.39 33 ASN C O 1
ATOM 3707 N N . LEU C 1 36 ? 31.334 11.897 108.904 1.00 43.95 34 LEU C N 1
ATOM 3708 C CA . LEU C 1 36 ? 30.789 10.947 107.941 1.00 46.00 34 LEU C CA 1
ATOM 3709 C C . LEU C 1 36 ? 30.028 9.831 108.636 1.00 43.93 34 LEU C C 1
ATOM 3710 O O . LEU C 1 36 ? 30.556 9.177 109.540 1.00 49.87 34 LEU C O 1
ATOM 3715 N N . VAL C 1 37 ? 28.801 9.609 108.196 1.00 39.50 35 VAL C N 1
ATOM 3716 C CA . VAL C 1 37 ? 28.045 8.404 108.502 1.00 39.94 35 VAL C CA 1
ATOM 3717 C C . VAL C 1 37 ? 27.886 7.670 107.177 1.00 36.73 35 VAL C C 1
ATOM 3718 O O . VAL C 1 37 ? 27.113 8.088 106.305 1.00 34.82 35 VAL C O 1
ATOM 3722 N N . LEU C 1 38 ? 28.643 6.595 107.008 1.00 38.67 36 LEU C N 1
ATOM 3723 C CA . LEU C 1 38 ? 28.693 5.849 105.762 1.00 41.46 36 LEU C CA 1
ATOM 3724 C C . LEU C 1 38 ? 27.913 4.554 105.903 1.00 41.69 36 LEU C C 1
ATOM 3725 O O . LEU C 1 38 ? 28.083 3.832 106.891 1.00 40.31 36 LEU C O 1
ATOM 3730 N N . THR C 1 39 ? 27.074 4.244 104.910 1.00 34.87 37 THR C N 1
ATOM 3731 C CA . THR C 1 39 ? 26.389 2.964 104.911 1.00 36.77 37 THR C CA 1
ATOM 3732 C C . THR C 1 39 ? 26.692 2.268 103.599 1.00 40.03 37 THR C C 1
ATOM 3733 O O . THR C 1 39 ? 27.007 2.905 102.594 1.00 39.12 37 THR C O 1
ATOM 3737 N N . ASP C 1 40 ? 26.623 0.948 103.629 1.00 40.29 38 ASP C N 1
ATOM 3738 C CA . ASP C 1 40 ? 26.740 0.164 102.414 1.00 41.04 38 ASP C CA 1
ATOM 3739 C C . ASP C 1 40 ? 26.272 -1.236 102.752 1.00 39.44 38 ASP C C 1
ATOM 3740 O O . ASP C 1 40 ? 26.199 -1.616 103.922 1.00 41.10 38 ASP C O 1
ATOM 3745 N N . LEU C 1 41 ? 25.892 -1.970 101.714 1.00 42.58 39 LEU C N 1
ATOM 3746 C CA . LEU C 1 41 ? 25.538 -3.368 101.886 1.00 50.13 39 LEU C CA 1
ATOM 3747 C C . LEU C 1 41 ? 26.782 -4.225 102.097 1.00 60.03 39 LEU C C 1
ATOM 3748 O O . LEU C 1 41 ? 26.708 -5.292 102.719 1.00 65.63 39 LEU C O 1
ATOM 3753 N N . ASP C 1 42 ? 27.930 -3.768 101.595 1.00 60.24 40 ASP C N 1
ATOM 3754 C CA . ASP C 1 42 ? 29.199 -4.484 101.710 1.00 59.30 40 ASP C CA 1
ATOM 3755 C C . ASP C 1 42 ? 30.031 -3.815 102.809 1.00 60.50 40 ASP C C 1
ATOM 3756 O O . ASP C 1 42 ? 30.868 -2.945 102.562 1.00 60.15 40 ASP C O 1
ATOM 3761 N N . ARG C 1 43 ? 29.786 -4.235 104.056 1.00 65.29 41 ARG C N 1
ATOM 3762 C CA . ARG C 1 43 ? 30.380 -3.551 105.206 1.00 71.29 41 ARG C CA 1
ATOM 3763 C C . ARG C 1 43 ? 31.888 -3.760 105.274 1.00 74.75 41 ARG C C 1
ATOM 3764 O O . ARG C 1 43 ? 32.632 -2.834 105.626 1.00 72.35 41 ARG C O 1
ATOM 3766 N N . GLU C 1 44 ? 32.354 -4.972 104.960 1.00 71.75 42 GLU C N 1
ATOM 3767 C CA . GLU C 1 44 ? 33.790 -5.225 104.919 1.00 68.70 42 GLU C CA 1
ATOM 3768 C C . GLU C 1 44 ? 34.484 -4.255 103.969 1.00 61.36 42 GLU C C 1
ATOM 3769 O O . GLU C 1 44 ? 35.518 -3.663 104.311 1.00 59.93 42 GLU C O 1
ATOM 3771 N N . GLY C 1 45 ? 33.928 -4.080 102.767 1.00 58.82 43 GLY C N 1
ATOM 3772 C CA . GLY C 1 45 ? 34.502 -3.112 101.846 1.00 52.48 43 GLY C CA 1
ATOM 3773 C C . GLY C 1 45 ? 34.501 -1.710 102.421 1.00 54.02 43 GLY C C 1
ATOM 3774 O O . GLY C 1 45 ? 35.526 -1.021 102.414 1.00 48.08 43 GLY C O 1
ATOM 3775 N N . LEU C 1 46 ? 33.359 -1.300 102.990 1.00 56.28 44 LEU C N 1
ATOM 3776 C CA . LEU C 1 46 ? 33.211 0.048 103.536 1.00 52.68 44 LEU C CA 1
ATOM 3777 C C . LEU C 1 46 ? 34.208 0.319 104.659 1.00 52.90 44 LEU C C 1
ATOM 3778 O O . LEU C 1 46 ? 34.901 1.344 104.652 1.00 56.79 44 LEU C O 1
ATOM 3783 N N . ASP C 1 47 ? 34.284 -0.580 105.645 1.00 48.27 45 ASP C N 1
ATOM 3784 C CA . ASP C 1 47 ? 35.210 -0.365 106.756 1.00 54.77 45 ASP C CA 1
ATOM 3785 C C . ASP C 1 47 ? 36.656 -0.313 106.278 1.00 55.92 45 ASP C C 1
ATOM 3786 O O . ASP C 1 47 ? 37.435 0.539 106.729 1.00 56.15 45 ASP C O 1
ATOM 3791 N N . ALA C 1 48 ? 37.031 -1.197 105.350 1.00 53.96 46 ALA C N 1
ATOM 3792 C CA . ALA C 1 48 ? 38.375 -1.134 104.786 1.00 54.76 46 ALA C CA 1
ATOM 3793 C C . ALA C 1 48 ? 38.612 0.223 104.138 1.00 56.70 46 ALA C C 1
ATOM 3794 O O . ALA C 1 48 ? 39.648 0.863 104.352 1.00 54.82 46 ALA C O 1
ATOM 3796 N N . PHE C 1 49 ? 37.638 0.690 103.359 1.00 54.33 47 PHE C N 1
ATOM 3797 C CA . PHE C 1 49 ? 37.731 2.018 102.772 1.00 54.26 47 PHE C CA 1
ATOM 3798 C C . PHE C 1 49 ? 37.758 3.108 103.844 1.00 51.82 47 PHE C C 1
ATOM 3799 O O . PHE C 1 49 ? 38.574 4.036 103.783 1.00 51.70 47 PHE C O 1
ATOM 3807 N N . ALA C 1 50 ? 36.871 3.007 104.840 1.00 50.43 48 ALA C N 1
ATOM 3808 C CA . ALA C 1 50 ? 36.779 4.051 105.860 1.00 49.48 48 ALA C CA 1
ATOM 3809 C C . ALA C 1 50 ? 38.086 4.222 106.626 1.00 52.86 48 ALA C C 1
ATOM 3810 O O . ALA C 1 50 ? 38.437 5.344 107.011 1.00 55.70 48 ALA C O 1
ATOM 3812 N N . ALA C 1 51 ? 38.814 3.128 106.847 1.00 50.10 49 ALA C N 1
ATOM 3813 C CA . ALA C 1 51 ? 40.088 3.199 107.558 1.00 54.38 49 ALA C CA 1
ATOM 3814 C C . ALA C 1 51 ? 41.108 4.062 106.821 1.00 61.08 49 ALA C C 1
ATOM 3815 O O . ALA C 1 51 ? 41.831 4.850 107.445 1.00 63.18 49 ALA C O 1
ATOM 3817 N N . SER C 1 52 ? 41.171 3.937 105.491 1.00 58.39 50 SER C N 1
ATOM 3818 C CA . SER C 1 52 ? 42.198 4.632 104.719 1.00 58.08 50 SER C CA 1
ATOM 3819 C C . SER C 1 52 ? 42.082 6.149 104.832 1.00 65.72 50 SER C C 1
ATOM 3820 O O . SER C 1 52 ? 43.099 6.850 104.880 1.00 71.23 50 SER C O 1
ATOM 3823 N N . LEU C 1 53 ? 40.859 6.683 104.886 1.00 68.54 51 LEU C N 1
ATOM 3824 C CA . LEU C 1 53 ? 40.710 8.129 105.034 1.00 70.86 51 LEU C CA 1
ATOM 3825 C C . LEU C 1 53 ? 41.066 8.575 106.446 1.00 73.53 51 LEU C C 1
ATOM 3826 O O . LEU C 1 53 ? 41.463 9.729 106.644 1.00 69.78 51 LEU C O 1
ATOM 3828 N N . GLY C 1 54 ? 40.953 7.661 107.406 1.00 83.53 52 GLY C N 1
ATOM 3829 C CA . GLY C 1 54 ? 41.315 7.790 108.802 1.00 84.65 52 GLY C CA 1
ATOM 3830 C C . GLY C 1 54 ? 41.574 9.112 109.498 1.00 85.91 52 GLY C C 1
ATOM 3831 O O . GLY C 1 54 ? 42.729 9.467 109.744 1.00 89.19 52 GLY C O 1
ATOM 3832 N N . SER C 1 55 ? 40.510 9.843 109.809 1.00 82.65 53 SER C N 1
ATOM 3833 C CA . SER C 1 55 ? 40.362 10.529 111.092 1.00 76.18 53 SER C CA 1
ATOM 3834 C C . SER C 1 55 ? 39.193 9.811 111.749 1.00 74.08 53 SER C C 1
ATOM 3835 O O . SER C 1 55 ? 38.060 10.308 111.749 1.00 76.83 53 SER C O 1
ATOM 3838 N N . PRO C 1 56 ? 39.434 8.614 112.294 1.00 68.92 54 PRO C N 1
ATOM 3839 C CA . PRO C 1 56 ? 38.326 7.666 112.526 1.00 64.36 54 PRO C CA 1
ATOM 3840 C C . PRO C 1 56 ? 37.258 8.170 113.483 1.00 61.71 54 PRO C C 1
ATOM 3841 O O . PRO C 1 56 ? 36.133 7.654 113.452 1.00 55.61 54 PRO C O 1
ATOM 3845 N N . GLU C 1 57 ? 37.588 9.110 114.372 1.00 59.25 55 GLU C N 1
ATOM 3846 C CA . GLU C 1 57 ? 36.583 9.726 115.231 1.00 55.92 55 GLU C CA 1
ATOM 3847 C C . GLU C 1 57 ? 35.514 10.473 114.443 1.00 54.89 55 GLU C C 1
ATOM 3848 O O . GLU C 1 57 ? 34.419 10.687 114.972 1.00 54.79 55 GLU C O 1
ATOM 3854 N N . ARG C 1 58 ? 35.805 10.886 113.206 1.00 55.60 56 ARG C N 1
ATOM 3855 C CA . ARG C 1 58 ? 34.856 11.615 112.371 1.00 53.82 56 ARG C CA 1
ATOM 3856 C C . ARG C 1 58 ? 34.119 10.708 111.397 1.00 52.98 56 ARG C C 1
ATOM 3857 O O . ARG C 1 58 ? 33.386 11.206 110.534 1.00 51.51 56 ARG C O 1
ATOM 3865 N N . ILE C 1 59 ? 34.289 9.394 111.516 1.00 45.98 57 ILE C N 1
ATOM 3866 C CA . ILE C 1 59 ? 33.678 8.439 110.604 1.00 47.76 57 ILE C CA 1
ATOM 3867 C C . ILE C 1 59 ? 32.898 7.425 111.421 1.00 49.93 57 ILE C C 1
ATOM 3868 O O . ILE C 1 59 ? 33.404 6.897 112.417 1.00 57.52 57 ILE C O 1
ATOM 3873 N N . ALA C 1 60 ? 31.670 7.157 110.997 1.00 46.90 58 ALA C N 1
ATOM 3874 C CA . ALA C 1 60 ? 30.854 6.083 111.537 1.00 43.26 58 ALA C CA 1
ATOM 3875 C C . ALA C 1 60 ? 30.296 5.300 110.365 1.00 41.79 58 ALA C C 1
ATOM 3876 O O . ALA C 1 60 ? 29.761 5.889 109.418 1.00 40.13 58 ALA C O 1
ATOM 3878 N N . THR C 1 61 ? 30.391 3.983 110.435 1.00 40.94 59 THR C N 1
ATOM 3879 C CA . THR C 1 61 ? 29.913 3.138 109.359 1.00 48.03 59 THR C CA 1
ATOM 3880 C C . THR C 1 61 ? 28.853 2.200 109.905 1.00 44.25 59 THR C C 1
ATOM 3881 O O . THR C 1 61 ? 28.793 1.921 111.099 1.00 40.75 59 THR C O 1
ATOM 3885 N N . ILE C 1 62 ? 28.018 1.703 109.006 1.00 43.71 60 ILE C N 1
ATOM 3886 C CA . ILE C 1 62 ? 26.965 0.784 109.393 1.00 50.01 60 ILE C CA 1
ATOM 3887 C C . ILE C 1 62 ? 26.595 -0.010 108.159 1.00 47.97 60 ILE C C 1
ATOM 3888 O O . ILE C 1 62 ? 26.563 0.526 107.049 1.00 44.30 60 ILE C O 1
ATOM 3893 N N . LYS C 1 63 ? 26.342 -1.295 108.348 1.00 47.63 61 LYS C N 1
ATOM 3894 C CA . LYS C 1 63 ? 25.765 -2.076 107.270 1.00 51.43 61 LYS C CA 1
ATOM 3895 C C . LYS C 1 63 ? 24.277 -1.760 107.216 1.00 46.88 61 LYS C C 1
ATOM 3896 O O . LYS C 1 63 ? 23.579 -1.884 108.227 1.00 47.80 61 LYS C O 1
ATOM 3902 N N . ALA C 1 64 ? 23.810 -1.284 106.066 1.00 44.50 62 ALA C N 1
ATOM 3903 C CA . ALA C 1 64 ? 22.416 -0.893 105.892 1.00 45.63 62 ALA C CA 1
ATOM 3904 C C . ALA C 1 64 ? 22.013 -1.150 104.452 1.00 45.44 62 ALA C C 1
ATOM 3905 O O . ALA C 1 64 ? 22.714 -0.723 103.528 1.00 41.92 62 ALA C O 1
ATOM 3907 N N . ASP C 1 65 ? 20.870 -1.803 104.276 1.00 41.42 63 ASP C N 1
ATOM 3908 C CA . ASP C 1 65 ? 20.293 -2.050 102.962 1.00 36.71 63 ASP C CA 1
ATOM 3909 C C . ASP C 1 65 ? 19.397 -0.874 102.599 1.00 32.87 63 ASP C C 1
ATOM 3910 O O . ASP C 1 65 ? 18.464 -0.551 103.336 1.00 33.85 63 ASP C O 1
ATOM 3915 N N . ALA C 1 66 ? 19.692 -0.222 101.476 1.00 31.33 64 ALA C N 1
ATOM 3916 C CA . ALA C 1 66 ? 18.886 0.929 101.070 1.00 30.94 64 ALA C CA 1
ATOM 3917 C C . ALA C 1 66 ? 17.409 0.575 100.928 1.00 32.22 64 ALA C C 1
ATOM 3918 O O . ALA C 1 66 ? 16.540 1.439 101.096 1.00 32.72 64 ALA C O 1
ATOM 3920 N N . SER C 1 67 ? 17.097 -0.666 100.581 1.00 30.28 65 SER C N 1
ATOM 3921 C CA . SER C 1 67 ? 15.706 -1.052 100.389 1.00 29.37 65 SER C CA 1
ATOM 3922 C C . SER C 1 67 ? 14.942 -1.283 101.692 1.00 36.12 65 SER C C 1
ATOM 3923 O O . SER C 1 67 ? 13.735 -1.549 101.634 1.00 36.07 65 SER C O 1
ATOM 3926 N N . SER C 1 68 ? 15.603 -1.178 102.847 1.00 31.87 66 SER C N 1
ATOM 3927 C CA . SER C 1 68 ? 15.018 -1.459 104.159 1.00 27.36 66 SER C CA 1
ATOM 3928 C C . SER C 1 68 ? 14.656 -0.170 104.900 1.00 32.20 66 SER C C 1
ATOM 3929 O O . SER C 1 68 ? 15.540 0.637 105.215 1.00 32.19 66 SER C O 1
ATOM 3932 N N . ALA C 1 69 ? 13.370 0.006 105.223 1.00 30.22 67 ALA C N 1
ATOM 3933 C CA . ALA C 1 69 ? 12.985 1.165 106.030 1.00 32.89 67 ALA C CA 1
ATOM 3934 C C . ALA C 1 69 ? 13.633 1.136 107.414 1.00 28.56 67 ALA C C 1
ATOM 3935 O O . ALA C 1 69 ? 13.956 2.193 107.964 1.00 28.70 67 ALA C O 1
ATOM 3937 N N . ASP C 1 70 ? 13.838 -0.055 107.991 1.00 29.40 68 ASP C N 1
ATOM 3938 C CA A ASP C 1 70 ? 14.445 -0.139 109.320 0.50 32.61 68 ASP C CA 1
ATOM 3939 C CA B ASP C 1 70 ? 14.439 -0.128 109.320 0.50 32.60 68 ASP C CA 1
ATOM 3940 C C . ASP C 1 70 ? 15.906 0.294 109.288 1.00 33.88 68 ASP C C 1
ATOM 3941 O O . ASP C 1 70 ? 16.386 0.963 110.211 1.00 32.83 68 ASP C O 1
ATOM 3950 N N . ASP C 1 71 ? 16.630 -0.075 108.232 1.00 33.27 69 ASP C N 1
ATOM 3951 C CA . ASP C 1 71 ? 18.017 0.351 108.114 1.00 34.21 69 ASP C CA 1
ATOM 3952 C C . ASP C 1 71 ? 18.135 1.856 107.934 1.00 32.92 69 ASP C C 1
ATOM 3953 O O . ASP C 1 71 ? 19.110 2.455 108.396 1.00 38.92 69 ASP C O 1
ATOM 3958 N N . ALA C 1 72 ? 17.167 2.482 107.265 1.00 29.09 70 ALA C N 1
ATOM 3959 C CA . ALA C 1 72 ? 17.160 3.942 107.194 1.00 28.67 70 ALA C CA 1
ATOM 3960 C C . ALA C 1 72 ? 17.038 4.552 108.585 1.00 29.45 70 ALA C C 1
ATOM 3961 O O . ALA C 1 72 ? 17.763 5.497 108.920 1.00 32.32 70 ALA C O 1
ATOM 3963 N N . GLU C 1 73 ? 16.132 4.021 109.411 1.00 34.59 71 GLU C N 1
ATOM 3964 C CA . GLU C 1 73 ? 16.010 4.506 110.786 1.00 38.18 71 GLU C CA 1
ATOM 3965 C C . GLU C 1 73 ? 17.297 4.293 111.571 1.00 36.35 71 GLU C C 1
ATOM 3966 O O . GLU C 1 73 ? 17.714 5.170 112.341 1.00 34.58 71 GLU C O 1
ATOM 3972 N N . LYS C 1 74 ? 17.919 3.121 111.423 1.00 32.13 72 LYS C N 1
ATOM 3973 C CA . LYS C 1 74 ? 19.184 2.872 112.105 1.00 34.05 72 LYS C CA 1
ATOM 3974 C C . LYS C 1 74 ? 20.258 3.841 111.632 1.00 34.78 72 LYS C C 1
ATOM 3975 O O . LYS C 1 74 ? 21.104 4.283 112.420 1.00 33.98 72 LYS C O 1
ATOM 3981 N N . THR C 1 75 ? 20.250 4.173 110.342 1.00 35.41 73 THR C N 1
ATOM 3982 C CA . THR C 1 75 ? 21.258 5.087 109.816 1.00 31.84 73 THR C CA 1
ATOM 3983 C C . THR C 1 75 ? 21.108 6.469 110.435 1.00 37.97 73 THR C C 1
ATOM 3984 O O . THR C 1 75 ? 22.088 7.067 110.901 1.00 34.09 73 THR C O 1
ATOM 3988 N N . VAL C 1 76 ? 19.873 6.974 110.483 1.00 31.38 74 VAL C N 1
ATOM 3989 C CA . VAL C 1 76 ? 19.601 8.276 111.084 1.00 36.18 74 VAL C CA 1
ATOM 3990 C C . VAL C 1 76 ? 19.907 8.255 112.580 1.00 36.48 74 VAL C C 1
ATOM 3991 O O . VAL C 1 76 ? 20.494 9.202 113.125 1.00 33.57 74 VAL C O 1
ATOM 3995 N N . ALA C 1 77 ? 19.526 7.175 113.263 1.00 33.46 75 ALA C N 1
ATOM 3996 C CA . ALA C 1 77 ? 19.818 7.052 114.687 1.00 34.96 75 ALA C CA 1
ATOM 3997 C C . ALA C 1 77 ? 21.319 7.086 114.948 1.00 41.54 75 ALA C C 1
ATOM 3998 O O . ALA C 1 77 ? 21.770 7.682 115.932 1.00 39.40 75 ALA C O 1
ATOM 4000 N N . LEU C 1 78 ? 22.110 6.449 114.080 1.00 37.85 76 LEU C N 1
ATOM 4001 C CA . LEU C 1 78 ? 23.558 6.515 114.235 1.00 40.11 76 LEU C CA 1
ATOM 4002 C C . LEU C 1 78 ? 24.060 7.941 114.052 1.00 40.90 76 LEU C C 1
ATOM 4003 O O . LEU C 1 78 ? 24.872 8.427 114.842 1.00 41.50 76 LEU C O 1
ATOM 4008 N N . ALA C 1 79 ? 23.564 8.641 113.027 1.00 38.33 77 ALA C N 1
ATOM 4009 C CA . ALA C 1 79 ? 23.961 10.031 112.847 1.00 37.21 77 ALA C CA 1
ATOM 4010 C C . ALA C 1 79 ? 23.611 10.857 114.078 1.00 39.96 77 ALA C C 1
ATOM 4011 O O . ALA C 1 79 ? 24.415 11.677 114.533 1.00 42.80 77 ALA C O 1
ATOM 4013 N N . MET C 1 80 ? 22.421 10.638 114.640 1.00 35.73 78 MET C N 1
ATOM 4014 C CA . MET C 1 80 ? 22.030 11.350 115.851 1.00 36.73 78 MET C CA 1
ATOM 4015 C C . MET C 1 80 ? 22.961 11.018 117.015 1.00 38.33 78 MET C C 1
ATOM 4016 O O . MET C 1 80 ? 23.458 11.920 117.697 1.00 39.91 78 MET C O 1
ATOM 4021 N N . GLU C 1 81 ? 23.240 9.728 117.232 1.00 39.79 79 GLU C N 1
ATOM 4022 C CA . GLU C 1 81 ? 24.029 9.315 118.396 1.00 45.08 79 GLU C CA 1
ATOM 4023 C C . GLU C 1 81 ? 25.472 9.809 118.306 1.00 48.08 79 GLU C C 1
ATOM 4024 O O . GLU C 1 81 ? 26.026 10.308 119.293 1.00 46.80 79 GLU C O 1
ATOM 4030 N N . ARG C 1 82 ? 26.111 9.660 117.141 1.00 41.83 80 ARG C N 1
ATOM 4031 C CA . ARG C 1 82 ? 27.528 10.005 117.043 1.00 43.67 80 ARG C CA 1
ATOM 4032 C C . ARG C 1 82 ? 27.739 11.502 116.851 1.00 47.43 80 ARG C C 1
ATOM 4033 O O . ARG C 1 82 ? 28.688 12.068 117.402 1.00 49.06 80 ARG C O 1
ATOM 4041 N N . PHE C 1 83 ? 26.889 12.163 116.060 1.00 40.75 81 PHE C N 1
ATOM 4042 C CA . PHE C 1 83 ? 27.174 13.536 115.678 1.00 39.63 81 PHE C CA 1
ATOM 4043 C C . PHE C 1 83 ? 26.037 14.506 115.943 1.00 44.05 81 PHE C C 1
ATOM 4044 O O . PHE C 1 83 ? 26.179 15.694 115.632 1.00 40.41 81 PHE C O 1
ATOM 4052 N N . GLY C 1 84 ? 24.909 14.042 116.471 1.00 42.01 82 GLY C N 1
ATOM 4053 C CA . GLY C 1 84 ? 23.873 14.962 116.885 1.00 41.69 82 GLY C CA 1
ATOM 4054 C C . GLY C 1 84 ? 22.991 15.519 115.786 1.00 39.17 82 GLY C C 1
ATOM 4055 O O . GLY C 1 84 ? 22.132 16.354 116.081 1.00 45.45 82 GLY C O 1
ATOM 4056 N N . GLY C 1 85 ? 23.173 15.117 114.534 1.00 39.01 83 GLY C N 1
ATOM 4057 C CA . GLY C 1 85 ? 22.293 15.606 113.489 1.00 38.84 83 GLY C CA 1
ATOM 4058 C C . GLY C 1 85 ? 22.862 15.326 112.115 1.00 35.38 83 GLY C C 1
ATOM 4059 O O . GLY C 1 85 ? 23.908 14.693 111.964 1.00 37.37 83 GLY C O 1
ATOM 4060 N N . ILE C 1 86 ? 22.154 15.825 111.107 1.00 31.84 84 ILE C N 1
ATOM 4061 C CA . ILE C 1 86 ? 22.512 15.581 109.715 1.00 30.93 84 ILE C CA 1
ATOM 4062 C C . ILE C 1 86 ? 22.551 16.915 108.991 1.00 30.43 84 ILE C C 1
ATOM 4063 O O . ILE C 1 86 ? 21.555 17.648 108.982 1.00 30.30 84 ILE C O 1
ATOM 4068 N N . ASP C 1 87 ? 23.688 17.219 108.374 1.00 36.21 85 ASP C N 1
ATOM 4069 C CA . ASP C 1 87 ? 23.850 18.421 107.568 1.00 37.79 85 ASP C CA 1
ATOM 4070 C C . ASP C 1 87 ? 23.679 18.159 106.081 1.00 34.91 85 ASP C C 1
ATOM 4071 O O . ASP C 1 87 ? 23.081 18.974 105.375 1.00 32.16 85 ASP C O 1
ATOM 4076 N N . PHE C 1 88 ? 24.171 17.024 105.605 1.00 34.90 86 PHE C N 1
ATOM 4077 C CA . PHE C 1 88 ? 24.120 16.659 104.194 1.00 30.08 86 PHE C CA 1
ATOM 4078 C C . PHE C 1 88 ? 23.587 15.243 104.094 1.00 30.77 86 PHE C C 1
ATOM 4079 O O . PHE C 1 88 ? 24.138 14.330 104.720 1.00 30.74 86 PHE C O 1
ATOM 4087 N N . LEU C 1 89 ? 22.527 15.060 103.311 1.00 27.11 87 LEU C N 1
ATOM 4088 C CA . LEU C 1 89 ? 21.920 13.754 103.108 1.00 23.73 87 LEU C CA 1
ATOM 4089 C C . LEU C 1 89 ? 22.083 13.389 101.643 1.00 26.33 87 LEU C C 1
ATOM 4090 O O . LEU C 1 89 ? 21.545 14.079 100.769 1.00 26.56 87 LEU C O 1
ATOM 4095 N N . VAL C 1 90 ? 22.836 12.326 101.368 1.00 25.36 88 VAL C N 1
ATOM 4096 C CA . VAL C 1 90 ? 23.110 11.951 99.979 1.00 27.10 88 VAL C CA 1
ATOM 4097 C C . VAL C 1 90 ? 22.733 10.489 99.786 1.00 26.31 88 VAL C C 1
ATOM 4098 O O . VAL C 1 90 ? 23.533 9.600 100.108 1.00 31.26 88 VAL C O 1
ATOM 4102 N N . PRO C 1 91 ? 21.493 10.183 99.269 1.00 28.24 89 PRO C N 1
ATOM 4103 C CA . PRO C 1 91 ? 21.087 8.789 99.003 1.00 27.03 89 PRO C CA 1
ATOM 4104 C C . PRO C 1 91 ? 21.641 8.292 97.669 1.00 31.40 89 PRO C C 1
ATOM 4105 O O . PRO C 1 91 ? 20.976 8.261 96.623 1.00 29.38 89 PRO C O 1
ATOM 4109 N N . SER C 1 92 ? 22.918 7.892 97.716 1.00 29.91 90 SER C N 1
ATOM 4110 C CA . SER C 1 92 ? 23.684 7.505 96.536 1.00 29.81 90 SER C CA 1
ATOM 4111 C C . SER C 1 92 ? 23.531 6.034 96.149 1.00 34.97 90 SER C C 1
ATOM 4112 O O . SER C 1 92 ? 23.715 5.699 94.975 1.00 36.08 90 SER C O 1
ATOM 4115 N N . ALA C 1 93 ? 23.190 5.150 97.087 1.00 31.88 91 ALA C N 1
ATOM 4116 C CA . ALA C 1 93 ? 23.059 3.734 96.764 1.00 30.60 91 ALA C CA 1
ATOM 4117 C C . ALA C 1 93 ? 22.062 3.510 95.618 1.00 32.60 91 ALA C C 1
ATOM 4118 O O . ALA C 1 93 ? 20.957 4.067 95.614 1.00 29.18 91 ALA C O 1
ATOM 4120 N N . GLY C 1 94 ? 22.467 2.691 94.646 1.00 30.38 92 GLY C N 1
ATOM 4121 C CA . GLY C 1 94 ? 21.623 2.372 93.506 1.00 29.14 92 GLY C CA 1
ATOM 4122 C C . GLY C 1 94 ? 22.171 1.187 92.746 1.00 27.50 92 GLY C C 1
ATOM 4123 O O . GLY C 1 94 ? 23.330 0.795 92.915 1.00 33.74 92 GLY C O 1
ATOM 4124 N N . ILE C 1 95 ? 21.302 0.575 91.947 1.00 28.73 93 ILE C N 1
ATOM 4125 C CA . ILE C 1 95 ? 21.714 -0.515 91.072 1.00 33.18 93 ILE C CA 1
ATOM 4126 C C . ILE C 1 95 ? 21.385 -0.145 89.635 1.00 31.74 93 ILE C C 1
ATOM 4127 O O . ILE C 1 95 ? 20.434 0.589 89.356 1.00 27.56 93 ILE C O 1
ATOM 4132 N N . TYR C 1 96 ? 22.207 -0.649 88.723 1.00 26.72 94 TYR C N 1
ATOM 4133 C CA . TYR C 1 96 ? 22.060 -0.407 87.293 1.00 28.87 94 TYR C CA 1
ATOM 4134 C C . TYR C 1 96 ? 22.091 -1.751 86.573 1.00 38.12 94 TYR C C 1
ATOM 4135 O O . TYR C 1 96 ? 23.145 -2.393 86.487 1.00 44.29 94 TYR C O 1
ATOM 4144 N N . GLN C 1 97 ? 20.930 -2.209 86.119 1.00 31.61 95 GLN C N 1
ATOM 4145 C CA . GLN C 1 97 ? 20.798 -3.501 85.461 1.00 33.62 95 GLN C CA 1
ATOM 4146 C C . GLN C 1 97 ? 20.507 -3.287 83.987 1.00 33.96 95 GLN C C 1
ATOM 4147 O O . GLN C 1 97 ? 19.574 -2.561 83.635 1.00 27.87 95 GLN C O 1
ATOM 4153 N N . ALA C 1 98 ? 21.302 -3.913 83.130 1.00 31.30 96 ALA C N 1
ATOM 4154 C CA . ALA C 1 98 ? 20.977 -3.943 81.713 1.00 35.41 96 ALA C CA 1
ATOM 4155 C C . ALA C 1 98 ? 19.918 -5.020 81.504 1.00 35.01 96 ALA C C 1
ATOM 4156 O O . ALA C 1 98 ? 20.135 -6.194 81.820 1.00 31.38 96 ALA C O 1
ATOM 4158 N N . LYS C 1 99 ? 18.738 -4.626 81.036 1.00 30.02 97 LYS C N 1
ATOM 4159 C CA . LYS C 1 99 ? 17.630 -5.570 80.897 1.00 30.08 97 LYS C CA 1
ATOM 4160 C C . LYS C 1 99 ? 16.700 -5.064 79.811 1.00 30.16 97 LYS C C 1
ATOM 4161 O O . LYS C 1 99 ? 15.856 -4.197 80.068 1.00 27.65 97 LYS C O 1
ATOM 4167 N N . PRO C 1 100 ? 16.823 -5.576 78.582 1.00 31.51 98 PRO C N 1
ATOM 4168 C CA . PRO C 1 100 ? 15.859 -5.215 77.533 1.00 30.60 98 PRO C CA 1
ATOM 4169 C C . PRO C 1 100 ? 14.431 -5.392 78.024 1.00 37.48 98 PRO C C 1
ATOM 4170 O O . PRO C 1 100 ? 14.106 -6.358 78.722 1.00 32.50 98 PRO C O 1
ATOM 4174 N N . PHE C 1 101 ? 13.572 -4.438 77.658 1.00 31.39 99 PHE C N 1
ATOM 4175 C CA . PHE C 1 101 ? 12.240 -4.397 78.249 1.00 27.73 99 PHE C CA 1
ATOM 4176 C C . PHE C 1 101 ? 11.455 -5.669 77.948 1.00 32.13 99 PHE C C 1
ATOM 4177 O O . PHE C 1 101 ? 10.719 -6.174 78.808 1.00 30.42 99 PHE C O 1
ATOM 4185 N N . ALA C 1 102 ? 11.618 -6.221 76.745 1.00 30.80 100 ALA C N 1
ATOM 4186 C CA . ALA C 1 102 ? 10.895 -7.432 76.393 1.00 34.65 100 ALA C CA 1
ATOM 4187 C C . ALA C 1 102 ? 11.298 -8.614 77.269 1.00 39.03 100 ALA C C 1
ATOM 4188 O O . ALA C 1 102 ? 10.567 -9.608 77.323 1.00 41.88 100 ALA C O 1
ATOM 4190 N N . GLU C 1 103 ? 12.450 -8.546 77.928 1.00 32.82 101 GLU C N 1
ATOM 4191 C CA . GLU C 1 103 ? 12.910 -9.618 78.800 1.00 42.11 101 GLU C CA 1
ATOM 4192 C C . GLU C 1 103 ? 12.804 -9.292 80.290 1.00 38.93 101 GLU C C 1
ATOM 4193 O O . GLU C 1 103 ? 13.184 -10.128 81.119 1.00 40.14 101 GLU C O 1
ATOM 4199 N N . MET C 1 104 ? 12.274 -8.118 80.652 1.00 33.94 102 MET C N 1
ATOM 4200 C CA . MET C 1 104 ? 12.311 -7.628 82.029 1.00 28.87 102 MET C CA 1
ATOM 4201 C C . MET C 1 104 ? 11.295 -8.360 82.902 1.00 28.90 102 MET C C 1
ATOM 4202 O O . MET C 1 104 ? 10.086 -8.312 82.640 1.00 28.71 102 MET C O 1
ATOM 4207 N N . SER C 1 105 ? 11.780 -9.040 83.938 1.00 30.22 103 SER C N 1
ATOM 4208 C CA . SER C 1 105 ? 10.870 -9.740 84.835 1.00 30.92 103 SER C CA 1
ATOM 4209 C C . SER C 1 105 ? 10.261 -8.767 85.837 1.00 28.97 103 SER C C 1
ATOM 4210 O O . SER C 1 105 ? 10.768 -7.664 86.057 1.00 26.61 103 SER C O 1
ATOM 4213 N N . ASP C 1 106 ? 9.143 -9.184 86.442 1.00 28.48 104 ASP C N 1
ATOM 4214 C CA . ASP C 1 106 ? 8.585 -8.399 87.538 1.00 34.29 104 ASP C CA 1
ATOM 4215 C C . ASP C 1 106 ? 9.593 -8.255 88.670 1.00 28.51 104 ASP C C 1
ATOM 4216 O O . ASP C 1 106 ? 9.689 -7.193 89.301 1.00 28.46 104 ASP C O 1
ATOM 4221 N N . ALA C 1 107 ? 10.361 -9.310 88.928 1.00 27.60 105 ALA C N 1
ATOM 4222 C CA . ALA C 1 107 ? 11.418 -9.247 89.930 1.00 27.70 105 ALA C CA 1
ATOM 4223 C C . ALA C 1 107 ? 12.478 -8.214 89.561 1.00 26.81 105 ALA C C 1
ATOM 4224 O O . ALA C 1 107 ? 12.970 -7.492 90.433 1.00 26.06 105 ALA C O 1
ATOM 4226 N N . ASP C 1 108 ? 12.871 -8.164 88.283 1.00 27.12 106 ASP C N 1
ATOM 4227 C CA . ASP C 1 108 ? 13.801 -7.137 87.814 1.00 26.42 106 ASP C CA 1
ATOM 4228 C C . ASP C 1 108 ? 13.272 -5.754 88.146 1.00 26.52 106 ASP C C 1
ATOM 4229 O O . ASP C 1 108 ? 14.005 -4.894 88.649 1.00 24.82 106 ASP C O 1
ATOM 4234 N N . TRP C 1 109 ? 11.997 -5.518 87.833 1.00 28.79 107 TRP C N 1
ATOM 4235 C CA . TRP C 1 109 ? 11.417 -4.196 88.025 1.00 27.26 107 TRP C CA 1
ATOM 4236 C C . TRP C 1 109 ? 11.446 -3.815 89.492 1.00 31.12 107 TRP C C 1
ATOM 4237 O O . TRP C 1 109 ? 12.019 -2.786 89.865 1.00 21.09 107 TRP C O 1
ATOM 4248 N N . HIS C 1 110 ? 10.902 -4.683 90.347 1.00 22.52 108 HIS C N 1
ATOM 4249 C CA . HIS C 1 110 ? 10.776 -4.362 91.762 1.00 22.12 108 HIS C CA 1
ATOM 4250 C C . HIS C 1 110 ? 12.130 -4.166 92.423 1.00 22.33 108 HIS C C 1
ATOM 4251 O O . HIS C 1 110 ? 12.284 -3.287 93.279 1.00 24.15 108 HIS C O 1
ATOM 4258 N N . ARG C 1 111 ? 13.120 -4.985 92.060 1.00 27.66 109 ARG C N 1
ATOM 4259 C CA A ARG C 1 111 ? 14.451 -4.829 92.632 0.52 25.84 109 ARG C CA 1
ATOM 4260 C CA B ARG C 1 111 ? 14.442 -4.822 92.649 0.48 25.79 109 ARG C CA 1
ATOM 4261 C C . ARG C 1 111 ? 14.976 -3.414 92.406 1.00 24.91 109 ARG C C 1
ATOM 4262 O O . ARG C 1 111 ? 15.471 -2.760 93.332 1.00 26.16 109 ARG C O 1
ATOM 4277 N N . THR C 1 112 ? 14.869 -2.916 91.170 1.00 24.05 110 THR C N 1
ATOM 4278 C CA . THR C 1 112 ? 15.407 -1.586 90.867 1.00 23.19 110 THR C CA 1
ATOM 4279 C C . THR C 1 112 ? 14.580 -0.471 91.497 1.00 25.72 110 THR C C 1
ATOM 4280 O O . THR C 1 112 ? 15.148 0.449 92.109 1.00 22.08 110 THR C O 1
ATOM 4284 N N . ILE C 1 113 ? 13.244 -0.540 91.424 1.00 24.26 111 ILE C N 1
ATOM 4285 C CA . ILE C 1 113 ? 12.447 0.511 92.061 1.00 20.95 111 ILE C CA 1
ATOM 4286 C C . ILE C 1 113 ? 12.667 0.514 93.576 1.00 18.72 111 ILE C C 1
ATOM 4287 O O . ILE C 1 113 ? 12.727 1.575 94.208 1.00 21.74 111 ILE C O 1
ATOM 4292 N N . SER C 1 114 ? 12.844 -0.658 94.178 1.00 19.75 112 SER C N 1
ATOM 4293 C CA . SER C 1 114 ? 12.997 -0.711 95.629 1.00 24.42 112 SER C CA 1
ATOM 4294 C C . SER C 1 114 ? 14.263 0.006 96.090 1.00 21.51 112 SER C C 1
ATOM 4295 O O . SER C 1 114 ? 14.238 0.770 97.061 1.00 22.21 112 SER C O 1
ATOM 4298 N N . ILE C 1 115 ? 15.391 -0.270 95.439 1.00 22.87 113 ILE C N 1
ATOM 4299 C CA . ILE C 1 115 ? 16.665 0.304 95.870 1.00 22.32 113 ILE C CA 1
ATOM 4300 C C . ILE C 1 115 ? 16.784 1.756 95.436 1.00 24.14 113 ILE C C 1
ATOM 4301 O O . ILE C 1 115 ? 17.129 2.634 96.232 1.00 25.83 113 ILE C O 1
ATOM 4306 N N . ASN C 1 116 ? 16.519 2.020 94.162 1.00 19.47 114 ASN C N 1
ATOM 4307 C CA . ASN C 1 116 ? 16.750 3.348 93.595 1.00 19.63 114 ASN C CA 1
ATOM 4308 C C . ASN C 1 116 ? 15.686 4.370 93.945 1.00 19.38 114 ASN C C 1
ATOM 4309 O O . ASN C 1 116 ? 15.936 5.573 93.776 1.00 21.60 114 ASN C O 1
ATOM 4314 N N . LEU C 1 117 ? 14.491 3.945 94.351 1.00 17.61 115 LEU C N 1
ATOM 4315 C CA . LEU C 1 117 ? 13.427 4.925 94.557 1.00 19.08 115 LEU C CA 1
ATOM 4316 C C . LEU C 1 117 ? 12.806 4.797 95.946 1.00 18.03 115 LEU C C 1
ATOM 4317 O O . LEU C 1 117 ? 12.838 5.761 96.715 1.00 19.44 115 LEU C O 1
ATOM 4322 N N . ASP C 1 118 ? 12.240 3.630 96.292 1.00 21.28 116 ASP C N 1
ATOM 4323 C CA . ASP C 1 118 ? 11.724 3.442 97.652 1.00 20.71 116 ASP C CA 1
ATOM 4324 C C . ASP C 1 118 ? 12.784 3.783 98.698 1.00 22.98 116 ASP C C 1
ATOM 4325 O O . ASP C 1 118 ? 12.489 4.422 99.721 1.00 20.93 116 ASP C O 1
ATOM 4330 N N . GLY C 1 119 ? 14.018 3.327 98.476 1.00 23.66 117 GLY C N 1
ATOM 4331 C CA . GLY C 1 119 ? 15.076 3.583 99.438 1.00 25.46 117 GLY C CA 1
ATOM 4332 C C . GLY C 1 119 ? 15.324 5.063 99.658 1.00 28.22 117 GLY C C 1
ATOM 4333 O O . GLY C 1 119 ? 15.617 5.496 100.775 1.00 23.50 117 GLY C O 1
ATOM 4334 N N . VAL C 1 120 ? 15.209 5.860 98.597 1.00 22.86 118 VAL C N 1
ATOM 4335 C CA . VAL C 1 120 ? 15.378 7.299 98.748 1.00 22.17 118 VAL C CA 1
ATOM 4336 C C . VAL C 1 120 ? 14.257 7.872 99.600 1.00 22.80 118 VAL C C 1
ATOM 4337 O O . VAL C 1 120 ? 14.496 8.706 100.479 1.00 20.20 118 VAL C O 1
ATOM 4341 N N . PHE C 1 121 ? 13.020 7.422 99.368 1.00 17.00 119 PHE C N 1
ATOM 4342 C CA . PHE C 1 121 ? 11.926 7.803 100.254 1.00 20.23 119 PHE C CA 1
ATOM 4343 C C . PHE C 1 121 ? 12.231 7.445 101.710 1.00 18.93 119 PHE C C 1
ATOM 4344 O O . PHE C 1 121 ? 12.074 8.279 102.601 1.00 21.40 119 PHE C O 1
ATOM 4352 N N . TYR C 1 122 ? 12.647 6.203 101.979 1.00 21.32 120 TYR C N 1
ATOM 4353 C CA . TYR C 1 122 ? 12.866 5.800 103.373 1.00 23.36 120 TYR C CA 1
ATOM 4354 C C . TYR C 1 122 ? 13.893 6.707 104.049 1.00 26.58 120 TYR C C 1
ATOM 4355 O O . TYR C 1 122 ? 13.699 7.144 105.189 1.00 25.10 120 TYR C O 1
ATOM 4364 N N . LEU C 1 123 ? 15.003 6.991 103.359 1.00 22.09 121 LEU C N 1
ATOM 4365 C CA . LEU C 1 123 ? 16.070 7.781 103.962 1.00 30.84 121 LEU C CA 1
ATOM 4366 C C . LEU C 1 123 ? 15.649 9.239 104.175 1.00 27.43 121 LEU C C 1
ATOM 4367 O O . LEU C 1 123 ? 15.909 9.817 105.235 1.00 26.87 121 LEU C O 1
ATOM 4372 N N . CYS C 1 124 ? 15.021 9.858 103.173 1.00 23.16 122 CYS C N 1
ATOM 4373 C CA . CYS C 1 124 ? 14.574 11.242 103.331 1.00 26.05 122 CYS C CA 1
ATOM 4374 C C . CYS C 1 124 ? 13.526 11.358 104.429 1.00 24.28 122 CYS C C 1
ATOM 4375 O O . CYS C 1 124 ? 13.584 12.277 105.254 1.00 23.08 122 CYS C O 1
ATOM 4378 N N . LYS C 1 125 ? 12.552 10.445 104.450 1.00 23.01 123 LYS C N 1
ATOM 4379 C CA . LYS C 1 125 ? 11.499 10.517 105.464 1.00 28.14 123 LYS C CA 1
ATOM 4380 C C . LYS C 1 125 ? 12.066 10.298 106.867 1.00 27.55 123 LYS C C 1
ATOM 4381 O O . LYS C 1 125 ? 11.754 11.057 107.795 1.00 26.02 123 LYS C O 1
ATOM 4387 N N . ARG C 1 126 ? 12.885 9.254 107.054 1.00 25.63 124 ARG C N 1
ATOM 4388 C CA . ARG C 1 126 ? 13.445 9.015 108.382 1.00 26.77 124 ARG C CA 1
ATOM 4389 C C . ARG C 1 126 ? 14.444 10.099 108.779 1.00 30.40 124 ARG C C 1
ATOM 4390 O O . ARG C 1 126 ? 14.719 10.260 109.971 1.00 33.76 124 ARG C O 1
ATOM 4398 N N . ALA C 1 127 ? 15.016 10.832 107.815 1.00 27.16 125 ALA C N 1
ATOM 4399 C CA . ALA C 1 127 ? 16.010 11.844 108.164 1.00 24.25 125 ALA C CA 1
ATOM 4400 C C . ALA C 1 127 ? 15.396 13.143 108.681 1.00 30.66 125 ALA C C 1
ATOM 4401 O O . ALA C 1 127 ? 16.088 13.895 109.382 1.00 30.18 125 ALA C O 1
ATOM 4403 N N . LEU C 1 128 ? 14.122 13.420 108.374 1.00 25.76 126 LEU C N 1
ATOM 4404 C CA . LEU C 1 128 ? 13.526 14.722 108.689 1.00 32.64 126 LEU C CA 1
ATOM 4405 C C . LEU C 1 128 ? 13.794 15.207 110.114 1.00 33.93 126 LEU C C 1
ATOM 4406 O O . LEU C 1 128 ? 14.159 16.381 110.277 1.00 37.38 126 LEU C O 1
ATOM 4411 N N . PRO C 1 129 ? 13.602 14.410 111.169 1.00 30.79 127 PRO C N 1
ATOM 4412 C CA . PRO C 1 129 ? 13.841 14.944 112.523 1.00 32.30 127 PRO C CA 1
ATOM 4413 C C . PRO C 1 129 ? 15.286 15.317 112.782 1.00 35.75 127 PRO C C 1
ATOM 4414 O O . PRO C 1 129 ? 15.538 16.147 113.663 1.00 41.76 127 PRO C O 1
ATOM 4418 N N . ALA C 1 130 ? 16.242 14.740 112.049 1.00 33.34 128 ALA C N 1
ATOM 4419 C CA . ALA C 1 130 ? 17.665 14.948 112.312 1.00 35.31 128 ALA C CA 1
ATOM 4420 C C . ALA C 1 130 ? 18.312 16.041 111.460 1.00 32.10 128 ALA C C 1
ATOM 4421 O O . ALA C 1 130 ? 19.457 16.420 111.739 1.00 30.60 128 ALA C O 1
ATOM 4423 N N . LEU C 1 131 ? 17.624 16.549 110.439 1.00 34.92 129 LEU C N 1
ATOM 4424 C CA . LEU C 1 131 ? 18.218 17.562 109.574 1.00 36.47 129 LEU C CA 1
ATOM 4425 C C . LEU C 1 131 ? 18.383 18.871 110.341 1.00 36.83 129 LEU C C 1
ATOM 4426 O O . LEU C 1 131 ? 17.490 19.286 111.088 1.00 34.56 129 LEU C O 1
ATOM 4431 N N . LYS C 1 132 ? 19.544 19.502 110.181 1.00 34.76 130 LYS C N 1
ATOM 4432 C CA . LYS C 1 132 ? 19.870 20.734 110.884 1.00 37.34 130 LYS C CA 1
ATOM 4433 C C . LYS C 1 132 ? 19.491 21.957 110.047 1.00 36.41 130 LYS C C 1
ATOM 4434 O O . LYS C 1 132 ? 19.018 21.847 108.913 1.00 34.59 130 LYS C O 1
ATOM 4440 N N . GLU C 1 133 ? 19.687 23.147 110.615 1.00 33.14 131 GLU C N 1
ATOM 4441 C CA . GLU C 1 133 ? 19.520 24.353 109.818 1.00 38.19 131 GLU C CA 1
ATOM 4442 C C . GLU C 1 133 ? 20.561 24.383 108.701 1.00 38.15 131 GLU C C 1
ATOM 4443 O O . GLU C 1 133 ? 21.683 23.888 108.856 1.00 32.97 131 GLU C O 1
ATOM 4449 N N . ASP C 1 134 ? 20.174 24.968 107.561 1.00 40.03 132 ASP C N 1
ATOM 4450 C CA . ASP C 1 134 ? 21.056 25.100 106.392 1.00 42.06 132 ASP C CA 1
ATOM 4451 C C . ASP C 1 134 ? 21.502 23.758 105.835 1.00 33.81 132 ASP C C 1
ATOM 4452 O O . ASP C 1 134 ? 22.552 23.670 105.196 1.00 34.91 132 ASP C O 1
ATOM 4457 N N . SER C 1 135 ? 20.698 22.714 106.029 1.00 31.41 133 SER C N 1
ATOM 4458 C CA . SER C 1 135 ? 21.089 21.397 105.560 1.00 27.45 133 SER C CA 1
ATOM 4459 C C . SER C 1 135 ? 20.770 21.239 104.066 1.00 28.86 133 SER C C 1
ATOM 4460 O O . SER C 1 135 ? 20.109 22.081 103.447 1.00 23.06 133 SER C O 1
ATOM 4463 N N . SER C 1 136 ? 21.268 20.149 103.481 1.00 28.22 134 SER C N 1
ATOM 4464 C CA . SER C 1 136 ? 21.041 19.844 102.070 1.00 30.32 134 SER C CA 1
ATOM 4465 C C . SER C 1 136 ? 20.735 18.369 101.902 1.00 29.04 134 SER C C 1
ATOM 4466 O O . SER C 1 136 ? 21.354 17.520 102.549 1.00 32.74 134 SER C O 1
ATOM 4469 N N . ILE C 1 137 ? 19.805 18.063 101.010 1.00 22.01 135 ILE C N 1
ATOM 4470 C CA . ILE C 1 137 ? 19.694 16.734 100.426 1.00 21.74 135 ILE C CA 1
ATOM 4471 C C . ILE C 1 137 ? 20.169 16.850 98.983 1.00 22.21 135 ILE C C 1
ATOM 4472 O O . ILE C 1 137 ? 19.814 17.812 98.283 1.00 18.85 135 ILE C O 1
ATOM 4477 N N . VAL C 1 138 ? 21.016 15.923 98.550 1.00 22.00 136 VAL C N 1
ATOM 4478 C CA . VAL C 1 138 ? 21.414 15.879 97.150 1.00 24.11 136 VAL C CA 1
ATOM 4479 C C . VAL C 1 138 ? 21.182 14.471 96.625 1.00 24.73 136 VAL C C 1
ATOM 4480 O O . VAL C 1 138 ? 21.808 13.516 97.102 1.00 22.19 136 VAL C O 1
ATOM 4484 N N . THR C 1 139 ? 20.275 14.350 95.659 1.00 20.01 137 THR C N 1
ATOM 4485 C CA . THR C 1 139 ? 19.960 13.098 94.997 1.00 24.91 137 THR C CA 1
ATOM 4486 C C . THR C 1 139 ? 20.899 12.854 93.815 1.00 23.80 137 THR C C 1
ATOM 4487 O O . THR C 1 139 ? 21.573 13.757 93.319 1.00 21.46 137 THR C O 1
ATOM 4491 N N . LEU C 1 140 ? 20.943 11.602 93.381 1.00 22.66 138 LEU C N 1
ATOM 4492 C CA . LEU C 1 140 ? 21.712 11.193 92.215 1.00 24.02 138 LEU C CA 1
ATOM 4493 C C . LEU C 1 140 ? 20.711 10.777 91.147 1.00 24.45 138 LEU C C 1
ATOM 4494 O O . LEU C 1 140 ? 20.050 9.740 91.281 1.00 23.13 138 LEU C O 1
ATOM 4499 N N . ALA C 1 141 ? 20.604 11.582 90.087 1.00 17.76 139 ALA C N 1
ATOM 4500 C CA . ALA C 1 141 ? 19.802 11.225 88.927 1.00 20.08 139 ALA C CA 1
ATOM 4501 C C . ALA C 1 141 ? 20.727 10.512 87.941 1.00 26.62 139 ALA C C 1
ATOM 4502 O O . ALA C 1 141 ? 21.647 9.808 88.362 1.00 24.06 139 ALA C O 1
ATOM 4504 N N . SER C 1 142 ? 20.496 10.667 86.640 1.00 26.52 140 SER C N 1
ATOM 4505 C CA . SER C 1 142 ? 21.364 10.042 85.644 1.00 22.44 140 SER C CA 1
ATOM 4506 C C . SER C 1 142 ? 21.028 10.601 84.270 1.00 23.68 140 SER C C 1
ATOM 4507 O O . SER C 1 142 ? 19.879 10.973 83.999 1.00 21.14 140 SER C O 1
ATOM 4510 N N . LEU C 1 143 ? 22.044 10.613 83.402 1.00 22.86 141 LEU C N 1
ATOM 4511 C CA . LEU C 1 143 ? 21.879 10.856 81.978 1.00 19.85 141 LEU C CA 1
ATOM 4512 C C . LEU C 1 143 ? 20.687 10.068 81.448 1.00 21.32 141 LEU C C 1
ATOM 4513 O O . LEU C 1 143 ? 19.895 10.595 80.668 1.00 21.40 141 LEU C O 1
ATOM 4518 N N . ALA C 1 144 ? 20.506 8.829 81.919 1.00 24.95 142 ALA C N 1
ATOM 4519 C CA . ALA C 1 144 ? 19.418 7.995 81.408 1.00 26.74 142 ALA C CA 1
ATOM 4520 C C . ALA C 1 144 ? 18.046 8.633 81.608 1.00 19.52 142 ALA C C 1
ATOM 4521 O O . ALA C 1 144 ? 17.130 8.385 80.821 1.00 22.02 142 ALA C O 1
ATOM 4523 N N . ALA C 1 145 ? 17.864 9.412 82.680 1.00 17.39 143 ALA C N 1
ATOM 4524 C CA . ALA C 1 145 ? 16.570 10.048 82.906 1.00 16.54 143 ALA C CA 1
ATOM 4525 C C . ALA C 1 145 ? 16.246 11.067 81.814 1.00 19.50 143 ALA C C 1
ATOM 4526 O O . ALA C 1 145 ? 15.069 11.341 81.540 1.00 19.00 143 ALA C O 1
ATOM 4528 N N . TYR C 1 146 ? 17.269 11.673 81.225 1.00 18.61 144 TYR C N 1
ATOM 4529 C CA . TYR C 1 146 ? 17.091 12.748 80.255 1.00 23.37 144 TYR C CA 1
ATOM 4530 C C . TYR C 1 146 ? 17.176 12.248 78.818 1.00 20.80 144 TYR C C 1
ATOM 4531 O O . TYR C 1 146 ? 16.369 12.633 77.967 1.00 20.11 144 TYR C O 1
ATOM 4540 N N . ARG C 1 147 ? 18.173 11.411 78.530 1.00 21.97 145 ARG C N 1
ATOM 4541 C CA . ARG C 1 147 ? 18.372 10.890 77.186 1.00 23.42 145 ARG C CA 1
ATOM 4542 C C . ARG C 1 147 ? 17.436 9.728 76.887 1.00 23.74 145 ARG C C 1
ATOM 4543 O O . ARG C 1 147 ? 17.152 9.452 75.717 1.00 23.22 145 ARG C O 1
ATOM 4551 N N . GLY C 1 148 ? 16.940 9.061 77.919 1.00 21.99 146 GLY C N 1
ATOM 4552 C CA . GLY C 1 148 ? 16.195 7.831 77.746 1.00 27.18 146 GLY C CA 1
ATOM 4553 C C . GLY C 1 148 ? 17.109 6.621 77.795 1.00 32.15 146 GLY C C 1
ATOM 4554 O O . GLY C 1 148 ? 18.011 6.499 76.961 1.00 28.11 146 GLY C O 1
ATOM 4555 N N . ALA C 1 149 ? 16.922 5.732 78.768 1.00 21.13 147 ALA C N 1
ATOM 4556 C CA . ALA C 1 149 ? 17.781 4.555 78.829 1.00 23.84 147 ALA C CA 1
ATOM 4557 C C . ALA C 1 149 ? 17.588 3.689 77.594 1.00 25.29 147 ALA C C 1
ATOM 4558 O O . ALA C 1 149 ? 16.477 3.540 77.074 1.00 25.08 147 ALA C O 1
ATOM 4560 N N . TYR C 1 150 ? 18.686 3.072 77.154 1.00 24.80 148 TYR C N 1
ATOM 4561 C CA . TYR C 1 150 ? 18.661 2.223 75.968 1.00 28.15 148 TYR C CA 1
ATOM 4562 C C . TYR C 1 150 ? 18.125 0.829 76.273 1.00 30.14 148 TYR C C 1
ATOM 4563 O O . TYR C 1 150 ? 17.406 0.251 75.448 1.00 29.54 148 TYR C O 1
ATOM 4572 N N . VAL C 1 151 ? 18.473 0.263 77.433 1.00 26.72 149 VAL C N 1
ATOM 4573 C CA . VAL C 1 151 ? 18.024 -1.079 77.799 1.00 38.63 149 VAL C CA 1
ATOM 4574 C C . VAL C 1 151 ? 17.808 -1.179 79.294 1.00 35.01 149 VAL C C 1
ATOM 4575 O O . VAL C 1 151 ? 18.188 -2.178 79.914 1.00 27.02 149 VAL C O 1
ATOM 4579 N N . ASN C 1 152 ? 17.187 -0.158 79.881 1.00 26.69 150 ASN C N 1
ATOM 4580 C CA . ASN C 1 152 ? 17.048 -0.089 81.327 1.00 23.62 150 ASN C CA 1
ATOM 4581 C C . ASN C 1 152 ? 15.868 0.799 81.673 1.00 24.73 150 ASN C C 1
ATOM 4582 O O . ASN C 1 152 ? 16.063 1.837 82.309 1.00 24.44 150 ASN C O 1
ATOM 4587 N N . ALA C 1 153 ? 14.654 0.425 81.244 1.00 24.80 151 ALA C N 1
ATOM 4588 C CA . ALA C 1 153 ? 13.501 1.291 81.481 1.00 23.36 151 ALA C CA 1
ATOM 4589 C C . ALA C 1 153 ? 13.220 1.473 82.964 1.00 25.60 151 ALA C C 1
ATOM 4590 O O . ALA C 1 153 ? 12.744 2.540 83.376 1.00 18.65 151 ALA C O 1
ATOM 4592 N N . HIS C 1 154 ? 13.475 0.446 83.777 1.00 21.45 152 HIS C N 1
ATOM 4593 C CA . HIS C 1 154 ? 13.268 0.607 85.213 1.00 21.25 152 HIS C CA 1
ATOM 4594 C C . HIS C 1 154 ? 14.277 1.586 85.807 1.00 19.16 152 HIS C C 1
ATOM 4595 O O . HIS C 1 154 ? 13.915 2.451 86.614 1.00 18.08 152 HIS C O 1
ATOM 4602 N N . TYR C 1 155 ? 15.547 1.476 85.419 1.00 21.23 153 TYR C N 1
ATOM 4603 C CA . TYR C 1 155 ? 16.541 2.444 85.865 1.00 19.63 153 TYR C CA 1
ATOM 4604 C C . TYR C 1 155 ? 16.146 3.861 85.460 1.00 20.31 153 TYR C C 1
ATOM 4605 O O . TYR C 1 155 ? 16.156 4.782 86.289 1.00 20.76 153 TYR C O 1
ATOM 4614 N N . GLY C 1 156 ? 15.800 4.056 84.178 1.00 22.33 154 GLY C N 1
ATOM 4615 C CA . GLY C 1 156 ? 15.426 5.382 83.719 1.00 17.63 154 GLY C CA 1
ATOM 4616 C C . GLY C 1 156 ? 14.244 5.939 84.488 1.00 16.67 154 GLY C C 1
ATOM 4617 O O . GLY C 1 156 ? 14.238 7.112 84.875 1.00 18.89 154 GLY C O 1
ATOM 4618 N N . ALA C 1 157 ? 13.236 5.098 84.743 1.00 18.34 155 ALA C N 1
ATOM 4619 C CA . ALA C 1 157 ? 12.095 5.525 85.553 1.00 18.32 155 ALA C CA 1
ATOM 4620 C C . ALA C 1 157 ? 12.525 6.039 86.930 1.00 19.52 155 ALA C C 1
ATOM 4621 O O . ALA C 1 157 ? 12.090 7.119 87.365 1.00 16.08 155 ALA C O 1
ATOM 4623 N N . THR C 1 158 ? 13.372 5.284 87.643 1.00 22.36 156 THR C N 1
ATOM 4624 C CA . THR C 1 158 ? 13.750 5.714 88.992 1.00 21.72 156 THR C CA 1
ATOM 4625 C C . THR C 1 158 ? 14.540 7.011 88.963 1.00 20.45 156 THR C C 1
ATOM 4626 O O . THR C 1 158 ? 14.434 7.832 89.880 1.00 19.53 156 THR C O 1
ATOM 4630 N N . LYS C 1 159 ? 15.323 7.220 87.927 1.00 20.96 157 LYS C N 1
ATOM 4631 C CA . LYS C 1 159 ? 16.113 8.437 87.881 1.00 15.93 157 LYS C CA 1
ATOM 4632 C C . LYS C 1 159 ? 15.284 9.635 87.438 1.00 20.75 157 LYS C C 1
ATOM 4633 O O . LYS C 1 159 ? 15.560 10.755 87.870 1.00 19.75 157 LYS C O 1
ATOM 4639 N N . GLY C 1 160 ? 14.254 9.436 86.612 1.00 18.23 158 GLY C N 1
ATOM 4640 C CA . GLY C 1 160 ? 13.310 10.523 86.388 1.00 14.52 158 GLY C CA 1
ATOM 4641 C C . GLY C 1 160 ? 12.541 10.862 87.654 1.00 17.50 158 GLY C C 1
ATOM 4642 O O . GLY C 1 160 ? 12.237 12.030 87.926 1.00 17.49 158 GLY C O 1
ATOM 4643 N N . ALA C 1 161 ? 12.203 9.839 88.441 1.00 14.35 159 ALA C N 1
ATOM 4644 C CA . ALA C 1 161 ? 11.547 10.078 89.726 1.00 12.85 159 ALA C CA 1
ATOM 4645 C C . ALA C 1 161 ? 12.409 10.946 90.628 1.00 16.76 159 ALA C C 1
ATOM 4646 O O . ALA C 1 161 ? 11.880 11.825 91.328 1.00 15.20 159 ALA C O 1
ATOM 4648 N N . MET C 1 162 ? 13.737 10.710 90.637 1.00 14.62 160 MET C N 1
ATOM 4649 C CA . MET C 1 162 ? 14.640 11.546 91.432 1.00 14.08 160 MET C CA 1
ATOM 4650 C C . MET C 1 162 ? 14.491 13.014 91.063 1.00 14.70 160 MET C C 1
ATOM 4651 O O . MET C 1 162 ? 14.414 13.885 91.940 1.00 17.34 160 MET C O 1
ATOM 4656 N N . VAL C 1 163 ? 14.446 13.312 89.770 1.00 12.88 161 VAL C N 1
ATOM 4657 C CA . VAL C 1 163 ? 14.402 14.717 89.365 1.00 14.90 161 VAL C CA 1
ATOM 4658 C C . VAL C 1 163 ? 13.133 15.380 89.888 1.00 15.96 161 VAL C C 1
ATOM 4659 O O . VAL C 1 163 ? 13.172 16.481 90.452 1.00 16.43 161 VAL C O 1
ATOM 4663 N N . SER C 1 164 ? 11.991 14.707 89.741 1.00 17.95 162 SER C N 1
ATOM 4664 C CA . SER C 1 164 ? 10.724 15.297 90.176 1.00 18.18 162 SER C CA 1
ATOM 4665 C C . SER C 1 164 ? 10.570 15.272 91.692 1.00 12.97 162 SER C C 1
ATOM 4666 O O . SER C 1 164 ? 9.938 16.162 92.272 1.00 14.52 162 SER C O 1
ATOM 4669 N N . MET C 1 165 ? 11.064 14.223 92.332 1.00 12.45 163 MET C N 1
ATOM 4670 C CA . MET C 1 165 ? 11.012 14.167 93.786 1.00 12.89 163 MET C CA 1
ATOM 4671 C C . MET C 1 165 ? 11.885 15.255 94.403 1.00 16.32 163 MET C C 1
ATOM 4672 O O . MET C 1 165 ? 11.534 15.823 95.447 1.00 15.26 163 MET C O 1
ATOM 4677 N N . THR C 1 166 ? 13.009 15.570 93.752 1.00 16.63 164 THR C N 1
ATOM 4678 C CA . THR C 1 166 ? 13.866 16.655 94.213 1.00 17.56 164 THR C CA 1
ATOM 4679 C C . THR C 1 166 ? 13.123 17.982 94.215 1.00 18.22 164 THR C C 1
ATOM 4680 O O . THR C 1 166 ? 13.196 18.751 95.190 1.00 16.76 164 THR C O 1
ATOM 4684 N N . ARG C 1 167 ? 12.372 18.250 93.145 1.00 16.57 165 ARG C N 1
ATOM 4685 C CA . ARG C 1 167 ? 11.558 19.460 93.083 1.00 18.84 165 ARG C CA 1
ATOM 4686 C C . ARG C 1 167 ? 10.493 19.470 94.175 1.00 16.33 165 ARG C C 1
ATOM 4687 O O . ARG C 1 167 ? 10.283 20.489 94.840 1.00 16.49 165 ARG C O 1
ATOM 4695 N N . ALA C 1 168 ? 9.798 18.347 94.368 1.00 19.69 166 ALA C N 1
ATOM 4696 C CA . ALA C 1 168 ? 8.742 18.314 95.378 1.00 18.01 166 ALA C CA 1
ATOM 4697 C C . ALA C 1 168 ? 9.310 18.567 96.773 1.00 18.83 166 ALA C C 1
ATOM 4698 O O . ALA C 1 168 ? 8.752 19.348 97.562 1.00 17.58 166 ALA C O 1
ATOM 4700 N N . LEU C 1 169 ? 10.393 17.877 97.120 1.00 17.86 167 LEU C N 1
ATOM 4701 C CA . LEU C 1 169 ? 10.930 18.033 98.471 1.00 19.25 167 LEU C CA 1
ATOM 4702 C C . LEU C 1 169 ? 11.572 19.403 98.658 1.00 20.00 167 LEU C C 1
ATOM 4703 O O . LEU C 1 169 ? 11.593 19.932 99.774 1.00 18.61 167 LEU C O 1
ATOM 4708 N N . SER C 1 170 ? 12.109 19.996 97.603 1.00 18.71 168 SER C N 1
ATOM 4709 C CA A SER C 1 170 ? 12.645 21.342 97.773 0.57 19.04 168 SER C CA 1
ATOM 4710 C CA B SER C 1 170 ? 12.631 21.354 97.723 0.43 19.02 168 SER C CA 1
ATOM 4711 C C . SER C 1 170 ? 11.545 22.311 98.197 1.00 20.94 168 SER C C 1
ATOM 4712 O O . SER C 1 170 ? 11.787 23.191 99.036 1.00 26.95 168 SER C O 1
ATOM 4717 N N . ARG C 1 171 ? 10.326 22.148 97.663 1.00 17.20 169 ARG C N 1
ATOM 4718 C CA . ARG C 1 171 ? 9.207 22.981 98.106 1.00 23.23 169 ARG C CA 1
ATOM 4719 C C . ARG C 1 171 ? 8.835 22.688 99.552 1.00 21.65 169 ARG C C 1
ATOM 4720 O O . ARG C 1 171 ? 8.528 23.608 100.311 1.00 20.02 169 ARG C O 1
ATOM 4728 N N . GLU C 1 172 ? 8.780 21.414 99.934 1.00 18.23 170 GLU C N 1
ATOM 4729 C CA . GLU C 1 172 ? 8.240 21.088 101.251 1.00 22.87 170 GLU C CA 1
ATOM 4730 C C . GLU C 1 172 ? 9.249 21.309 102.371 1.00 28.98 170 GLU C C 1
ATOM 4731 O O . GLU C 1 172 ? 8.851 21.646 103.491 1.00 25.29 170 GLU C O 1
ATOM 4737 N N . LEU C 1 173 ? 10.543 21.113 102.112 1.00 25.31 171 LEU C N 1
ATOM 4738 C CA . LEU C 1 173 ? 11.535 21.193 103.179 1.00 29.12 171 LEU C CA 1
ATOM 4739 C C . LEU C 1 173 ? 12.219 22.551 103.263 1.00 24.86 171 LEU C C 1
ATOM 4740 O O . LEU C 1 173 ? 12.995 22.781 104.205 1.00 26.95 171 LEU C O 1
ATOM 4745 N N . ALA C 1 174 ? 11.958 23.443 102.307 1.00 21.14 172 ALA C N 1
ATOM 4746 C CA . ALA C 1 174 ? 12.396 24.825 102.406 1.00 25.14 172 ALA C CA 1
ATOM 4747 C C . ALA C 1 174 ? 11.664 25.520 103.554 1.00 23.82 172 ALA C C 1
ATOM 4748 O O . ALA C 1 174 ? 10.562 25.121 103.926 1.00 26.38 172 ALA C O 1
ATOM 4750 N N . PRO C 1 175 ? 12.247 26.577 104.127 1.00 25.07 173 PRO C N 1
ATOM 4751 C CA . PRO C 1 175 ? 13.569 27.135 103.845 1.00 25.19 173 PRO C CA 1
ATOM 4752 C C . PRO C 1 175 ? 14.689 26.507 104.656 1.00 32.52 173 PRO C C 1
ATOM 4753 O O . PRO C 1 175 ? 15.840 26.902 104.459 1.00 30.90 173 PRO C O 1
ATOM 4757 N N . LYS C 1 176 ? 14.363 25.568 105.554 1.00 33.33 174 LYS C N 1
ATOM 4758 C CA . LYS C 1 176 ? 15.395 24.965 106.398 1.00 36.47 174 LYS C CA 1
ATOM 4759 C C . LYS C 1 176 ? 16.386 24.140 105.590 1.00 28.84 174 LYS C C 1
ATOM 4760 O O . LYS C 1 176 ? 17.592 24.151 105.874 1.00 30.17 174 LYS C O 1
ATOM 4766 N N . THR C 1 177 ? 15.892 23.361 104.637 1.00 24.70 175 THR C N 1
ATOM 4767 C CA . THR C 1 177 ? 16.709 22.436 103.862 1.00 26.29 175 THR C CA 1
ATOM 4768 C C . THR C 1 177 ? 16.561 22.728 102.372 1.00 26.26 175 THR C C 1
ATOM 4769 O O . THR C 1 177 ? 15.441 22.904 101.881 1.00 25.06 175 THR C O 1
ATOM 4773 N N . ARG C 1 178 ? 17.692 22.766 101.657 1.00 26.10 176 ARG C N 1
ATOM 4774 C CA . ARG C 1 178 ? 17.694 22.807 100.195 1.00 21.87 176 ARG C CA 1
ATOM 4775 C C . ARG C 1 178 ? 17.812 21.376 99.672 1.00 22.85 176 ARG C C 1
ATOM 4776 O O . ARG C 1 178 ? 18.528 20.548 100.244 1.00 24.12 176 ARG C O 1
ATOM 4784 N N . VAL C 1 179 ? 17.080 21.083 98.606 1.00 20.11 177 VAL C N 1
ATOM 4785 C CA . VAL C 1 179 ? 17.043 19.748 98.014 1.00 21.64 177 VAL C CA 1
ATOM 4786 C C . VAL C 1 179 ? 17.390 19.924 96.541 1.00 20.87 177 VAL C C 1
ATOM 4787 O O . VAL C 1 179 ? 16.693 20.655 95.818 1.00 17.75 177 VAL C O 1
ATOM 4791 N N . ASN C 1 180 ? 18.489 19.301 96.117 1.00 16.67 178 ASN C N 1
ATOM 4792 C CA . ASN C 1 180 ? 19.017 19.433 94.772 1.00 22.76 178 ASN C CA 1
ATOM 4793 C C . ASN C 1 180 ? 19.459 18.059 94.282 1.00 19.47 178 ASN C C 1
ATOM 4794 O O . ASN C 1 180 ? 19.389 17.063 95.005 1.00 19.76 178 ASN C O 1
ATOM 4799 N N . GLY C 1 181 ? 19.924 17.998 93.039 1.00 21.00 179 GLY C N 1
ATOM 4800 C CA . GLY C 1 181 ? 20.389 16.737 92.487 1.00 18.04 179 GLY C CA 1
ATOM 4801 C C . GLY C 1 181 ? 21.560 16.939 91.548 1.00 21.66 179 GLY C C 1
ATOM 4802 O O . GLY C 1 181 ? 21.793 18.042 91.035 1.00 24.27 179 GLY C O 1
ATOM 4803 N N . VAL C 1 182 ? 22.275 15.841 91.299 1.00 20.13 180 VAL C N 1
ATOM 4804 C CA . VAL C 1 182 ? 23.325 15.779 90.288 1.00 19.78 180 VAL C CA 1
ATOM 4805 C C . VAL C 1 182 ? 22.992 14.648 89.321 1.00 21.51 180 VAL C C 1
ATOM 4806 O O . VAL C 1 182 ? 22.586 13.559 89.743 1.00 21.96 180 VAL C O 1
ATOM 4810 N N . SER C 1 183 ? 23.153 14.911 88.020 1.00 19.48 181 SER C N 1
ATOM 4811 C CA . SER C 1 183 ? 22.850 13.942 86.967 1.00 23.74 181 SER C CA 1
ATOM 4812 C C . SER C 1 183 ? 24.135 13.569 86.235 1.00 28.44 181 SER C C 1
ATOM 4813 O O . SER C 1 183 ? 24.531 14.251 85.278 1.00 26.26 181 SER C O 1
ATOM 4816 N N . PRO C 1 184 ? 24.817 12.493 86.640 1.00 23.63 182 PRO C N 1
ATOM 4817 C CA . PRO C 1 184 ? 26.110 12.163 86.013 1.00 24.82 182 PRO C CA 1
ATOM 4818 C C . PRO C 1 184 ? 25.952 11.631 84.600 1.00 27.05 182 PRO C C 1
ATOM 4819 O O . PRO C 1 184 ? 24.969 10.965 84.266 1.00 26.55 182 PRO C O 1
ATOM 4823 N N . GLY C 1 185 ? 26.972 11.890 83.781 1.00 25.56 183 GLY C N 1
ATOM 4824 C CA . GLY C 1 185 ? 27.069 11.256 82.489 1.00 26.83 183 GLY C CA 1
ATOM 4825 C C . GLY C 1 185 ? 27.751 9.912 82.611 1.00 28.75 183 GLY C C 1
ATOM 4826 O O . GLY C 1 185 ? 27.380 9.113 83.475 1.00 35.76 183 GLY C O 1
ATOM 4827 N N . ILE C 1 186 ? 28.742 9.650 81.764 1.00 30.25 184 ILE C N 1
ATOM 4828 C CA . ILE C 1 186 ? 29.449 8.374 81.757 1.00 31.98 184 ILE C CA 1
ATOM 4829 C C . ILE C 1 186 ? 30.682 8.513 82.647 1.00 40.08 184 ILE C C 1
ATOM 4830 O O . ILE C 1 186 ? 31.632 9.234 82.318 1.00 36.66 184 ILE C O 1
ATOM 4835 N N . ILE C 1 187 ? 30.671 7.810 83.777 1.00 45.64 185 ILE C N 1
ATOM 4836 C CA . ILE C 1 187 ? 31.701 7.940 84.804 1.00 46.41 185 ILE C CA 1
ATOM 4837 C C . ILE C 1 187 ? 32.544 6.675 84.834 1.00 45.84 185 ILE C C 1
ATOM 4838 O O . ILE C 1 187 ? 32.011 5.560 84.773 1.00 48.93 185 ILE C O 1
ATOM 4843 N N . GLU C 1 188 ? 33.863 6.854 84.922 1.00 46.93 186 GLU C N 1
ATOM 4844 C CA . GLU C 1 188 ? 34.815 5.744 85.008 1.00 49.22 186 GLU C CA 1
ATOM 4845 C C . GLU C 1 188 ? 34.662 5.091 86.378 1.00 50.67 186 GLU C C 1
ATOM 4846 O O . GLU C 1 188 ? 35.132 5.618 87.387 1.00 51.19 186 GLU C O 1
ATOM 4852 N N . THR C 1 189 ? 33.985 3.932 86.413 1.00 55.83 187 THR C N 1
ATOM 4853 C CA . THR C 1 189 ? 33.465 3.296 87.625 1.00 60.86 187 THR C CA 1
ATOM 4854 C C . THR C 1 189 ? 33.094 1.845 87.311 1.00 63.68 187 THR C C 1
ATOM 4855 O O . THR C 1 189 ? 32.830 1.517 86.146 1.00 70.96 187 THR C O 1
ATOM 4859 N N . PRO C 1 190 ? 33.104 0.940 88.298 1.00 79.41 188 PRO C N 1
ATOM 4860 C CA . PRO C 1 190 ? 32.634 -0.434 88.042 1.00 77.99 188 PRO C CA 1
ATOM 4861 C C . PRO C 1 190 ? 31.263 -0.521 87.371 1.00 72.49 188 PRO C C 1
ATOM 4862 O O . PRO C 1 190 ? 31.046 -1.434 86.564 1.00 70.54 188 PRO C O 1
ATOM 4866 N N . MET C 1 191 ? 30.341 0.405 87.667 1.00 72.88 189 MET C N 1
ATOM 4867 C CA . MET C 1 191 ? 29.016 0.383 87.047 1.00 66.26 189 MET C CA 1
ATOM 4868 C C . MET C 1 191 ? 29.093 0.430 85.525 1.00 63.30 189 MET C C 1
ATOM 4869 O O . MET C 1 191 ? 28.199 -0.094 84.846 1.00 62.53 189 MET C O 1
ATOM 4874 N N . THR C 1 192 ? 30.147 1.037 84.972 1.00 60.18 190 THR C N 1
ATOM 4875 C CA . THR C 1 192 ? 30.278 1.210 83.529 1.00 63.77 190 THR C CA 1
ATOM 4876 C C . THR C 1 192 ? 31.346 0.324 82.895 1.00 66.56 190 THR C C 1
ATOM 4877 O O . THR C 1 192 ? 31.563 0.416 81.680 1.00 62.16 190 THR C O 1
ATOM 4881 N N . SER C 1 193 ? 32.016 -0.531 83.670 1.00 67.86 191 SER C N 1
ATOM 4882 C CA . SER C 1 193 ? 33.049 -1.383 83.089 1.00 71.72 191 SER C CA 1
ATOM 4883 C C . SER C 1 193 ? 32.466 -2.295 82.010 1.00 72.67 191 SER C C 1
ATOM 4884 O O . SER C 1 193 ? 33.019 -2.408 80.908 1.00 72.33 191 SER C O 1
ATOM 4887 N N . GLU C 1 194 ? 31.331 -2.937 82.303 1.00 68.43 192 GLU C N 1
ATOM 4888 C CA . GLU C 1 194 ? 30.720 -3.831 81.327 1.00 65.87 192 GLU C CA 1
ATOM 4889 C C . GLU C 1 194 ? 30.252 -3.067 80.095 1.00 60.28 192 GLU C C 1
ATOM 4890 O O . GLU C 1 194 ? 30.466 -3.515 78.962 1.00 61.34 192 GLU C O 1
ATOM 4892 N N . LEU C 1 195 ? 29.616 -1.909 80.293 1.00 56.47 193 LEU C N 1
ATOM 4893 C CA . LEU C 1 195 ? 29.096 -1.163 79.152 1.00 56.23 193 LEU C CA 1
ATOM 4894 C C . LEU C 1 195 ? 30.222 -0.718 78.229 1.00 58.28 193 LEU C C 1
ATOM 4895 O O . LEU C 1 195 ? 30.108 -0.830 77.003 1.00 61.89 193 LEU C O 1
ATOM 4897 N N . LEU C 1 196 ? 31.328 -0.241 78.795 1.00 57.15 194 LEU C N 1
ATOM 4898 C CA . LEU C 1 196 ? 32.351 0.425 77.998 1.00 59.61 194 LEU C CA 1
ATOM 4899 C C . LEU C 1 196 ? 33.385 -0.528 77.414 1.00 58.29 194 LEU C C 1
ATOM 4900 O O . LEU C 1 196 ? 34.284 -0.075 76.698 1.00 59.52 194 LEU C O 1
ATOM 4905 N N . LYS C 1 197 ? 33.279 -1.829 77.685 1.00 56.09 195 LYS C N 1
ATOM 4906 C CA . LYS C 1 197 ? 34.162 -2.785 77.023 1.00 64.15 195 LYS C CA 1
ATOM 4907 C C . LYS C 1 197 ? 33.975 -2.753 75.507 1.00 65.45 195 LYS C C 1
ATOM 4908 O O . LYS C 1 197 ? 34.952 -2.844 74.755 1.00 70.07 195 LYS C O 1
ATOM 4910 N N . THR C 1 198 ? 32.734 -2.607 75.035 1.00 54.25 196 THR C N 1
ATOM 4911 C CA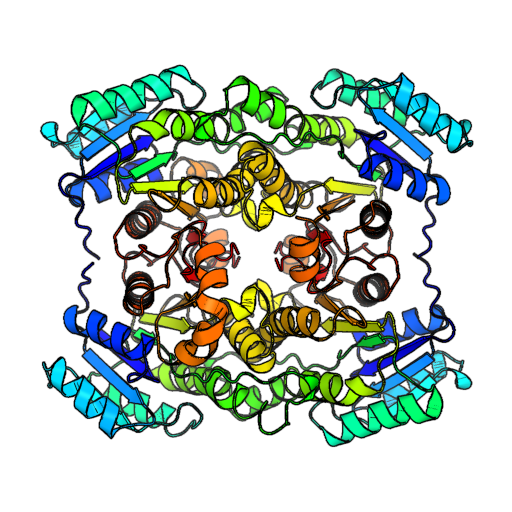 . THR C 1 198 ? 32.465 -2.563 73.600 1.00 54.79 196 THR C CA 1
ATOM 4912 C C . THR C 1 198 ? 32.066 -1.184 73.082 1.00 54.50 196 THR C C 1
ATOM 4913 O O . THR C 1 198 ? 32.102 -0.971 71.862 1.00 54.99 196 THR C O 1
ATOM 4917 N N . ARG C 1 199 ? 31.699 -0.239 73.958 1.00 55.22 197 ARG C N 1
ATOM 4918 C CA . ARG C 1 199 ? 31.171 1.054 73.524 1.00 49.30 197 ARG C CA 1
ATOM 4919 C C . ARG C 1 199 ? 32.079 2.235 73.883 1.00 52.40 197 ARG C C 1
ATOM 4920 O O . ARG C 1 199 ? 31.628 3.386 73.862 1.00 48.00 197 ARG C O 1
ATOM 4922 N N . MET C 1 200 ? 33.359 1.990 74.182 1.00 61.90 198 MET C N 1
ATOM 4923 C CA . MET C 1 200 ? 34.241 3.086 74.587 1.00 66.12 198 MET C CA 1
ATOM 4924 C C . MET C 1 200 ? 34.471 4.082 73.456 1.00 55.91 198 MET C C 1
ATOM 4925 O O . MET C 1 200 ? 34.457 5.299 73.678 1.00 50.66 198 MET C O 1
ATOM 4930 N N . ASP C 1 201 ? 34.694 3.583 72.241 1.00 54.78 199 ASP C N 1
ATOM 4931 C CA . ASP C 1 201 ? 34.972 4.464 71.114 1.00 58.94 199 ASP C CA 1
ATOM 4932 C C . ASP C 1 201 ? 33.835 5.454 70.888 1.00 54.27 199 ASP C C 1
ATOM 4933 O O . ASP C 1 201 ? 34.058 6.669 70.808 1.00 51.14 199 ASP C O 1
ATOM 4938 N N . GLU C 1 202 ? 32.597 4.953 70.841 1.00 50.86 200 GLU C N 1
ATOM 4939 C CA . GLU C 1 202 ? 31.447 5.821 70.611 1.00 48.28 200 GLU C CA 1
ATOM 4940 C C . GLU C 1 202 ? 31.293 6.866 71.715 1.00 47.50 200 GLU C C 1
ATOM 4941 O O . GLU C 1 202 ? 30.979 8.028 71.436 1.00 47.16 200 GLU C O 1
ATOM 4943 N N . THR C 1 203 ? 31.520 6.478 72.974 1.00 47.10 201 THR C N 1
ATOM 4944 C CA . THR C 1 203 ? 31.288 7.404 74.081 1.00 47.08 201 THR C CA 1
ATOM 4945 C C . THR C 1 203 ? 32.234 8.593 74.018 1.00 47.62 201 THR C C 1
ATOM 4946 O O . THR C 1 203 ? 31.813 9.744 74.165 1.00 47.39 201 THR C O 1
ATOM 4950 N N . MET C 1 204 ? 33.523 8.338 73.798 1.00 49.24 202 MET C N 1
ATOM 4951 C CA . MET C 1 204 ? 34.467 9.448 73.696 1.00 54.46 202 MET C CA 1
ATOM 4952 C C . MET C 1 204 ? 34.207 10.273 72.441 1.00 51.20 202 MET C C 1
ATOM 4953 O O . MET C 1 204 ? 34.372 11.497 72.451 1.00 52.08 202 MET C O 1
ATOM 4958 N N . THR C 1 205 ? 33.791 9.619 71.359 1.00 50.84 203 THR C N 1
ATOM 4959 C CA . THR C 1 205 ? 33.425 10.336 70.144 1.00 55.13 203 THR C CA 1
ATOM 4960 C C . THR C 1 205 ? 32.282 11.310 70.405 1.00 53.50 203 THR C C 1
ATOM 4961 O O . THR C 1 205 ? 32.335 12.475 69.992 1.00 51.13 203 THR C O 1
ATOM 4965 N N . GLN C 1 206 ? 31.272 10.868 71.149 1.00 48.26 204 GLN C N 1
ATOM 4966 C CA . GLN C 1 206 ? 30.099 11.685 71.435 1.00 50.15 204 GLN C CA 1
ATOM 4967 C C . GLN C 1 206 ? 30.318 12.714 72.538 1.00 47.68 204 GLN C C 1
ATOM 4968 O O . GLN C 1 206 ? 29.466 13.592 72.711 1.00 47.50 204 GLN C O 1
ATOM 4974 N N . THR C 1 207 ? 31.420 12.640 73.286 1.00 39.15 205 THR C N 1
ATOM 4975 C CA . THR C 1 207 ? 31.599 13.507 74.444 1.00 35.68 205 THR C CA 1
ATOM 4976 C C . THR C 1 207 ? 32.456 14.698 74.057 1.00 32.41 205 THR C C 1
ATOM 4977 O O . THR C 1 207 ? 33.607 14.499 73.655 1.00 33.71 205 THR C O 1
ATOM 4981 N N . PRO C 1 208 ? 31.940 15.932 74.135 1.00 33.40 206 PRO C N 1
ATOM 4982 C CA . PRO C 1 208 ? 32.784 17.103 73.834 1.00 33.10 206 PRO C CA 1
ATOM 4983 C C . PRO C 1 208 ? 34.107 17.135 74.574 1.00 40.08 206 PRO C C 1
ATOM 4984 O O . PRO C 1 208 ? 35.142 17.395 73.951 1.00 37.71 206 PRO C O 1
ATOM 4988 N N . LEU C 1 209 ? 34.116 16.863 75.881 1.00 41.58 207 LEU C N 1
ATOM 4989 C CA . LEU C 1 209 ? 35.397 16.864 76.585 1.00 37.84 207 LEU C CA 1
ATOM 4990 C C . LEU C 1 209 ? 36.256 15.658 76.241 1.00 35.59 207 LEU C C 1
ATOM 4991 O O . LEU C 1 209 ? 37.383 15.559 76.742 1.00 36.87 207 LEU C O 1
ATOM 4996 N N . LYS C 1 210 ? 35.744 14.741 75.416 1.00 40.57 208 LYS C N 1
ATOM 4997 C CA . LYS C 1 210 ? 36.543 13.664 74.828 1.00 45.51 208 LYS C CA 1
ATOM 4998 C C . LYS C 1 210 ? 37.160 12.773 75.901 1.00 45.54 208 LYS C C 1
ATOM 4999 O O . LYS C 1 210 ? 38.258 12.250 75.745 1.00 44.10 208 LYS C O 1
ATOM 5005 N N . ARG C 1 211 ? 36.432 12.568 76.991 1.00 44.03 209 ARG C N 1
ATOM 5006 C CA . ARG C 1 211 ? 36.914 11.659 78.013 1.00 45.72 209 ARG C CA 1
ATOM 5007 C C . ARG C 1 211 ? 35.748 11.196 78.870 1.00 45.48 209 ARG C C 1
ATOM 5008 O O . ARG C 1 211 ? 34.655 11.768 78.848 1.00 45.89 209 ARG C O 1
ATOM 5016 N N . LEU C 1 212 ? 36.008 10.130 79.609 1.00 38.02 210 LEU C N 1
ATOM 5017 C CA . LEU C 1 212 ? 35.099 9.652 80.629 1.00 40.10 210 LEU C CA 1
ATOM 5018 C C . LEU C 1 212 ? 35.179 10.578 81.839 1.00 37.84 210 LEU C C 1
ATOM 5019 O O . LEU C 1 212 ? 36.208 11.204 82.100 1.00 37.12 210 LEU C O 1
ATOM 5024 N N . GLY C 1 213 ? 34.075 10.691 82.572 1.00 39.33 211 GLY C N 1
ATOM 5025 C CA . GLY C 1 213 ? 34.092 11.452 83.805 1.00 35.75 211 GLY C CA 1
ATOM 5026 C C . GLY C 1 213 ? 34.743 10.678 84.942 1.00 38.04 211 GLY C C 1
ATOM 5027 O O . GLY C 1 213 ? 34.722 9.448 84.992 1.00 42.05 211 GLY C O 1
ATOM 5028 N N . LYS C 1 214 ? 35.306 11.389 85.836 1.00 36.59 212 LYS C N 1
ATOM 5029 C CA . LYS C 1 214 ? 35.863 10.721 86.995 1.00 37.94 212 LYS C CA 1
ATOM 5030 C C . LYS C 1 214 ? 34.901 10.794 88.175 1.00 38.37 212 LYS C C 1
ATOM 5031 O O . LYS C 1 214 ? 34.173 11.777 88.329 1.00 41.37 212 LYS C O 1
ATOM 5033 N N . PRO C 1 215 ? 34.869 9.767 89.033 1.00 38.86 213 PRO C N 1
ATOM 5034 C CA . PRO C 1 215 ? 33.992 9.841 90.217 1.00 39.75 213 PRO C CA 1
ATOM 5035 C C . PRO C 1 215 ? 34.165 11.120 91.025 1.00 37.91 213 PRO C C 1
ATOM 5036 O O . PRO C 1 215 ? 33.177 11.677 91.526 1.00 38.25 213 PRO C O 1
ATOM 5040 N N . SER C 1 216 ? 35.395 11.627 91.120 1.00 38.64 214 SER C N 1
ATOM 5041 C CA . SER C 1 216 ? 35.659 12.844 91.880 1.00 39.02 214 SER C CA 1
ATOM 5042 C C . SER C 1 216 ? 34.956 14.048 91.284 1.00 40.30 214 SER C C 1
ATOM 5043 O O . SER C 1 216 ? 34.690 15.024 91.998 1.00 40.41 214 SER C O 1
ATOM 5046 N N . GLU C 1 217 ? 34.668 14.016 89.980 1.00 36.39 215 GLU C N 1
ATOM 5047 C CA . GLU C 1 217 ? 33.997 15.134 89.333 1.00 37.18 215 GLU C CA 1
ATOM 5048 C C . GLU C 1 217 ? 32.499 15.153 89.588 1.00 35.68 215 GLU C C 1
ATOM 5049 O O . GLU C 1 217 ? 31.846 16.157 89.276 1.00 35.37 215 GLU C O 1
ATOM 5055 N N . ILE C 1 218 ? 31.929 14.056 90.083 1.00 34.01 216 ILE C N 1
ATOM 5056 C CA . ILE C 1 218 ? 30.572 14.107 90.610 1.00 31.46 216 ILE C CA 1
ATOM 5057 C C . ILE C 1 218 ? 30.590 14.628 92.049 1.00 36.33 216 ILE C C 1
ATOM 5058 O O . ILE C 1 218 ? 29.802 15.503 92.414 1.00 31.78 216 ILE C O 1
ATOM 5063 N N . ALA C 1 219 ? 31.538 14.155 92.862 1.00 34.05 217 ALA C N 1
ATOM 5064 C CA . ALA C 1 219 ? 31.613 14.557 94.268 1.00 34.54 217 ALA C CA 1
ATOM 5065 C C . ALA C 1 219 ? 31.798 16.065 94.427 1.00 34.68 217 ALA C C 1
ATOM 5066 O O . ALA C 1 219 ? 31.235 16.668 95.348 1.00 37.39 217 ALA C O 1
ATOM 5068 N N . SER C 1 220 ? 32.588 16.696 93.550 1.00 37.25 218 SER C N 1
ATOM 5069 C CA . SER C 1 220 ? 32.839 18.122 93.711 1.00 35.57 218 SER C CA 1
ATOM 5070 C C . SER C 1 220 ? 31.586 18.952 93.436 1.00 37.35 218 SER C C 1
ATOM 5071 O O . SER C 1 220 ? 31.412 20.019 94.035 1.00 34.02 218 SER C O 1
ATOM 5074 N N . VAL C 1 221 ? 30.695 18.476 92.561 1.00 32.09 219 VAL C N 1
ATOM 5075 C CA . VAL C 1 221 ? 29.451 19.197 92.308 1.00 30.45 219 VAL C CA 1
ATOM 5076 C C . VAL C 1 221 ? 28.476 18.996 93.460 1.00 30.36 219 VAL C C 1
ATOM 5077 O O . VAL C 1 221 ? 27.753 19.918 93.850 1.00 31.36 219 VAL C O 1
ATOM 5081 N N . ILE C 1 222 ? 28.427 17.790 94.018 1.00 32.67 220 ILE C N 1
ATOM 5082 C CA . ILE C 1 222 ? 27.627 17.571 95.218 1.00 32.08 220 ILE C CA 1
ATOM 5083 C C . ILE C 1 222 ? 28.093 18.498 96.336 1.00 34.33 220 ILE C C 1
ATOM 5084 O O . ILE C 1 222 ? 27.283 19.153 97.000 1.00 30.68 220 ILE C O 1
ATOM 5089 N N . ALA C 1 223 ? 29.411 18.607 96.528 1.00 32.96 221 ALA C N 1
ATOM 5090 C CA . ALA C 1 223 ? 29.927 19.488 97.576 1.00 34.51 221 ALA C CA 1
ATOM 5091 C C . ALA C 1 223 ? 29.517 20.940 97.345 1.00 34.04 221 ALA C C 1
ATOM 5092 O O . ALA C 1 223 ? 29.151 21.646 98.293 1.00 34.50 221 ALA C O 1
ATOM 5094 N N . PHE C 1 224 ? 29.603 21.414 96.099 1.00 33.33 222 PHE C N 1
ATOM 5095 C CA . PHE C 1 224 ? 29.122 22.753 95.782 1.00 34.31 222 PHE C CA 1
ATOM 5096 C C . PHE C 1 224 ? 27.671 22.946 96.233 1.00 36.51 222 PHE C C 1
ATOM 5097 O O . PHE C 1 224 ? 27.356 23.911 96.942 1.00 32.61 222 PHE C O 1
ATOM 5105 N N . LEU C 1 225 ? 26.785 21.996 95.884 1.00 29.81 223 LEU C N 1
ATOM 5106 C CA . LEU C 1 225 ? 25.369 22.113 96.241 1.00 28.42 223 LEU C CA 1
ATOM 5107 C C . LEU C 1 225 ? 25.139 22.129 97.751 1.00 30.45 223 LEU C C 1
ATOM 5108 O O . LEU C 1 225 ? 24.160 22.725 98.227 1.00 28.58 223 LEU C O 1
ATOM 5113 N N . CYS C 1 226 ? 25.992 21.447 98.510 1.00 30.60 224 CYS C N 1
ATOM 5114 C CA . CYS C 1 226 ? 25.900 21.463 99.966 1.00 39.29 224 CYS C CA 1
ATOM 5115 C C . CYS C 1 226 ? 26.469 22.731 100.587 1.00 37.46 224 CYS C C 1
ATOM 5116 O O . CYS C 1 226 ? 26.173 23.023 101.751 1.00 40.86 224 CYS C O 1
ATOM 5119 N N . SER C 1 227 ? 27.282 23.460 99.858 1.00 33.93 225 SER C N 1
ATOM 5120 C CA . SER C 1 227 ? 28.034 24.586 100.392 1.00 35.86 225 SER C CA 1
ATOM 5121 C C . SER C 1 227 ? 27.219 25.870 100.303 1.00 35.32 225 SER C C 1
ATOM 5122 O O . SER C 1 227 ? 26.237 25.950 99.547 1.00 34.52 225 SER C O 1
ATOM 5125 N N . PRO C 1 228 ? 27.626 26.911 101.032 1.00 38.11 226 PRO C N 1
ATOM 5126 C CA . PRO C 1 228 ? 26.936 28.208 100.916 1.00 38.42 226 PRO C CA 1
ATOM 5127 C C . PRO C 1 228 ? 26.962 28.810 99.524 1.00 39.06 226 PRO C C 1
ATOM 5128 O O . PRO C 1 228 ? 26.118 29.664 99.230 1.00 42.61 226 PRO C O 1
ATOM 5132 N N . ALA C 1 229 ? 27.894 28.405 98.658 1.00 36.43 227 ALA C N 1
ATOM 5133 C CA . ALA C 1 229 ? 27.919 28.942 97.303 1.00 37.21 227 ALA C CA 1
ATOM 5134 C C . ALA C 1 229 ? 26.632 28.636 96.556 1.00 34.51 227 ALA C C 1
ATOM 5135 O O . ALA C 1 229 ? 26.297 29.344 95.604 1.00 32.40 227 ALA C O 1
ATOM 5137 N N . ALA C 1 230 ? 25.888 27.617 96.983 1.00 32.57 228 ALA C N 1
ATOM 5138 C CA . ALA C 1 230 ? 24.624 27.250 96.356 1.00 32.99 228 ALA C CA 1
ATOM 5139 C C . ALA C 1 230 ? 23.420 27.678 97.191 1.00 35.33 228 ALA C C 1
ATOM 5140 O O . ALA C 1 230 ? 22.322 27.133 97.024 1.00 32.30 228 ALA C O 1
ATOM 5142 N N . SER C 1 231 ? 23.595 28.676 98.058 1.00 32.84 229 SER C N 1
ATOM 5143 C CA . SER C 1 231 ? 22.580 28.994 99.057 1.00 30.46 229 SER C CA 1
ATOM 5144 C C . SER C 1 231 ? 21.275 29.468 98.431 1.00 31.36 229 SER C C 1
ATOM 5145 O O . SER C 1 231 ? 20.253 29.512 99.126 1.00 30.80 229 SER C O 1
ATOM 5148 N N . PHE C 1 232 ? 21.272 29.859 97.150 1.00 28.21 230 PHE C N 1
ATOM 5149 C CA . PHE C 1 232 ? 20.020 30.210 96.489 1.00 26.75 230 PHE C CA 1
ATOM 5150 C C . PHE C 1 232 ? 19.606 29.188 95.436 1.00 28.63 230 PHE C C 1
ATOM 5151 O O . PHE C 1 232 ? 18.810 29.511 94.547 1.00 24.02 230 PHE C O 1
ATOM 5159 N N . VAL C 1 233 ? 20.139 27.971 95.514 1.00 27.79 231 VAL C N 1
ATOM 5160 C CA . VAL C 1 233 ? 19.824 26.893 94.586 1.00 30.75 231 VAL C CA 1
ATOM 5161 C C . VAL C 1 233 ? 19.012 25.848 95.344 1.00 23.71 231 VAL C C 1
ATOM 5162 O O . VAL C 1 233 ? 19.490 25.281 96.335 1.00 23.42 231 VAL C O 1
ATOM 5166 N N . THR C 1 234 ? 17.778 25.617 94.912 1.00 25.04 232 THR C N 1
ATOM 5167 C CA . THR C 1 234 ? 17.024 24.490 95.435 1.00 23.51 232 THR C CA 1
ATOM 5168 C C . THR C 1 234 ? 16.074 24.002 94.353 1.00 20.80 232 THR C C 1
ATOM 5169 O O . THR C 1 234 ? 15.625 24.774 93.505 1.00 23.52 232 THR C O 1
ATOM 5173 N N . GLY C 1 235 ? 15.794 22.705 94.381 1.00 18.56 233 GLY C N 1
ATOM 5174 C CA . GLY C 1 235 ? 14.964 22.062 93.376 1.00 17.48 233 GLY C CA 1
ATOM 5175 C C . GLY C 1 235 ? 15.707 21.638 92.131 1.00 18.21 233 GLY C C 1
ATOM 5176 O O . GLY C 1 235 ? 15.108 21.002 91.248 1.00 21.52 233 GLY C O 1
ATOM 5177 N N . GLU C 1 236 ? 17.008 21.896 92.064 1.00 20.85 234 GLU C N 1
ATOM 5178 C CA . GLU C 1 236 ? 17.738 21.896 90.806 1.00 23.27 234 GLU C CA 1
ATOM 5179 C C . GLU C 1 236 ? 18.584 20.633 90.665 1.00 24.72 234 GLU C C 1
ATOM 5180 O O . GLU C 1 236 ? 19.290 20.262 91.597 1.00 22.39 234 GLU C O 1
ATOM 5186 N N . THR C 1 237 ? 18.547 20.003 89.481 1.00 22.49 235 THR C N 1
ATOM 5187 C CA . THR C 1 237 ? 19.423 18.876 89.162 1.00 23.09 235 THR C CA 1
ATOM 5188 C C . THR C 1 237 ? 20.422 19.329 88.095 1.00 22.24 235 THR C C 1
ATOM 5189 O O . THR C 1 237 ? 20.022 19.823 87.040 1.00 19.61 235 THR C O 1
ATOM 5193 N N . ILE C 1 238 ? 21.722 19.182 88.374 1.00 21.15 236 ILE C N 1
ATOM 5194 C CA . ILE C 1 238 ? 22.779 19.725 87.514 1.00 21.89 236 ILE C CA 1
ATOM 5195 C C . ILE C 1 238 ? 23.358 18.601 86.660 1.00 27.28 236 ILE C C 1
ATOM 5196 O O . ILE C 1 238 ? 23.699 17.526 87.173 1.00 23.85 236 ILE C O 1
ATOM 5201 N N . GLN C 1 239 ? 23.479 18.842 85.358 1.00 22.23 237 GLN C N 1
ATOM 5202 C CA . GLN C 1 239 ? 24.085 17.852 84.476 1.00 25.35 237 GLN C CA 1
ATOM 5203 C C . GLN C 1 239 ? 25.597 17.913 84.625 1.00 29.01 237 GLN C C 1
ATOM 5204 O O . GLN C 1 239 ? 26.189 18.993 84.542 1.00 26.41 237 GLN C O 1
ATOM 5210 N N . VAL C 1 240 ? 26.214 16.762 84.879 1.00 27.09 238 VAL C N 1
ATOM 5211 C CA . VAL C 1 240 ? 27.668 16.673 84.980 1.00 27.35 238 VAL C CA 1
ATOM 5212 C C . VAL C 1 240 ? 28.108 15.571 84.031 1.00 32.50 238 VAL C C 1
ATOM 5213 O O . VAL C 1 240 ? 28.325 14.426 84.455 1.00 29.02 238 VAL C O 1
ATOM 5217 N N . ASN C 1 241 ? 28.218 15.900 82.729 1.00 30.44 239 ASN C N 1
ATOM 5218 C CA . ASN C 1 241 ? 28.378 14.845 81.736 1.00 30.30 239 ASN C CA 1
ATOM 5219 C C . ASN C 1 241 ? 29.343 15.203 80.609 1.00 28.08 239 ASN C C 1
ATOM 5220 O O . ASN C 1 241 ? 29.327 14.538 79.567 1.00 31.61 239 ASN C O 1
ATOM 5225 N N . GLY C 1 242 ? 30.176 16.224 80.773 1.00 29.19 240 GLY C N 1
ATOM 5226 C CA . GLY C 1 242 ? 31.162 16.527 79.746 1.00 31.35 240 GLY C CA 1
ATOM 5227 C C . GLY C 1 242 ? 30.572 16.967 78.425 1.00 30.05 240 GLY C C 1
ATOM 5228 O O . GLY C 1 242 ? 31.286 16.988 77.422 1.00 30.09 240 GLY C O 1
ATOM 5229 N N . GLY C 1 243 ? 29.289 17.318 78.400 1.00 27.76 241 GLY C N 1
ATOM 5230 C CA . GLY C 1 243 ? 28.633 17.730 77.184 1.00 27.31 241 GLY C CA 1
ATOM 5231 C C . GLY C 1 243 ? 28.076 16.607 76.353 1.00 29.58 241 GLY C C 1
ATOM 5232 O O . GLY C 1 243 ? 27.567 16.870 75.264 1.00 30.32 241 GLY C O 1
ATOM 5233 N N . ILE C 1 244 ? 28.126 15.363 76.840 1.00 29.65 242 ILE C N 1
ATOM 5234 C CA . ILE C 1 244 ? 27.634 14.261 76.033 1.00 34.83 242 ILE C CA 1
ATOM 5235 C C . ILE C 1 244 ? 26.155 14.427 75.735 1.00 30.03 242 ILE C C 1
ATOM 5236 O O . ILE C 1 244 ? 25.656 13.860 74.762 1.00 27.91 242 ILE C O 1
ATOM 5241 N N . TYR C 1 245 ? 25.433 15.180 76.569 1.00 25.57 243 TYR C N 1
ATOM 5242 C CA . TYR C 1 245 ? 24.008 15.412 76.399 1.00 24.55 243 TYR C CA 1
ATOM 5243 C C . TYR C 1 245 ? 23.665 16.757 77.016 1.00 27.62 243 TYR C C 1
ATOM 5244 O O . TYR C 1 245 ? 24.096 17.059 78.126 1.00 26.65 243 TYR C O 1
ATOM 5253 N N . MET C 1 246 ? 22.878 17.547 76.300 1.00 27.39 244 MET C N 1
ATOM 5254 C CA . MET C 1 246 ? 22.473 18.878 76.733 1.00 26.30 244 MET C CA 1
ATOM 5255 C C . MET C 1 246 ? 21.024 18.814 77.181 1.00 29.92 244 MET C C 1
ATOM 5256 O O . MET C 1 246 ? 20.149 18.434 76.403 1.00 33.58 244 MET C O 1
ATOM 5261 N N . ALA C 1 247 ? 20.768 19.162 78.429 1.00 30.10 245 ALA C N 1
ATOM 5262 C CA . ALA C 1 247 ? 19.401 19.106 78.922 1.00 32.69 245 ALA C CA 1
ATOM 5263 C C . ALA C 1 247 ? 19.015 20.445 79.537 1.00 38.39 245 ALA C C 1
ATOM 5264 O O . ALA C 1 247 ? 17.873 20.686 79.935 1.00 39.05 245 ALA C O 1
ATOM 5267 N N . MET D 1 3 ? 33.187 27.340 100.504 1.00 64.53 1 MET D N 1
ATOM 5268 C CA . MET D 1 3 ? 33.928 27.201 99.255 1.00 62.57 1 MET D CA 1
ATOM 5269 C C . MET D 1 3 ? 34.950 28.320 99.119 1.00 70.34 1 MET D C 1
ATOM 5270 O O . MET D 1 3 ? 34.643 29.498 99.334 1.00 75.31 1 MET D O 1
ATOM 5275 N N . LYS D 1 4 ? 36.177 27.949 98.767 1.00 66.50 2 LYS D N 1
ATOM 5276 C CA . LYS D 1 4 ? 37.258 28.909 98.599 1.00 70.50 2 LYS D CA 1
ATOM 5277 C C . LYS D 1 4 ? 37.875 28.651 97.237 1.00 66.82 2 LYS D C 1
ATOM 5278 O O . LYS D 1 4 ? 38.369 27.549 96.973 1.00 71.44 2 LYS D O 1
ATOM 5280 N N . PHE D 1 5 ? 37.909 29.676 96.401 1.00 61.03 3 PHE D N 1
ATOM 5281 C CA . PHE D 1 5 ? 38.332 29.501 95.025 1.00 57.44 3 PHE D CA 1
ATOM 5282 C C . PHE D 1 5 ? 39.783 29.936 94.897 1.00 60.18 3 PHE D C 1
ATOM 5283 O O . PHE D 1 5 ? 40.190 30.951 95.470 1.00 49.36 3 PHE D O 1
ATOM 5291 N N . GLU D 1 6 ? 40.545 29.168 94.114 1.00 59.89 4 GLU D N 1
ATOM 5292 C CA . GLU D 1 6 ? 41.982 29.357 93.928 1.00 63.64 4 GLU D CA 1
ATOM 5293 C C . GLU D 1 6 ? 42.171 29.850 92.501 1.00 61.79 4 GLU D C 1
ATOM 5294 O O . GLU D 1 6 ? 42.411 29.069 91.578 1.00 65.78 4 GLU D O 1
ATOM 5300 N N . PHE D 1 7 ? 42.076 31.164 92.329 1.00 49.14 5 PHE D N 1
ATOM 5301 C CA . PHE D 1 7 ? 42.152 31.766 91.009 1.00 51.89 5 PHE D CA 1
ATOM 5302 C C . PHE D 1 7 ? 43.437 32.550 90.807 1.00 51.72 5 PHE D C 1
ATOM 5303 O O . PHE D 1 7 ? 43.490 33.402 89.915 1.00 54.00 5 PHE D O 1
ATOM 5311 N N . GLU D 1 8 ? 44.472 32.283 91.605 1.00 49.53 6 GLU D N 1
ATOM 5312 C CA . GLU D 1 8 ? 45.711 33.043 91.465 1.00 49.77 6 GLU D CA 1
ATOM 5313 C C . GLU D 1 8 ? 46.242 32.897 90.050 1.00 49.70 6 GLU D C 1
ATOM 5314 O O . GLU D 1 8 ? 46.297 31.791 89.503 1.00 50.48 6 GLU D O 1
ATOM 5320 N N . ASN D 1 9 ? 46.607 34.023 89.450 1.00 56.78 7 ASN D N 1
ATOM 5321 C CA . ASN D 1 9 ? 47.180 34.061 88.108 1.00 62.36 7 ASN D CA 1
ATOM 5322 C C . ASN D 1 9 ? 46.213 33.557 87.036 1.00 63.53 7 ASN D C 1
ATOM 5323 O O . ASN D 1 9 ? 46.646 33.174 85.941 1.00 62.01 7 ASN D O 1
ATOM 5328 N N . ARG D 1 10 ? 44.911 33.560 87.327 1.00 64.37 8 ARG D N 1
ATOM 5329 C CA . ARG D 1 10 ? 43.875 33.280 86.341 1.00 57.81 8 ARG D CA 1
ATOM 5330 C C . ARG D 1 10 ? 43.157 34.599 86.077 1.00 51.12 8 ARG D C 1
ATOM 5331 O O . ARG D 1 10 ? 42.985 35.404 86.998 1.00 49.78 8 ARG D O 1
ATOM 5339 N N . THR D 1 11 ? 42.745 34.841 84.827 1.00 48.68 9 THR D N 1
ATOM 5340 C CA . THR D 1 11 ? 42.271 36.161 84.418 1.00 48.68 9 THR D CA 1
ATOM 5341 C C . THR D 1 11 ? 40.800 36.114 84.000 1.00 56.15 9 THR D C 1
ATOM 5342 O O . THR D 1 11 ? 40.435 35.371 83.077 1.00 48.34 9 THR D O 1
ATOM 5346 N N . LEU D 1 12 ? 39.980 36.960 84.639 1.00 48.38 10 LEU D N 1
ATOM 5347 C CA . LEU D 1 12 ? 38.561 37.132 84.333 1.00 51.46 10 LEU D CA 1
ATOM 5348 C C . LEU D 1 12 ? 38.324 38.386 83.498 1.00 54.38 10 LEU D C 1
ATOM 5349 O O . LEU D 1 12 ? 38.780 39.475 83.859 1.00 48.58 10 LEU D O 1
ATOM 5354 N N . VAL D 1 13 ? 37.586 38.237 82.404 1.00 48.28 11 VAL D N 1
ATOM 5355 C CA . VAL D 1 13 ? 37.040 39.364 81.658 1.00 48.45 11 VAL D CA 1
ATOM 5356 C C . VAL D 1 13 ? 35.540 39.422 81.947 1.00 48.28 11 VAL D C 1
ATOM 5357 O O . VAL D 1 13 ? 34.821 38.442 81.716 1.00 48.03 11 VAL D O 1
ATOM 5361 N N . LEU D 1 14 ? 35.077 40.563 82.461 1.00 48.44 12 LEU D N 1
ATOM 5362 C CA . LEU D 1 14 ? 33.709 40.738 82.937 1.00 48.33 12 LEU D CA 1
ATOM 5363 C C . LEU D 1 14 ? 33.144 42.038 82.389 1.00 55.58 12 LEU D C 1
ATOM 5364 O O . LEU D 1 14 ? 33.639 43.118 82.731 1.00 51.30 12 LEU D O 1
ATOM 5369 N N . THR D 1 15 ? 32.091 41.938 81.574 1.00 48.59 13 THR D N 1
ATOM 5370 C CA . THR D 1 15 ? 31.375 43.100 81.062 1.00 49.33 13 THR D CA 1
ATOM 5371 C C . THR D 1 15 ? 30.219 43.470 81.988 1.00 53.89 13 THR D C 1
ATOM 5372 O O . THR D 1 15 ? 29.725 42.650 82.765 1.00 53.53 13 THR D O 1
ATOM 5376 N N . GLY D 1 16 ? 29.757 44.711 81.859 1.00 55.48 14 GLY D N 1
ATOM 5377 C CA . GLY D 1 16 ? 28.730 45.218 82.757 1.00 52.93 14 GLY D CA 1
ATOM 5378 C C . GLY D 1 16 ? 29.139 45.179 84.212 1.00 54.16 14 GLY D C 1
ATOM 5379 O O . GLY D 1 16 ? 28.307 44.901 85.086 1.00 49.20 14 GLY D O 1
ATOM 5380 N N . ALA D 1 17 ? 30.417 45.450 84.490 1.00 52.45 15 ALA D N 1
ATOM 5381 C CA . ALA D 1 17 ? 30.991 45.241 85.812 1.00 50.01 15 ALA D CA 1
ATOM 5382 C C . ALA D 1 17 ? 30.415 46.163 86.879 1.00 49.76 15 ALA D C 1
ATOM 5383 O O . ALA D 1 17 ? 30.609 45.891 88.067 1.00 49.73 15 ALA D O 1
ATOM 5385 N N . ASN D 1 18 ? 29.727 47.241 86.510 1.00 51.13 16 ASN D N 1
ATOM 5386 C CA . ASN D 1 18 ? 29.211 48.149 87.529 1.00 56.52 16 ASN D CA 1
ATOM 5387 C C . ASN D 1 18 ? 27.791 47.814 87.968 1.00 61.96 16 ASN D C 1
ATOM 5388 O O . ASN D 1 18 ? 27.279 48.456 88.895 1.00 63.10 16 ASN D O 1
ATOM 5393 N N . GLY D 1 19 ? 27.149 46.831 87.341 1.00 58.35 17 GLY D N 1
ATOM 5394 C CA . GLY D 1 19 ? 25.813 46.445 87.730 1.00 49.81 17 GLY D CA 1
ATOM 5395 C C . GLY D 1 19 ? 25.811 45.654 89.032 1.00 50.61 17 GLY D C 1
ATOM 5396 O O . GLY D 1 19 ? 26.847 45.333 89.618 1.00 54.78 17 GLY D O 1
ATOM 5397 N N . GLY D 1 20 ? 24.602 45.333 89.483 1.00 49.46 18 GLY D N 1
ATOM 5398 C CA . GLY D 1 20 ? 24.411 44.603 90.720 1.00 51.34 18 GLY D CA 1
ATOM 5399 C C . GLY D 1 20 ? 25.111 43.261 90.732 1.00 52.53 18 GLY D C 1
ATOM 5400 O O . GLY D 1 20 ? 25.930 43.000 91.614 1.00 48.86 18 GLY D O 1
ATOM 5401 N N . ILE D 1 21 ? 24.808 42.399 89.758 1.00 51.06 19 ILE D N 1
ATOM 5402 C CA . ILE D 1 21 ? 25.481 41.102 89.701 1.00 53.47 19 ILE D CA 1
ATOM 5403 C C . ILE D 1 21 ? 26.945 41.270 89.298 1.00 48.10 19 ILE D C 1
ATOM 5404 O O . ILE D 1 21 ? 27.827 40.570 89.810 1.00 48.00 19 ILE D O 1
ATOM 5409 N N . GLY D 1 22 ? 27.230 42.205 88.388 1.00 48.34 20 GLY D N 1
ATOM 5410 C CA . GLY D 1 22 ? 28.608 42.418 87.970 1.00 48.45 20 GLY D CA 1
ATOM 5411 C C . GLY D 1 22 ? 29.541 42.738 89.126 1.00 54.57 20 GLY D C 1
ATOM 5412 O O . GLY D 1 22 ? 30.636 42.176 89.227 1.00 48.59 20 GLY D O 1
ATOM 5413 N N . ARG D 1 23 ? 29.115 43.632 90.023 1.00 52.52 21 ARG D N 1
ATOM 5414 C CA . ARG D 1 23 ? 29.955 43.982 91.165 1.00 56.55 21 ARG D CA 1
ATOM 5415 C C . ARG D 1 23 ? 30.215 42.766 92.047 1.00 54.54 21 ARG D C 1
ATOM 5416 O O . ARG D 1 23 ? 31.347 42.545 92.497 1.00 49.16 21 ARG D O 1
ATOM 5424 N N . ALA D 1 24 ? 29.181 41.952 92.282 1.00 50.76 22 ALA D N 1
ATOM 5425 C CA . ALA D 1 24 ? 29.360 40.760 93.101 1.00 48.60 22 ALA D CA 1
ATOM 5426 C C . ALA D 1 24 ? 30.354 39.807 92.459 1.00 48.33 22 ALA D C 1
ATOM 5427 O O . ALA D 1 24 ? 31.195 39.222 93.147 1.00 55.24 22 ALA D O 1
ATOM 5429 N N . ILE D 1 25 ? 30.289 39.657 91.133 1.00 48.10 23 ILE D N 1
ATOM 5430 C CA . ILE D 1 25 ? 31.228 38.778 90.444 1.00 47.90 23 ILE D CA 1
ATOM 5431 C C . ILE D 1 25 ? 32.658 39.264 90.657 1.00 48.18 23 ILE D C 1
ATOM 5432 O O . ILE D 1 25 ? 33.536 38.503 91.079 1.00 48.17 23 ILE D O 1
ATOM 5437 N N . ALA D 1 26 ? 32.903 40.545 90.371 1.00 48.46 24 ALA D N 1
ATOM 5438 C CA . ALA D 1 26 ? 34.245 41.114 90.495 1.00 50.92 24 ALA D CA 1
ATOM 5439 C C . ALA D 1 26 ? 34.807 40.926 91.898 1.00 53.96 24 ALA D C 1
ATOM 5440 O O . ALA D 1 26 ? 35.938 40.455 92.062 1.00 52.63 24 ALA D O 1
ATOM 5442 N N . GLU D 1 27 ? 34.008 41.234 92.927 1.00 56.41 25 GLU D N 1
ATOM 5443 C CA . GLU D 1 27 ? 34.491 41.112 94.300 1.00 53.55 25 GLU D CA 1
ATOM 5444 C C . GLU D 1 27 ? 34.928 39.689 94.610 1.00 53.59 25 GLU D C 1
ATOM 5445 O O . GLU D 1 27 ? 36.001 39.469 95.179 1.00 49.39 25 GLU D O 1
ATOM 5451 N N . LEU D 1 28 ? 34.108 38.704 94.244 1.00 48.80 26 LEU D N 1
ATOM 5452 C CA . LEU D 1 28 ? 34.434 37.328 94.603 1.00 48.67 26 LEU D CA 1
ATOM 5453 C C . LEU D 1 28 ? 35.688 36.850 93.869 1.00 49.46 26 LEU D C 1
ATOM 5454 O O . LEU D 1 28 ? 36.579 36.234 94.471 1.00 48.79 26 LEU D O 1
ATOM 5459 N N . PHE D 1 29 ? 35.773 37.117 92.562 1.00 48.65 27 PHE D N 1
ATOM 5460 C CA . PHE D 1 29 ? 36.935 36.666 91.801 1.00 48.42 27 PHE D CA 1
ATOM 5461 C C . PHE D 1 29 ? 38.213 37.356 92.275 1.00 57.09 27 PHE D C 1
ATOM 5462 O O . PHE D 1 29 ? 39.259 36.708 92.414 1.00 50.57 27 PHE D O 1
ATOM 5470 N N . HIS D 1 30 ? 38.134 38.652 92.578 1.00 49.01 28 HIS D N 1
ATOM 5471 C CA . HIS D 1 30 ? 39.300 39.375 93.089 1.00 55.57 28 HIS D CA 1
ATOM 5472 C C . HIS D 1 30 ? 39.775 38.798 94.425 1.00 59.32 28 HIS D C 1
ATOM 5473 O O . HIS D 1 30 ? 40.977 38.596 94.642 1.00 51.23 28 HIS D O 1
ATOM 5480 N N . ALA D 1 31 ? 38.837 38.550 95.346 1.00 61.70 29 ALA D N 1
ATOM 5481 C CA . ALA D 1 31 ? 39.165 37.920 96.619 1.00 56.54 29 ALA D CA 1
ATOM 5482 C C . ALA D 1 31 ? 39.786 36.542 96.440 1.00 56.58 29 ALA D C 1
ATOM 5483 O O . ALA D 1 31 ? 40.472 36.061 97.348 1.00 59.43 29 ALA D O 1
ATOM 5485 N N . SER D 1 32 ? 39.529 35.886 95.312 1.00 62.87 30 SER D N 1
ATOM 5486 C CA . SER D 1 32 ? 40.038 34.557 95.013 1.00 60.74 30 SER D CA 1
ATOM 5487 C C . SER D 1 32 ? 41.383 34.580 94.291 1.00 58.39 30 SER D C 1
ATOM 5488 O O . SER D 1 32 ? 41.837 33.533 93.823 1.00 58.12 30 SER D O 1
ATOM 5491 N N . GLY D 1 33 ? 42.003 35.745 94.153 1.00 58.83 31 GLY D N 1
ATOM 5492 C CA . GLY D 1 33 ? 43.337 35.852 93.585 1.00 62.45 31 GLY D CA 1
ATOM 5493 C C . GLY D 1 33 ? 43.426 36.049 92.085 1.00 67.12 31 GLY D C 1
ATOM 5494 O O . GLY D 1 33 ? 44.547 36.059 91.550 1.00 62.74 31 GLY D O 1
ATOM 5495 N N . ALA D 1 34 ? 42.293 36.209 91.395 1.00 57.72 32 ALA D N 1
ATOM 5496 C CA . ALA D 1 34 ? 42.254 36.333 89.944 1.00 63.38 32 ALA D CA 1
ATOM 5497 C C . ALA D 1 34 ? 42.649 37.733 89.465 1.00 64.89 32 ALA D C 1
ATOM 5498 O O . ALA D 1 34 ? 42.592 38.726 90.200 1.00 58.02 32 ALA D O 1
ATOM 5500 N N . ASN D 1 35 ? 43.037 37.798 88.196 1.00 60.42 33 ASN D N 1
ATOM 5501 C CA . ASN D 1 35 ? 43.162 39.059 87.480 1.00 60.23 33 ASN D CA 1
ATOM 5502 C C . ASN D 1 35 ? 41.808 39.434 86.897 1.00 62.21 33 ASN D C 1
ATOM 5503 O O . ASN D 1 35 ? 41.043 38.561 86.476 1.00 60.85 33 ASN D O 1
ATOM 5508 N N . LEU D 1 36 ? 41.506 40.730 86.896 1.00 56.89 34 LEU D N 1
ATOM 5509 C CA . LEU D 1 36 ? 40.227 41.238 86.418 1.00 58.16 34 LEU D CA 1
ATOM 5510 C C . LEU D 1 36 ? 40.428 42.208 85.261 1.00 65.43 34 LEU D C 1
ATOM 5511 O O . LEU D 1 36 ? 41.208 43.162 85.367 1.00 71.63 34 LEU D O 1
ATOM 5516 N N . VAL D 1 37 ? 39.710 41.973 84.170 1.00 59.16 35 VAL D N 1
ATOM 5517 C CA . VAL D 1 37 ? 39.537 42.958 83.112 1.00 55.67 35 VAL D CA 1
ATOM 5518 C C . VAL D 1 37 ? 38.064 43.342 83.141 1.00 58.87 35 VAL D C 1
ATOM 5519 O O . VAL D 1 37 ? 37.190 42.566 82.721 1.00 54.49 35 VAL D O 1
ATOM 5523 N N . LEU D 1 38 ? 37.773 44.528 83.664 1.00 55.83 36 LEU D N 1
ATOM 5524 C CA . LEU D 1 38 ? 36.401 44.968 83.848 1.00 55.61 36 LEU D CA 1
ATOM 5525 C C . LEU D 1 38 ? 36.039 45.959 82.757 1.00 61.54 36 LEU D C 1
ATOM 5526 O O . LEU D 1 38 ? 36.778 46.918 82.510 1.00 56.27 36 LEU D O 1
ATOM 5531 N N . THR D 1 39 ? 34.895 45.745 82.120 1.00 54.93 37 THR D N 1
ATOM 5532 C CA . THR D 1 39 ? 34.387 46.712 81.163 1.00 57.84 37 THR D CA 1
ATOM 5533 C C . THR D 1 39 ? 32.970 47.089 81.564 1.00 60.73 37 THR D C 1
ATOM 5534 O O . THR D 1 39 ? 32.243 46.299 82.176 1.00 63.83 37 THR D O 1
ATOM 5538 N N . ASP D 1 40 ? 32.583 48.302 81.195 1.00 59.39 38 ASP D N 1
ATOM 5539 C CA . ASP D 1 40 ? 31.239 48.789 81.448 1.00 61.33 38 ASP D CA 1
ATOM 5540 C C . ASP D 1 40 ? 31.011 50.026 80.598 1.00 63.50 38 ASP D C 1
ATOM 5541 O O . ASP D 1 40 ? 31.956 50.712 80.199 1.00 56.21 38 ASP D O 1
ATOM 5546 N N . LEU D 1 41 ? 29.733 50.309 80.345 1.00 65.11 39 LEU D N 1
ATOM 5547 C CA . LEU D 1 41 ? 29.365 51.535 79.650 1.00 68.45 39 LEU D CA 1
ATOM 5548 C C . LEU D 1 41 ? 29.551 52.754 80.538 1.00 72.09 39 LEU D C 1
ATOM 5549 O O . LEU D 1 41 ? 29.756 53.864 80.038 1.00 79.52 39 LEU D O 1
ATOM 5554 N N . ASP D 1 42 ? 29.498 52.565 81.848 1.00 70.49 40 ASP D N 1
ATOM 5555 C CA . ASP D 1 42 ? 29.638 53.650 82.815 1.00 75.95 40 ASP D CA 1
ATOM 5556 C C . ASP D 1 42 ? 31.070 53.602 83.341 1.00 83.22 40 ASP D C 1
ATOM 5557 O O . ASP D 1 42 ? 31.381 52.895 84.300 1.00 84.95 40 ASP D O 1
ATOM 5562 N N . ARG D 1 43 ? 31.948 54.379 82.702 1.00 85.88 41 ARG D N 1
ATOM 5563 C CA . ARG D 1 43 ? 33.365 54.349 83.050 1.00 82.59 41 ARG D CA 1
ATOM 5564 C C . ARG D 1 43 ? 33.631 54.945 84.423 1.00 81.59 41 ARG D C 1
ATOM 5565 O O . ARG D 1 43 ? 34.620 54.581 85.069 1.00 87.40 41 ARG D O 1
ATOM 5567 N N . GLU D 1 44 ? 32.778 55.863 84.886 1.00 75.29 42 GLU D N 1
ATOM 5568 C CA . GLU D 1 44 ? 33.057 56.538 86.152 1.00 69.62 42 GLU D CA 1
ATOM 5569 C C . GLU D 1 44 ? 32.748 55.640 87.342 1.00 71.47 42 GLU D C 1
ATOM 5570 O O . GLU D 1 44 ? 33.571 55.505 88.252 1.00 71.20 42 GLU D O 1
ATOM 5572 N N . GLY D 1 45 ? 31.567 55.014 87.346 1.00 75.30 43 GLY D N 1
ATOM 5573 C CA . GLY D 1 45 ? 31.230 54.092 88.421 1.00 71.05 43 GLY D CA 1
ATOM 5574 C C . GLY D 1 45 ? 32.197 52.928 88.516 1.00 66.06 43 GLY D C 1
ATOM 5575 O O . GLY D 1 45 ? 32.681 52.592 89.603 1.00 64.67 43 GLY D O 1
ATOM 5576 N N . LEU D 1 46 ? 32.523 52.322 87.367 1.00 63.32 44 LEU D N 1
ATOM 5577 C CA . LEU D 1 46 ? 33.410 51.163 87.358 1.00 61.82 44 LEU D CA 1
ATOM 5578 C C . LEU D 1 46 ? 34.765 51.503 87.970 1.00 67.27 44 LEU D C 1
ATOM 5579 O O . LEU D 1 46 ? 35.264 50.778 88.839 1.00 64.82 44 LEU D O 1
ATOM 5581 N N . ASP D 1 47 ? 35.372 52.612 87.532 1.00 74.63 45 ASP D N 1
ATOM 5582 C CA . ASP D 1 47 ? 36.678 53.000 88.059 1.00 78.25 45 ASP D CA 1
ATOM 5583 C C . ASP D 1 47 ? 36.612 53.270 89.560 1.00 73.39 45 ASP D C 1
ATOM 5584 O O . ASP D 1 47 ? 37.499 52.850 90.316 1.00 72.10 45 ASP D O 1
ATOM 5589 N N . ALA D 1 48 ? 35.568 53.971 90.010 1.00 70.25 46 ALA D N 1
ATOM 5590 C CA . ALA D 1 48 ? 35.380 54.203 91.439 1.00 63.62 46 ALA D CA 1
ATOM 5591 C C . ALA D 1 48 ? 35.164 52.894 92.192 1.00 70.53 46 ALA D C 1
ATOM 5592 O O . ALA D 1 48 ? 35.783 52.651 93.237 1.00 66.61 46 ALA D O 1
ATOM 5594 N N . PHE D 1 49 ? 34.297 52.024 91.664 1.00 64.21 47 PHE D N 1
ATOM 5595 C CA . PHE D 1 49 ? 34.056 50.755 92.336 1.00 64.54 47 PHE D CA 1
ATOM 5596 C C . PHE D 1 49 ? 35.337 49.932 92.410 1.00 61.43 47 PHE D C 1
ATOM 5597 O O . PHE D 1 49 ? 35.648 49.345 93.454 1.00 62.43 47 PHE D O 1
ATOM 5605 N N . ALA D 1 50 ? 36.094 49.878 91.307 1.00 61.06 48 ALA D N 1
ATOM 5606 C CA . ALA D 1 50 ? 37.326 49.093 91.277 1.00 60.99 48 ALA D CA 1
ATOM 5607 C C . ALA D 1 50 ? 38.313 49.560 92.334 1.00 71.51 48 ALA D C 1
ATOM 5608 O O . ALA D 1 50 ? 39.067 48.744 92.881 1.00 70.43 48 ALA D O 1
ATOM 5610 N N . ALA D 1 51 ? 38.315 50.861 92.638 1.00 67.74 49 ALA D N 1
ATOM 5611 C CA . ALA D 1 51 ? 39.233 51.385 93.640 1.00 68.22 49 ALA D CA 1
ATOM 5612 C C . ALA D 1 51 ? 39.024 50.699 94.981 1.00 70.36 49 ALA D C 1
ATOM 5613 O O . ALA D 1 51 ? 39.995 50.382 95.676 1.00 69.55 49 ALA D O 1
ATOM 5615 N N . SER D 1 52 ? 37.763 50.457 95.363 1.00 72.42 50 SER D N 1
ATOM 5616 C CA . SER D 1 52 ? 37.498 49.813 96.647 1.00 69.33 50 SER D CA 1
ATOM 5617 C C . SER D 1 52 ? 38.022 48.380 96.673 1.00 72.55 50 SER D C 1
ATOM 5618 O O . SER D 1 52 ? 38.561 47.929 97.692 1.00 65.94 50 SER D O 1
ATOM 5621 N N . LEU D 1 53 ? 37.898 47.656 95.556 1.00 79.14 51 LEU D N 1
ATOM 5622 C CA . LEU D 1 53 ? 38.444 46.305 95.464 1.00 89.32 51 LEU D CA 1
ATOM 5623 C C . LEU D 1 53 ? 39.961 46.326 95.328 1.00 93.73 51 LEU D C 1
ATOM 5624 O O . LEU D 1 53 ? 40.621 45.329 95.639 1.00 97.87 51 LEU D O 1
ATOM 5626 N N . GLY D 1 54 ? 40.501 47.445 94.851 1.00 92.71 52 GLY D N 1
ATOM 5627 C CA . GLY D 1 54 ? 41.906 47.777 94.696 1.00 88.77 52 GLY D CA 1
ATOM 5628 C C . GLY D 1 54 ? 43.041 46.809 94.943 1.00 88.57 52 GLY D C 1
ATOM 5629 O O . GLY D 1 54 ? 43.516 46.650 96.072 1.00 83.48 52 GLY D O 1
ATOM 5630 N N . SER D 1 55 ? 43.488 46.162 93.870 1.00 94.47 53 SER D N 1
ATOM 5631 C CA . SER D 1 55 ? 44.875 45.727 93.728 1.00 99.44 53 SER D CA 1
ATOM 5632 C C . SER D 1 55 ? 45.187 45.929 92.254 1.00 95.91 53 SER D C 1
ATOM 5633 O O . SER D 1 55 ? 45.013 45.021 91.430 1.00 95.56 53 SER D O 1
ATOM 5635 N N . PRO D 1 56 ? 45.608 47.137 91.879 1.00 90.33 54 PRO D N 1
ATOM 5636 C CA . PRO D 1 56 ? 45.775 47.475 90.457 1.00 91.07 54 PRO D CA 1
ATOM 5637 C C . PRO D 1 56 ? 46.704 46.553 89.682 1.00 90.78 54 PRO D C 1
ATOM 5638 O O . PRO D 1 56 ? 46.606 46.487 88.451 1.00 92.19 54 PRO D O 1
ATOM 5642 N N . GLU D 1 57 ? 47.626 45.867 90.361 1.00 89.63 55 GLU D N 1
ATOM 5643 C CA . GLU D 1 57 ? 48.449 44.890 89.655 1.00 88.95 55 GLU D CA 1
ATOM 5644 C C . GLU D 1 57 ? 47.595 43.793 89.023 1.00 88.43 55 GLU D C 1
ATOM 5645 O O . GLU D 1 57 ? 47.994 43.204 88.009 1.00 89.92 55 GLU D O 1
ATOM 5651 N N . ARG D 1 58 ? 46.431 43.500 89.613 1.00 85.12 56 ARG D N 1
ATOM 5652 C CA . ARG D 1 58 ? 45.510 42.475 89.130 1.00 75.48 56 ARG D CA 1
ATOM 5653 C C . ARG D 1 58 ? 44.247 43.030 88.466 1.00 73.65 56 ARG D C 1
ATOM 5654 O O . ARG D 1 58 ? 43.344 42.245 88.135 1.00 66.49 56 ARG D O 1
ATOM 5662 N N . ILE D 1 59 ? 44.142 44.350 88.269 1.00 73.65 57 ILE D N 1
ATOM 5663 C CA . ILE D 1 59 ? 42.917 44.968 87.759 1.00 71.77 57 ILE D CA 1
ATOM 5664 C C . ILE D 1 59 ? 43.223 45.877 86.576 1.00 76.89 57 ILE D C 1
ATOM 5665 O O . ILE D 1 59 ? 44.181 46.658 86.617 1.00 86.35 57 ILE D O 1
ATOM 5670 N N . ALA D 1 60 ? 42.421 45.754 85.513 1.00 64.22 58 ALA D N 1
ATOM 5671 C CA . ALA D 1 60 ? 42.420 46.671 84.375 1.00 65.00 58 ALA D CA 1
ATOM 5672 C C . ALA D 1 60 ? 40.983 46.988 83.978 1.00 64.00 58 ALA D C 1
ATOM 5673 O O . ALA D 1 60 ? 40.142 46.083 83.934 1.00 64.66 58 ALA D O 1
ATOM 5675 N N . THR D 1 61 ? 40.685 48.262 83.711 1.00 64.55 59 THR D N 1
ATOM 5676 C CA . THR D 1 61 ? 39.333 48.672 83.334 1.00 68.88 59 THR D CA 1
ATOM 5677 C C . THR D 1 61 ? 39.320 49.412 81.996 1.00 66.68 59 THR D C 1
ATOM 5678 O O . THR D 1 61 ? 40.344 49.929 81.543 1.00 66.58 59 THR D O 1
ATOM 5682 N N . ILE D 1 62 ? 38.147 49.441 81.357 1.00 62.46 60 ILE D N 1
ATOM 5683 C CA . ILE D 1 62 ? 37.945 50.150 80.089 1.00 67.71 60 ILE D CA 1
ATOM 5684 C C . ILE D 1 62 ? 36.457 50.435 79.928 1.00 61.55 60 ILE D C 1
ATOM 5685 O O . ILE D 1 62 ? 35.615 49.609 80.287 1.00 59.54 60 ILE D O 1
ATOM 5687 N N . LYS D 1 63 ? 36.135 51.605 79.372 1.00 62.66 61 LYS D N 1
ATOM 5688 C CA . LYS D 1 63 ? 34.753 51.927 79.014 1.00 65.22 61 LYS D CA 1
ATOM 5689 C C . LYS D 1 63 ? 34.385 51.236 77.706 1.00 64.79 61 LYS D C 1
ATOM 5690 O O . LYS D 1 63 ? 35.010 51.492 76.672 1.00 71.12 61 LYS D O 1
ATOM 5692 N N . ALA D 1 64 ? 33.337 50.414 77.730 1.00 59.11 62 ALA D N 1
ATOM 5693 C CA . ALA D 1 64 ? 32.970 49.625 76.561 1.00 63.74 62 ALA D CA 1
ATOM 5694 C C . ALA D 1 64 ? 31.457 49.480 76.455 1.00 61.66 62 ALA D C 1
ATOM 5695 O O . ALA D 1 64 ? 30.785 49.199 77.452 1.00 62.90 62 ALA D O 1
ATOM 5697 N N . ASP D 1 65 ? 30.935 49.690 75.244 1.00 60.29 63 ASP D N 1
ATOM 5698 C CA . ASP D 1 65 ? 29.526 49.486 74.916 1.00 52.44 63 ASP D CA 1
ATOM 5699 C C . ASP D 1 65 ? 29.341 48.046 74.456 1.00 56.30 63 ASP D C 1
ATOM 5700 O O . ASP D 1 65 ? 30.025 47.597 73.526 1.00 50.66 63 ASP D O 1
ATOM 5705 N N . ALA D 1 66 ? 28.432 47.317 75.118 1.00 48.52 64 ALA D N 1
ATOM 5706 C CA . ALA D 1 66 ? 28.207 45.918 74.765 1.00 48.52 64 ALA D CA 1
ATOM 5707 C C . ALA D 1 66 ? 27.850 45.751 73.298 1.00 49.75 64 ALA D C 1
ATOM 5708 O O . ALA D 1 66 ? 28.229 44.751 72.682 1.00 56.08 64 ALA D O 1
ATOM 5710 N N . SER D 1 67 ? 27.157 46.726 72.714 1.00 49.40 65 SER D N 1
ATOM 5711 C CA . SER D 1 67 ? 26.750 46.665 71.316 1.00 54.76 65 SER D CA 1
ATOM 5712 C C . SER D 1 67 ? 27.877 46.984 70.337 1.00 57.34 65 SER D C 1
ATOM 5713 O O . SER D 1 67 ? 27.647 46.924 69.124 1.00 61.97 65 SER D O 1
ATOM 5716 N N . SER D 1 68 ? 29.078 47.316 70.812 1.00 59.40 66 SER D N 1
ATOM 5717 C CA . SER D 1 68 ? 30.176 47.718 69.939 1.00 58.53 66 SER D CA 1
ATOM 5718 C C . SER D 1 68 ? 31.131 46.551 69.714 1.00 51.11 66 SER D C 1
ATOM 5719 O O . SER D 1 68 ? 31.804 46.103 70.648 1.00 51.15 66 SER D O 1
ATOM 5722 N N . ALA D 1 69 ? 31.230 46.110 68.459 1.00 50.95 67 ALA D N 1
ATOM 5723 C CA . ALA D 1 69 ? 32.168 45.050 68.101 1.00 52.29 67 ALA D CA 1
ATOM 5724 C C . ALA D 1 69 ? 33.602 45.490 68.331 1.00 56.14 67 ALA D C 1
ATOM 5725 O O . ALA D 1 69 ? 34.444 44.695 68.763 1.00 52.84 67 ALA D O 1
ATOM 5727 N N . ASP D 1 70 ? 33.897 46.758 68.045 1.00 54.79 68 ASP D N 1
ATOM 5728 C CA . ASP D 1 70 ? 35.256 47.251 68.220 1.00 58.42 68 ASP D CA 1
ATOM 5729 C C . ASP D 1 70 ? 35.656 47.269 69.693 1.00 57.08 68 ASP D C 1
ATOM 5730 O O . ASP D 1 70 ? 36.825 47.026 70.014 1.00 58.10 68 ASP D O 1
ATOM 5735 N N . ASP D 1 71 ? 34.702 47.510 70.605 1.00 62.75 69 ASP D N 1
ATOM 5736 C CA . ASP D 1 71 ? 35.020 47.465 72.035 1.00 63.82 69 ASP D CA 1
ATOM 5737 C C . ASP D 1 71 ? 35.324 46.053 72.508 1.00 54.83 69 ASP D C 1
ATOM 5738 O O . ASP D 1 71 ? 36.123 45.872 73.433 1.00 55.47 69 ASP D O 1
ATOM 5743 N N . ALA D 1 72 ? 34.681 45.045 71.917 1.00 56.43 70 ALA D N 1
ATOM 5744 C CA . ALA D 1 72 ? 35.060 43.668 72.217 1.00 51.83 70 ALA D CA 1
ATOM 5745 C C . ALA D 1 72 ? 36.522 43.417 71.843 1.00 56.95 70 ALA D C 1
ATOM 5746 O O . ALA D 1 72 ? 37.267 42.775 72.596 1.00 53.44 70 ALA D O 1
ATOM 5748 N N . GLU D 1 73 ? 36.947 43.924 70.678 1.00 55.94 71 GLU D N 1
ATOM 5749 C CA . GLU D 1 73 ? 38.344 43.821 70.263 1.00 58.05 71 GLU D CA 1
ATOM 5750 C C . GLU D 1 73 ? 39.275 44.532 71.242 1.00 61.76 71 GLU D C 1
ATOM 5751 O O . GLU D 1 73 ? 40.345 44.009 71.592 1.00 58.69 71 GLU D O 1
ATOM 5757 N N . LYS D 1 74 ? 38.898 45.735 71.681 1.00 58.83 72 LYS D N 1
ATOM 5758 C CA . LYS D 1 74 ? 39.733 46.448 72.641 1.00 61.91 72 LYS D CA 1
ATOM 5759 C C . LYS D 1 74 ? 39.831 45.681 73.948 1.00 59.71 72 LYS D C 1
ATOM 5760 O O . LYS D 1 74 ? 40.913 45.569 74.540 1.00 60.90 72 LYS D O 1
ATOM 5762 N N . THR D 1 75 ? 38.717 45.089 74.380 1.00 62.67 73 THR D N 1
ATOM 5763 C CA . THR D 1 75 ? 38.703 44.363 75.641 1.00 56.75 73 THR D CA 1
ATOM 5764 C C . THR D 1 75 ? 39.647 43.176 75.601 1.00 56.61 73 THR D C 1
ATOM 5765 O O . THR D 1 75 ? 40.405 42.951 76.547 1.00 57.32 73 THR D O 1
ATOM 5769 N N . VAL D 1 76 ? 39.618 42.403 74.517 1.00 55.79 74 VAL D N 1
ATOM 5770 C CA . VAL D 1 76 ? 40.511 41.254 74.403 1.00 55.73 74 VAL D CA 1
ATOM 5771 C C . VAL D 1 76 ? 41.968 41.705 74.310 1.00 58.07 74 VAL D C 1
ATOM 5772 O O . VAL D 1 76 ? 42.855 41.128 74.953 1.00 58.61 74 VAL D O 1
ATOM 5776 N N . ALA D 1 77 ? 42.238 42.753 73.526 1.00 61.25 75 ALA D N 1
ATOM 5777 C CA . ALA D 1 77 ? 43.609 43.240 73.404 1.00 61.87 75 ALA D CA 1
ATOM 5778 C C . ALA D 1 77 ? 44.158 43.670 74.761 1.00 62.98 75 ALA D C 1
ATOM 5779 O O . ALA D 1 77 ? 45.291 43.327 75.122 1.00 64.12 75 ALA D O 1
ATOM 5781 N N . LEU D 1 78 ? 43.334 44.350 75.560 1.00 66.57 76 LEU D N 1
ATOM 5782 C CA . LEU D 1 78 ? 43.734 44.709 76.916 1.00 63.54 76 LEU D CA 1
ATOM 5783 C C . LEU D 1 78 ? 43.995 43.466 77.767 1.00 67.34 76 LEU D C 1
ATOM 5784 O O . LEU D 1 78 ? 44.950 43.427 78.551 1.00 65.29 76 LEU D O 1
ATOM 5789 N N . ALA D 1 79 ? 43.144 42.446 77.651 1.00 61.35 77 ALA D N 1
ATOM 5790 C CA . ALA D 1 79 ? 43.413 41.208 78.375 1.00 64.16 77 ALA D CA 1
ATOM 5791 C C . ALA D 1 79 ? 44.734 40.582 77.937 1.00 66.34 77 ALA D C 1
ATOM 5792 O O . ALA D 1 79 ? 45.536 40.147 78.773 1.00 61.31 77 ALA D O 1
ATOM 5794 N N . MET D 1 80 ? 44.974 40.530 76.625 1.00 60.82 78 MET D N 1
ATOM 5795 C CA . MET D 1 80 ? 46.228 39.994 76.118 1.00 62.00 78 MET D CA 1
ATOM 5796 C C . MET D 1 80 ? 47.410 40.831 76.598 1.00 64.46 78 MET D C 1
ATOM 5797 O O . MET D 1 80 ? 48.410 40.286 77.077 1.00 65.34 78 MET D O 1
ATOM 5802 N N . GLU D 1 81 ? 47.305 42.160 76.497 1.00 65.64 79 GLU D N 1
ATOM 5803 C CA . GLU D 1 81 ? 48.445 43.018 76.832 1.00 76.14 79 GLU D CA 1
ATOM 5804 C C . GLU D 1 81 ? 48.770 42.965 78.323 1.00 74.78 79 GLU D C 1
ATOM 5805 O O . GLU D 1 81 ? 49.937 42.818 78.705 1.00 70.12 79 GLU D O 1
ATOM 5807 N N . ARG D 1 82 ? 47.749 43.056 79.183 1.00 67.33 80 ARG D N 1
ATOM 5808 C CA . ARG D 1 82 ? 48.016 43.171 80.616 1.00 69.43 80 ARG D CA 1
ATOM 5809 C C . ARG D 1 82 ? 48.343 41.836 81.267 1.00 71.03 80 ARG D C 1
ATOM 5810 O O . ARG D 1 82 ? 49.246 41.758 82.110 1.00 68.49 80 ARG D O 1
ATOM 5818 N N . PHE D 1 83 ? 47.634 40.778 80.897 1.00 65.05 81 PHE D N 1
ATOM 5819 C CA . PHE D 1 83 ? 47.746 39.533 81.626 1.00 64.11 81 PHE D CA 1
ATOM 5820 C C . PHE D 1 83 ? 48.050 38.336 80.736 1.00 63.30 81 PHE D C 1
ATOM 5821 O O . PHE D 1 83 ? 48.207 37.226 81.255 1.00 64.14 81 PHE D O 1
ATOM 5829 N N . GLY D 1 84 ? 48.144 38.527 79.421 1.00 63.46 82 GLY D N 1
ATOM 5830 C CA . GLY D 1 84 ? 48.554 37.476 78.510 1.00 65.92 82 GLY D CA 1
ATOM 5831 C C . GLY D 1 84 ? 47.476 36.490 78.099 1.00 67.58 82 GLY D C 1
ATOM 5832 O O . GLY D 1 84 ? 47.769 35.569 77.322 1.00 64.27 82 GLY D O 1
ATOM 5833 N N . GLY D 1 85 ? 46.242 36.652 78.557 1.00 67.38 83 GLY D N 1
ATOM 5834 C CA . GLY D 1 85 ? 45.212 35.724 78.141 1.00 69.79 83 GLY D CA 1
ATOM 5835 C C . GLY D 1 85 ? 43.961 35.843 78.989 1.00 65.42 83 GLY D C 1
ATOM 5836 O O . GLY D 1 85 ? 43.815 36.751 79.813 1.00 62.27 83 GLY D O 1
ATOM 5837 N N . ILE D 1 86 ? 43.046 34.913 78.736 1.00 63.55 84 ILE D N 1
ATOM 5838 C CA . ILE D 1 86 ? 41.746 34.884 79.384 1.00 55.03 84 ILE D CA 1
ATOM 5839 C C . ILE D 1 86 ? 41.516 33.489 79.944 1.00 51.26 84 ILE D C 1
ATOM 5840 O O . ILE D 1 86 ? 41.666 32.494 79.223 1.00 49.72 84 ILE D O 1
ATOM 5845 N N . ASP D 1 87 ? 41.208 33.414 81.239 1.00 49.74 85 ASP D N 1
ATOM 5846 C CA . ASP D 1 87 ? 40.777 32.171 81.867 1.00 48.28 85 ASP D CA 1
ATOM 5847 C C . ASP D 1 87 ? 39.264 32.090 82.014 1.00 46.25 85 ASP D C 1
ATOM 5848 O O . ASP D 1 87 ? 38.694 31.002 81.894 1.00 46.95 85 ASP D O 1
ATOM 5853 N N . PHE D 1 88 ? 38.610 33.208 82.326 1.00 46.34 86 PHE D N 1
ATOM 5854 C CA . PHE D 1 88 ? 37.168 33.241 82.548 1.00 45.46 86 PHE D CA 1
ATOM 5855 C C . PHE D 1 88 ? 36.557 34.411 81.789 1.00 49.70 86 PHE D C 1
ATOM 5856 O O . PHE D 1 88 ? 37.013 35.549 81.938 1.00 46.24 86 PHE D O 1
ATOM 5864 N N . LEU D 1 89 ? 35.523 34.136 80.989 1.00 43.69 87 LEU D N 1
ATOM 5865 C CA . LEU D 1 89 ? 34.812 35.154 80.215 1.00 42.97 87 LEU D CA 1
ATOM 5866 C C . LEU D 1 89 ? 33.354 35.212 80.653 1.00 42.60 87 LEU D C 1
ATOM 5867 O O . LEU D 1 89 ? 32.637 34.210 80.552 1.00 43.51 87 LEU D O 1
ATOM 5872 N N . VAL D 1 90 ? 32.921 36.366 81.154 1.00 41.90 88 VAL D N 1
ATOM 5873 C CA . VAL D 1 90 ? 31.556 36.520 81.662 1.00 40.51 88 VAL D CA 1
ATOM 5874 C C . VAL D 1 90 ? 30.850 37.722 81.039 1.00 47.66 88 VAL D C 1
ATOM 5875 O O . VAL D 1 90 ? 31.028 38.857 81.507 1.00 42.14 88 VAL D O 1
ATOM 5879 N N . PRO D 1 91 ? 30.068 37.536 80.056 1.00 43.89 89 PRO D N 1
ATOM 5880 C CA . PRO D 1 91 ? 29.315 38.652 79.436 1.00 47.68 89 PRO D CA 1
ATOM 5881 C C . PRO D 1 91 ? 28.046 39.012 80.206 1.00 49.07 89 PRO D C 1
ATOM 5882 O O . PRO D 1 91 ? 26.930 38.627 79.869 1.00 50.50 89 PRO D O 1
ATOM 5886 N N . SER D 1 92 ? 28.219 39.796 81.268 1.00 43.26 90 SER D N 1
ATOM 5887 C CA . SER D 1 92 ? 27.140 40.111 82.193 1.00 44.09 90 SER D CA 1
ATOM 5888 C C . SER D 1 92 ? 26.291 41.304 81.767 1.00 43.72 90 SER D C 1
ATOM 5889 O O . SER D 1 92 ? 25.131 41.397 82.184 1.00 44.55 90 SER D O 1
ATOM 5892 N N . ALA D 1 93 ? 26.825 42.207 80.948 1.00 42.61 91 ALA D N 1
ATOM 5893 C CA . ALA D 1 93 ? 26.088 43.401 80.537 1.00 46.74 91 ALA D CA 1
ATOM 5894 C C . ALA D 1 93 ? 24.756 43.043 79.883 1.00 43.60 91 ALA D C 1
ATOM 5895 O O . ALA D 1 93 ? 24.697 42.167 79.018 1.00 49.98 91 ALA D O 1
ATOM 5897 N N . GLY D 1 94 ? 23.687 43.712 80.311 1.00 39.87 92 GLY D N 1
ATOM 5898 C CA . GLY D 1 94 ? 22.372 43.491 79.728 1.00 46.18 92 GLY D CA 1
ATOM 5899 C C . GLY D 1 94 ? 21.395 44.558 80.166 1.00 46.88 92 GLY D C 1
ATOM 5900 O O . GLY D 1 94 ? 21.610 45.250 81.166 1.00 51.75 92 GLY D O 1
ATOM 5901 N N . ILE D 1 95 ? 20.313 44.692 79.396 1.00 37.61 93 ILE D N 1
ATOM 5902 C CA . ILE D 1 95 ? 19.240 45.606 79.774 1.00 40.51 93 ILE D CA 1
ATOM 5903 C C . ILE D 1 95 ? 17.936 44.836 79.903 1.00 42.70 93 ILE D C 1
ATOM 5904 O O . ILE D 1 95 ? 17.667 43.874 79.174 1.00 40.42 93 ILE D O 1
ATOM 5909 N N . TYR D 1 96 ? 17.102 45.303 80.826 1.00 40.29 94 TYR D N 1
ATOM 5910 C CA . TYR D 1 96 ? 15.820 44.676 81.132 1.00 39.76 94 TYR D CA 1
ATOM 5911 C C . TYR D 1 96 ? 14.768 45.771 81.029 1.00 42.96 94 TYR D C 1
ATOM 5912 O O . TYR D 1 96 ? 14.647 46.611 81.924 1.00 48.27 94 TYR D O 1
ATOM 5921 N N . GLN D 1 97 ? 14.027 45.786 79.929 1.00 36.20 95 GLN D N 1
ATOM 5922 C CA . GLN D 1 97 ? 13.023 46.808 79.700 1.00 35.31 95 GLN D CA 1
ATOM 5923 C C . GLN D 1 97 ? 11.649 46.177 79.805 1.00 37.32 95 GLN D C 1
ATOM 5924 O O . GLN D 1 97 ? 11.366 45.180 79.135 1.00 32.83 95 GLN D O 1
ATOM 5930 N N . ALA D 1 98 ? 10.802 46.747 80.647 1.00 38.35 96 ALA D N 1
ATOM 5931 C CA . ALA D 1 98 ? 9.413 46.328 80.683 1.00 35.79 96 ALA D CA 1
ATOM 5932 C C . ALA D 1 98 ? 8.693 47.019 79.537 1.00 36.04 96 ALA D C 1
ATOM 5933 O O . ALA D 1 98 ? 8.648 48.250 79.484 1.00 33.05 96 ALA D O 1
ATOM 5935 N N . LYS D 1 99 ? 8.171 46.235 78.596 1.00 30.79 97 LYS D N 1
ATOM 5936 C CA . LYS D 1 99 ? 7.556 46.783 77.389 1.00 29.32 97 LYS D CA 1
ATOM 5937 C C . LYS D 1 99 ? 6.539 45.777 76.901 1.00 34.64 97 LYS D C 1
ATOM 5938 O O . LYS D 1 99 ? 6.894 44.808 76.207 1.00 37.27 97 LYS D O 1
ATOM 5944 N N . PRO D 1 100 ? 5.260 45.955 77.249 1.00 35.01 98 PRO D N 1
ATOM 5945 C CA . PRO D 1 100 ? 4.214 45.083 76.696 1.00 28.81 98 PRO D CA 1
ATOM 5946 C C . PRO D 1 100 ? 4.337 44.995 75.181 1.00 25.22 98 PRO D C 1
ATOM 5947 O O . PRO D 1 100 ? 4.625 45.985 74.503 1.00 26.41 98 PRO D O 1
ATOM 5951 N N . PHE D 1 101 ? 4.105 43.791 74.654 1.00 27.54 99 PHE D N 1
ATOM 5952 C CA . PHE D 1 101 ? 4.403 43.513 73.250 1.00 25.61 99 PHE D CA 1
ATOM 5953 C C . PHE D 1 101 ? 3.629 44.431 72.306 1.00 32.00 99 PHE D C 1
ATOM 5954 O O . PHE D 1 101 ? 4.166 44.872 71.282 1.00 27.86 99 PHE D O 1
ATOM 5962 N N . ALA D 1 102 ? 2.375 44.758 72.639 1.00 36.65 100 ALA D N 1
ATOM 5963 C CA . ALA D 1 102 ? 1.596 45.635 71.764 1.00 29.54 100 ALA D CA 1
ATOM 5964 C C . ALA D 1 102 ? 2.169 47.040 71.681 1.00 27.36 100 ALA D C 1
ATOM 5965 O O . ALA D 1 102 ? 1.840 47.765 70.736 1.00 34.09 100 ALA D O 1
ATOM 5967 N N . GLU D 1 103 ? 2.999 47.448 72.640 1.00 27.52 101 GLU D N 1
ATOM 5968 C CA . GLU D 1 103 ? 3.625 48.764 72.618 1.00 29.72 101 GLU D CA 1
ATOM 5969 C C . GLU D 1 103 ? 5.089 48.740 72.188 1.00 32.39 101 GLU D C 1
ATOM 5970 O O . GLU D 1 103 ? 5.711 49.802 72.123 1.00 38.18 101 GLU D O 1
ATOM 5976 N N . MET D 1 104 ? 5.653 47.574 71.872 1.00 30.24 102 MET D N 1
ATOM 5977 C CA . MET D 1 104 ? 7.090 47.461 71.632 1.00 30.42 102 MET D CA 1
ATOM 5978 C C . MET D 1 104 ? 7.452 48.042 70.268 1.00 31.71 102 MET D C 1
ATOM 5979 O O . MET D 1 104 ? 6.979 47.558 69.236 1.00 30.96 102 MET D O 1
ATOM 5984 N N . SER D 1 105 ? 8.301 49.067 70.268 1.00 33.70 103 SER D N 1
ATOM 5985 C CA . SER D 1 105 ? 8.780 49.691 69.044 1.00 35.47 103 SER D CA 1
ATOM 5986 C C . SER D 1 105 ? 9.899 48.863 68.428 1.00 39.76 103 SER D C 1
ATOM 5987 O O . SER D 1 105 ? 10.567 48.078 69.105 1.00 34.27 103 SER D O 1
ATOM 5990 N N . ASP D 1 106 ? 10.137 49.087 67.135 1.00 35.83 104 ASP D N 1
ATOM 5991 C CA . ASP D 1 106 ? 11.274 48.433 66.491 1.00 37.86 104 ASP D CA 1
ATOM 5992 C C . ASP D 1 106 ? 12.575 48.807 67.189 1.00 42.43 104 ASP D C 1
ATOM 5993 O O . ASP D 1 106 ? 13.443 47.950 67.398 1.00 36.75 104 ASP D O 1
ATOM 5998 N N . ALA D 1 107 ? 12.692 50.065 67.621 1.00 38.96 105 ALA D N 1
ATOM 5999 C CA . ALA D 1 107 ? 13.867 50.488 68.374 1.00 40.26 105 ALA D CA 1
ATOM 6000 C C . ALA D 1 107 ? 13.979 49.741 69.703 1.00 43.66 105 ALA D C 1
ATOM 6001 O O . ALA D 1 107 ? 15.079 49.334 70.096 1.00 39.27 105 ALA D O 1
ATOM 6003 N N . ASP D 1 108 ? 12.858 49.549 70.408 1.00 37.72 106 ASP D N 1
ATOM 6004 C CA . ASP D 1 108 ? 12.904 48.774 71.642 1.00 36.49 106 ASP D CA 1
ATOM 6005 C C . ASP D 1 108 ? 13.510 47.404 71.391 1.00 41.76 106 ASP D C 1
ATOM 6006 O O . ASP D 1 108 ? 14.434 46.980 72.097 1.00 37.48 106 ASP D O 1
ATOM 6011 N N . TRP D 1 109 ? 13.017 46.716 70.359 1.00 34.10 107 TRP D N 1
ATOM 6012 C CA . TRP D 1 109 ? 13.461 45.357 70.085 1.00 36.87 107 TRP D CA 1
ATOM 6013 C C . TRP D 1 109 ? 14.957 45.327 69.813 1.00 38.65 107 TRP D C 1
ATOM 6014 O O . TRP D 1 109 ? 15.708 44.579 70.458 1.00 33.61 107 TRP D O 1
ATOM 6025 N N . HIS D 1 110 ? 15.412 46.173 68.891 1.00 35.68 108 HIS D N 1
ATOM 6026 C CA . HIS D 1 110 ? 16.802 46.133 68.456 1.00 36.91 108 HIS D CA 1
ATOM 6027 C C . HIS D 1 110 ? 17.760 46.453 69.590 1.00 37.88 108 HIS D C 1
ATOM 6028 O O . HIS D 1 110 ? 18.857 45.895 69.655 1.00 42.01 108 HIS D O 1
ATOM 6035 N N . ARG D 1 111 ? 17.383 47.374 70.471 1.00 38.55 109 ARG D N 1
ATOM 6036 C CA . ARG D 1 111 ? 18.279 47.761 71.556 1.00 46.14 109 ARG D CA 1
ATOM 6037 C C . ARG D 1 111 ? 18.532 46.593 72.511 1.00 45.27 109 ARG D C 1
ATOM 6038 O O . ARG D 1 111 ? 19.666 46.375 72.960 1.00 38.92 109 ARG D O 1
ATOM 6046 N N . THR D 1 112 ? 17.488 45.827 72.824 1.00 36.31 110 THR D N 1
ATOM 6047 C CA . THR D 1 112 ? 17.664 44.682 73.714 1.00 34.96 110 THR D CA 1
ATOM 6048 C C . THR D 1 112 ? 18.457 43.561 73.038 1.00 37.66 110 THR D C 1
ATOM 6049 O O . THR D 1 112 ? 19.352 42.974 73.656 1.00 36.67 110 THR D O 1
ATOM 6053 N N . ILE D 1 113 ? 18.164 43.261 71.770 1.00 33.95 111 ILE D N 1
ATOM 6054 C CA . ILE D 1 113 ? 18.914 42.217 71.069 1.00 33.54 111 ILE D CA 1
ATOM 6055 C C . ILE D 1 113 ? 20.382 42.616 70.908 1.00 39.96 111 ILE D C 1
ATOM 6056 O O . ILE D 1 113 ? 21.292 41.794 71.091 1.00 35.28 111 ILE D O 1
ATOM 6061 N N . SER D 1 114 ? 20.641 43.882 70.588 1.00 37.15 112 SER D N 1
ATOM 6062 C CA A SER D 1 114 ? 22.016 44.309 70.338 0.40 39.00 112 SER D CA 1
ATOM 6063 C CA B SER D 1 114 ? 22.014 44.318 70.341 0.60 39.00 112 SER D CA 1
ATOM 6064 C C . SER D 1 114 ? 22.880 44.157 71.586 1.00 39.43 112 SER D C 1
ATOM 6065 O O . SER D 1 114 ? 24.005 43.647 71.517 1.00 39.95 112 SER D O 1
ATOM 6070 N N . ILE D 1 115 ? 22.370 44.591 72.738 1.00 39.30 113 ILE D N 1
ATOM 6071 C CA . ILE D 1 115 ? 23.141 44.535 73.975 1.00 41.25 113 ILE D CA 1
ATOM 6072 C C . ILE D 1 115 ? 23.209 43.111 74.518 1.00 45.15 113 ILE D C 1
ATOM 6073 O O . ILE D 1 115 ? 24.292 42.593 74.821 1.00 38.68 113 ILE D O 1
ATOM 6078 N N . ASN D 1 116 ? 22.054 42.460 74.641 1.00 36.33 114 ASN D N 1
ATOM 6079 C CA . ASN D 1 116 ? 21.959 41.165 75.309 1.00 34.76 114 ASN D CA 1
ATOM 6080 C C . ASN D 1 116 ? 22.413 40.004 74.444 1.00 34.00 114 ASN D C 1
ATOM 6081 O O . ASN D 1 116 ? 22.698 38.931 74.983 1.00 37.02 114 ASN D O 1
ATOM 6086 N N . LEU D 1 117 ? 22.464 40.168 73.122 1.00 37.52 115 LEU D N 1
ATOM 6087 C CA . LEU D 1 117 ? 22.753 39.013 72.283 1.00 33.52 115 LEU D CA 1
ATOM 6088 C C . LEU D 1 117 ? 23.927 39.281 71.355 1.00 35.69 115 LEU D C 1
ATOM 6089 O O . LEU D 1 117 ? 24.934 38.571 71.425 1.00 35.39 115 LEU D O 1
ATOM 6094 N N . ASP D 1 118 ? 23.813 40.300 70.482 1.00 36.22 116 ASP D N 1
ATOM 6095 C CA . ASP D 1 118 ? 24.931 40.641 69.609 1.00 37.88 116 ASP D CA 1
ATOM 6096 C C . ASP D 1 118 ? 26.204 40.860 70.408 1.00 39.26 116 ASP D C 1
ATOM 6097 O O . ASP D 1 118 ? 27.282 40.387 70.020 1.00 39.96 116 ASP D O 1
ATOM 6102 N N . GLY D 1 119 ? 26.099 41.587 71.522 1.00 39.75 117 GLY D N 1
ATOM 6103 C CA . GLY D 1 119 ? 27.283 41.874 72.315 1.00 46.64 117 GLY D CA 1
ATOM 6104 C C . GLY D 1 119 ? 27.948 40.617 72.832 1.00 43.24 117 GLY D C 1
ATOM 6105 O O . GLY D 1 119 ? 29.178 40.507 72.841 1.00 41.69 117 GLY D O 1
ATOM 6106 N N . VAL D 1 120 ? 27.145 39.631 73.223 1.00 38.55 118 VAL D N 1
ATOM 6107 C CA . VAL D 1 120 ? 27.719 38.379 73.693 1.00 40.17 118 VAL D CA 1
ATOM 6108 C C . VAL D 1 120 ? 28.465 37.689 72.555 1.00 39.18 118 VAL D C 1
ATOM 6109 O O . VAL D 1 120 ? 29.587 37.198 72.738 1.00 38.83 118 VAL D O 1
ATOM 6113 N N . PHE D 1 121 ? 27.891 37.702 71.348 1.00 37.65 119 PHE D N 1
ATOM 6114 C CA . PHE D 1 121 ? 28.612 37.170 70.197 1.00 40.28 119 PHE D CA 1
ATOM 6115 C C . PHE D 1 121 ? 29.948 37.867 70.009 1.00 46.09 119 PHE D C 1
ATOM 6116 O O . PHE D 1 121 ? 30.978 37.204 69.850 1.00 40.84 119 PHE D O 1
ATOM 6124 N N . TYR D 1 122 ? 29.945 39.206 70.004 1.00 41.62 120 TYR D N 1
ATOM 6125 C CA . TYR D 1 122 ? 31.173 39.943 69.727 1.00 43.79 120 TYR D CA 1
ATOM 6126 C C . TYR D 1 122 ? 32.270 39.547 70.705 1.00 44.45 120 TYR D C 1
ATOM 6127 O O . TYR D 1 122 ? 33.408 39.262 70.306 1.00 45.54 120 TYR D O 1
ATOM 6136 N N . LEU D 1 123 ? 31.929 39.497 71.994 1.00 43.81 121 LEU D N 1
ATOM 6137 C CA . LEU D 1 123 ? 32.918 39.209 73.023 1.00 47.95 121 LEU D CA 1
ATOM 6138 C C . LEU D 1 123 ? 33.423 37.774 72.913 1.00 52.45 121 LEU D C 1
ATOM 6139 O O . LEU D 1 123 ? 34.633 37.526 72.967 1.00 44.92 121 LEU D O 1
ATOM 6144 N N . CYS D 1 124 ? 32.512 36.811 72.744 1.00 41.79 122 CYS D N 1
ATOM 6145 C CA . CYS D 1 124 ? 32.947 35.424 72.605 1.00 44.11 122 CYS D CA 1
ATOM 6146 C C . CYS D 1 124 ? 33.829 35.237 71.370 1.00 42.75 122 CYS D C 1
ATOM 6147 O O . CYS D 1 124 ? 34.865 34.570 71.433 1.00 45.10 122 CYS D O 1
ATOM 6150 N N . LYS D 1 125 ? 33.436 35.828 70.241 1.00 42.54 123 LYS D N 1
ATOM 6151 C CA . LYS D 1 125 ? 34.200 35.673 69.004 1.00 47.58 123 LYS D CA 1
ATOM 6152 C C . LYS D 1 125 ? 35.585 36.297 69.112 1.00 45.92 123 LYS D C 1
ATOM 6153 O O . LYS D 1 125 ? 36.584 35.683 68.719 1.00 46.90 123 LYS D O 1
ATOM 6159 N N . ARG D 1 126 ? 35.665 37.529 69.615 1.00 46.78 124 ARG D N 1
ATOM 6160 C CA . ARG D 1 126 ? 36.968 38.175 69.713 1.00 49.70 124 ARG D CA 1
ATOM 6161 C C . ARG D 1 126 ? 37.870 37.511 70.748 1.00 49.41 124 ARG D C 1
ATOM 6162 O O . ARG D 1 126 ? 39.098 37.619 70.642 1.00 51.00 124 ARG D O 1
ATOM 6170 N N . ALA D 1 127 ? 37.297 36.809 71.728 1.00 47.74 125 ALA D N 1
ATOM 6171 C CA . ALA D 1 127 ? 38.085 36.235 72.810 1.00 48.10 125 ALA D CA 1
ATOM 6172 C C . ALA D 1 127 ? 38.808 34.952 72.423 1.00 48.27 125 ALA D C 1
ATOM 6173 O O . ALA D 1 127 ? 39.755 34.569 73.122 1.00 49.14 125 ALA D O 1
ATOM 6175 N N . LEU D 1 128 ? 38.376 34.277 71.353 1.00 47.52 126 LEU D N 1
ATOM 6176 C CA . LEU D 1 128 ? 38.866 32.934 71.026 1.00 54.90 126 LEU D CA 1
ATOM 6177 C C . LEU D 1 128 ? 40.387 32.770 71.041 1.00 60.72 126 LEU D C 1
ATOM 6178 O O . LEU D 1 128 ? 40.872 31.829 71.694 1.00 59.15 126 LEU D O 1
ATOM 6183 N N . PRO D 1 129 ? 41.186 33.605 70.359 1.00 51.16 127 PRO D N 1
ATOM 6184 C CA . PRO D 1 129 ? 42.648 33.390 70.378 1.00 55.31 127 PRO D CA 1
ATOM 6185 C C . PRO D 1 129 ? 43.273 33.581 71.746 1.00 60.27 127 PRO D C 1
ATOM 6186 O O . PRO D 1 129 ? 44.371 33.055 71.989 1.00 62.29 127 PRO D O 1
ATOM 6190 N N . ALA D 1 130 ? 42.611 34.310 72.643 1.00 58.40 128 ALA D N 1
ATOM 6191 C CA . ALA D 1 130 ? 43.145 34.628 73.958 1.00 58.36 128 ALA D CA 1
ATOM 6192 C C . ALA D 1 130 ? 42.755 33.608 75.024 1.00 55.70 128 ALA D C 1
ATOM 6193 O O . ALA D 1 130 ? 43.292 33.659 76.136 1.00 52.98 128 ALA D O 1
ATOM 6195 N N . LEU D 1 131 ? 41.855 32.671 74.718 1.00 53.84 129 LEU D N 1
ATOM 6196 C CA . LEU D 1 131 ? 41.425 31.708 75.726 1.00 51.02 129 LEU D CA 1
ATOM 6197 C C . LEU D 1 131 ? 42.565 30.747 76.061 1.00 51.33 129 LEU D C 1
ATOM 6198 O O . LEU D 1 131 ? 43.235 30.219 75.167 1.00 51.12 129 LEU D O 1
ATOM 6203 N N . LYS D 1 132 ? 42.778 30.511 77.354 1.00 50.35 130 LYS D N 1
ATOM 6204 C CA . LYS D 1 132 ? 43.849 29.646 77.814 1.00 54.27 130 LYS D CA 1
ATOM 6205 C C . LYS D 1 132 ? 43.354 28.212 77.953 1.00 55.00 130 LYS D C 1
ATOM 6206 O O . LYS D 1 132 ? 42.170 27.907 77.762 1.00 48.22 130 LYS D O 1
ATOM 6208 N N . GLU D 1 133 ? 44.266 27.310 78.304 1.00 53.15 131 GLU D N 1
ATOM 6209 C CA . GLU D 1 133 ? 43.828 25.961 78.637 1.00 57.85 131 GLU D CA 1
ATOM 6210 C C . GLU D 1 133 ? 42.983 25.996 79.910 1.00 56.08 131 GLU D C 1
ATOM 6211 O O . GLU D 1 133 ? 43.205 26.822 80.799 1.00 61.89 131 GLU D O 1
ATOM 6217 N N . ASP D 1 134 ? 41.966 25.126 79.956 1.00 47.82 132 ASP D N 1
ATOM 6218 C CA . ASP D 1 134 ? 41.061 25.013 81.103 1.00 49.62 132 ASP D CA 1
ATOM 6219 C C . ASP D 1 134 ? 40.264 26.298 81.348 1.00 51.95 132 ASP D C 1
ATOM 6220 O O . ASP D 1 134 ? 39.915 26.617 82.489 1.00 56.31 132 ASP D O 1
ATOM 6225 N N . SER D 1 135 ? 39.968 27.056 80.294 1.00 44.62 133 SER D N 1
ATOM 6226 C CA . SER D 1 135 ? 39.236 28.305 80.445 1.00 44.13 133 SER D CA 1
ATOM 6227 C C . SER D 1 135 ? 37.724 28.046 80.536 1.00 41.94 133 SER D C 1
ATOM 6228 O O . SER D 1 135 ? 37.253 26.925 80.341 1.00 48.85 133 SER D O 1
ATOM 6231 N N . SER D 1 136 ? 36.970 29.100 80.880 1.00 41.40 134 SER D N 1
ATOM 6232 C CA . SER D 1 136 ? 35.512 29.048 81.018 1.00 41.10 134 SER D CA 1
ATOM 6233 C C . SER D 1 136 ? 34.835 30.276 80.418 1.00 44.33 134 SER D C 1
ATOM 6234 O O . SER D 1 136 ? 35.266 31.412 80.642 1.00 42.68 134 SER D O 1
ATOM 6237 N N . ILE D 1 137 ? 33.728 30.048 79.717 1.00 37.65 135 ILE D N 1
ATOM 6238 C CA . ILE D 1 137 ? 32.749 31.087 79.421 1.00 37.04 135 ILE D CA 1
ATOM 6239 C C . ILE D 1 137 ? 31.512 30.806 80.262 1.00 36.07 135 ILE D C 1
ATOM 6240 O O . ILE D 1 137 ? 31.047 29.659 80.318 1.00 37.79 135 ILE D O 1
ATOM 6245 N N . VAL D 1 138 ? 30.987 31.832 80.929 1.00 35.69 136 VAL D N 1
ATOM 6246 C CA . VAL D 1 138 ? 29.735 31.700 81.679 1.00 34.23 136 VAL D CA 1
ATOM 6247 C C . VAL D 1 138 ? 28.790 32.804 81.235 1.00 39.18 136 VAL D C 1
ATOM 6248 O O . VAL D 1 138 ? 29.041 33.991 81.488 1.00 35.33 136 VAL D O 1
ATOM 6252 N N . THR D 1 139 ? 27.693 32.413 80.613 1.00 32.38 137 THR D N 1
ATOM 6253 C CA . THR D 1 139 ? 26.666 33.333 80.162 1.00 32.00 137 THR D CA 1
ATOM 6254 C C . THR D 1 139 ? 25.644 33.602 81.263 1.00 36.10 137 THR D C 1
ATOM 6255 O O . THR D 1 139 ? 25.477 32.818 82.209 1.00 35.89 137 THR D O 1
ATOM 6259 N N . LEU D 1 140 ? 24.915 34.700 81.105 1.00 33.80 138 LEU D N 1
ATOM 6260 C CA . LEU D 1 140 ? 23.845 35.053 82.026 1.00 30.74 138 LEU D CA 1
ATOM 6261 C C . LEU D 1 140 ? 22.520 34.861 81.294 1.00 29.11 138 LEU D C 1
ATOM 6262 O O . LEU D 1 140 ? 22.209 35.597 80.352 1.00 30.27 138 LEU D O 1
ATOM 6267 N N . ALA D 1 141 ? 21.760 33.850 81.710 1.00 27.47 139 ALA D N 1
ATOM 6268 C CA . ALA D 1 141 ? 20.411 33.635 81.211 1.00 25.88 139 ALA D CA 1
ATOM 6269 C C . ALA D 1 141 ? 19.464 34.356 82.162 1.00 28.53 139 ALA D C 1
ATOM 6270 O O . ALA D 1 141 ? 19.836 35.378 82.748 1.00 32.41 139 ALA D O 1
ATOM 6272 N N . SER D 1 142 ? 18.247 33.843 82.327 1.00 26.20 140 SER D N 1
ATOM 6273 C CA . SER D 1 142 ? 17.285 34.427 83.249 1.00 26.39 140 SER D CA 1
ATOM 6274 C C . SER D 1 142 ? 16.099 33.488 83.386 1.00 25.37 140 SER D C 1
ATOM 6275 O O . SER D 1 142 ? 15.753 32.761 82.449 1.00 23.12 140 SER D O 1
ATOM 6278 N N . LEU D 1 143 ? 15.471 33.549 84.559 1.00 25.06 141 LEU D N 1
ATOM 6279 C CA . LEU D 1 143 ? 14.189 32.928 84.832 1.00 25.62 141 LEU D CA 1
ATOM 6280 C C . LEU D 1 143 ? 13.211 33.144 83.684 1.00 25.87 141 LEU D C 1
ATOM 6281 O O . LEU D 1 143 ? 12.465 32.230 83.311 1.00 21.62 141 LEU D O 1
ATOM 6286 N N . ALA D 1 144 ? 13.225 34.341 83.103 1.00 22.66 142 ALA D N 1
ATOM 6287 C CA . ALA D 1 144 ? 12.284 34.659 82.037 1.00 21.72 142 ALA D CA 1
ATOM 6288 C C . ALA D 1 144 ? 12.442 33.738 80.830 1.00 23.14 142 ALA D C 1
ATOM 6289 O O . ALA D 1 144 ? 11.462 33.481 80.131 1.00 22.16 142 ALA D O 1
ATOM 6291 N N . ALA D 1 145 ? 13.654 33.243 80.558 1.00 22.06 143 ALA D N 1
ATOM 6292 C CA . ALA D 1 145 ? 13.827 32.366 79.401 1.00 23.86 143 ALA D CA 1
ATOM 6293 C C . ALA D 1 145 ? 13.035 31.079 79.570 1.00 20.34 143 ALA D C 1
ATOM 6294 O O . ALA D 1 145 ? 12.553 30.503 78.583 1.00 21.19 143 ALA D O 1
ATOM 6296 N N . TYR D 1 146 ? 12.877 30.633 80.814 1.00 22.31 144 TYR D N 1
ATOM 6297 C CA . TYR D 1 146 ? 12.256 29.371 81.166 1.00 18.44 144 TYR D CA 1
ATOM 6298 C C . TYR D 1 146 ? 10.788 29.546 81.523 1.00 22.54 144 TYR D C 1
ATOM 6299 O O . TYR D 1 146 ? 9.935 28.833 80.992 1.00 18.61 144 TYR D O 1
ATOM 6308 N N . ARG D 1 147 ? 10.464 30.529 82.367 1.00 23.82 145 ARG D N 1
ATOM 6309 C CA . ARG D 1 147 ? 9.072 30.740 82.750 1.00 22.81 145 ARG D CA 1
ATOM 6310 C C . ARG D 1 147 ? 8.279 31.462 81.668 1.00 23.65 145 ARG D C 1
ATOM 6311 O O . ARG D 1 147 ? 7.053 31.344 81.632 1.00 23.57 145 ARG D O 1
ATOM 6319 N N . GLY D 1 148 ? 8.947 32.189 80.782 1.00 18.75 146 GLY D N 1
ATOM 6320 C CA . GLY D 1 148 ? 8.258 33.060 79.842 1.00 19.78 146 GLY D CA 1
ATOM 6321 C C . GLY D 1 148 ? 8.073 34.463 80.406 1.00 20.32 146 GLY D C 1
ATOM 6322 O O . GLY D 1 148 ? 7.428 34.636 81.447 1.00 21.73 146 GLY D O 1
ATOM 6323 N N . ALA D 1 149 ? 8.650 35.461 79.742 1.00 21.55 147 ALA D N 1
ATOM 6324 C CA . ALA D 1 149 ? 8.558 36.842 80.215 1.00 25.44 147 ALA D CA 1
ATOM 6325 C C . ALA D 1 149 ? 7.115 37.328 80.207 1.00 23.82 147 ALA D C 1
ATOM 6326 O O . ALA D 1 149 ? 6.322 36.967 79.334 1.00 21.20 147 ALA D O 1
ATOM 6328 N N . TYR D 1 150 ? 6.784 38.171 81.192 1.00 24.81 148 TYR D N 1
ATOM 6329 C CA . TYR D 1 150 ? 5.425 38.686 81.304 1.00 29.92 148 TYR D CA 1
ATOM 6330 C C . TYR D 1 150 ? 5.207 39.894 80.406 1.00 29.01 148 TYR D C 1
ATOM 6331 O O . TYR D 1 150 ? 4.161 40.003 79.762 1.00 27.34 148 TYR D O 1
ATOM 6340 N N . VAL D 1 151 ? 6.181 40.797 80.327 1.00 26.82 149 VAL D N 1
ATOM 6341 C CA . VAL D 1 151 ? 6.046 42.004 79.513 1.00 32.38 149 VAL D CA 1
ATOM 6342 C C . VAL D 1 151 ? 7.405 42.361 78.933 1.00 26.59 149 VAL D 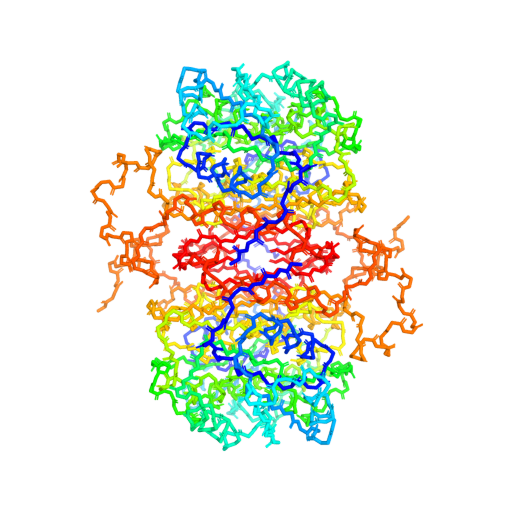C 1
ATOM 6343 O O . VAL D 1 151 ? 7.842 43.511 79.013 1.00 29.00 149 VAL D O 1
ATOM 6347 N N . ASN D 1 152 ? 8.114 41.364 78.413 1.00 25.52 150 ASN D N 1
ATOM 6348 C CA . ASN D 1 152 ? 9.473 41.556 77.913 1.00 25.46 150 ASN D CA 1
ATOM 6349 C C . ASN D 1 152 ? 9.821 40.462 76.910 1.00 24.33 150 ASN D C 1
ATOM 6350 O O . ASN D 1 152 ? 10.748 39.676 77.153 1.00 24.75 150 ASN D O 1
ATOM 6355 N N . ALA D 1 153 ? 9.084 40.373 75.801 1.00 24.18 151 ALA D N 1
ATOM 6356 C CA . ALA D 1 153 ? 9.345 39.305 74.840 1.00 25.71 151 ALA D CA 1
ATOM 6357 C C . ALA D 1 153 ? 10.746 39.429 74.240 1.00 27.40 151 ALA D C 1
ATOM 6358 O O . ALA D 1 153 ? 11.379 38.414 73.928 1.00 25.07 151 ALA D O 1
ATOM 6360 N N . HIS D 1 154 ? 11.255 40.650 74.083 1.00 24.81 152 HIS D N 1
ATOM 6361 C CA . HIS D 1 154 ? 12.625 40.791 73.587 1.00 26.13 152 HIS D CA 1
ATOM 6362 C C . HIS D 1 154 ? 13.649 40.295 74.616 1.00 26.32 152 HIS D C 1
ATOM 6363 O O . HIS D 1 154 ? 14.632 39.634 74.254 1.00 26.46 152 HIS D O 1
ATOM 6370 N N . TYR D 1 155 ? 13.458 40.635 75.891 1.00 26.46 153 TYR D N 1
ATOM 6371 C CA . TYR D 1 155 ? 14.365 40.156 76.929 1.00 26.66 153 TYR D CA 1
ATOM 6372 C C . TYR D 1 155 ? 14.360 38.635 76.990 1.00 26.41 153 TYR D C 1
ATOM 6373 O O . TYR D 1 155 ? 15.417 37.998 77.035 1.00 25.46 153 TYR D O 1
ATOM 6382 N N . GLY D 1 156 ? 13.169 38.040 77.015 1.00 26.00 154 GLY D N 1
ATOM 6383 C CA . GLY D 1 156 ? 13.076 36.589 77.063 1.00 24.86 154 GLY D CA 1
ATOM 6384 C C . GLY D 1 156 ? 13.744 35.923 75.876 1.00 22.22 154 GLY D C 1
ATOM 6385 O O . GLY D 1 156 ? 14.416 34.900 76.025 1.00 25.50 154 GLY D O 1
ATOM 6386 N N . ALA D 1 157 ? 13.556 36.485 74.684 1.00 23.19 155 ALA D N 1
ATOM 6387 C CA . ALA D 1 157 ? 14.194 35.941 73.487 1.00 22.34 155 ALA D CA 1
ATOM 6388 C C . ALA D 1 157 ? 15.712 35.885 73.640 1.00 29.56 155 ALA D C 1
ATOM 6389 O O . ALA D 1 157 ? 16.340 34.852 73.363 1.00 23.20 155 ALA D O 1
ATOM 6391 N N . THR D 1 158 ? 16.323 36.987 74.077 1.00 25.19 156 THR D N 1
ATOM 6392 C CA . THR D 1 158 ? 17.777 36.995 74.205 1.00 26.51 156 THR D CA 1
ATOM 6393 C C . THR D 1 158 ? 18.248 36.025 75.280 1.00 25.90 156 THR D C 1
ATOM 6394 O O . THR D 1 158 ? 19.316 35.421 75.136 1.00 26.43 156 THR D O 1
ATOM 6398 N N . LYS D 1 159 ? 17.465 35.831 76.338 1.00 24.94 157 LYS D N 1
ATOM 6399 C CA . LYS D 1 159 ? 17.930 34.910 77.367 1.00 24.47 157 LYS D CA 1
ATOM 6400 C C . LYS D 1 159 ? 17.736 33.447 76.973 1.00 31.90 157 LYS D C 1
ATOM 6401 O O . LYS D 1 159 ? 18.526 32.593 77.398 1.00 23.95 157 LYS D O 1
ATOM 6407 N N . GLY D 1 160 ? 16.719 33.128 76.168 1.00 26.03 158 GLY D N 1
ATOM 6408 C CA . GLY D 1 160 ? 16.674 31.803 75.564 1.00 28.17 158 GLY D CA 1
ATOM 6409 C C . GLY D 1 160 ? 17.811 31.591 74.576 1.00 29.13 158 GLY D C 1
ATOM 6410 O O . GLY D 1 160 ? 18.405 30.507 74.511 1.00 22.20 158 GLY D O 1
ATOM 6411 N N . ALA D 1 161 ? 18.145 32.631 73.811 1.00 22.79 159 ALA D N 1
ATOM 6412 C CA . ALA D 1 161 ? 19.318 32.558 72.946 1.00 23.94 159 ALA D CA 1
ATOM 6413 C C . ALA D 1 161 ? 20.580 32.222 73.752 1.00 24.79 159 ALA D C 1
ATOM 6414 O O . ALA D 1 161 ? 21.436 31.466 73.285 1.00 25.05 159 ALA D O 1
ATOM 6416 N N . MET D 1 162 ? 20.724 32.787 74.955 1.00 25.56 160 MET D N 1
ATOM 6417 C CA . MET D 1 162 ? 21.884 32.457 75.792 1.00 26.14 160 MET D CA 1
ATOM 6418 C C . MET D 1 162 ? 21.972 30.964 76.086 1.00 24.97 160 MET D C 1
ATOM 6419 O O . MET D 1 162 ? 23.063 30.380 76.048 1.00 28.81 160 MET D O 1
ATOM 6424 N N . VAL D 1 163 ? 20.845 30.325 76.394 1.00 23.31 161 VAL D N 1
ATOM 6425 C CA . VAL D 1 163 ? 20.905 28.915 76.783 1.00 27.40 161 VAL D CA 1
ATOM 6426 C C . VAL D 1 163 ? 21.400 28.057 75.620 1.00 28.96 161 VAL D C 1
ATOM 6427 O O . VAL D 1 163 ? 22.290 27.207 75.775 1.00 23.14 161 VAL D O 1
ATOM 6431 N N . SER D 1 164 ? 20.844 28.287 74.430 1.00 24.07 162 SER D N 1
ATOM 6432 C CA . SER D 1 164 ? 21.219 27.488 73.270 1.00 24.14 162 SER D CA 1
ATOM 6433 C C . SER D 1 164 ? 22.595 27.855 72.753 1.00 27.33 162 SER D C 1
ATOM 6434 O O . SER D 1 164 ? 23.310 26.985 72.247 1.00 24.98 162 SER D O 1
ATOM 6437 N N . MET D 1 165 ? 22.966 29.135 72.836 1.00 25.47 163 MET D N 1
ATOM 6438 C CA . MET D 1 165 ? 24.293 29.531 72.390 1.00 31.68 163 MET D CA 1
ATOM 6439 C C . MET D 1 165 ? 25.356 28.887 73.265 1.00 30.60 163 MET D C 1
ATOM 6440 O O . MET D 1 165 ? 26.400 28.460 72.773 1.00 28.98 163 MET D O 1
ATOM 6445 N N . THR D 1 166 ? 25.062 28.757 74.561 1.00 27.19 164 THR D N 1
ATOM 6446 C CA . THR D 1 166 ? 25.953 28.075 75.487 1.00 27.69 164 THR D CA 1
ATOM 6447 C C . THR D 1 166 ? 26.165 26.624 75.075 1.00 28.89 164 THR D C 1
ATOM 6448 O O . THR D 1 166 ? 27.291 26.120 75.114 1.00 28.46 164 THR D O 1
ATOM 6452 N N . ARG D 1 167 ? 25.088 25.932 74.697 1.00 25.92 165 ARG D N 1
ATOM 6453 C CA . ARG D 1 167 ? 25.210 24.559 74.223 1.00 27.15 165 ARG D CA 1
ATOM 6454 C C . ARG D 1 167 ? 26.045 24.471 72.947 1.00 29.33 165 ARG D C 1
ATOM 6455 O O . ARG D 1 167 ? 26.932 23.617 72.834 1.00 27.67 165 ARG D O 1
ATOM 6463 N N . ALA D 1 168 ? 25.790 25.369 71.988 1.00 28.69 166 ALA D N 1
ATOM 6464 C CA . ALA D 1 168 ? 26.529 25.364 70.726 1.00 29.28 166 ALA D CA 1
ATOM 6465 C C . ALA D 1 168 ? 28.015 25.599 70.952 1.00 36.75 166 ALA D C 1
ATOM 6466 O O . ALA D 1 168 ? 28.861 24.830 70.475 1.00 37.90 166 ALA D O 1
ATOM 6468 N N . LEU D 1 169 ? 28.355 26.654 71.695 1.00 30.74 167 LEU D N 1
ATOM 6469 C CA . LEU D 1 169 ? 29.764 26.953 71.912 1.00 32.49 167 LEU D CA 1
ATOM 6470 C C . LEU D 1 169 ? 30.440 25.898 72.775 1.00 34.45 167 LEU D C 1
ATOM 6471 O O . LEU D 1 169 ? 31.640 25.649 72.621 1.00 35.48 167 LEU D O 1
ATOM 6476 N N . SER D 1 170 ? 29.699 25.280 73.691 1.00 34.02 168 SER D N 1
ATOM 6477 C CA . SER D 1 170 ? 30.266 24.204 74.487 1.00 34.56 168 SER D CA 1
ATOM 6478 C C . SER D 1 170 ? 30.773 23.077 73.593 1.00 34.58 168 SER D C 1
ATOM 6479 O O . SER D 1 170 ? 31.796 22.451 73.887 1.00 38.26 168 SER D O 1
ATOM 6482 N N . ARG D 1 171 ? 30.064 22.802 72.492 1.00 35.52 169 ARG D N 1
ATOM 6483 C CA . ARG D 1 171 ? 30.522 21.779 71.556 1.00 36.12 169 ARG D CA 1
ATOM 6484 C C . ARG D 1 171 ? 31.747 22.250 70.782 1.00 43.52 169 ARG D C 1
ATOM 6485 O O . ARG D 1 171 ? 32.715 21.498 70.618 1.00 34.78 169 ARG D O 1
ATOM 6493 N N . GLU D 1 172 ? 31.738 23.500 70.323 1.00 40.50 170 GLU D N 1
ATOM 6494 C CA . GLU D 1 172 ? 32.802 23.942 69.436 1.00 43.27 170 GLU D CA 1
ATOM 6495 C C . GLU D 1 172 ? 34.106 24.218 70.167 1.00 42.08 170 GLU D C 1
ATOM 6496 O O . GLU D 1 172 ? 35.172 23.933 69.620 1.00 41.72 170 GLU D O 1
ATOM 6502 N N . LEU D 1 173 ? 34.062 24.712 71.403 1.00 38.61 171 LEU D N 1
ATOM 6503 C CA . LEU D 1 173 ? 35.298 25.109 72.067 1.00 38.71 171 LEU D CA 1
ATOM 6504 C C . LEU D 1 173 ? 35.881 24.011 72.951 1.00 38.90 171 LEU D C 1
ATOM 6505 O O . LEU D 1 173 ? 37.006 24.163 73.445 1.00 40.34 171 LEU D O 1
ATOM 6510 N N . ALA D 1 174 ? 35.152 22.912 73.145 1.00 36.25 172 ALA D N 1
ATOM 6511 C CA . ALA D 1 174 ? 35.693 21.742 73.817 1.00 37.32 172 ALA D CA 1
ATOM 6512 C C . ALA D 1 174 ? 36.809 21.121 72.972 1.00 40.43 172 ALA D C 1
ATOM 6513 O O . ALA D 1 174 ? 36.827 21.270 71.747 1.00 38.73 172 ALA D O 1
ATOM 6515 N N . PRO D 1 175 ? 37.758 20.412 73.604 1.00 41.60 173 PRO D N 1
ATOM 6516 C CA . PRO D 1 175 ? 37.864 20.207 75.056 1.00 42.75 173 PRO D CA 1
ATOM 6517 C C . PRO D 1 175 ? 38.639 21.302 75.791 1.00 41.49 173 PRO D C 1
ATOM 6518 O O . PRO D 1 175 ? 38.725 21.260 77.013 1.00 41.51 173 PRO D O 1
ATOM 6522 N N . LYS D 1 176 ? 39.164 22.286 75.062 1.00 42.39 174 LYS D N 1
ATOM 6523 C CA . LYS D 1 176 ? 39.980 23.315 75.701 1.00 43.02 174 LYS D CA 1
ATOM 6524 C C . LYS D 1 176 ? 39.169 24.215 76.630 1.00 44.19 174 LYS D C 1
ATOM 6525 O O . LYS D 1 176 ? 39.624 24.528 77.735 1.00 43.55 174 LYS D O 1
ATOM 6531 N N . THR D 1 177 ? 37.981 24.660 76.206 1.00 39.15 175 THR D N 1
ATOM 6532 C CA . THR D 1 177 ? 37.207 25.648 76.949 1.00 38.26 175 THR D CA 1
ATOM 6533 C C . THR D 1 177 ? 35.837 25.068 77.273 1.00 39.88 175 THR D C 1
ATOM 6534 O O . THR D 1 177 ? 35.202 24.472 76.394 1.00 35.36 175 THR D O 1
ATOM 6538 N N . ARG D 1 178 ? 35.382 25.238 78.528 1.00 35.19 176 ARG D N 1
ATOM 6539 C CA . ARG D 1 178 ? 34.015 24.896 78.931 1.00 37.02 176 ARG D CA 1
ATOM 6540 C C . ARG D 1 178 ? 33.107 26.126 78.871 1.00 38.65 176 ARG D C 1
ATOM 6541 O O . ARG D 1 178 ? 33.520 27.240 79.220 1.00 35.90 176 ARG D O 1
ATOM 6549 N N . VAL D 1 179 ? 31.866 25.923 78.423 1.00 31.39 177 VAL D N 1
ATOM 6550 C CA . VAL D 1 179 ? 30.901 27.008 78.265 1.00 30.99 177 VAL D CA 1
ATOM 6551 C C . VAL D 1 179 ? 29.621 26.626 79.007 1.00 32.02 177 VAL D C 1
ATOM 6552 O O . VAL D 1 179 ? 28.994 25.614 78.679 1.00 31.34 177 VAL D O 1
ATOM 6556 N N . ASN D 1 180 ? 29.250 27.427 80.007 1.00 29.05 178 ASN D N 1
ATOM 6557 C CA . ASN D 1 180 ? 28.115 27.171 80.883 1.00 27.60 178 ASN D CA 1
ATOM 6558 C C . ASN D 1 180 ? 27.367 28.480 81.113 1.00 30.15 178 ASN D C 1
ATOM 6559 O O . ASN D 1 180 ? 27.779 29.547 80.640 1.00 29.51 178 ASN D O 1
ATOM 6564 N N . GLY D 1 181 ? 26.265 28.406 81.864 1.00 26.52 179 GLY D N 1
ATOM 6565 C CA . GLY D 1 181 ? 25.487 29.599 82.157 1.00 26.65 179 GLY D CA 1
ATOM 6566 C C . GLY D 1 181 ? 24.864 29.566 83.539 1.00 30.56 179 GLY D C 1
ATOM 6567 O O . GLY D 1 181 ? 24.732 28.508 84.166 1.00 29.03 179 GLY D O 1
ATOM 6568 N N . VAL D 1 182 ? 24.436 30.741 83.994 1.00 26.47 180 VAL D N 1
ATOM 6569 C CA . VAL D 1 182 ? 23.658 30.870 85.222 1.00 29.54 180 VAL D CA 1
ATOM 6570 C C . VAL D 1 182 ? 22.353 31.569 84.886 1.00 32.26 180 VAL D C 1
ATOM 6571 O O . VAL D 1 182 ? 22.349 32.576 84.163 1.00 30.14 180 VAL D O 1
ATOM 6575 N N . SER D 1 183 ? 21.244 31.028 85.404 1.00 26.08 181 SER D N 1
ATOM 6576 C CA . SER D 1 183 ? 19.910 31.560 85.141 1.00 26.17 181 SER D CA 1
ATOM 6577 C C . SER D 1 183 ? 19.359 32.122 86.444 1.00 28.90 181 SER D C 1
ATOM 6578 O O . SER D 1 183 ? 18.764 31.380 87.240 1.00 24.37 181 SER D O 1
ATOM 6581 N N . PRO D 1 184 ? 19.533 33.418 86.719 1.00 30.38 182 PRO D N 1
ATOM 6582 C CA . PRO D 1 184 ? 19.072 33.959 88.001 1.00 25.83 182 PRO D CA 1
ATOM 6583 C C . PRO D 1 184 ? 17.557 34.078 88.062 1.00 26.68 182 PRO D C 1
ATOM 6584 O O . PRO D 1 184 ? 16.880 34.313 87.059 1.00 26.00 182 PRO D O 1
ATOM 6588 N N . GLY D 1 185 ? 17.029 33.930 89.274 1.00 25.20 183 GLY D N 1
ATOM 6589 C CA . GLY D 1 185 ? 15.645 34.240 89.518 1.00 24.91 183 GLY D CA 1
ATOM 6590 C C . GLY D 1 185 ? 15.497 35.703 89.859 1.00 29.11 183 GLY D C 1
ATOM 6591 O O . GLY D 1 185 ? 16.028 36.557 89.150 1.00 29.41 183 GLY D O 1
ATOM 6592 N N . ILE D 1 186 ? 14.811 36.009 90.953 1.00 32.19 184 ILE D N 1
ATOM 6593 C CA . ILE D 1 186 ? 14.560 37.391 91.344 1.00 33.20 184 ILE D CA 1
ATOM 6594 C C . ILE D 1 186 ? 15.674 37.836 92.290 1.00 35.01 184 ILE D C 1
ATOM 6595 O O . ILE D 1 186 ? 15.769 37.381 93.437 1.00 29.24 184 ILE D O 1
ATOM 6600 N N . ILE D 1 187 ? 16.539 38.719 91.795 1.00 35.16 185 ILE D N 1
ATOM 6601 C CA . ILE D 1 187 ? 17.717 39.173 92.513 1.00 32.02 185 ILE D CA 1
ATOM 6602 C C . ILE D 1 187 ? 17.517 40.648 92.828 1.00 36.38 185 ILE D C 1
ATOM 6603 O O . ILE D 1 187 ? 17.191 41.436 91.932 1.00 35.19 185 ILE D O 1
ATOM 6608 N N . GLU D 1 188 ? 17.736 41.029 94.083 1.00 38.53 186 GLU D N 1
ATOM 6609 C CA . GLU D 1 188 ? 17.572 42.430 94.466 1.00 49.05 186 GLU D CA 1
ATOM 6610 C C . GLU D 1 188 ? 18.732 43.240 93.902 1.00 44.07 186 GLU D C 1
ATOM 6611 O O . GLU D 1 188 ? 19.868 43.105 94.365 1.00 46.64 186 GLU D O 1
ATOM 6617 N N . THR D 1 189 ? 18.453 44.036 92.872 1.00 45.58 187 THR D N 1
ATOM 6618 C CA . THR D 1 189 ? 19.405 44.973 92.285 1.00 51.08 187 THR D CA 1
ATOM 6619 C C . THR D 1 189 ? 18.629 46.191 91.808 1.00 54.04 187 THR D C 1
ATOM 6620 O O . THR D 1 189 ? 17.393 46.166 91.749 1.00 52.06 187 THR D O 1
ATOM 6624 N N . PRO D 1 190 ? 19.325 47.280 91.449 1.00 55.45 188 PRO D N 1
ATOM 6625 C CA . PRO D 1 190 ? 18.630 48.394 90.781 1.00 59.01 188 PRO D CA 1
ATOM 6626 C C . PRO D 1 190 ? 17.858 47.991 89.522 1.00 62.78 188 PRO D C 1
ATOM 6627 O O . PRO D 1 190 ? 16.867 48.654 89.186 1.00 64.64 188 PRO D O 1
ATOM 6631 N N . MET D 1 191 ? 18.266 46.922 88.826 1.00 64.30 189 MET D N 1
ATOM 6632 C CA . MET D 1 191 ? 17.527 46.474 87.645 1.00 65.20 189 MET D CA 1
ATOM 6633 C C . MET D 1 191 ? 16.068 46.179 87.978 1.00 64.70 189 MET D C 1
ATOM 6634 O O . MET D 1 191 ? 15.166 46.515 87.201 1.00 64.89 189 MET D O 1
ATOM 6639 N N . THR D 1 192 ? 15.815 45.573 89.136 1.00 62.32 190 THR D N 1
ATOM 6640 C CA . THR D 1 192 ? 14.472 45.170 89.531 1.00 60.48 190 THR D CA 1
ATOM 6641 C C . THR D 1 192 ? 13.821 46.123 90.528 1.00 60.19 190 THR D C 1
ATOM 6642 O O . THR D 1 192 ? 12.653 45.922 90.871 1.00 61.76 190 THR D O 1
ATOM 6646 N N . SER D 1 193 ? 14.528 47.167 90.972 1.00 57.59 191 SER D N 1
ATOM 6647 C CA . SER D 1 193 ? 14.077 47.937 92.131 1.00 54.71 191 SER D CA 1
ATOM 6648 C C . SER D 1 193 ? 12.669 48.498 91.937 1.00 56.50 191 SER D C 1
ATOM 6649 O O . SER D 1 193 ? 11.803 48.329 92.803 1.00 58.45 191 SER D O 1
ATOM 6652 N N . GLU D 1 194 ? 12.414 49.168 90.807 1.00 55.89 192 GLU D N 1
ATOM 6653 C CA . GLU D 1 194 ? 11.113 49.810 90.625 1.00 54.83 192 GLU D CA 1
ATOM 6654 C C . GLU D 1 194 ? 9.991 48.780 90.545 1.00 53.26 192 GLU D C 1
ATOM 6655 O O . GLU D 1 194 ? 8.959 48.921 91.211 1.00 53.36 192 GLU D O 1
ATOM 6661 N N . LEU D 1 195 ? 10.170 47.737 89.734 1.00 58.51 193 LEU D N 1
ATOM 6662 C CA . LEU D 1 195 ? 9.109 46.742 89.591 1.00 59.20 193 LEU D CA 1
ATOM 6663 C C . LEU D 1 195 ? 8.841 46.022 90.905 1.00 55.51 193 LEU D C 1
ATOM 6664 O O . LEU D 1 195 ? 7.687 45.713 91.226 1.00 54.83 193 LEU D O 1
ATOM 6666 N N . LEU D 1 196 ? 9.884 45.791 91.691 1.00 53.26 194 LEU D N 1
ATOM 6667 C CA . LEU D 1 196 ? 9.826 44.896 92.831 1.00 44.93 194 LEU D CA 1
ATOM 6668 C C . LEU D 1 196 ? 9.345 45.563 94.111 1.00 46.37 194 LEU D C 1
ATOM 6669 O O . LEU D 1 196 ? 8.950 44.854 95.045 1.00 38.45 194 LEU D O 1
ATOM 6674 N N . LYS D 1 197 ? 9.363 46.900 94.181 1.00 38.88 195 LYS D N 1
ATOM 6675 C CA . LYS D 1 197 ? 9.081 47.567 95.449 1.00 39.60 195 LYS D CA 1
ATOM 6676 C C . LYS D 1 197 ? 7.674 47.287 95.951 1.00 39.53 195 LYS D C 1
ATOM 6677 O O . LYS D 1 197 ? 7.445 47.290 97.164 1.00 42.24 195 LYS D O 1
ATOM 6683 N N . THR D 1 198 ? 6.706 47.101 95.057 1.00 39.54 196 THR D N 1
ATOM 6684 C CA . THR D 1 198 ? 5.346 46.812 95.497 1.00 39.74 196 THR D CA 1
ATOM 6685 C C . THR D 1 198 ? 5.019 45.329 95.425 1.00 43.64 196 THR D C 1
ATOM 6686 O O . THR D 1 198 ? 3.855 44.955 95.594 1.00 48.71 196 THR D O 1
ATOM 6690 N N . ARG D 1 199 ? 6.019 44.478 95.181 1.00 37.15 197 ARG D N 1
ATOM 6691 C CA . ARG D 1 199 ? 5.782 43.055 94.942 1.00 35.89 197 ARG D CA 1
ATOM 6692 C C . ARG D 1 199 ? 6.754 42.161 95.708 1.00 34.69 197 ARG D C 1
ATOM 6693 O O . ARG D 1 199 ? 6.914 40.974 95.354 1.00 35.49 197 ARG D O 1
ATOM 6701 N N . MET D 1 200 ? 7.398 42.688 96.753 1.00 35.11 198 MET D N 1
ATOM 6702 C CA . MET D 1 200 ? 8.381 41.897 97.486 1.00 34.28 198 MET D CA 1
ATOM 6703 C C . MET D 1 200 ? 7.728 40.743 98.240 1.00 33.52 198 MET D C 1
ATOM 6704 O O . MET D 1 200 ? 8.202 39.602 98.168 1.00 34.89 198 MET D O 1
ATOM 6709 N N . ASP D 1 201 ? 6.644 41.018 98.976 1.00 38.93 199 ASP D N 1
ATOM 6710 C CA . ASP D 1 201 ? 5.927 39.956 99.691 1.00 37.40 199 ASP D CA 1
ATOM 6711 C C . ASP D 1 201 ? 5.390 38.902 98.743 1.00 35.83 199 ASP D C 1
ATOM 6712 O O . ASP D 1 201 ? 5.475 37.700 99.019 1.00 32.85 199 ASP D O 1
ATOM 6717 N N . GLU D 1 202 ? 4.784 39.340 97.641 1.00 37.61 200 GLU D N 1
ATOM 6718 C CA . GLU D 1 202 ? 4.255 38.401 96.661 1.00 36.92 200 GLU D CA 1
ATOM 6719 C C . GLU D 1 202 ? 5.363 37.501 96.123 1.00 32.61 200 GLU D C 1
ATOM 6720 O O . GLU D 1 202 ? 5.166 36.292 95.933 1.00 30.25 200 GLU D O 1
ATOM 6726 N N . THR D 1 203 ? 6.538 38.073 95.866 1.00 31.11 201 THR D N 1
ATOM 6727 C CA . THR D 1 203 ? 7.636 37.276 95.339 1.00 30.03 201 THR D CA 1
ATOM 6728 C C . THR D 1 203 ? 8.154 36.295 96.376 1.00 33.08 201 THR D C 1
ATOM 6729 O O . THR D 1 203 ? 8.443 35.137 96.051 1.00 28.06 201 THR D O 1
ATOM 6733 N N . MET D 1 204 ? 8.318 36.749 97.623 1.00 33.28 202 MET D N 1
ATOM 6734 C CA . MET D 1 204 ? 8.809 35.854 98.667 1.00 29.10 202 MET D CA 1
ATOM 6735 C C . MET D 1 204 ? 7.816 34.739 98.948 1.00 28.49 202 MET D C 1
ATOM 6736 O O . MET D 1 204 ? 8.212 33.589 99.166 1.00 31.59 202 MET D O 1
ATOM 6741 N N . THR D 1 205 ? 6.518 35.050 98.908 1.00 36.20 203 THR D N 1
ATOM 6742 C CA . THR D 1 205 ? 5.488 34.028 99.100 1.00 37.16 203 THR D CA 1
ATOM 6743 C C . THR D 1 205 ? 5.587 32.928 98.037 1.00 36.91 203 THR D C 1
ATOM 6744 O O . THR D 1 205 ? 5.350 31.747 98.326 1.00 38.38 203 THR D O 1
ATOM 6748 N N . GLN D 1 206 ? 5.917 33.294 96.801 1.00 32.03 204 GLN D N 1
ATOM 6749 C CA . GLN D 1 206 ? 6.056 32.322 95.725 1.00 30.94 204 GLN D CA 1
ATOM 6750 C C . GLN D 1 206 ? 7.365 31.548 95.774 1.00 25.55 204 GLN D C 1
ATOM 6751 O O . GLN D 1 206 ? 7.530 30.602 95.001 1.00 29.54 204 GLN D O 1
ATOM 6757 N N . THR D 1 207 ? 8.319 31.973 96.594 1.00 27.50 205 THR D N 1
ATOM 6758 C CA . THR D 1 207 ? 9.668 31.433 96.595 1.00 24.94 205 THR D CA 1
ATOM 6759 C C . THR D 1 207 ? 9.830 30.466 97.750 1.00 25.64 205 THR D C 1
ATOM 6760 O O . THR D 1 207 ? 9.658 30.879 98.904 1.00 25.76 205 THR D O 1
ATOM 6764 N N . PRO D 1 208 ? 10.131 29.196 97.505 1.00 23.36 206 PRO D N 1
ATOM 6765 C CA . PRO D 1 208 ? 10.319 28.255 98.624 1.00 27.63 206 PRO D CA 1
ATOM 6766 C C . PRO D 1 208 ? 11.299 28.731 99.683 1.00 27.32 206 PRO D C 1
ATOM 6767 O O . PRO D 1 208 ? 11.014 28.584 100.875 1.00 30.17 206 PRO D O 1
ATOM 6771 N N . LEU D 1 209 ? 12.446 29.293 99.296 1.00 23.95 207 LEU D N 1
ATOM 6772 C CA . LEU D 1 209 ? 13.383 29.807 100.297 1.00 27.91 207 LEU D CA 1
ATOM 6773 C C . LEU D 1 209 ? 12.918 31.106 100.947 1.00 30.96 207 LEU D C 1
ATOM 6774 O O . LEU D 1 209 ? 13.614 31.610 101.838 1.00 32.47 207 LEU D O 1
ATOM 6779 N N . LYS D 1 210 ? 11.784 31.669 100.513 1.00 29.44 208 LYS D N 1
ATOM 6780 C CA . LYS D 1 210 ? 11.112 32.776 101.205 1.00 27.49 208 LYS D CA 1
ATOM 6781 C C . LYS D 1 210 ? 11.987 34.029 101.301 1.00 30.70 208 LYS D C 1
ATOM 6782 O O . LYS D 1 210 ? 11.937 34.776 102.279 1.00 30.65 208 LYS D O 1
ATOM 6788 N N . ARG D 1 211 ? 12.774 34.287 100.269 1.00 32.55 209 ARG D N 1
ATOM 6789 C CA . ARG D 1 211 ? 13.518 35.533 100.255 1.00 37.77 209 ARG D CA 1
ATOM 6790 C C . ARG D 1 211 ? 13.911 35.846 98.823 1.00 32.89 209 ARG D C 1
ATOM 6791 O O . ARG D 1 211 ? 13.794 35.008 97.920 1.00 28.41 209 ARG D O 1
ATOM 6799 N N . LEU D 1 212 ? 14.299 37.097 98.620 1.00 30.66 210 LEU D N 1
ATOM 6800 C CA . LEU D 1 212 ? 14.854 37.535 97.357 1.00 34.40 210 LEU D CA 1
ATOM 6801 C C . LEU D 1 212 ? 16.296 37.056 97.247 1.00 31.06 210 LEU D C 1
ATOM 6802 O O . LEU D 1 212 ? 16.980 36.844 98.253 1.00 31.55 210 LEU D O 1
ATOM 6807 N N . GLY D 1 213 ? 16.759 36.875 96.016 1.00 33.02 211 GLY D N 1
ATOM 6808 C CA . GLY D 1 213 ? 18.144 36.511 95.809 1.00 34.09 211 GLY D CA 1
ATOM 6809 C C . GLY D 1 213 ? 19.089 37.691 95.998 1.00 37.16 211 GLY D C 1
ATOM 6810 O O . GLY D 1 213 ? 18.738 38.852 95.791 1.00 36.85 211 GLY D O 1
ATOM 6811 N N . LYS D 1 214 ? 20.315 37.374 96.442 1.00 38.64 212 LYS D N 1
ATOM 6812 C CA . LYS D 1 214 ? 21.376 38.358 96.568 1.00 38.92 212 LYS D CA 1
ATOM 6813 C C . LYS D 1 214 ? 22.344 38.241 95.398 1.00 38.87 212 LYS D C 1
ATOM 6814 O O . LYS D 1 214 ? 22.595 37.132 94.916 1.00 35.78 212 LYS D O 1
ATOM 6820 N N . PRO D 1 215 ? 22.890 39.366 94.920 1.00 37.26 213 PRO D N 1
ATOM 6821 C CA . PRO D 1 215 ? 23.889 39.297 93.835 1.00 41.04 213 PRO D CA 1
ATOM 6822 C C . PRO D 1 215 ? 25.056 38.364 94.111 1.00 37.15 213 PRO D C 1
ATOM 6823 O O . PRO D 1 215 ? 25.542 37.709 93.175 1.00 37.29 213 PRO D O 1
ATOM 6827 N N . SER D 1 216 ? 25.516 38.272 95.363 1.00 37.55 214 SER D N 1
ATOM 6828 C CA . SER D 1 216 ? 26.606 37.355 95.687 1.00 37.97 214 SER D CA 1
ATOM 6829 C C . SER D 1 216 ? 26.201 35.895 95.493 1.00 36.32 214 SER D C 1
ATOM 6830 O O . SER D 1 216 ? 27.070 35.039 95.295 1.00 36.46 214 SER D O 1
ATOM 6833 N N . GLU D 1 217 ? 24.908 35.590 95.559 1.00 38.43 215 GLU D N 1
ATOM 6834 C CA . GLU D 1 217 ? 24.481 34.214 95.351 1.00 35.71 215 GLU D CA 1
ATOM 6835 C C . GLU D 1 217 ? 24.452 33.836 93.871 1.00 32.50 215 GLU D C 1
ATOM 6836 O O . GLU D 1 217 ? 24.431 32.647 93.548 1.00 31.57 215 GLU D O 1
ATOM 6842 N N . ILE D 1 218 ? 24.467 34.818 92.974 1.00 32.92 216 ILE D N 1
ATOM 6843 C CA . ILE D 1 218 ? 24.724 34.537 91.565 1.00 34.44 216 ILE D CA 1
ATOM 6844 C C . ILE D 1 218 ? 26.220 34.392 91.331 1.00 34.53 216 ILE D C 1
ATOM 6845 O O . ILE D 1 218 ? 26.668 33.472 90.636 1.00 33.35 216 ILE D O 1
ATOM 6850 N N . ALA D 1 219 ? 27.013 35.274 91.953 1.00 35.36 217 ALA D N 1
ATOM 6851 C CA . ALA D 1 219 ? 28.461 35.280 91.757 1.00 39.36 217 ALA D CA 1
ATOM 6852 C C . ALA D 1 219 ? 29.113 33.975 92.191 1.00 36.60 217 ALA D C 1
ATOM 6853 O O . ALA D 1 219 ? 30.050 33.495 91.543 1.00 37.01 217 ALA D O 1
ATOM 6855 N N . SER D 1 220 ? 28.647 33.395 93.297 1.00 38.82 218 SER D N 1
ATOM 6856 C CA . SER D 1 220 ? 29.259 32.176 93.812 1.00 38.02 218 SER D CA 1
ATOM 6857 C C . SER D 1 220 ? 29.025 30.991 92.884 1.00 34.88 218 SER D C 1
ATOM 6858 O O . SER D 1 220 ? 29.861 30.083 92.807 1.00 36.24 218 SER D O 1
ATOM 6861 N N . VAL D 1 221 ? 27.908 30.988 92.164 1.00 36.13 219 VAL D N 1
ATOM 6862 C CA . VAL D 1 221 ? 27.650 29.918 91.210 1.00 35.18 219 VAL D CA 1
ATOM 6863 C C . VAL D 1 221 ? 28.485 30.110 89.953 1.00 33.12 219 VAL D C 1
ATOM 6864 O O . VAL D 1 221 ? 28.970 29.139 89.357 1.00 32.70 219 VAL D O 1
ATOM 6868 N N . ILE D 1 222 ? 28.651 31.357 89.515 1.00 33.62 220 ILE D N 1
ATOM 6869 C CA . ILE D 1 222 ? 29.563 31.615 88.408 1.00 34.38 220 ILE D CA 1
ATOM 6870 C C . ILE D 1 222 ? 30.970 31.162 88.780 1.00 35.63 220 ILE D C 1
ATOM 6871 O O . ILE D 1 222 ? 31.648 30.488 87.996 1.00 36.09 220 ILE D O 1
ATOM 6876 N N . ALA D 1 223 ? 31.413 31.483 89.998 1.00 39.90 221 ALA D N 1
ATOM 6877 C CA . ALA D 1 223 ? 32.746 31.062 90.433 1.00 39.23 221 ALA D CA 1
ATOM 6878 C C . ALA D 1 223 ? 32.875 29.538 90.438 1.00 37.36 221 ALA D C 1
ATOM 6879 O O . ALA D 1 223 ? 33.870 28.991 89.946 1.00 37.93 221 ALA D O 1
ATOM 6881 N N . PHE D 1 224 ? 31.862 28.836 90.959 1.00 36.04 222 PHE D N 1
ATOM 6882 C CA . PHE D 1 224 ? 31.836 27.376 90.897 1.00 36.46 222 PHE D CA 1
ATOM 6883 C C . PHE D 1 224 ? 32.010 26.865 89.462 1.00 35.52 222 PHE D C 1
ATOM 6884 O O . PHE D 1 224 ? 32.821 25.965 89.208 1.00 37.61 222 PHE D O 1
ATOM 6892 N N . LEU D 1 225 ? 31.250 27.418 88.512 1.00 33.99 223 LEU D N 1
ATOM 6893 C CA . LEU D 1 225 ? 31.343 26.936 87.131 1.00 38.03 223 LEU D CA 1
ATOM 6894 C C . LEU D 1 225 ? 32.721 27.176 86.531 1.00 40.67 223 LEU D C 1
ATOM 6895 O O . LEU D 1 225 ? 33.178 26.401 85.679 1.00 40.69 223 LEU D O 1
ATOM 6900 N N . CYS D 1 226 ? 33.383 28.245 86.943 1.00 36.14 224 CYS D N 1
ATOM 6901 C CA . CYS D 1 226 ? 34.733 28.497 86.468 1.00 43.49 224 CYS D CA 1
ATOM 6902 C C . CYS D 1 226 ? 35.767 27.618 87.158 1.00 40.90 224 CYS D C 1
ATOM 6903 O O . CYS D 1 226 ? 36.845 27.404 86.602 1.00 46.44 224 CYS D O 1
ATOM 6906 N N . SER D 1 227 ? 35.442 27.060 88.316 1.00 40.53 225 SER D N 1
ATOM 6907 C CA . SER D 1 227 ? 36.407 26.405 89.188 1.00 40.14 225 SER D CA 1
ATOM 6908 C C . SER D 1 227 ? 36.616 24.952 88.786 1.00 47.71 225 SER D C 1
ATOM 6909 O O . SER D 1 227 ? 35.839 24.378 88.017 1.00 46.73 225 SER D O 1
ATOM 6912 N N . PRO D 1 228 ? 37.675 24.315 89.304 1.00 50.55 226 PRO D N 1
ATOM 6913 C CA . PRO D 1 228 ? 37.873 22.876 89.046 1.00 48.57 226 PRO D CA 1
ATOM 6914 C C . PRO D 1 228 ? 36.737 21.984 89.528 1.00 41.74 226 PRO D C 1
ATOM 6915 O O . PRO D 1 228 ? 36.643 20.837 89.072 1.00 42.95 226 PRO D O 1
ATOM 6919 N N . ALA D 1 229 ? 35.905 22.447 90.461 1.00 39.50 227 ALA D N 1
ATOM 6920 C CA . ALA D 1 229 ? 34.770 21.647 90.909 1.00 36.89 227 ALA D CA 1
ATOM 6921 C C . ALA D 1 229 ? 33.781 21.364 89.779 1.00 35.32 227 ALA D C 1
ATOM 6922 O O . ALA D 1 229 ? 33.006 20.409 89.874 1.00 34.36 227 ALA D O 1
ATOM 6924 N N . ALA D 1 230 ? 33.790 22.165 88.712 1.00 38.25 228 ALA D N 1
ATOM 6925 C CA . ALA D 1 230 ? 32.902 21.991 87.566 1.00 36.76 228 ALA D CA 1
ATOM 6926 C C . ALA D 1 230 ? 33.618 21.410 86.345 1.00 34.13 228 ALA D C 1
ATOM 6927 O O . ALA D 1 230 ? 33.194 21.636 85.207 1.00 33.46 228 ALA D O 1
ATOM 6929 N N . SER D 1 231 ? 34.714 20.674 86.561 1.00 35.83 229 SER D N 1
ATOM 6930 C CA . SER D 1 231 ? 35.576 20.280 85.449 1.00 35.86 229 SER D CA 1
ATOM 6931 C C . SER D 1 231 ? 34.888 19.348 84.461 1.00 36.29 229 SER D C 1
ATOM 6932 O O . SER D 1 231 ? 35.317 19.269 83.307 1.00 35.68 229 SER D O 1
ATOM 6935 N N . PHE D 1 232 ? 33.821 18.666 84.853 1.00 33.69 230 PHE D N 1
ATOM 6936 C CA . PHE D 1 232 ? 33.098 17.837 83.899 1.00 34.15 230 PHE D CA 1
ATOM 6937 C C . PHE D 1 232 ? 31.740 18.438 83.546 1.00 35.17 230 PHE D C 1
ATOM 6938 O O . PHE D 1 232 ? 30.847 17.715 83.103 1.00 35.74 230 PHE D O 1
ATOM 6946 N N . VAL D 1 233 ? 31.559 19.737 83.755 1.00 31.25 231 VAL D N 1
ATOM 6947 C CA . VAL D 1 233 ? 30.303 20.413 83.444 1.00 34.43 231 VAL D CA 1
ATOM 6948 C C . VAL D 1 233 ? 30.539 21.309 82.232 1.00 30.25 231 VAL D C 1
ATOM 6949 O O . VAL D 1 233 ? 31.327 22.262 82.295 1.00 31.20 231 VAL D O 1
ATOM 6953 N N . THR D 1 234 ? 29.854 21.021 81.135 1.00 29.46 232 THR D N 1
ATOM 6954 C CA . THR D 1 234 ? 29.898 21.961 80.031 1.00 29.59 232 THR D CA 1
ATOM 6955 C C . THR D 1 234 ? 28.581 21.930 79.272 1.00 28.38 232 THR D C 1
ATOM 6956 O O . THR D 1 234 ? 27.896 20.904 79.213 1.00 27.60 232 THR D O 1
ATOM 6960 N N . GLY D 1 235 ? 28.219 23.085 78.724 1.00 28.31 233 GLY D N 1
ATOM 6961 C CA . GLY D 1 235 ? 26.966 23.228 78.015 1.00 27.29 233 GLY D CA 1
ATOM 6962 C C . GLY D 1 235 ? 25.770 23.500 78.901 1.00 32.18 233 GLY D C 1
ATOM 6963 O O . GLY D 1 235 ? 24.653 23.615 78.380 1.00 30.41 233 GLY D O 1
ATOM 6964 N N . GLU D 1 236 ? 25.975 23.615 80.213 1.00 30.09 234 GLU D N 1
ATOM 6965 C CA . GLU D 1 236 ? 24.921 23.546 81.221 1.00 26.34 234 GLU D CA 1
ATOM 6966 C C . GLU D 1 236 ? 24.595 24.936 81.772 1.00 30.27 234 GLU D C 1
ATOM 6967 O O . GLU D 1 236 ? 25.502 25.690 82.136 1.00 26.85 234 GLU D O 1
ATOM 6973 N N . THR D 1 237 ? 23.304 25.254 81.871 1.00 24.87 235 THR D N 1
ATOM 6974 C CA . THR D 1 237 ? 22.830 26.479 82.513 1.00 30.11 235 THR D CA 1
ATOM 6975 C C . THR D 1 237 ? 22.134 26.100 83.822 1.00 28.81 235 THR D C 1
ATOM 6976 O O . THR D 1 237 ? 21.263 25.225 83.831 1.00 27.49 235 THR D O 1
ATOM 6980 N N . ILE D 1 238 ? 22.559 26.719 84.928 1.00 24.99 236 ILE D N 1
ATOM 6981 C CA . ILE D 1 238 ? 22.099 26.366 86.278 1.00 25.23 236 ILE D CA 1
ATOM 6982 C C . ILE D 1 238 ? 21.079 27.393 86.750 1.00 24.25 236 ILE D C 1
ATOM 6983 O O . ILE D 1 238 ? 21.324 28.601 86.663 1.00 25.00 236 ILE D O 1
ATOM 6988 N N . GLN D 1 239 ? 19.942 26.919 87.256 1.00 24.05 237 GLN D N 1
ATOM 6989 C CA . GLN D 1 239 ? 18.916 27.799 87.809 1.00 24.73 237 GLN D CA 1
ATOM 6990 C C . GLN D 1 239 ? 19.299 28.234 89.216 1.00 25.26 237 GLN D C 1
ATOM 6991 O O . GLN D 1 239 ? 19.556 27.396 90.082 1.00 23.52 237 GLN D O 1
ATOM 6997 N N . VAL D 1 240 ? 19.289 29.542 89.458 1.00 29.96 238 VAL D N 1
ATOM 6998 C CA . VAL D 1 240 ? 19.611 30.074 90.778 1.00 26.93 238 VAL D CA 1
ATOM 6999 C C . VAL D 1 240 ? 18.479 30.996 91.216 1.00 27.61 238 VAL D C 1
ATOM 7000 O O . VAL D 1 240 ? 18.586 32.227 91.116 1.00 28.09 238 VAL D O 1
ATOM 7004 N N . ASN D 1 241 ? 17.383 30.408 91.713 1.00 25.07 239 ASN D N 1
ATOM 7005 C CA . ASN D 1 241 ? 16.175 31.196 91.918 1.00 25.01 239 ASN D CA 1
ATOM 7006 C C . ASN D 1 241 ? 15.436 30.854 93.206 1.00 22.65 239 ASN D C 1
ATOM 7007 O O . ASN D 1 241 ? 14.264 31.237 93.350 1.00 22.24 239 ASN D O 1
ATOM 7012 N N . GLY D 1 242 ? 16.074 30.154 94.141 1.00 23.41 240 GLY D N 1
ATOM 7013 C CA . GLY D 1 242 ? 15.440 29.869 95.413 1.00 26.44 240 GLY D CA 1
ATOM 7014 C C . GLY D 1 242 ? 14.225 28.970 95.303 1.00 30.59 240 GLY D C 1
ATOM 7015 O O . GLY D 1 242 ? 13.444 28.871 96.250 1.00 22.45 240 GLY D O 1
ATOM 7016 N N . GLY D 1 243 ? 14.059 28.308 94.161 1.00 20.43 241 GLY D N 1
ATOM 7017 C CA . GLY D 1 243 ? 12.930 27.438 93.934 1.00 22.24 241 GLY D CA 1
ATOM 7018 C C . GLY D 1 243 ? 11.691 28.111 93.396 1.00 20.21 241 GLY D C 1
ATOM 7019 O O . GLY D 1 243 ? 10.642 27.467 93.358 1.00 21.06 241 GLY D O 1
ATOM 7020 N N . ILE D 1 244 ? 11.758 29.399 93.034 1.00 20.65 242 ILE D N 1
ATOM 7021 C CA . ILE D 1 244 ? 10.565 30.086 92.534 1.00 19.28 242 ILE D CA 1
ATOM 7022 C C . ILE D 1 244 ? 10.069 29.425 91.258 1.00 25.33 242 ILE D C 1
ATOM 7023 O O . ILE D 1 244 ? 8.877 29.523 90.912 1.00 20.20 242 ILE D O 1
ATOM 7028 N N . TYR D 1 245 ? 10.958 28.727 90.557 1.00 22.54 243 TYR D N 1
ATOM 7029 C CA . TYR D 1 245 ? 10.610 28.061 89.317 1.00 19.76 243 TYR D CA 1
ATOM 7030 C C . TYR D 1 245 ? 11.529 26.865 89.128 1.00 19.40 243 TYR D C 1
ATOM 7031 O O . TYR D 1 245 ? 12.739 26.985 89.324 1.00 19.75 243 TYR D O 1
ATOM 7040 N N . MET D 1 246 ? 10.958 25.725 88.738 1.00 21.18 244 MET D N 1
ATOM 7041 C CA . MET D 1 246 ? 11.720 24.501 88.519 1.00 19.75 244 MET D CA 1
ATOM 7042 C C . MET D 1 246 ? 11.841 24.243 87.021 1.00 17.20 244 MET D C 1
ATOM 7043 O O . MET D 1 246 ? 10.832 24.087 86.327 1.00 21.86 244 MET D O 1
ATOM 7048 N N . ALA D 1 247 ? 13.062 24.157 86.533 1.00 19.03 245 ALA D N 1
ATOM 7049 C CA . ALA D 1 247 ? 13.262 23.965 85.100 1.00 28.39 245 ALA D CA 1
ATOM 7050 C C . ALA D 1 247 ? 14.092 22.719 84.861 1.00 36.62 245 ALA D C 1
ATOM 7051 O O . ALA D 1 247 ? 14.536 22.092 85.825 1.00 35.79 245 ALA D O 1
#

Organism: Brucella abortus (strain 2308) (NCBI:txid359391)